Protein AF-0000000080145427 (afdb_homodimer)

Sequence (886 aa):
MASLFQYLLCMVLLQLPLFISAQTYNNITLGSSISNLDEKPYWTSRSGDFAFGFHPHHKDFFLLAIWYAKIPVKTIVWTANDGKPVERGAKIQLTSNGVLSLTTSNGTEIWKAEAIDNSQVAYAAILDTGNFVLSTAESKFVWATFDNPTDTILPNQVLDLGNKLSSRLTKDDYTVGRFEFVLLGDGNLVFYTIARPTEKRNEPYWASGTVDSGTQLEFNQSGYIYLTLKSGGIRSLSSERPVSTEEYYQRATLDYDGVFRQYTYPKSSPTNGWPESWSTFWSLPQDICTSSFGEFGSGVCGFNSYCKLDKDQRPECLCPPGYSFIDPDNSFKGCKPNFVQQVCKADESRIVDGFEMQVLSNTDWPFADYEWFKSVNQDWCEKTCLKDCFCAAAISRRGGDDCWLKKFPLSRGFMNPSSDRIALIKIQTLEHLNNNGMNLSAEMASLFQYLLCMVLLQLPLFISAQTYNNITLGSSISNLDEKPYWTSRSGDFAFGFHPHHKDFFLLAIWYAKIPVKTIVWTANDGKPVERGAKIQLTSNGVLSLTTSNGTEIWKAEAIDNSQVAYAAILDTGNFVLSTAESKFVWATFDNPTDTILPNQVLDLGNKLSSRLTKDDYTVGRFEFVLLGDGNLVFYTIARPTEKRNEPYWASGTVDSGTQLEFNQSGYIYLTLKSGGIRSLSSERPVSTEEYYQRATLDYDGVFRQYTYPKSSPTNGWPESWSTFWSLPQDICTSSFGEFGSGVCGFNSYCKLDKDQRPECLCPPGYSFIDPDNSFKGCKPNFVQQVCKADESRIVDGFEMQVLSNTDWPFADYEWFKSVNQDWCEKTCLKDCFCAAAISRRGGDDCWLKKFPLSRGFMNPSSDRIALIKIQTLEHLNNNGMNLSAE

Nearest PDB structures (foldseek):
  5gyy-assembly1_A  TM=4.997E-01  e=4.138E-25  Brassica rapa
  4pdt-assembly1_A  TM=7.866E-01  e=2.809E-05  Marasmius oreades
  1kj1-assembly2_P  TM=6.846E-01  e=3.387E-03  Allium sativum
  2yil-assembly1_A  TM=7.687E-01  e=5.378E-01  Sarcocystis muris
  7luv-assembly1_E  TM=2.002E-01  e=1.931E-04  Saccharomyces bayanus

Foldseek 3Di:
DDDPPPDPPDPPVPPPPPPPVPVPWPWAFAFDKAFPPDPDQWDATPVRQKTFGWDDAPPQWTWRFMFGRPAPVRHTFATFLQQDTAHHQWMFHLHNQQWTFIAHNVRHTRGIFDFPGSNQFGTWGQHPQRKTFGAGPVGHGRGICLQVGEFKDTAFRKYFAFDKYFAAQAPRRSHGHQWMWHQHPQQKTFIFGADPPDRDTFDTLDIPPQGNWFGMWHQHQQRWTWTQTPVRDIGTPDPDRDDHVVQWGWMWGCYNQRKIWIWIAGPDPDPPDDDRDIDTDDIPPQAQLPTDRPDDAFGRQAWQWGWEQDPSSGTDIGHDPQWDAPDPVGRSHHIDGLDDAFDDDPDLVCSLPQKAKDKDFQKDQDDQFPDKDFQADPVVLRVVLSSDSQAFKWKDFAVGGMITGHHPGGGSMYGDPVGRIMMIGMHGHPVVCVVVPSPVPPD/DPDPPPDPPPPPVPPPPPPPVPVPWPWAFAFDKAFPVDPDQWDATPVRQKIFGWDDAPPQWTWRFMFGRPAPVRHTFATFLQQDTAHHQWMWHLHNQQKTFIAHNVRHTRGIFDFPHSNQFGTWGQHPQRKTFGAGPVGHGRGICLQVGEFKDTAFRKYFAFDKYFAAQAPRRSHGHFWMWHQHPQQKTFIFGADPPDRDTFDTLDIPPQGNWFGMWHQHQQRWTWTQTPVRDIGTPDPDRDDHVVQWGWMWGCYNQRKIFIWIAGPDPDPPDDDRDIDTDDIPPQAQLPGDRPDDAFGRQAWQWGWEQDPSSGTDIGHDPQWDAPDPVGRSHHIDGLDDAFDDDPDLVCSLPQKAKDKDFQKDQDDQFPDKDFQADPVVLRVVLSSDSQAFKWKDFAVGGMITGHHPGGGSMYGDPVGRIMMIGMHGDPVVCVVVPSCVPPD

pLDDT: mean 89.57, std 16.95, range [20.28, 98.81]

Solvent-accessible surface area (backbone atoms only — not comparable to full-atom values): 46927 Å² total; per-residue (Å²): 130,84,82,81,73,70,79,70,77,74,79,77,72,76,77,69,76,76,72,72,71,71,75,79,66,61,65,42,46,61,60,41,66,46,31,61,75,43,94,69,27,53,49,50,12,72,82,42,52,23,30,43,31,51,38,85,49,73,95,67,24,24,30,51,29,31,25,36,56,73,48,93,80,46,54,71,51,37,54,45,63,64,30,49,66,41,54,70,50,23,32,42,30,32,33,79,63,33,44,42,36,34,23,41,65,86,62,51,73,74,39,61,65,84,43,81,52,35,81,54,40,51,31,32,37,44,36,79,67,60,42,38,34,34,18,26,86,86,69,44,72,49,36,42,43,60,81,55,47,34,30,32,51,37,56,66,33,57,42,48,61,63,40,50,31,41,8,23,51,39,96,87,38,53,29,72,35,47,29,35,42,32,31,35,85,51,17,25,40,37,30,29,42,40,38,70,94,40,82,33,68,42,44,53,51,44,68,70,79,29,66,79,30,29,55,34,39,35,25,34,68,63,51,51,46,30,31,36,31,74,87,69,49,75,49,61,78,59,87,69,82,56,61,57,51,87,53,21,48,59,40,34,33,37,35,50,82,56,36,34,31,36,34,37,30,70,70,58,81,54,88,82,67,60,73,97,52,79,40,80,71,52,58,44,58,74,56,64,51,79,43,55,37,70,76,40,48,27,56,77,16,15,34,44,15,26,15,28,66,46,96,86,60,41,84,38,51,42,51,49,88,60,37,38,53,65,37,85,90,38,54,53,64,7,29,37,70,76,60,81,78,63,66,82,53,86,55,66,89,56,47,42,64,52,49,45,76,43,82,38,76,20,19,48,52,68,69,50,37,45,37,64,39,49,85,36,43,62,69,57,40,52,52,50,36,55,66,33,47,67,40,50,31,29,38,29,39,70,94,44,34,42,29,33,34,33,29,35,67,38,28,42,18,21,45,40,90,87,43,54,31,28,24,37,37,54,30,64,32,67,72,46,39,62,66,66,65,56,68,74,64,96,114,135,72,86,75,74,67,83,69,78,72,80,76,73,76,78,69,75,76,73,70,74,71,76,78,65,61,66,42,48,61,60,40,67,45,31,61,74,44,95,68,24,54,48,51,11,72,81,42,51,22,30,43,31,52,38,85,47,75,95,66,24,24,31,49,28,31,25,35,55,74,48,92,82,46,53,73,52,36,54,44,61,63,31,49,65,42,56,72,49,23,33,42,29,33,32,79,63,33,45,42,36,32,23,40,66,85,61,52,74,74,38,61,65,86,44,82,52,35,81,54,41,50,31,31,36,44,37,78,68,61,42,39,33,34,19,27,85,85,69,43,73,48,36,42,42,59,81,56,47,34,32,34,50,37,55,66,33,57,42,48,60,63,40,49,31,40,7,23,50,40,96,87,38,52,29,73,34,47,27,35,40,32,31,36,83,51,17,26,40,37,29,30,43,40,37,72,94,40,84,33,69,44,44,53,50,44,67,70,79,27,66,79,30,29,56,34,39,35,25,33,67,63,50,50,47,30,30,36,31,76,87,70,48,72,47,62,79,61,88,69,80,57,63,56,52,86,54,21,46,58,40,34,32,36,35,50,82,56,36,33,32,35,35,38,29,71,68,58,79,54,88,82,68,59,75,96,51,80,39,80,74,52,57,43,58,73,57,65,51,77,42,56,36,71,76,39,48,26,55,76,16,14,34,44,16,26,16,27,66,46,94,88,59,41,83,38,51,42,52,47,88,60,37,39,52,64,39,85,91,37,52,54,63,7,30,39,68,76,59,81,78,63,65,82,54,87,54,67,88,55,47,42,62,52,50,46,76,44,81,37,75,20,18,48,52,69,69,51,36,44,38,64,40,49,86,38,43,63,70,57,40,53,52,51,36,56,64,34,46,66,41,50,31,30,38,30,38,70,94,45,32,44,30,34,34,33,30,34,67,38,27,40,18,21,44,39,91,87,43,54,32,29,24,37,37,56,31,64,32,68,73,44,40,62,66,67,66,56,69,74,63,92,114

Structure (mmCIF, N/CA/C/O backbone):
data_AF-0000000080145427-model_v1
#
loop_
_entity.id
_entity.type
_entity.pdbx_description
1 polymer 'Bulb-type lectin domain-containing protein'
#
loop_
_atom_site.group_PDB
_atom_site.id
_atom_site.type_symbol
_atom_site.label_atom_id
_atom_site.label_alt_id
_atom_site.label_comp_id
_atom_site.label_asym_id
_atom_site.label_entity_id
_atom_site.label_seq_id
_atom_site.pdbx_PDB_ins_code
_atom_site.Cartn_x
_atom_site.Cartn_y
_atom_site.Cartn_z
_atom_site.occupancy
_atom_site.B_iso_or_equiv
_atom_site.auth_seq_id
_atom_site.auth_comp_id
_atom_site.auth_asym_id
_atom_site.auth_atom_id
_atom_site.pdbx_PDB_model_num
ATOM 1 N N . MET A 1 1 ? -67 50.281 55.969 1 20.28 1 MET A N 1
ATOM 2 C CA . MET A 1 1 ? -66.188 51.375 55.438 1 20.28 1 MET A CA 1
ATOM 3 C C . MET A 1 1 ? -64.75 51.125 55.75 1 20.28 1 MET A C 1
ATOM 5 O O . MET A 1 1 ? -63.875 51.938 55.406 1 20.28 1 MET A O 1
ATOM 9 N N . ALA A 1 2 ? -64.5 50.562 57.062 1 25.66 2 ALA A N 1
ATOM 10 C CA . ALA A 1 2 ? -63.062 50.75 57.344 1 25.66 2 ALA A CA 1
ATOM 11 C C . ALA A 1 2 ? -62.188 50.125 56.25 1 25.66 2 ALA A C 1
ATOM 13 O O . ALA A 1 2 ? -62.656 49.281 55.469 1 25.66 2 ALA A O 1
ATOM 14 N N . SER A 1 3 ? -60.844 50.062 56.469 1 27.66 3 SER A N 1
ATOM 15 C CA . SER A 1 3 ? -59.562 50.438 55.844 1 27.66 3 SER A CA 1
ATOM 16 C C . SER A 1 3 ? -59.062 49.344 54.906 1 27.66 3 SER A C 1
ATOM 18 O O . SER A 1 3 ? -58.781 48.25 55.344 1 27.66 3 SER A O 1
ATOM 20 N N . LEU A 1 4 ? -59.562 49.281 53.719 1 33.56 4 LEU A N 1
ATOM 21 C CA . LEU A 1 4 ? -59.062 48.812 52.438 1 33.56 4 LEU A CA 1
ATOM 22 C C . LEU A 1 4 ? -57.625 49.25 52.219 1 33.56 4 LEU A C 1
ATOM 24 O O . LEU A 1 4 ? -57.094 49.125 51.125 1 33.56 4 LEU A O 1
ATOM 28 N N . PHE A 1 5 ? -57.094 50.062 53.188 1 36.41 5 PHE A N 1
ATOM 29 C CA . PHE A 1 5 ? -55.875 50.812 52.875 1 36.41 5 PHE A CA 1
ATOM 30 C C . PHE A 1 5 ? -54.688 49.844 52.75 1 36.41 5 PHE A C 1
ATOM 32 O O . PHE A 1 5 ? -53.531 50.281 52.656 1 36.41 5 PHE A O 1
ATOM 39 N N . GLN A 1 6 ? -54.906 48.594 53.062 1 32.06 6 GLN A N 1
ATOM 40 C CA . GLN A 1 6 ? -53.656 47.844 53.281 1 32.06 6 GLN A CA 1
ATOM 41 C C . GLN A 1 6 ? -52.781 47.906 52.031 1 32.06 6 GLN A C 1
ATOM 43 O O . GLN A 1 6 ? -51.562 48.094 52.156 1 32.06 6 GLN A O 1
ATOM 48 N N . TYR A 1 7 ? -53.094 47.219 50.906 1 32.72 7 TYR A N 1
ATOM 49 C CA . TYR A 1 7 ? -52.125 46.406 50.188 1 32.72 7 TYR A CA 1
ATOM 50 C C . TYR A 1 7 ? -51.375 47.25 49.156 1 32.72 7 TYR A C 1
ATOM 52 O O . TYR A 1 7 ? -51.5 47 47.969 1 32.72 7 TYR A O 1
ATOM 60 N N . LEU A 1 8 ? -51.531 48.625 49.156 1 32.25 8 LEU A N 1
ATOM 61 C CA . LEU A 1 8 ? -50.906 49.25 47.969 1 32.25 8 LEU A CA 1
ATOM 62 C C . LEU A 1 8 ? -49.375 49.125 48.062 1 32.25 8 LEU A C 1
ATOM 64 O O . LEU A 1 8 ? -48.688 50.156 48.312 1 32.25 8 LEU A O 1
ATOM 68 N N . LEU A 1 9 ? -48.781 48.406 48.938 1 37.22 9 LEU A N 1
ATOM 69 C CA . LEU A 1 9 ? -47.312 48.5 48.875 1 37.22 9 LEU A CA 1
ATOM 70 C C . LEU A 1 9 ? -46.812 48.219 47.469 1 37.22 9 LEU A C 1
ATOM 72 O O . LEU A 1 9 ? -46.938 47.094 46.969 1 37.22 9 LEU A O 1
ATOM 76 N N . CYS A 1 10 ? -46.969 49.219 46.469 1 31.47 10 CYS A N 1
ATOM 77 C CA . CYS A 1 10 ? -46.406 49.344 45.156 1 31.47 10 CYS A CA 1
ATOM 78 C C . CYS A 1 10 ? -44.938 48.906 45.125 1 31.47 10 CYS A C 1
ATOM 80 O O . CYS A 1 10 ? -44.156 49.312 45.969 1 31.47 10 CYS A O 1
ATOM 82 N N . MET A 1 11 ? -44.656 47.812 44.469 1 33.97 11 MET A N 1
ATOM 83 C CA . MET A 1 11 ? -43.406 47.188 43.938 1 33.97 11 MET A CA 1
ATOM 84 C C . MET A 1 11 ? -42.594 48.219 43.188 1 33.97 11 MET A C 1
ATOM 86 O O . MET A 1 11 ? -42.938 48.594 42.062 1 33.97 11 MET A O 1
ATOM 90 N N . VAL A 1 12 ? -42.188 49.406 43.75 1 37.84 12 VAL A N 1
ATOM 91 C CA . VAL A 1 12 ? -41.156 50.188 43.062 1 37.84 12 VAL A CA 1
ATOM 92 C C . VAL A 1 12 ? -40.031 49.25 42.594 1 37.84 12 VAL A C 1
ATOM 94 O O . VAL A 1 12 ? -39.281 48.719 43.406 1 37.84 12 VAL A O 1
ATOM 97 N N . LEU A 1 13 ? -40.281 48.469 41.562 1 34.44 13 LEU A N 1
ATOM 98 C CA . LEU A 1 13 ? -39.219 47.812 40.844 1 34.44 13 LEU A CA 1
ATOM 99 C C . LEU A 1 13 ? -38.094 48.781 40.5 1 34.44 13 LEU A C 1
ATOM 101 O O . LEU A 1 13 ? -38.344 49.75 39.75 1 34.44 13 LEU A O 1
ATOM 105 N N . LEU A 1 14 ? -37.156 49.094 41.406 1 38.03 14 LEU A N 1
ATOM 106 C CA . LEU A 1 14 ? -35.875 49.781 41.125 1 38.03 14 LEU A CA 1
ATOM 107 C C . LEU A 1 14 ? -35.312 49.312 39.781 1 38.03 14 LEU A C 1
ATOM 109 O O . LEU A 1 14 ? -34.938 48.125 39.656 1 38.03 14 LEU A O 1
ATOM 113 N N . GLN A 1 15 ? -35.688 49.938 38.719 1 39.62 15 GLN A N 1
ATOM 114 C CA . GLN A 1 15 ? -34.969 49.812 37.438 1 39.62 15 GLN A CA 1
ATOM 115 C C . GLN A 1 15 ? -33.469 50.062 37.656 1 39.62 15 GLN A C 1
ATOM 117 O O . GLN A 1 15 ? -33.031 51.188 37.938 1 39.62 15 GLN A O 1
ATOM 122 N N . LEU A 1 16 ? -32.719 49.125 38.188 1 41.5 16 LEU A N 1
ATOM 123 C CA . LEU A 1 16 ? -31.266 49.188 38.125 1 41.5 16 LEU A CA 1
ATOM 124 C C . LEU A 1 16 ? -30.797 49.438 36.688 1 41.5 16 LEU A C 1
ATOM 126 O O . LEU A 1 16 ? -31.125 48.688 35.781 1 41.5 16 LEU A O 1
ATOM 130 N N . PRO A 1 17 ? -30.516 50.719 36.344 1 41.22 17 PRO A N 1
ATOM 131 C CA . PRO A 1 17 ? -29.906 50.844 35 1 41.22 17 PRO A CA 1
ATOM 132 C C . PRO A 1 17 ? -28.828 49.781 34.75 1 41.22 17 PRO A C 1
ATOM 134 O O . PRO A 1 17 ? -28.047 49.469 35.656 1 41.22 17 PRO A O 1
ATOM 137 N N . LEU A 1 18 ? -29.094 48.844 33.969 1 42.31 18 LEU A N 1
ATOM 138 C CA . LEU A 1 18 ? -28.031 48.031 33.375 1 42.31 18 LEU A CA 1
ATOM 139 C C . LEU A 1 18 ? -26.875 48.906 32.875 1 42.31 18 LEU A C 1
ATOM 141 O O . LEU A 1 18 ? -27.016 49.594 31.859 1 42.31 18 LEU A O 1
ATOM 145 N N . PHE A 1 19 ? -26.109 49.531 33.75 1 37.41 19 PHE A N 1
ATOM 146 C CA . PHE A 1 19 ? -24.828 50.031 33.25 1 37.41 19 PHE A CA 1
ATOM 147 C C . PHE A 1 19 ? -24.188 49.031 32.281 1 37.41 19 PHE A C 1
ATOM 149 O O . PHE A 1 19 ? -23.672 48 32.719 1 37.41 19 PHE A O 1
ATOM 156 N N . ILE A 1 20 ? -24.719 49.031 31.125 1 40.75 20 ILE A N 1
ATOM 157 C CA . ILE A 1 20 ? -23.828 48.438 30.141 1 40.75 20 ILE A CA 1
ATOM 158 C C . ILE A 1 20 ? -22.453 49.094 30.234 1 40.75 20 ILE A C 1
ATOM 160 O O . ILE A 1 20 ? -22.297 50.312 29.969 1 40.75 20 ILE A O 1
ATOM 164 N N . SER A 1 21 ? -21.625 48.844 31.219 1 38.34 21 SER A N 1
ATOM 165 C CA . SER A 1 21 ? -20.219 49.219 31.141 1 38.34 21 SER A CA 1
ATOM 166 C C . SER A 1 21 ? -19.703 49.125 29.719 1 38.34 21 SER A C 1
ATOM 168 O O . SER A 1 21 ? -19.469 48.031 29.188 1 38.34 21 SER A O 1
ATOM 170 N N . ALA A 1 22 ? -20.078 50.094 28.891 1 43.72 22 ALA A N 1
ATOM 171 C CA . ALA A 1 22 ? -19.328 50.219 27.641 1 43.72 22 ALA A CA 1
ATOM 172 C C . ALA A 1 22 ? -17.844 49.969 27.875 1 43.72 22 ALA A C 1
ATOM 174 O O . ALA A 1 22 ? -17.188 50.75 28.594 1 43.72 22 ALA A O 1
ATOM 175 N N . GLN A 1 23 ? -17.359 48.812 27.859 1 48.19 23 GLN A N 1
ATOM 176 C CA . GLN A 1 23 ? -15.93 48.562 27.938 1 48.19 23 GLN A CA 1
ATOM 177 C C . GLN A 1 23 ? -15.141 49.5 27.031 1 48.19 23 GLN A C 1
ATOM 179 O O . GLN A 1 23 ? -15.367 49.531 25.828 1 48.19 23 GLN A O 1
ATOM 184 N N . THR A 1 24 ? -14.766 50.719 27.422 1 52.88 24 THR A N 1
ATOM 185 C CA . THR A 1 24 ? -13.906 51.656 26.703 1 52.88 24 THR A CA 1
ATOM 186 C C . THR A 1 24 ? -12.656 50.969 26.172 1 52.88 24 THR A C 1
ATOM 188 O O . THR A 1 24 ? -11.906 50.344 26.938 1 52.88 24 THR A O 1
ATOM 191 N N . TYR A 1 25 ? -12.758 50.375 24.922 1 63.06 25 TYR A N 1
ATOM 192 C CA . TYR A 1 25 ? -11.578 49.875 24.234 1 63.06 25 TYR A CA 1
ATOM 193 C C . TYR A 1 25 ? -10.648 51 23.812 1 63.06 25 TYR A C 1
ATOM 195 O O . TYR A 1 25 ? -11.07 52.156 23.688 1 63.06 25 TYR A O 1
ATOM 203 N N . ASN A 1 26 ? -9.328 50.781 24 1 79 26 ASN A N 1
ATOM 204 C CA . ASN A 1 26 ? -8.422 51.656 23.266 1 79 26 ASN A CA 1
ATOM 205 C C . ASN A 1 26 ? -8.609 51.5 21.75 1 79 26 ASN A C 1
ATOM 207 O O . ASN A 1 26 ? -8.055 50.594 21.141 1 79 26 ASN A O 1
ATOM 211 N N . ASN A 1 27 ? -9.438 52.344 21.141 1 90.88 27 ASN A N 1
ATOM 212 C CA . ASN A 1 27 ? -9.844 52.219 19.734 1 90.88 27 ASN A CA 1
ATOM 213 C C . ASN A 1 27 ? -8.75 52.719 18.797 1 90.88 27 ASN A C 1
ATOM 215 O O . ASN A 1 27 ? -8.094 53.719 19.094 1 90.88 27 ASN A O 1
ATOM 219 N N . ILE A 1 28 ? -8.492 51.938 17.859 1 95.88 28 ILE A N 1
ATOM 220 C CA . ILE A 1 28 ? -7.652 52.344 16.734 1 95.88 28 ILE A CA 1
ATOM 221 C C . ILE A 1 28 ? -8.508 53.031 15.672 1 95.88 28 ILE A C 1
ATOM 223 O O . ILE A 1 28 ? -9.32 52.375 15.008 1 95.88 28 ILE A O 1
ATOM 227 N N . THR A 1 29 ? -8.312 54.312 15.539 1 96.06 29 THR A N 1
ATOM 228 C CA . THR A 1 29 ? -9.188 55.094 14.68 1 96.06 29 THR A CA 1
ATOM 229 C C . THR A 1 29 ? -8.766 54.969 13.219 1 96.06 29 THR A C 1
ATOM 231 O O . THR A 1 29 ? -7.645 54.562 12.922 1 96.06 29 THR A O 1
ATOM 234 N N . LEU A 1 30 ? -9.711 55.375 12.344 1 96.44 30 LEU A N 1
ATOM 235 C CA . LEU A 1 30 ? -9.406 55.375 10.914 1 96.44 30 LEU A CA 1
ATOM 236 C C . LEU A 1 30 ? -8.203 56.281 10.633 1 96.44 30 LEU A C 1
ATOM 238 O O . LEU A 1 30 ? -8.062 57.344 11.242 1 96.44 30 LEU A O 1
ATOM 242 N N . GLY A 1 31 ? -7.293 55.781 9.773 1 96.44 31 GLY A N 1
ATOM 243 C CA . GLY A 1 31 ? -6.109 56.562 9.422 1 96.44 31 GLY A CA 1
ATOM 244 C C . GLY A 1 31 ? -4.902 56.219 10.273 1 96.44 31 GLY A C 1
ATOM 245 O O . GLY A 1 31 ? -3.775 56.594 9.938 1 96.44 31 GLY A O 1
ATOM 246 N N . SER A 1 32 ? -5.121 55.5 11.367 1 96.62 32 SER A N 1
ATOM 247 C CA . SER A 1 32 ? -4.023 55.125 12.25 1 96.62 32 SER A CA 1
ATOM 248 C C . SER A 1 32 ? -3.109 54.094 11.594 1 96.62 32 SER A C 1
ATOM 250 O O . SER A 1 32 ? -3.562 53.281 10.797 1 96.62 32 SER A O 1
ATOM 252 N N . SER A 1 33 ? -1.817 54.156 11.906 1 96.94 33 SER A N 1
ATOM 253 C CA . SER A 1 33 ? -0.857 53.219 11.367 1 96.94 33 SER A CA 1
ATOM 254 C C . SER A 1 33 ? 0.32 53.031 12.312 1 96.94 33 SER A C 1
ATOM 256 O O . SER A 1 33 ? 0.611 53.875 13.141 1 96.94 33 SER A O 1
ATOM 258 N N . ILE A 1 34 ? 0.935 51.875 12.25 1 97.38 34 ILE A N 1
ATOM 259 C CA . ILE A 1 34 ? 2.197 51.625 12.93 1 97.38 34 ILE A CA 1
ATOM 260 C C . ILE A 1 34 ? 3.184 50.969 11.961 1 97.38 34 ILE A C 1
ATOM 262 O O . ILE A 1 34 ? 2.779 50.219 11.055 1 97.38 34 ILE A O 1
ATOM 266 N N . SER A 1 35 ? 4.43 51.312 12.109 1 97.31 35 SER A N 1
ATOM 267 C CA . SER A 1 35 ? 5.535 50.75 11.336 1 97.31 35 SER A CA 1
ATOM 268 C C . SER A 1 35 ? 6.48 49.969 12.227 1 97.31 35 SER A C 1
ATOM 270 O O . SER A 1 35 ? 6.625 50.25 13.414 1 97.31 35 SER A O 1
ATOM 272 N N . ASN A 1 36 ? 7.133 48.969 11.586 1 95.88 36 ASN A N 1
ATOM 273 C CA . ASN A 1 36 ? 8.094 48.188 12.383 1 95.88 36 ASN A CA 1
ATOM 274 C C . ASN A 1 36 ? 9.359 49 12.648 1 95.88 36 ASN A C 1
ATOM 276 O O . ASN A 1 36 ? 10.305 48.5 13.25 1 95.88 36 ASN A O 1
ATOM 280 N N . LEU A 1 37 ? 9.367 50.281 12.211 1 95.19 37 LEU A N 1
ATOM 281 C CA . LEU A 1 37 ? 10.445 51.188 12.531 1 95.19 37 LEU A CA 1
ATOM 282 C C . LEU A 1 37 ? 10.141 51.969 13.82 1 95.19 37 LEU A C 1
ATOM 284 O O . LEU A 1 37 ? 11.023 52.594 14.406 1 95.19 37 LEU A O 1
ATOM 288 N N . ASP A 1 38 ? 8.914 51.875 14.203 1 95.5 38 ASP A N 1
ATOM 289 C CA . ASP A 1 38 ? 8.516 52.594 15.414 1 95.5 38 ASP A CA 1
ATOM 290 C C . ASP A 1 38 ? 9.125 51.969 16.656 1 95.5 38 ASP A C 1
ATOM 292 O O . ASP A 1 38 ? 9.484 50.781 16.656 1 95.5 38 ASP A O 1
ATOM 296 N N . GLU A 1 39 ? 9.258 52.75 17.703 1 93.69 39 GLU A N 1
ATOM 297 C CA . GLU A 1 39 ? 9.781 52.25 18.969 1 93.69 39 GLU A CA 1
ATOM 298 C C . GLU A 1 39 ? 8.867 51.188 19.562 1 93.69 39 GLU A C 1
ATOM 300 O O . GLU A 1 39 ? 9.336 50.188 20.125 1 93.69 39 GLU A O 1
ATOM 305 N N . LYS A 1 40 ? 7.621 51.438 19.5 1 94.69 40 LYS A N 1
ATOM 306 C CA . LYS A 1 40 ? 6.598 50.5 19.922 1 94.69 40 LYS A CA 1
ATOM 307 C C . LYS A 1 40 ? 5.656 50.156 18.766 1 94.69 40 LYS A C 1
ATOM 309 O O . LYS A 1 40 ? 4.543 50.688 18.688 1 94.69 40 LYS A O 1
ATOM 314 N N . PRO A 1 41 ? 6.055 49.188 18.062 1 96.56 41 PRO A N 1
ATOM 315 C CA . PRO A 1 41 ? 5.316 48.906 16.828 1 96.56 41 PRO A CA 1
ATOM 316 C C . PRO A 1 41 ? 4.137 47.969 17.062 1 96.56 41 PRO A C 1
ATOM 318 O O . PRO A 1 41 ? 3.984 46.969 16.344 1 96.56 41 PRO A O 1
ATOM 321 N N . TYR A 1 42 ? 3.322 48.281 18.156 1 97.69 42 TYR A N 1
ATOM 322 C CA . TYR A 1 42 ? 2.156 47.438 18.422 1 97.69 42 TYR A CA 1
ATOM 323 C C . TYR A 1 42 ? 1.094 48.219 19.188 1 97.69 42 TYR A C 1
ATOM 325 O O . TYR A 1 42 ? 1.393 49.25 19.797 1 97.69 42 TYR A O 1
ATOM 333 N N . TRP A 1 43 ? -0.103 47.875 19.047 1 97.56 43 TRP A N 1
ATOM 334 C CA . TRP A 1 43 ? -1.223 48.281 19.891 1 97.56 43 TRP A CA 1
ATOM 335 C C . TRP A 1 43 ? -1.517 47.219 20.953 1 97.56 43 TRP A C 1
ATOM 337 O O . TRP A 1 43 ? -1.3 46.031 20.734 1 97.56 43 TRP A O 1
ATOM 347 N N . THR A 1 44 ? -2.016 47.656 22.141 1 97 44 THR A N 1
ATOM 348 C CA . THR A 1 44 ? -2.301 46.719 23.219 1 97 44 THR A CA 1
ATOM 349 C C . THR A 1 44 ? -3.787 46.719 23.562 1 97 44 THR A C 1
ATOM 351 O O . THR A 1 44 ? -4.496 47.688 23.266 1 97 44 THR A O 1
ATOM 354 N N . SER A 1 45 ? -4.168 45.625 24.094 1 97.19 45 SER A N 1
ATOM 355 C CA . SER A 1 45 ? -5.504 45.562 24.688 1 97.19 45 SER A CA 1
ATOM 356 C C . SER A 1 45 ? -5.59 46.438 25.922 1 97.19 45 SER A C 1
ATOM 358 O O . SER A 1 45 ? -4.566 46.906 26.453 1 97.19 45 SER A O 1
ATOM 360 N N . ARG A 1 46 ? -6.75 46.688 26.391 1 95.19 46 ARG A N 1
ATOM 361 C CA . ARG A 1 46 ? -6.934 47.531 27.547 1 95.19 46 ARG A CA 1
ATOM 362 C C . ARG A 1 46 ? -6.207 46.969 28.766 1 95.19 46 ARG A C 1
ATOM 364 O O . ARG A 1 46 ? -5.574 47.719 29.516 1 95.19 46 ARG A O 1
ATOM 371 N N . SER A 1 47 ? -6.332 45.688 28.984 1 93.62 47 SER A N 1
ATOM 372 C CA . SER A 1 47 ? -5.68 45.031 30.125 1 93.62 47 SER A CA 1
ATOM 373 C C . SER A 1 47 ? -4.168 45 29.938 1 93.62 47 SER A C 1
ATOM 375 O O . SER A 1 47 ? -3.424 44.781 30.891 1 93.62 47 SER A O 1
ATOM 377 N N . GLY A 1 48 ? -3.721 45.125 28.641 1 95.25 48 GLY A N 1
ATOM 378 C CA . GLY A 1 48 ? -2.307 44.969 28.312 1 95.25 48 GLY A CA 1
ATOM 379 C C . GLY A 1 48 ? -1.875 43.531 28.109 1 95.25 48 GLY A C 1
ATOM 380 O O . GLY A 1 48 ? -0.713 43.281 27.781 1 95.25 48 GLY A O 1
ATOM 381 N N . ASP A 1 49 ? -2.793 42.656 28.203 1 95.5 49 ASP A N 1
ATOM 382 C CA . ASP A 1 49 ? -2.463 41.219 28.109 1 95.5 49 ASP A CA 1
ATOM 383 C C . ASP A 1 49 ? -2.059 40.844 26.703 1 95.5 49 ASP A C 1
ATOM 385 O O . ASP A 1 49 ? -1.246 39.938 26.5 1 95.5 49 ASP A O 1
ATOM 389 N N . PHE A 1 50 ? -2.676 41.5 25.703 1 97.75 50 PHE A N 1
ATOM 390 C CA . PHE A 1 50 ? -2.42 41.125 24.312 1 97.75 50 PHE A CA 1
ATOM 391 C C . PHE A 1 50 ? -1.914 42.344 23.531 1 97.75 50 PHE A C 1
ATOM 393 O O . PHE A 1 50 ? -2.264 43.5 23.859 1 97.75 50 PHE A O 1
ATOM 400 N N . ALA A 1 51 ? -1.043 42.062 22.594 1 98.12 51 ALA A N 1
ATOM 401 C CA . ALA A 1 51 ? -0.546 43.062 21.656 1 98.12 51 ALA A CA 1
ATOM 402 C C . ALA A 1 51 ? -0.763 42.625 20.219 1 98.12 51 ALA A C 1
ATOM 404 O O . ALA A 1 51 ? -0.717 41.438 19.906 1 98.12 51 ALA A O 1
ATOM 405 N N . PHE A 1 52 ? -1.135 43.594 19.422 1 98.31 52 PHE A N 1
ATOM 406 C CA . PHE A 1 52 ? -1.211 43.406 17.969 1 98.31 52 PHE A CA 1
ATOM 407 C C . PHE A 1 52 ? -0.24 44.344 17.266 1 98.31 52 PHE A C 1
ATOM 409 O O . PHE A 1 52 ? -0.255 45.562 17.5 1 98.31 52 PHE A O 1
ATOM 416 N N . GLY A 1 53 ? 0.654 43.781 16.406 1 98.44 53 GLY A N 1
ATOM 417 C CA . GLY A 1 53 ? 1.62 44.562 15.672 1 98.44 53 GLY A CA 1
ATOM 418 C C . GLY A 1 53 ? 2.766 43.75 15.109 1 98.44 53 GLY A C 1
ATOM 419 O O . GLY A 1 53 ? 2.57 42.594 14.688 1 98.44 53 GLY A O 1
ATOM 420 N N . PHE A 1 54 ? 3.893 44.438 15 1 98.38 54 PHE A N 1
ATOM 421 C CA . PHE A 1 54 ? 5.066 43.781 14.438 1 98.38 54 PHE A CA 1
ATOM 422 C C . PHE A 1 54 ? 5.883 43.094 15.523 1 98.38 54 PHE A C 1
ATOM 424 O O . PHE A 1 54 ? 6.438 43.75 16.406 1 98.38 54 PHE A O 1
ATOM 431 N N . HIS A 1 55 ? 5.891 41.781 15.438 1 97.5 55 HIS A N 1
ATOM 432 C CA . HIS A 1 55 ? 6.672 40.969 16.344 1 97.5 55 HIS A CA 1
ATOM 433 C C . HIS A 1 55 ? 8.031 40.625 15.75 1 97.5 55 HIS A C 1
ATOM 435 O O . HIS A 1 55 ? 8.109 40.094 14.633 1 97.5 55 HIS A O 1
ATOM 441 N N . PRO A 1 56 ? 9.102 40.906 16.547 1 94.94 56 PRO A N 1
ATOM 442 C CA . PRO A 1 56 ? 10.43 40.594 16 1 94.94 56 PRO A CA 1
ATOM 443 C C . PRO A 1 56 ? 10.625 39.125 15.695 1 94.94 56 PRO A C 1
ATOM 445 O O . PRO A 1 56 ? 10.18 38.25 16.469 1 94.94 56 PRO A O 1
ATOM 448 N N . HIS A 1 57 ? 11.133 38.938 14.562 1 92.06 57 HIS A N 1
ATOM 449 C CA . HIS A 1 57 ? 11.477 37.594 14.094 1 92.06 57 HIS A CA 1
ATOM 450 C C . HIS A 1 57 ? 12.961 37.469 13.773 1 92.06 57 HIS A C 1
ATOM 452 O O . HIS A 1 57 ? 13.75 38.344 14.172 1 92.06 57 HIS A O 1
ATOM 458 N N . HIS A 1 58 ? 13.484 36.469 13.023 1 84.62 58 HIS A N 1
ATOM 459 C CA . HIS A 1 58 ? 14.906 36.281 12.766 1 84.62 58 HIS A CA 1
ATOM 460 C C . HIS A 1 58 ? 15.43 37.344 11.805 1 84.62 58 HIS A C 1
ATOM 462 O O . HIS A 1 58 ? 14.734 37.75 10.867 1 84.62 58 HIS A O 1
ATOM 468 N N . LYS A 1 59 ? 16.75 37.75 11.953 1 81.12 59 LYS A N 1
ATOM 469 C CA . LYS A 1 59 ? 17.578 38.562 11.062 1 81.12 59 LYS A CA 1
ATOM 470 C C . LYS A 1 59 ? 16.844 39.812 10.609 1 81.12 59 LYS A C 1
ATOM 472 O O . LYS A 1 59 ? 16.781 40.094 9.414 1 81.12 59 LYS A O 1
ATOM 477 N N . ASP A 1 60 ? 16.203 40.562 11.398 1 86.94 60 ASP A N 1
ATOM 478 C CA . ASP A 1 60 ? 15.578 41.844 11.109 1 86.94 60 ASP A CA 1
ATOM 479 C C . ASP A 1 60 ? 14.234 41.656 10.406 1 86.94 60 ASP A C 1
ATOM 481 O O . ASP A 1 60 ? 13.805 42.531 9.641 1 86.94 60 ASP A O 1
ATOM 485 N N . PHE A 1 61 ? 13.727 40.531 10.445 1 95.12 61 PHE A N 1
ATOM 486 C CA . PHE A 1 61 ? 12.375 40.281 9.945 1 95.12 61 PHE A CA 1
ATOM 487 C C . PHE A 1 61 ? 11.359 40.375 11.078 1 95.12 61 PHE A C 1
ATOM 489 O O . PHE A 1 61 ? 11.719 40.344 12.258 1 95.12 61 PHE A O 1
ATOM 496 N N . PHE A 1 62 ? 10.148 40.656 10.633 1 97.5 62 PHE A N 1
ATOM 497 C CA . PHE A 1 62 ? 9.062 40.812 11.594 1 97.5 62 PHE A CA 1
ATOM 498 C C . PHE A 1 62 ? 7.832 40.031 11.133 1 97.5 62 PHE A C 1
ATOM 500 O O . PHE A 1 62 ? 7.645 39.812 9.938 1 97.5 62 PHE A O 1
ATOM 507 N N . LEU A 1 63 ? 7.078 39.625 12.094 1 98.19 63 LEU A N 1
ATOM 508 C CA . LEU A 1 63 ? 5.754 39.062 11.812 1 98.19 63 LEU A CA 1
ATOM 509 C C . LEU A 1 63 ? 4.664 40.031 12.242 1 98.19 63 LEU A C 1
ATOM 511 O O . LEU A 1 63 ? 4.773 40.688 13.289 1 98.19 63 LEU A O 1
ATOM 515 N N . LEU A 1 64 ? 3.721 40.344 11.344 1 98.44 64 LEU A N 1
ATOM 516 C CA . LEU A 1 64 ? 2.496 40.938 11.859 1 98.44 64 LEU A CA 1
ATOM 517 C C . LEU A 1 64 ? 1.669 39.938 12.633 1 98.44 64 LEU A C 1
ATOM 519 O O . LEU A 1 64 ? 1.185 38.938 12.062 1 98.44 64 LEU A O 1
ATOM 523 N N . ALA A 1 65 ? 1.534 40.125 14.016 1 98.69 65 ALA A N 1
ATOM 524 C CA . ALA A 1 65 ? 1.031 39.062 14.859 1 98.69 65 ALA A CA 1
ATOM 525 C C . ALA A 1 65 ? 0.316 39.594 16.094 1 98.69 65 ALA A C 1
ATOM 527 O O . ALA A 1 65 ? 0.343 40.812 16.344 1 98.69 65 ALA A O 1
ATOM 528 N N . ILE A 1 66 ? -0.442 38.781 16.688 1 98.75 66 ILE A N 1
ATOM 529 C CA . ILE A 1 66 ? -0.95 38.969 18.047 1 98.75 66 ILE A CA 1
ATOM 530 C C . ILE A 1 66 ? -0.198 38.062 19.016 1 98.75 66 ILE A C 1
ATOM 532 O O . ILE A 1 66 ? 0.051 36.906 18.719 1 98.75 66 ILE A O 1
ATOM 536 N N . TRP A 1 67 ? 0.224 38.594 20.203 1 98.56 67 TRP A N 1
ATOM 537 C CA . TRP A 1 67 ? 0.945 37.781 21.172 1 98.56 67 TRP A CA 1
ATOM 538 C C . TRP A 1 67 ? 0.576 38.188 22.594 1 98.56 67 TRP A C 1
ATOM 540 O O . TRP A 1 67 ? -0.062 39.219 22.812 1 98.56 67 TRP A O 1
ATOM 550 N N . TYR A 1 68 ? 0.88 37.344 23.562 1 97.69 68 TYR A N 1
ATOM 551 C CA . TYR A 1 68 ? 0.801 37.688 24.969 1 97.69 68 TYR A CA 1
ATOM 552 C C . TYR A 1 68 ? 1.871 38.719 25.344 1 97.69 68 TYR A C 1
ATOM 554 O O . TYR A 1 68 ? 3.064 38.406 25.344 1 97.69 68 TYR A O 1
ATOM 562 N N . ALA A 1 69 ? 1.446 39.781 25.781 1 96 69 ALA A N 1
ATOM 563 C CA . ALA A 1 69 ? 2.385 40.906 25.938 1 96 69 ALA A CA 1
ATOM 564 C C . ALA A 1 69 ? 2.984 40.938 27.328 1 96 69 ALA A C 1
ATOM 566 O O . ALA A 1 69 ? 4.039 41.531 27.562 1 96 69 ALA A O 1
ATOM 567 N N . LYS A 1 70 ? 2.375 40.281 28.25 1 93.31 70 LYS A N 1
ATOM 568 C CA . LYS A 1 70 ? 2.797 40.406 29.641 1 93.31 70 LYS A CA 1
ATOM 569 C C . LYS A 1 70 ? 3.689 39.219 30.047 1 93.31 70 LYS A C 1
ATOM 571 O O . LYS A 1 70 ? 4.277 39.25 31.141 1 93.31 70 LYS A O 1
ATOM 576 N N . ILE A 1 71 ? 3.719 38.25 29.234 1 91.75 71 ILE A N 1
ATOM 577 C CA . ILE A 1 71 ? 4.602 37.156 29.609 1 91.75 71 ILE A CA 1
ATOM 578 C C . ILE A 1 71 ? 5.93 37.312 28.859 1 91.75 71 ILE A C 1
ATOM 580 O O . ILE A 1 71 ? 5.969 37.781 27.719 1 91.75 71 ILE A O 1
ATOM 584 N N . PRO A 1 72 ? 7.043 36.812 29.469 1 90.56 72 PRO A N 1
ATOM 585 C CA . PRO A 1 72 ? 8.375 37.062 28.906 1 90.56 72 PRO A CA 1
ATOM 586 C C . PRO A 1 72 ? 8.586 36.406 27.562 1 90.56 72 PRO A C 1
ATOM 588 O O . PRO A 1 72 ? 9.289 36.938 26.703 1 90.56 72 PRO A O 1
ATOM 591 N N . VAL A 1 73 ? 7.977 35.281 27.328 1 91.62 73 VAL A N 1
ATOM 592 C CA . VAL A 1 73 ? 8.234 34.5 26.125 1 91.62 73 VAL A CA 1
ATOM 593 C C . VAL A 1 73 ? 7.461 35.125 24.953 1 91.62 73 VAL A C 1
ATOM 595 O O . VAL A 1 73 ? 7.723 34.781 23.797 1 91.62 73 VAL A O 1
ATOM 598 N N . LYS A 1 74 ? 6.539 36.062 25.188 1 94.25 74 LYS A N 1
ATOM 599 C CA . LYS A 1 74 ? 5.785 36.781 24.156 1 94.25 74 LYS A CA 1
ATOM 600 C C . LYS A 1 74 ? 5.234 35.812 23.109 1 94.25 74 LYS A C 1
ATOM 602 O O . LYS A 1 74 ? 5.441 36 21.906 1 94.25 74 LYS A O 1
ATOM 607 N N . THR A 1 75 ? 4.488 34.875 23.531 1 97.06 75 THR A N 1
ATOM 608 C CA . THR A 1 75 ? 3.98 33.781 22.703 1 97.06 75 THR A CA 1
ATOM 609 C C . THR A 1 75 ? 2.967 34.312 21.688 1 97.06 75 THR A C 1
ATOM 611 O O . THR A 1 75 ? 1.969 34.938 22.062 1 97.06 75 THR A O 1
ATOM 614 N N . ILE A 1 76 ? 3.236 34.062 20.406 1 98.19 76 ILE A N 1
ATOM 615 C CA . ILE A 1 76 ? 2.363 34.5 19.312 1 98.19 76 ILE A CA 1
ATOM 616 C C . ILE A 1 76 ? 1.129 33.594 19.281 1 98.19 76 ILE A C 1
ATOM 618 O O . ILE A 1 76 ? 1.234 32.375 19.422 1 98.19 76 ILE A O 1
ATOM 622 N N . VAL A 1 77 ? -0.074 34.219 19.062 1 98.56 77 VAL A N 1
ATOM 623 C CA . VAL A 1 77 ? -1.301 33.406 19.031 1 98.56 77 VAL A CA 1
ATOM 624 C C . VAL A 1 77 ? -2.01 33.625 17.703 1 98.56 77 VAL A C 1
ATOM 626 O O . VAL A 1 77 ? -2.994 32.938 17.406 1 98.56 77 VAL A O 1
ATOM 629 N N . TRP A 1 78 ? -1.593 34.469 16.859 1 98.69 78 TRP A N 1
ATOM 630 C CA . TRP A 1 78 ? -2.154 34.719 15.531 1 98.69 78 TRP A CA 1
ATOM 631 C C . TRP A 1 78 ? -1.146 35.438 14.641 1 98.69 78 TRP A C 1
ATOM 633 O O . TRP A 1 78 ? -0.395 36.312 15.109 1 98.69 78 TRP A O 1
ATOM 643 N N . THR A 1 79 ? -1.115 35.125 13.359 1 98.5 79 THR A N 1
ATOM 644 C CA . THR A 1 79 ? -0.253 35.812 12.406 1 98.5 79 THR A CA 1
ATOM 645 C C . THR A 1 79 ? -1.032 36.188 11.156 1 98.5 79 THR A C 1
ATOM 647 O O . THR A 1 79 ? -1.938 35.469 10.734 1 98.5 79 THR A O 1
ATOM 650 N N . ALA A 1 80 ? -0.686 37.281 10.578 1 97.94 80 ALA A N 1
ATOM 651 C CA . ALA A 1 80 ? -1.214 37.688 9.273 1 97.94 80 ALA A CA 1
ATOM 652 C C . ALA A 1 80 ? -0.307 37.219 8.141 1 97.94 80 ALA A C 1
ATOM 654 O O . ALA A 1 80 ? 0.776 36.688 8.391 1 97.94 80 ALA A O 1
ATOM 655 N N . ASN A 1 81 ? -0.7 37.344 6.941 1 97.69 81 ASN A N 1
ATOM 656 C CA . ASN A 1 81 ? 0.116 37.125 5.754 1 97.69 81 ASN A CA 1
ATOM 657 C C . ASN A 1 81 ? 0.637 35.688 5.684 1 97.69 81 ASN A C 1
ATOM 659 O O . ASN A 1 81 ? 1.791 35.469 5.316 1 97.69 81 ASN A O 1
ATOM 663 N N . ASP A 1 82 ? -0.177 34.75 6.191 1 96.5 82 ASP A N 1
ATOM 664 C CA . ASP A 1 82 ? 0.133 33.344 6.16 1 96.5 82 ASP A CA 1
ATOM 665 C C . ASP A 1 82 ? 1.439 33.031 6.895 1 96.5 82 ASP A C 1
ATOM 667 O O . ASP A 1 82 ? 2.203 32.156 6.488 1 96.5 82 ASP A O 1
ATOM 671 N N . GLY A 1 83 ? 1.684 33.906 7.883 1 97.25 83 GLY A N 1
ATOM 672 C CA . GLY A 1 83 ? 2.857 33.688 8.719 1 97.25 83 GLY A CA 1
ATOM 673 C C . GLY A 1 83 ? 4.152 34.094 8.023 1 97.25 83 GLY A C 1
ATOM 674 O O . GLY A 1 83 ? 5.242 33.812 8.547 1 97.25 83 GLY A O 1
ATOM 675 N N . LYS A 1 84 ? 4.121 34.688 6.84 1 97.31 84 LYS A N 1
ATOM 676 C CA . LYS A 1 84 ? 5.328 35.125 6.148 1 97.31 84 LYS A CA 1
ATOM 677 C C . LYS A 1 84 ? 5.898 36.406 6.781 1 97.31 84 LYS A C 1
ATOM 679 O O . LYS A 1 84 ? 5.18 37.406 6.957 1 97.31 84 LYS A O 1
ATOM 684 N N . PRO A 1 85 ? 7.129 36.438 7.02 1 97.38 85 PRO A N 1
ATOM 685 C CA . PRO A 1 85 ? 7.727 37.625 7.633 1 97.38 85 PRO A CA 1
ATOM 686 C C . PRO A 1 85 ? 7.871 38.781 6.652 1 97.38 85 PRO A C 1
ATOM 688 O O . PRO A 1 85 ? 7.824 38.594 5.438 1 97.38 85 PRO A O 1
ATOM 691 N N . VAL A 1 86 ? 7.992 39.906 7.215 1 97.31 86 VAL A N 1
ATOM 692 C CA . VAL A 1 86 ? 8.188 41.125 6.418 1 97.31 86 VAL A CA 1
ATOM 693 C C . VAL A 1 86 ? 9.492 41.812 6.824 1 97.31 86 VAL A C 1
ATOM 695 O O . VAL A 1 86 ? 9.953 41.656 7.957 1 97.31 86 VAL A O 1
ATOM 698 N N . GLU A 1 87 ? 9.953 42.625 5.949 1 96.25 87 GLU A N 1
ATOM 699 C CA . GLU A 1 87 ? 11.219 43.312 6.188 1 96.25 87 GLU A CA 1
ATOM 700 C C . GLU A 1 87 ? 10.984 44.625 6.902 1 96.25 87 GLU A C 1
ATOM 702 O O . GLU A 1 87 ? 9.844 45.062 7.078 1 96.25 87 GLU A O 1
ATOM 707 N N . ARG A 1 88 ? 12.133 45.156 7.305 1 95.06 88 ARG A N 1
ATOM 708 C CA . ARG A 1 88 ? 12.094 46.469 7.906 1 95.06 88 ARG A CA 1
ATOM 709 C C . ARG A 1 88 ? 11.453 47.5 6.961 1 95.06 88 ARG A C 1
ATOM 711 O O . ARG A 1 88 ? 11.68 47.438 5.75 1 95.06 88 ARG A O 1
ATOM 718 N N . GLY A 1 89 ? 10.68 48.312 7.523 1 96.56 89 GLY A N 1
ATOM 719 C CA . GLY A 1 89 ? 10 49.344 6.738 1 96.56 89 GLY A CA 1
ATOM 720 C C . GLY A 1 89 ? 8.547 49 6.445 1 96.56 89 GLY A C 1
ATOM 721 O O . GLY A 1 89 ? 7.816 49.812 5.895 1 96.56 89 GLY A O 1
ATOM 722 N N . ALA A 1 90 ? 8.094 47.844 6.902 1 98.06 90 ALA A N 1
ATOM 723 C CA . ALA A 1 90 ? 6.699 47.469 6.699 1 98.06 90 ALA A CA 1
ATOM 724 C C . ALA A 1 90 ? 5.766 48.281 7.594 1 98.06 90 ALA A C 1
ATOM 726 O O . ALA A 1 90 ? 6.172 48.75 8.656 1 98.06 90 ALA A O 1
ATOM 727 N N . LYS A 1 91 ? 4.555 48.406 7.078 1 98 91 LYS A N 1
ATOM 728 C CA . LYS A 1 91 ? 3.568 49.219 7.777 1 98 91 LYS A CA 1
ATOM 729 C C . LYS A 1 91 ? 2.195 48.562 7.758 1 98 91 LYS A C 1
ATOM 731 O O . LYS A 1 91 ? 1.79 48 6.746 1 98 91 LYS A O 1
ATOM 736 N N . ILE A 1 92 ? 1.518 48.531 8.961 1 98.38 92 ILE A N 1
ATOM 737 C CA . ILE A 1 92 ? 0.112 48.156 9.023 1 98.38 92 ILE A CA 1
ATOM 738 C C . ILE A 1 92 ? -0.752 49.375 9.273 1 98.38 92 ILE A C 1
ATOM 740 O O . ILE A 1 92 ? -0.443 50.188 10.141 1 98.38 92 ILE A O 1
ATOM 744 N N . GLN A 1 93 ? -1.793 49.562 8.422 1 97.88 93 GLN A N 1
ATOM 745 C CA . GLN A 1 93 ? -2.607 50.781 8.5 1 97.88 93 GLN A CA 1
ATOM 746 C C . GLN A 1 93 ? -4.094 50.438 8.406 1 97.88 93 GLN A C 1
ATOM 748 O O . GLN A 1 93 ? -4.496 49.562 7.613 1 97.88 93 GLN A O 1
ATOM 753 N N . LEU A 1 94 ? -4.871 51.031 9.344 1 98 94 LEU A N 1
ATOM 754 C CA . LEU A 1 94 ? -6.309 51.125 9.109 1 98 94 LEU A CA 1
ATOM 755 C C . LEU A 1 94 ? -6.637 52.375 8.266 1 98 94 LEU A C 1
ATOM 757 O O . LEU A 1 94 ? -6.711 53.469 8.789 1 98 94 LEU A O 1
ATOM 761 N N . THR A 1 95 ? -6.93 52.125 7.039 1 96.94 95 THR A N 1
ATOM 762 C CA . THR A 1 95 ? -7.098 53.25 6.113 1 96.94 95 THR A CA 1
ATOM 763 C C . THR A 1 95 ? -8.391 54 6.41 1 96.94 95 THR A C 1
ATOM 765 O O . THR A 1 95 ? -9.242 53.531 7.16 1 96.94 95 THR A O 1
ATOM 768 N N . SER A 1 96 ? -8.445 55.156 5.785 1 95.44 96 SER A N 1
ATOM 769 C CA . SER A 1 96 ? -9.617 56 5.992 1 95.44 96 SER A CA 1
ATOM 770 C C . SER A 1 96 ? -10.883 55.312 5.461 1 95.44 96 SER A C 1
ATOM 772 O O . SER A 1 96 ? -11.984 55.625 5.906 1 95.44 96 SER A O 1
ATOM 774 N N . ASN A 1 97 ? -10.703 54.375 4.566 1 95.12 97 ASN A N 1
ATOM 775 C CA . ASN A 1 97 ? -11.844 53.656 3.982 1 95.12 97 ASN A CA 1
ATOM 776 C C . ASN A 1 97 ? -12.141 52.375 4.727 1 95.12 97 ASN A C 1
ATOM 778 O O . ASN A 1 97 ? -12.961 51.562 4.281 1 95.12 97 ASN A O 1
ATOM 782 N N . GLY A 1 98 ? -11.406 52.125 5.797 1 96.06 98 GLY A N 1
ATOM 783 C CA . GLY A 1 98 ? -11.75 51.031 6.68 1 96.06 98 GLY A CA 1
ATOM 784 C C . GLY A 1 98 ? -11.008 49.75 6.348 1 96.06 98 GLY A C 1
ATOM 785 O O . GLY A 1 98 ? -11.344 48.688 6.859 1 96.06 98 GLY A O 1
ATOM 786 N N . VAL A 1 99 ? -10.016 49.844 5.445 1 96.88 99 VAL A N 1
ATOM 787 C CA . VAL A 1 99 ? -9.25 48.656 5.07 1 96.88 99 VAL A CA 1
ATOM 788 C C . VAL A 1 99 ? -8.023 48.531 5.969 1 96.88 99 VAL A C 1
ATOM 790 O O . VAL A 1 99 ? -7.242 49.469 6.105 1 96.88 99 VAL A O 1
ATOM 793 N N . LEU A 1 100 ? -7.953 47.438 6.699 1 97.88 100 LEU A N 1
ATOM 794 C CA . LEU A 1 100 ? -6.715 47.125 7.402 1 97.88 100 LEU A CA 1
ATOM 795 C C . LEU A 1 100 ? -5.691 46.5 6.453 1 97.88 100 LEU A C 1
ATOM 797 O O . LEU A 1 100 ? -5.863 45.344 6.004 1 97.88 100 LEU A O 1
ATOM 801 N N . SER A 1 101 ? -4.602 47.219 6.176 1 98.06 101 SER A N 1
ATOM 802 C CA . SER A 1 101 ? -3.709 46.844 5.086 1 98.06 101 SER A CA 1
ATOM 803 C C . SER A 1 101 ? -2.254 46.812 5.539 1 98.06 101 SER A C 1
ATOM 805 O O . SER A 1 101 ? -1.802 47.719 6.227 1 98.06 101 SER A O 1
ATOM 807 N N . LEU A 1 102 ? -1.599 45.719 5.215 1 98.56 102 LEU A N 1
ATOM 808 C CA . LEU A 1 102 ? -0.165 45.594 5.445 1 98.56 102 LEU A CA 1
ATOM 809 C C . LEU A 1 102 ? 0.624 45.906 4.176 1 98.56 102 LEU A C 1
ATOM 811 O O . LEU A 1 102 ? 0.363 45.312 3.119 1 98.56 102 LEU A O 1
ATOM 815 N N . THR A 1 103 ? 1.621 46.844 4.234 1 98.38 103 THR A N 1
ATOM 816 C CA . THR A 1 103 ? 2.416 47.219 3.072 1 98.38 103 THR A CA 1
ATOM 817 C C . THR A 1 103 ? 3.908 47.094 3.375 1 98.38 103 THR A C 1
ATOM 819 O O . THR A 1 103 ? 4.324 47.219 4.531 1 98.38 103 THR A O 1
ATOM 822 N N . THR A 1 104 ? 4.605 46.844 2.338 1 97.25 104 THR A N 1
ATOM 823 C CA . THR A 1 104 ? 6.059 46.812 2.449 1 97.25 104 THR A CA 1
ATOM 824 C C . THR A 1 104 ? 6.629 48.219 2.488 1 97.25 104 THR A C 1
ATOM 826 O O . THR A 1 104 ? 5.879 49.219 2.441 1 97.25 104 THR A O 1
ATOM 829 N N . SER A 1 105 ? 8 48.312 2.566 1 95 105 SER A N 1
ATOM 830 C CA . SER A 1 105 ? 8.68 49.594 2.615 1 95 105 SER A CA 1
ATOM 831 C C . SER A 1 105 ? 8.438 50.406 1.341 1 95 105 SER A C 1
ATOM 833 O O . SER A 1 105 ? 8.43 51.625 1.367 1 95 105 SER A O 1
ATOM 835 N N . ASN A 1 106 ? 8.102 49.625 0.263 1 95.5 106 ASN A N 1
ATOM 836 C CA . ASN A 1 106 ? 7.891 50.281 -1.018 1 95.5 106 ASN A CA 1
ATOM 837 C C . ASN A 1 106 ? 6.418 50.625 -1.238 1 95.5 106 ASN A C 1
ATOM 839 O O . ASN A 1 106 ? 6.039 51.094 -2.311 1 95.5 106 ASN A O 1
ATOM 843 N N . GLY A 1 107 ? 5.629 50.281 -0.275 1 94.5 107 GLY A N 1
ATOM 844 C CA . GLY A 1 107 ? 4.223 50.625 -0.369 1 94.5 107 GLY A CA 1
ATOM 845 C C . GLY A 1 107 ? 3.371 49.531 -0.994 1 94.5 107 GLY A C 1
ATOM 846 O O . GLY A 1 107 ? 2.16 49.688 -1.15 1 94.5 107 GLY A O 1
ATOM 847 N N . THR A 1 108 ? 3.98 48.438 -1.354 1 97.56 108 THR A N 1
ATOM 848 C CA . THR A 1 108 ? 3.242 47.312 -1.956 1 97.56 108 THR A CA 1
ATOM 849 C C . THR A 1 108 ? 2.391 46.594 -0.912 1 97.56 108 THR A C 1
ATOM 851 O O . THR A 1 108 ? 2.9 46.188 0.126 1 97.56 108 THR A O 1
ATOM 854 N N . GLU A 1 109 ? 1.063 46.531 -1.135 1 97.56 109 GLU A N 1
ATOM 855 C CA . GLU A 1 109 ? 0.179 45.781 -0.236 1 97.56 109 GLU A CA 1
ATOM 856 C C . GLU A 1 109 ? 0.387 44.281 -0.367 1 97.56 109 GLU A C 1
ATOM 858 O O . GLU A 1 109 ? 0.284 43.719 -1.464 1 97.56 109 GLU A O 1
ATOM 863 N N . ILE A 1 110 ? 0.695 43.625 0.69 1 98.06 110 ILE A N 1
ATOM 864 C CA . ILE A 1 110 ? 0.987 42.188 0.632 1 98.06 110 ILE A CA 1
ATOM 865 C C . ILE A 1 110 ? -0.057 41.406 1.435 1 98.06 110 ILE A C 1
ATOM 867 O O . ILE A 1 110 ? -0.133 40.188 1.347 1 98.06 110 ILE A O 1
ATOM 871 N N . TRP A 1 111 ? -0.886 42.062 2.199 1 98 111 TRP A N 1
ATOM 872 C CA . TRP A 1 111 ? -1.974 41.469 2.955 1 98 111 TRP A CA 1
ATOM 873 C C . TRP A 1 111 ? -3.023 42.5 3.336 1 98 111 TRP A C 1
ATOM 875 O O . TRP A 1 111 ? -2.695 43.656 3.588 1 98 111 TRP A O 1
ATOM 885 N N . LYS A 1 112 ? -4.199 42.156 3.377 1 97.69 112 LYS A N 1
ATOM 886 C CA . LYS A 1 112 ? -5.293 42.969 3.893 1 97.69 112 LYS A CA 1
ATOM 887 C C . LYS A 1 112 ? -6.379 42.094 4.527 1 97.69 112 LYS A C 1
ATOM 889 O O . LYS A 1 112 ? -6.586 40.969 4.117 1 97.69 112 LYS A O 1
ATOM 894 N N . ALA A 1 113 ? -7.027 42.594 5.555 1 96.56 113 ALA A N 1
ATOM 895 C CA . ALA A 1 113 ? -8.18 41.906 6.137 1 96.56 113 ALA A CA 1
ATOM 896 C C . ALA A 1 113 ? -9.367 41.938 5.184 1 96.56 113 ALA A C 1
ATOM 898 O O . ALA A 1 113 ? -9.719 43 4.633 1 96.56 113 ALA A O 1
ATOM 899 N N . GLU A 1 114 ? -9.945 40.844 4.957 1 92.88 114 GLU A N 1
ATOM 900 C CA . GLU A 1 114 ? -11.109 40.781 4.082 1 92.88 114 GLU A CA 1
ATOM 901 C C . GLU A 1 114 ? -12.406 40.906 4.875 1 92.88 114 GLU A C 1
ATOM 903 O O . GLU A 1 114 ? -13.078 39.906 5.137 1 92.88 114 GLU A O 1
ATOM 908 N N . ALA A 1 115 ? -12.742 42.062 5.055 1 90.88 115 ALA A N 1
ATOM 909 C CA . ALA A 1 115 ? -13.961 42.344 5.812 1 90.88 115 ALA A CA 1
ATOM 910 C C . ALA A 1 115 ? -15.195 42.188 4.93 1 90.88 115 ALA A C 1
ATOM 912 O O . ALA A 1 115 ? -15.109 42.312 3.703 1 90.88 115 ALA A O 1
ATOM 913 N N . ILE A 1 116 ? -16.328 41.969 5.492 1 86.5 116 ILE A N 1
ATOM 914 C CA . ILE A 1 116 ? -17.594 41.844 4.793 1 86.5 116 ILE A CA 1
ATOM 915 C C . ILE A 1 116 ? -17.906 43.156 4.059 1 86.5 116 ILE A C 1
ATOM 917 O O . ILE A 1 116 ? -18.328 43.125 2.9 1 86.5 116 ILE A O 1
ATOM 921 N N . ASP A 1 117 ? -17.734 44.281 4.75 1 88.69 117 ASP A N 1
ATOM 922 C CA . ASP A 1 117 ? -17.938 45.625 4.188 1 88.69 117 ASP A CA 1
ATOM 923 C C . ASP A 1 117 ? -17.016 46.656 4.84 1 88.69 117 ASP A C 1
ATOM 925 O O . ASP A 1 117 ? -17.297 47.125 5.934 1 88.69 117 ASP A O 1
ATOM 929 N N . ASN A 1 118 ? -16.078 47 4.191 1 89.69 118 ASN A N 1
ATOM 930 C CA . ASN A 1 118 ? -15.07 47.938 4.719 1 89.69 118 ASN A CA 1
ATOM 931 C C . ASN A 1 118 ? -15.648 49.312 4.969 1 89.69 118 ASN A C 1
ATOM 933 O O . ASN A 1 118 ? -15.188 50.031 5.852 1 89.69 118 ASN A O 1
ATOM 937 N N . SER A 1 119 ? -16.641 49.625 4.262 1 91.25 119 SER A N 1
ATOM 938 C CA . SER A 1 119 ? -17.203 50.969 4.367 1 91.25 119 SER A CA 1
ATOM 939 C C . SER A 1 119 ? -17.875 51.156 5.715 1 91.25 119 SER A C 1
ATOM 941 O O . SER A 1 119 ? -18.078 52.312 6.141 1 91.25 119 SER A O 1
ATOM 943 N N . GLN A 1 120 ? -18.156 50.156 6.383 1 93.88 120 GLN A N 1
ATOM 944 C CA . GLN A 1 120 ? -18.875 50.25 7.648 1 93.88 120 GLN A CA 1
ATOM 945 C C . GLN A 1 120 ? -17.891 50.312 8.828 1 93.88 120 GLN A C 1
ATOM 947 O O . GLN A 1 120 ? -18.312 50.5 9.969 1 93.88 120 GLN A O 1
ATOM 952 N N . VAL A 1 121 ? -16.672 50.188 8.555 1 96.25 121 VAL A N 1
ATOM 953 C CA . VAL A 1 121 ? -15.703 50.125 9.641 1 96.25 121 VAL A CA 1
ATOM 954 C C . VAL A 1 121 ? -15.523 51.5 10.25 1 96.25 121 VAL A C 1
ATOM 956 O O . VAL A 1 121 ? -15.234 52.469 9.547 1 96.25 121 VAL A O 1
ATOM 959 N N . ALA A 1 122 ? -15.633 51.625 11.594 1 96.31 122 ALA A N 1
ATOM 960 C CA . ALA A 1 122 ? -15.453 52.875 12.32 1 96.31 122 ALA A CA 1
ATOM 961 C C . ALA A 1 122 ? -14.141 52.875 13.102 1 96.31 122 ALA A C 1
ATOM 963 O O . ALA A 1 122 ? -13.5 53.906 13.266 1 96.31 122 ALA A O 1
ATOM 964 N N . TYR A 1 123 ? -13.758 51.781 13.57 1 96.5 123 TYR A N 1
ATOM 965 C CA . TYR A 1 123 ? -12.516 51.656 14.328 1 96.5 123 TYR A CA 1
ATOM 966 C C . TYR A 1 123 ? -12.07 50.188 14.414 1 96.5 123 TYR A C 1
ATOM 968 O O . TYR A 1 123 ? -12.82 49.281 14.039 1 96.5 123 TYR A O 1
ATOM 976 N N . ALA A 1 124 ? -10.875 49.969 14.812 1 97.69 124 ALA A N 1
ATOM 977 C CA . ALA A 1 124 ? -10.344 48.656 15.18 1 97.69 124 ALA A CA 1
ATOM 978 C C . ALA A 1 124 ? -9.969 48.594 16.656 1 97.69 124 ALA A C 1
ATOM 980 O O . ALA A 1 124 ? -9.883 49.625 17.312 1 97.69 124 ALA A O 1
ATOM 981 N N . ALA A 1 125 ? -9.852 47.375 17.203 1 97.19 125 ALA A N 1
ATOM 982 C CA . ALA A 1 125 ? -9.438 47.25 18.594 1 97.19 125 ALA A CA 1
ATOM 983 C C . ALA A 1 125 ? -8.898 45.844 18.875 1 97.19 125 ALA A C 1
ATOM 985 O O . ALA A 1 125 ? -9.344 44.875 18.266 1 97.19 125 ALA A O 1
ATOM 986 N N . ILE A 1 126 ? -7.918 45.781 19.688 1 97.94 126 ILE A N 1
ATOM 987 C CA . ILE A 1 126 ? -7.52 44.5 20.297 1 97.94 126 ILE A CA 1
ATOM 988 C C . ILE A 1 126 ? -8.211 44.344 21.641 1 97.94 126 ILE A C 1
ATOM 990 O O . ILE A 1 126 ? -7.996 45.125 22.562 1 97.94 126 ILE A O 1
ATOM 994 N N . LEU A 1 127 ? -9.039 43.281 21.719 1 97 127 LEU A N 1
ATOM 995 C CA . LEU A 1 127 ? -9.828 43.062 22.922 1 97 127 LEU A CA 1
ATOM 996 C C . LEU A 1 127 ? -9.008 42.312 23.969 1 97 127 LEU A C 1
ATOM 998 O O . LEU A 1 127 ? -7.969 41.719 23.656 1 97 127 LEU A O 1
ATOM 1002 N N . ASP A 1 128 ? -9.523 42.312 25.172 1 95.56 128 ASP A N 1
ATOM 1003 C CA . ASP A 1 128 ? -8.828 41.625 26.266 1 95.56 128 ASP A CA 1
ATOM 1004 C C . ASP A 1 128 ? -8.867 40.125 26.094 1 95.56 128 ASP A C 1
ATOM 1006 O O . ASP A 1 128 ? -8.109 39.375 26.734 1 95.56 128 ASP A O 1
ATOM 1010 N N . THR A 1 129 ? -9.711 39.594 25.234 1 95.38 129 THR A N 1
ATOM 1011 C CA . THR A 1 129 ? -9.781 38.188 24.922 1 95.38 129 THR A CA 1
ATOM 1012 C C . THR A 1 129 ? -8.672 37.781 23.938 1 95.38 129 THR A C 1
ATOM 1014 O O . THR A 1 129 ? -8.398 36.594 23.75 1 95.38 129 THR A O 1
ATOM 1017 N N . GLY A 1 130 ? -8.047 38.781 23.344 1 97.06 130 GLY A N 1
ATOM 1018 C CA . GLY A 1 130 ? -7.047 38.531 22.312 1 97.06 130 GLY A CA 1
ATOM 1019 C C . GLY A 1 130 ? -7.594 38.656 20.906 1 97.06 130 GLY A C 1
ATOM 1020 O O . GLY A 1 130 ? -6.848 38.531 19.922 1 97.06 130 GLY A O 1
ATOM 1021 N N . ASN A 1 131 ? -8.93 38.906 20.75 1 98 131 ASN A N 1
ATOM 1022 C CA . ASN A 1 131 ? -9.578 39.094 19.453 1 98 131 ASN A CA 1
ATOM 1023 C C . ASN A 1 131 ? -9.297 40.469 18.891 1 98 131 ASN A C 1
ATOM 1025 O O . ASN A 1 131 ? -9.578 41.5 19.547 1 98 131 ASN A O 1
ATOM 1029 N N . PHE A 1 132 ? -8.68 40.531 17.766 1 98.19 132 PHE A N 1
ATOM 1030 C CA . PHE A 1 132 ? -8.586 41.812 17.047 1 98.19 132 PHE A CA 1
ATOM 1031 C C . PHE A 1 132 ? -9.773 42 16.109 1 98.19 132 PHE A C 1
ATOM 1033 O O . PHE A 1 132 ? -10.07 41.125 15.297 1 98.19 132 PHE A O 1
ATOM 1040 N N . VAL A 1 133 ? -10.414 43.219 16.188 1 97.56 133 VAL A N 1
ATOM 1041 C CA . VAL A 1 133 ? -11.695 43.344 15.5 1 97.56 133 VAL A CA 1
ATOM 1042 C C . VAL A 1 133 ? -11.727 44.625 14.703 1 97.56 133 VAL A C 1
ATOM 1044 O O . VAL A 1 133 ? -11.094 45.625 15.086 1 97.56 133 VAL A O 1
ATOM 1047 N N . LEU A 1 134 ? -12.328 44.594 13.578 1 97.62 134 LEU A N 1
ATOM 1048 C CA . LEU A 1 134 ? -12.852 45.781 12.883 1 97.62 134 LEU A CA 1
ATOM 1049 C C . LEU A 1 134 ? -14.336 45.969 13.172 1 97.62 134 LEU A C 1
ATOM 1051 O O . LEU A 1 134 ? -15.141 45.062 12.922 1 97.62 134 LEU A O 1
ATOM 1055 N N . SER A 1 135 ? -14.641 47.125 13.719 1 96.44 135 SER A N 1
ATOM 1056 C CA . SER A 1 135 ? -15.992 47.312 14.242 1 96.44 135 SER A CA 1
ATOM 1057 C C . SER A 1 135 ? -16.672 48.5 13.57 1 96.44 135 SER A C 1
ATOM 1059 O O . SER A 1 135 ? -16.016 49.438 13.148 1 96.44 135 SER A O 1
ATOM 1061 N N . THR A 1 136 ? -18 48.344 13.523 1 96.31 136 THR A N 1
ATOM 1062 C CA . THR A 1 136 ? -18.812 49.5 13.125 1 96.31 136 THR A CA 1
ATOM 1063 C C . THR A 1 136 ? -19.016 50.469 14.289 1 96.31 136 THR A C 1
ATOM 1065 O O . THR A 1 136 ? -18.578 50.188 15.414 1 96.31 136 THR A O 1
ATOM 1068 N N . ALA A 1 137 ? -19.672 51.562 13.977 1 93.25 137 ALA A N 1
ATOM 1069 C CA . ALA A 1 137 ? -19.969 52.531 15.023 1 93.25 137 ALA A CA 1
ATOM 1070 C C . ALA A 1 137 ? -20.922 51.969 16.062 1 93.25 137 ALA A C 1
ATOM 1072 O O . ALA A 1 137 ? -20.891 52.344 17.234 1 93.25 137 ALA A O 1
ATOM 1073 N N . GLU A 1 138 ? -21.688 50.938 15.641 1 93.5 138 GLU A N 1
ATOM 1074 C CA . GLU A 1 138 ? -22.656 50.312 16.516 1 93.5 138 GLU A CA 1
ATOM 1075 C C . GLU A 1 138 ? -22.031 49.125 17.25 1 93.5 138 GLU A C 1
ATOM 1077 O O . GLU A 1 138 ? -22.75 48.312 17.859 1 93.5 138 GLU A O 1
ATOM 1082 N N . SER A 1 139 ? -20.75 48.969 17.078 1 91.38 139 SER A N 1
ATOM 1083 C CA . SER A 1 139 ? -19.984 47.969 17.797 1 91.38 139 SER A CA 1
ATOM 1084 C C . SER A 1 139 ? -20.25 46.562 17.25 1 91.38 139 SER A C 1
ATOM 1086 O O . SER A 1 139 ? -20.266 45.594 18 1 91.38 139 SER A O 1
ATOM 1088 N N . LYS A 1 140 ? -20.578 46.594 15.992 1 94.75 140 LYS A N 1
ATOM 1089 C CA . LYS A 1 140 ? -20.672 45.344 15.289 1 94.75 140 LYS A CA 1
ATOM 1090 C C . LYS A 1 140 ? -19.359 45 14.578 1 94.75 140 LYS A C 1
ATOM 1092 O O . LYS A 1 140 ? -18.797 45.844 13.883 1 94.75 140 LYS A O 1
ATOM 1097 N N . PHE A 1 141 ? -18.969 43.719 14.797 1 95.75 141 PHE A N 1
ATOM 1098 C CA . PHE A 1 141 ? -17.703 43.312 14.172 1 95.75 141 PHE A CA 1
ATOM 1099 C C . PHE A 1 141 ? -17.922 42.938 12.711 1 95.75 141 PHE A C 1
ATOM 1101 O O . PHE A 1 141 ? -18.781 42.125 12.383 1 95.75 141 PHE A O 1
ATOM 1108 N N . VAL A 1 142 ? -17.141 43.5 11.75 1 96.75 142 VAL A N 1
ATOM 1109 C CA . VAL A 1 142 ? -17.234 43.188 10.328 1 96.75 142 VAL A CA 1
ATOM 1110 C C . VAL A 1 142 ? -16.047 42.312 9.93 1 96.75 142 VAL A C 1
ATOM 1112 O O . VAL A 1 142 ? -16.031 41.719 8.836 1 96.75 142 VAL A O 1
ATOM 1115 N N . TRP A 1 143 ? -15.109 42.156 10.789 1 97.31 143 TRP A N 1
ATOM 1116 C CA . TRP A 1 143 ? -13.969 41.281 10.68 1 97.31 143 TRP A CA 1
ATOM 1117 C C . TRP A 1 143 ? -13.336 41 12.047 1 97.31 143 TRP A C 1
ATOM 1119 O O . TRP A 1 143 ? -13.289 41.906 12.891 1 97.31 143 TRP A O 1
ATOM 1129 N N . ALA A 1 144 ? -12.867 39.812 12.289 1 97.44 144 ALA A N 1
ATOM 1130 C CA . ALA A 1 144 ? -12.227 39.469 13.562 1 97.44 144 ALA A CA 1
ATOM 1131 C C . ALA A 1 144 ? -11.219 38.344 13.391 1 97.44 144 ALA A C 1
ATOM 1133 O O . ALA A 1 144 ? -11.43 37.438 12.578 1 97.44 144 ALA A O 1
ATOM 1134 N N . THR A 1 145 ? -10.141 38.375 14.109 1 98.06 145 THR A N 1
ATOM 1135 C CA . THR A 1 145 ? -9.156 37.281 14.062 1 98.06 145 THR A CA 1
ATOM 1136 C C . THR A 1 145 ? -9.766 35.969 14.57 1 98.06 145 THR A C 1
ATOM 1138 O O . THR A 1 145 ? -9.391 34.906 14.109 1 98.06 145 THR A O 1
ATOM 1141 N N . PHE A 1 146 ? -10.773 36.062 15.461 1 97.69 146 PHE A N 1
ATOM 1142 C CA . PHE A 1 146 ? -11.422 34.844 15.977 1 97.69 146 PHE A CA 1
ATOM 1143 C C . PHE A 1 146 ? -12.18 34.125 14.875 1 97.69 146 PHE A C 1
ATOM 1145 O O . PHE A 1 146 ? -12.406 32.906 14.961 1 97.69 146 PHE A O 1
ATOM 1152 N N . ASP A 1 147 ? -12.555 34.844 13.812 1 96.5 147 ASP A N 1
ATOM 1153 C CA . ASP A 1 147 ? -13.242 34.25 12.672 1 96.5 147 ASP A CA 1
ATOM 1154 C C . ASP A 1 147 ? -12.242 33.781 11.617 1 96.5 147 ASP A C 1
ATOM 1156 O O . ASP A 1 147 ? -12.609 33.062 10.664 1 96.5 147 ASP A O 1
ATOM 1160 N N . ASN A 1 148 ? -11.016 34.156 11.781 1 96.75 148 ASN A N 1
ATOM 1161 C CA . ASN A 1 148 ? -9.93 33.844 10.867 1 96.75 148 ASN A CA 1
ATOM 1162 C C . ASN A 1 148 ? -8.703 33.312 11.617 1 96.75 148 ASN A C 1
ATOM 1164 O O . ASN A 1 148 ? -7.621 33.875 11.523 1 96.75 148 ASN A O 1
ATOM 1168 N N . PRO A 1 149 ? -8.938 32.188 12.242 1 97.69 149 PRO A N 1
ATOM 1169 C CA . PRO A 1 149 ? -7.816 31.688 13.047 1 97.69 149 PRO A CA 1
ATOM 1170 C C . PRO A 1 149 ? -6.66 31.172 12.188 1 97.69 149 PRO A C 1
ATOM 1172 O O . PRO A 1 149 ? -6.828 30.938 10.992 1 97.69 149 PRO A O 1
ATOM 1175 N N . THR A 1 150 ? -5.449 31.094 12.75 1 98.06 150 THR A N 1
ATOM 1176 C CA . THR A 1 150 ? -4.289 30.469 12.117 1 98.06 150 THR A CA 1
ATOM 1177 C C . THR A 1 150 ? -4.008 29.109 12.734 1 98.06 150 THR A C 1
ATOM 1179 O O . THR A 1 150 ? -4.68 28.125 12.406 1 98.06 150 THR A O 1
ATOM 1182 N N . ASP A 1 151 ? -3.096 29 13.82 1 98.69 151 ASP A N 1
ATOM 1183 C CA . ASP A 1 151 ? -2.83 27.688 14.406 1 98.69 151 ASP A CA 1
ATOM 1184 C C . ASP A 1 151 ? -3.344 27.625 15.844 1 98.69 151 ASP A C 1
ATOM 1186 O O . ASP A 1 151 ? -3.254 26.578 16.484 1 98.69 151 ASP A O 1
ATOM 1190 N N . THR A 1 152 ? -3.99 28.703 16.344 1 98.75 152 THR A N 1
ATOM 1191 C CA . THR A 1 152 ? -4.281 28.812 17.766 1 98.75 152 THR A CA 1
ATOM 1192 C C . THR A 1 152 ? -5.695 29.328 18 1 98.75 152 THR A C 1
ATOM 1194 O O . THR A 1 152 ? -6.164 30.203 17.266 1 98.75 152 THR A O 1
ATOM 1197 N N . ILE A 1 153 ? -6.352 28.812 18.984 1 98.5 153 ILE A N 1
ATOM 1198 C CA . ILE A 1 153 ? -7.594 29.391 19.484 1 98.5 153 ILE A CA 1
ATOM 1199 C C . ILE A 1 153 ? -7.43 29.797 20.953 1 98.5 153 ILE A C 1
ATOM 1201 O O . ILE A 1 153 ? -6.609 29.219 21.672 1 98.5 153 ILE A O 1
ATOM 1205 N N . LEU A 1 154 ? -8.203 30.766 21.359 1 98.12 154 LEU A N 1
ATOM 1206 C CA . LEU A 1 154 ? -8.156 31.328 22.703 1 98.12 154 LEU A CA 1
ATOM 1207 C C . LEU A 1 154 ? -9.492 31.156 23.422 1 98.12 154 LEU A C 1
ATOM 1209 O O . LEU A 1 154 ? -10.5 30.844 22.781 1 98.12 154 LEU A O 1
ATOM 1213 N N . PRO A 1 155 ? -9.484 31.328 24.766 1 96.75 155 PRO A N 1
ATOM 1214 C CA . PRO A 1 155 ? -10.758 31.266 25.5 1 96.75 155 PRO A CA 1
ATOM 1215 C C . PRO A 1 155 ? -11.797 32.219 24.938 1 96.75 155 PRO A C 1
ATOM 1217 O O . PRO A 1 155 ? -11.469 33.344 24.547 1 96.75 155 PRO A O 1
ATOM 1220 N N . ASN A 1 156 ? -13.07 31.734 24.859 1 95.19 156 ASN A N 1
ATOM 1221 C CA . ASN A 1 156 ? -14.234 32.469 24.359 1 95.19 156 ASN A CA 1
ATOM 1222 C C . ASN A 1 156 ? -14.289 32.469 22.844 1 95.19 156 ASN A C 1
ATOM 1224 O O . ASN A 1 156 ? -15.133 33.156 22.25 1 95.19 156 ASN A O 1
ATOM 1228 N N . GLN A 1 157 ? -13.422 31.797 22.203 1 97.75 157 GLN A N 1
ATOM 1229 C CA . GLN A 1 157 ? -13.461 31.703 20.75 1 97.75 157 GLN A CA 1
ATOM 1230 C C . GLN A 1 157 ? -14.359 30.547 20.297 1 97.75 157 GLN A C 1
ATOM 1232 O O . GLN A 1 157 ? -14.391 29.5 20.938 1 97.75 157 GLN A O 1
ATOM 1237 N N . VAL A 1 158 ? -15.109 30.781 19.25 1 97.75 158 VAL A N 1
ATOM 1238 C CA . VAL A 1 158 ? -16 29.797 18.656 1 97.75 158 VAL A CA 1
ATOM 1239 C C . VAL A 1 158 ? -15.609 29.547 17.203 1 97.75 158 VAL A C 1
ATOM 1241 O O . VAL A 1 158 ? -15.375 30.5 16.453 1 97.75 158 VAL A O 1
ATOM 1244 N N . LEU A 1 159 ? -15.43 28.344 16.828 1 97.88 159 LEU A N 1
ATOM 1245 C CA . LEU A 1 159 ? -15.195 27.953 15.445 1 97.88 159 LEU A CA 1
ATOM 1246 C C . LEU A 1 159 ? -16.469 27.391 14.812 1 97.88 159 LEU A C 1
ATOM 1248 O O . LEU A 1 159 ? -16.984 26.375 15.266 1 97.88 159 LEU A O 1
ATOM 1252 N N . ASP A 1 160 ? -16.906 28.047 13.766 1 97.44 160 ASP A N 1
ATOM 1253 C CA . ASP A 1 160 ? -18.078 27.594 13.023 1 97.44 160 ASP A CA 1
ATOM 1254 C C . ASP A 1 160 ? -17.688 26.516 12 1 97.44 160 ASP A C 1
ATOM 1256 O O . ASP A 1 160 ? -16.5 26.281 11.766 1 97.44 160 ASP A O 1
ATOM 1260 N N . LEU A 1 161 ? -18.766 25.906 11.445 1 97.44 161 LEU A N 1
ATOM 1261 C CA . LEU A 1 161 ? -18.547 24.922 10.391 1 97.44 161 LEU A CA 1
ATOM 1262 C C . LEU A 1 161 ? -17.688 25.5 9.273 1 97.44 161 LEU A C 1
ATOM 1264 O O . LEU A 1 161 ? -17.875 26.656 8.883 1 97.44 161 LEU A O 1
ATOM 1268 N N . GLY A 1 162 ? -16.703 24.703 8.859 1 97.06 162 GLY A N 1
ATOM 1269 C CA . GLY A 1 162 ? -15.852 25.141 7.758 1 97.06 162 GLY A CA 1
ATOM 1270 C C . GLY A 1 162 ? -14.562 25.797 8.211 1 97.06 162 GLY A C 1
ATOM 1271 O O . GLY A 1 162 ? -13.609 25.922 7.441 1 97.06 162 GLY A O 1
ATOM 1272 N N . ASN A 1 163 ? -14.5 26.297 9.492 1 97.5 163 ASN A N 1
ATOM 1273 C CA . ASN A 1 163 ? -13.281 26.922 10.008 1 97.5 163 ASN A CA 1
ATOM 1274 C C . ASN A 1 163 ? -12.188 25.891 10.266 1 97.5 163 ASN A C 1
ATOM 1276 O O . ASN A 1 163 ? -12.484 24.719 10.531 1 97.5 163 ASN A O 1
ATOM 1280 N N . LYS A 1 164 ? -10.992 26.297 10.102 1 98.12 164 LYS A N 1
ATOM 1281 C CA . LYS A 1 164 ? -9.875 25.375 10.25 1 98.12 164 LYS A CA 1
ATOM 1282 C C . LYS A 1 164 ? -8.688 26.047 10.938 1 98.12 164 LYS A C 1
ATOM 1284 O O . LYS A 1 164 ? -8.625 27.266 11.023 1 98.12 164 LYS A O 1
ATOM 1289 N N . LEU A 1 165 ? -7.859 25.297 11.531 1 98.69 165 LEU A N 1
ATOM 1290 C CA . LEU A 1 165 ? -6.52 25.672 11.977 1 98.69 165 LEU A CA 1
ATOM 1291 C C . LEU A 1 165 ? -5.453 25.031 11.109 1 98.69 165 LEU A C 1
ATOM 1293 O O . LEU A 1 165 ? -5.598 23.875 10.703 1 98.69 165 LEU A O 1
ATOM 1297 N N . SER A 1 166 ? -4.461 25.719 10.773 1 98.5 166 SER A N 1
ATOM 1298 C CA . SER A 1 166 ? -3.297 25.188 10.07 1 98.5 166 SER A CA 1
ATOM 1299 C C . SER A 1 166 ? -2.039 25.297 10.922 1 98.5 166 SER A C 1
ATOM 1301 O O . SER A 1 166 ? -1.762 26.359 11.5 1 98.5 166 SER A O 1
ATOM 1303 N N . SER A 1 167 ? -1.336 24.281 10.953 1 98.56 167 SER A N 1
ATOM 1304 C CA . SER A 1 167 ? -0.099 24.312 11.727 1 98.56 167 SER A CA 1
ATOM 1305 C C . SER A 1 167 ? 0.936 25.219 11.07 1 98.56 167 SER A C 1
ATOM 1307 O O . SER A 1 167 ? 0.843 25.516 9.883 1 98.56 167 SER A O 1
ATOM 1309 N N . ARG A 1 168 ? 1.862 25.656 11.93 1 97.56 168 ARG A N 1
ATOM 1310 C CA . ARG A 1 168 ? 3.039 26.297 11.352 1 97.56 168 ARG A CA 1
ATOM 1311 C C . ARG A 1 168 ? 4.008 25.266 10.789 1 97.56 168 ARG A C 1
ATOM 1313 O O . ARG A 1 168 ? 3.867 24.062 11.047 1 97.56 168 ARG A O 1
ATOM 1320 N N . LEU A 1 169 ? 5 25.688 10.047 1 96.44 169 LEU A N 1
ATOM 1321 C CA . LEU A 1 169 ? 5.918 24.797 9.344 1 96.44 169 LEU A CA 1
ATOM 1322 C C . LEU A 1 169 ? 6.891 24.141 10.32 1 96.44 169 LEU A C 1
ATOM 1324 O O . LEU A 1 169 ? 7.117 22.938 10.258 1 96.44 169 LEU A O 1
ATOM 1328 N N . THR A 1 170 ? 7.559 24.906 11.117 1 95.56 170 THR A N 1
ATOM 1329 C CA . THR A 1 170 ? 8.422 24.438 12.195 1 95.56 170 THR A CA 1
ATOM 1330 C C . THR A 1 170 ? 8.156 25.219 13.484 1 95.56 170 THR A C 1
ATOM 1332 O O . THR A 1 170 ? 7.277 26.078 13.523 1 95.56 170 THR A O 1
ATOM 1335 N N . LYS A 1 171 ? 8.906 24.875 14.453 1 93.44 171 LYS A N 1
ATOM 1336 C CA . LYS A 1 171 ? 8.75 25.547 15.734 1 93.44 171 LYS A CA 1
ATOM 1337 C C . LYS A 1 171 ? 8.906 27.062 15.578 1 93.44 171 LYS A C 1
ATOM 1339 O O . LYS A 1 171 ? 8.156 27.828 16.188 1 93.44 171 LYS A O 1
ATOM 1344 N N . ASP A 1 172 ? 9.789 27.484 14.703 1 92.06 172 ASP A N 1
ATOM 1345 C CA . ASP A 1 172 ? 10.133 28.906 14.641 1 92.06 172 ASP A CA 1
ATOM 1346 C C . ASP A 1 172 ? 9.727 29.5 13.297 1 92.06 172 ASP A C 1
ATOM 1348 O O . ASP A 1 172 ? 9.922 30.703 13.062 1 92.06 172 ASP A O 1
ATOM 1352 N N . ASP A 1 173 ? 9.219 28.734 12.383 1 95.25 173 ASP A N 1
ATOM 1353 C CA . ASP A 1 173 ? 8.719 29.203 11.094 1 95.25 173 ASP A CA 1
ATOM 1354 C C . ASP A 1 173 ? 7.195 29.203 11.062 1 95.25 173 ASP A C 1
ATOM 1356 O O . ASP A 1 173 ? 6.57 28.141 10.984 1 95.25 173 ASP A O 1
ATOM 1360 N N . TYR A 1 174 ? 6.617 30.344 11 1 97.12 174 TYR A N 1
ATOM 1361 C CA . TYR A 1 174 ? 5.18 30.516 11.195 1 97.12 174 TYR A CA 1
ATOM 1362 C C . TYR A 1 174 ? 4.438 30.375 9.875 1 97.12 174 TYR A C 1
ATOM 1364 O O . TYR A 1 174 ? 3.207 30.484 9.828 1 97.12 174 TYR A O 1
ATOM 1372 N N . THR A 1 175 ? 5.195 30.172 8.789 1 97.06 175 THR A N 1
ATOM 1373 C CA . THR A 1 175 ? 4.48 29.906 7.539 1 97.06 175 THR A CA 1
ATOM 1374 C C . THR A 1 175 ? 3.648 28.641 7.648 1 97.06 175 THR A C 1
ATOM 1376 O O . THR A 1 175 ? 3.854 27.828 8.555 1 97.06 175 THR A O 1
ATOM 1379 N N . VAL A 1 176 ? 2.713 28.438 6.723 1 97.31 176 VAL A N 1
ATOM 1380 C CA . VAL A 1 176 ? 1.701 27.391 6.82 1 97.31 176 VAL A CA 1
ATOM 1381 C C . VAL A 1 176 ? 2.359 26.016 6.68 1 97.31 176 VAL A C 1
ATOM 1383 O O . VAL A 1 176 ? 3.098 25.781 5.723 1 97.31 176 VAL A O 1
ATOM 1386 N N . GLY A 1 177 ? 2.086 25.156 7.645 1 97.38 177 GLY A N 1
ATOM 1387 C CA . GLY A 1 177 ? 2.592 23.781 7.625 1 97.38 177 GLY A CA 1
ATOM 1388 C C . GLY A 1 177 ? 1.647 22.812 6.945 1 97.38 177 GLY A C 1
ATOM 1389 O O . GLY A 1 177 ? 0.834 23.203 6.109 1 97.38 177 GLY A O 1
ATOM 1390 N N . ARG A 1 178 ? 1.794 21.562 7.223 1 96.75 178 ARG A N 1
ATOM 1391 C CA . ARG A 1 178 ? 1.063 20.562 6.449 1 96.75 178 ARG A CA 1
ATOM 1392 C C . ARG A 1 178 ? -0.049 19.922 7.281 1 96.75 178 ARG A C 1
ATOM 1394 O O . ARG A 1 178 ? -0.779 19.062 6.797 1 96.75 178 ARG A O 1
ATOM 1401 N N . PHE A 1 179 ? -0.178 20.281 8.562 1 98.5 179 PHE A N 1
ATOM 1402 C CA . PHE A 1 179 ? -1.226 19.703 9.398 1 98.5 179 PHE A CA 1
ATOM 1403 C C . PHE A 1 179 ? -2.424 20.641 9.492 1 98.5 179 PHE A C 1
ATOM 1405 O O . PHE A 1 179 ? -2.258 21.859 9.602 1 98.5 179 PHE A O 1
ATOM 1412 N N . GLU A 1 180 ? -3.598 20.047 9.414 1 98.5 180 GLU A N 1
ATOM 1413 C CA . GLU A 1 180 ? -4.832 20.828 9.438 1 98.5 180 GLU A CA 1
ATOM 1414 C C . GLU A 1 180 ? -5.848 20.219 10.398 1 98.5 180 GLU A C 1
ATOM 1416 O O . GLU A 1 180 ? -5.996 19 10.469 1 98.5 180 GLU A O 1
ATOM 1421 N N . PHE A 1 181 ? -6.344 21.062 11.188 1 97.94 181 PHE A N 1
ATOM 1422 C CA . PHE A 1 181 ? -7.496 20.844 12.047 1 97.94 181 PHE A CA 1
ATOM 1423 C C . PHE A 1 181 ? -8.727 21.562 11.508 1 97.94 181 PHE A C 1
ATOM 1425 O O . PHE A 1 181 ? -8.719 22.781 11.344 1 97.94 181 PHE A O 1
ATOM 1432 N N . VAL A 1 182 ? -9.883 20.719 11.172 1 98.62 182 VAL A N 1
ATOM 1433 C CA . VAL A 1 182 ? -10.984 21.406 10.508 1 98.62 182 VAL A CA 1
ATOM 1434 C C . VAL A 1 182 ? -12.312 20.859 11.023 1 98.62 182 VAL A C 1
ATOM 1436 O O . VAL A 1 182 ? -12.469 19.656 11.195 1 98.62 182 VAL A O 1
ATOM 1439 N N . LEU A 1 183 ? -13.203 21.781 11.367 1 98.44 183 LEU A N 1
ATOM 1440 C CA . LEU A 1 183 ? -14.602 21.406 11.547 1 98.44 183 LEU A CA 1
ATOM 1441 C C . LEU A 1 183 ? -15.336 21.375 10.211 1 98.44 183 LEU A C 1
ATOM 1443 O O . LEU A 1 183 ? -15.727 22.422 9.688 1 98.44 183 LEU A O 1
ATOM 1447 N N . LEU A 1 184 ? -15.578 20.188 9.727 1 98.25 184 LEU A N 1
ATOM 1448 C CA . LEU A 1 184 ? -16.125 20 8.383 1 98.25 184 LEU A CA 1
ATOM 1449 C C . LEU A 1 184 ? -17.594 20.438 8.328 1 98.25 184 LEU A C 1
ATOM 1451 O O . LEU A 1 184 ? -18.25 20.531 9.359 1 98.25 184 LEU A O 1
ATOM 1455 N N . GLY A 1 185 ? -18.078 20.672 7.105 1 97.75 185 GLY A N 1
ATOM 1456 C CA . GLY A 1 185 ? -19.469 21.078 6.891 1 97.75 185 GLY A CA 1
ATOM 1457 C C . GLY A 1 185 ? -20.469 20.062 7.41 1 97.75 185 GLY A C 1
ATOM 1458 O O . GLY A 1 185 ? -21.594 20.422 7.766 1 97.75 185 GLY A O 1
ATOM 1459 N N . ASP A 1 186 ? -20.031 18.828 7.547 1 97.5 186 ASP A N 1
ATOM 1460 C CA . ASP A 1 186 ? -20.938 17.781 8.008 1 97.5 186 ASP A CA 1
ATOM 1461 C C . ASP A 1 186 ? -20.922 17.656 9.531 1 97.5 186 ASP A C 1
ATOM 1463 O O . ASP A 1 186 ? -21.594 16.797 10.102 1 97.5 186 ASP A O 1
ATOM 1467 N N . GLY A 1 187 ? -20.062 18.484 10.164 1 98.06 187 GLY A N 1
ATOM 1468 C CA . GLY A 1 187 ? -20.062 18.531 11.617 1 98.06 187 GLY A CA 1
ATOM 1469 C C . GLY A 1 187 ? -18.953 17.719 12.266 1 98.06 187 GLY A C 1
ATOM 1470 O O . GLY A 1 187 ? -18.781 17.766 13.484 1 98.06 187 GLY A O 1
ATOM 1471 N N . ASN A 1 188 ? -18.266 16.969 11.477 1 98.38 188 ASN A N 1
ATOM 1472 C CA . ASN A 1 188 ? -17.156 16.188 12.016 1 98.38 188 ASN A CA 1
ATOM 1473 C C . ASN A 1 188 ? -15.898 17.031 12.188 1 98.38 188 ASN A C 1
ATOM 1475 O O . ASN A 1 188 ? -15.547 17.812 11.297 1 98.38 188 ASN A O 1
ATOM 1479 N N . LEU A 1 189 ? -15.266 17 13.336 1 98.56 189 LEU A N 1
ATOM 1480 C CA . LEU A 1 189 ? -13.953 17.594 13.547 1 98.56 189 LEU A CA 1
ATOM 1481 C C . LEU A 1 189 ? -12.844 16.625 13.156 1 98.56 189 LEU A C 1
ATOM 1483 O O . LEU A 1 189 ? -12.758 15.516 13.711 1 98.56 189 LEU A O 1
ATOM 1487 N N . VAL A 1 190 ? -11.961 17.047 12.203 1 98.56 190 VAL A N 1
ATOM 1488 C CA . VAL A 1 190 ? -11.039 16.078 11.633 1 98.56 190 VAL A CA 1
ATOM 1489 C C . VAL A 1 190 ? -9.641 16.688 11.523 1 98.56 190 VAL A C 1
ATOM 1491 O O . VAL A 1 190 ? -9.508 17.891 11.266 1 98.56 190 VAL A O 1
ATOM 1494 N N . PHE A 1 191 ? -8.617 15.898 11.758 1 98.69 191 PHE A N 1
ATOM 1495 C CA . PHE A 1 191 ? -7.219 16.266 11.555 1 98.69 191 PHE A CA 1
ATOM 1496 C C . PHE A 1 191 ? -6.66 15.594 10.305 1 98.69 191 PHE A C 1
ATOM 1498 O O . PHE A 1 191 ? -6.832 14.383 10.109 1 98.69 191 PHE A O 1
ATOM 1505 N N . TYR A 1 192 ? -6.027 16.438 9.438 1 98.12 192 TYR A N 1
ATOM 1506 C CA . TYR A 1 192 ? -5.477 15.953 8.172 1 98.12 192 TYR A CA 1
ATOM 1507 C C . TYR A 1 192 ? -4.016 16.344 8.031 1 98.12 192 TYR A C 1
ATOM 1509 O O . TYR A 1 192 ? -3.545 17.281 8.695 1 98.12 192 TYR A O 1
ATOM 1517 N N . THR A 1 193 ? -3.322 15.609 7.191 1 97.81 193 THR A N 1
ATOM 1518 C CA . THR A 1 193 ? -2.16 16.188 6.516 1 97.81 193 THR A CA 1
ATOM 1519 C C . THR A 1 193 ? -2.535 16.688 5.125 1 97.81 193 THR A C 1
ATOM 1521 O O . THR A 1 193 ? -3.422 16.125 4.477 1 97.81 193 THR A O 1
ATOM 1524 N N . ILE A 1 194 ? -1.874 17.703 4.695 1 97.88 194 ILE A N 1
ATOM 1525 C CA . ILE A 1 194 ? -2.146 18.344 3.41 1 97.88 194 ILE A CA 1
ATOM 1526 C C . ILE A 1 194 ? -1.015 18.031 2.434 1 97.88 194 ILE A C 1
ATOM 1528 O O . ILE A 1 194 ? 0.163 18.109 2.793 1 97.88 194 ILE A O 1
ATOM 1532 N N . ALA A 1 195 ? -1.405 17.703 1.221 1 97.06 195 ALA A N 1
ATOM 1533 C CA . ALA A 1 195 ? -0.426 17.453 0.165 1 97.06 195 ALA A CA 1
ATOM 1534 C C . ALA A 1 195 ? 0.092 18.766 -0.417 1 97.06 195 ALA A C 1
ATOM 1536 O O . ALA A 1 195 ? -0.307 19.172 -1.513 1 97.06 195 ALA A O 1
ATOM 1537 N N . ARG A 1 196 ? 0.977 19.344 0.256 1 95.25 196 ARG A N 1
ATOM 1538 C CA . ARG A 1 196 ? 1.581 20.609 -0.185 1 95.25 196 ARG A CA 1
ATOM 1539 C C . ARG A 1 196 ? 2.441 20.391 -1.426 1 95.25 196 ARG A C 1
ATOM 1541 O O . ARG A 1 196 ? 3.059 19.328 -1.586 1 95.25 196 ARG A O 1
ATOM 1548 N N . PRO A 1 197 ? 2.463 21.297 -2.359 1 94.88 197 PRO A N 1
ATOM 1549 C CA . PRO A 1 197 ? 1.962 22.656 -2.238 1 94.88 197 PRO A CA 1
ATOM 1550 C C . PRO A 1 197 ? 0.49 22.797 -2.627 1 94.88 197 PRO A C 1
ATOM 1552 O O . PRO A 1 197 ? -0.054 23.891 -2.643 1 94.88 197 PRO A O 1
ATOM 1555 N N . THR A 1 198 ? -0.132 21.656 -2.959 1 97 198 THR A N 1
ATOM 1556 C CA . THR A 1 198 ? -1.564 21.734 -3.219 1 97 198 THR A CA 1
ATOM 1557 C C . THR A 1 198 ? -2.348 21.828 -1.912 1 97 198 THR A C 1
ATOM 1559 O O . THR A 1 198 ? -1.757 21.875 -0.832 1 97 198 THR A O 1
ATOM 1562 N N . GLU A 1 199 ? -3.609 21.906 -2.037 1 96 199 GLU A N 1
ATOM 1563 C CA . GLU A 1 199 ? -4.457 22.016 -0.853 1 96 199 GLU A CA 1
ATOM 1564 C C . GLU A 1 199 ? -5.234 20.719 -0.607 1 96 199 GLU A C 1
ATOM 1566 O O . GLU A 1 199 ? -6.184 20.703 0.178 1 96 199 GLU A O 1
ATOM 1571 N N . LYS A 1 200 ? -4.785 19.672 -1.28 1 97 200 LYS A N 1
ATOM 1572 C CA . LYS A 1 200 ? -5.504 18.406 -1.15 1 97 200 LYS A CA 1
ATOM 1573 C C . LYS A 1 200 ? -5.27 17.781 0.222 1 97 200 LYS A C 1
ATOM 1575 O O . LYS A 1 200 ? -4.125 17.656 0.665 1 97 200 LYS A O 1
ATOM 1580 N N . ARG A 1 201 ? -6.344 17.391 0.871 1 97.44 201 ARG A N 1
ATOM 1581 C CA . ARG A 1 201 ? -6.27 16.688 2.148 1 97.44 201 ARG A CA 1
ATOM 1582 C C . ARG A 1 201 ? -6 15.195 1.945 1 97.44 201 ARG A C 1
ATOM 1584 O O . ARG A 1 201 ? -6.598 14.57 1.073 1 97.44 201 ARG A O 1
ATOM 1591 N N . ASN A 1 202 ? -5.043 14.68 2.688 1 97.12 202 ASN A N 1
ATOM 1592 C CA . ASN A 1 202 ? -4.891 13.234 2.76 1 97.12 202 ASN A CA 1
ATOM 1593 C C . ASN A 1 202 ? -5.938 12.609 3.68 1 97.12 202 ASN A C 1
ATOM 1595 O O . ASN A 1 202 ? -6.891 13.273 4.082 1 97.12 202 ASN A O 1
ATOM 1599 N N . GLU A 1 203 ? -5.848 11.32 3.893 1 96.25 203 GLU A N 1
ATOM 1600 C CA . GLU A 1 203 ? -6.754 10.672 4.836 1 96.25 203 GLU A CA 1
ATOM 1601 C C . GLU A 1 203 ? -6.562 11.211 6.25 1 96.25 203 GLU A C 1
ATOM 1603 O O . GLU A 1 203 ? -5.449 11.578 6.633 1 96.25 203 GLU A O 1
ATOM 1608 N N . PRO A 1 204 ? -7.617 11.227 7.059 1 97.62 204 PRO A N 1
ATOM 1609 C CA . PRO A 1 204 ? -7.523 11.789 8.406 1 97.62 204 PRO A CA 1
ATOM 1610 C C . PRO A 1 204 ? -6.68 10.93 9.344 1 97.62 204 PRO A C 1
ATOM 1612 O O . PRO A 1 204 ? -6.699 9.703 9.25 1 97.62 204 PRO A O 1
ATOM 1615 N N . TYR A 1 205 ? -5.953 11.594 10.25 1 97.75 205 TYR A N 1
ATOM 1616 C CA . TYR A 1 205 ? -5.242 10.836 11.273 1 97.75 205 TYR A CA 1
ATOM 1617 C C . TYR A 1 205 ? -5.957 10.922 12.617 1 97.75 205 TYR A C 1
ATOM 1619 O O . TYR A 1 205 ? -5.566 10.258 13.578 1 97.75 205 TYR A O 1
ATOM 1627 N N . TRP A 1 206 ? -7.055 11.68 12.695 1 97.75 206 TRP A N 1
ATOM 1628 C CA . TRP A 1 206 ? -7.953 11.734 13.844 1 97.75 206 TRP A CA 1
ATOM 1629 C C . TRP A 1 206 ? -9.312 12.297 13.445 1 97.75 206 TRP A C 1
ATOM 1631 O O . TRP A 1 206 ? -9.398 13.172 12.586 1 97.75 206 TRP A O 1
ATOM 1641 N N . ALA A 1 207 ? -10.391 11.859 14.047 1 97.56 207 ALA A N 1
ATOM 1642 C CA . ALA A 1 207 ? -11.734 12.359 13.812 1 97.56 207 ALA A CA 1
ATOM 1643 C C . ALA A 1 207 ? -12.586 12.258 15.078 1 97.56 207 ALA A C 1
ATOM 1645 O O . ALA A 1 207 ? -12.438 11.312 15.852 1 97.56 207 ALA A O 1
ATOM 1646 N N . SER A 1 208 ? -13.523 13.195 15.273 1 97 208 SER A N 1
ATOM 1647 C CA . SER A 1 208 ? -14.367 13.227 16.453 1 97 208 SER A CA 1
ATOM 1648 C C . SER A 1 208 ? -15.539 12.258 16.328 1 97 208 SER A C 1
ATOM 1650 O O . SER A 1 208 ? -16.172 11.891 17.328 1 97 208 SER A O 1
ATOM 1652 N N . GLY A 1 209 ? -15.875 11.836 15.055 1 96.69 209 GLY A N 1
ATOM 1653 C CA . GLY A 1 209 ? -17.016 10.961 14.844 1 96.69 209 GLY A CA 1
ATOM 1654 C C . GLY A 1 209 ? -18.344 11.656 15.031 1 96.69 209 GLY A C 1
ATOM 1655 O O . GLY A 1 209 ? -19.328 11.047 15.477 1 96.69 209 GLY A O 1
ATOM 1656 N N . THR A 1 210 ? -18.406 12.93 14.812 1 97.38 210 THR A N 1
ATOM 1657 C CA . THR A 1 210 ? -19.625 13.711 15.031 1 97.38 210 THR A CA 1
ATOM 1658 C C . THR A 1 210 ? -20.281 14.078 13.695 1 97.38 210 THR A C 1
ATOM 1660 O O . THR A 1 210 ? -20.812 15.18 13.547 1 97.38 210 THR A O 1
ATOM 1663 N N . VAL A 1 211 ? -20.172 13.203 12.766 1 97.12 211 VAL A N 1
ATOM 1664 C CA . VAL A 1 211 ? -20.766 13.414 11.445 1 97.12 211 VAL A CA 1
ATOM 1665 C C . VAL A 1 211 ? -22.266 13.664 11.594 1 97.12 211 VAL A C 1
ATOM 1667 O O . VAL A 1 211 ? -22.953 12.938 12.312 1 97.12 211 VAL A O 1
ATOM 1670 N N . ASP 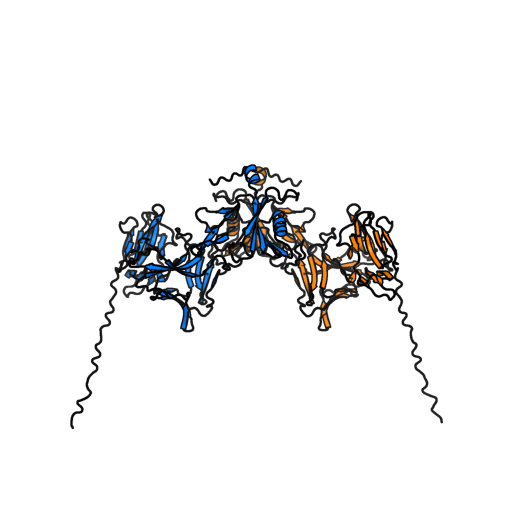A 1 212 ? -22.766 14.766 10.977 1 96.38 212 ASP A N 1
ATOM 1671 C CA . ASP A 1 212 ? -24.172 15.172 10.938 1 96.38 212 ASP A CA 1
ATOM 1672 C C . ASP A 1 212 ? -24.672 15.562 12.328 1 96.38 212 ASP A C 1
ATOM 1674 O O . ASP A 1 212 ? -25.875 15.508 12.602 1 96.38 212 ASP A O 1
ATOM 1678 N N . SER A 1 213 ? -23.781 15.867 13.18 1 96.56 213 SER A N 1
ATOM 1679 C CA . SER A 1 213 ? -24.188 16.219 14.531 1 96.56 213 SER A CA 1
ATOM 1680 C C . SER A 1 213 ? -23.453 17.469 15.023 1 96.56 213 SER A C 1
ATOM 1682 O O . SER A 1 213 ? -24.062 18.344 15.648 1 96.56 213 SER A O 1
ATOM 1684 N N . GLY A 1 214 ? -22.203 17.562 14.836 1 97.06 214 GLY A N 1
ATOM 1685 C CA . GLY A 1 214 ? -21.438 18.703 15.297 1 97.06 214 GLY A CA 1
ATOM 1686 C C . GLY A 1 214 ? -21.844 20 14.641 1 97.06 214 GLY A C 1
ATOM 1687 O O . GLY A 1 214 ? -22.172 20.031 13.453 1 97.06 214 GLY A O 1
ATOM 1688 N N . THR A 1 215 ? -21.844 21.125 15.445 1 97.5 215 THR A N 1
ATOM 1689 C CA . THR A 1 215 ? -22.281 22.391 14.883 1 97.5 215 THR A CA 1
ATOM 1690 C C . THR A 1 215 ? -21.219 23.469 15.062 1 97.5 215 THR A C 1
ATOM 1692 O O . THR A 1 215 ? -21.016 24.312 14.188 1 97.5 215 THR A O 1
ATOM 1695 N N . GLN A 1 216 ? -20.641 23.469 16.266 1 97.69 216 GLN A N 1
ATOM 1696 C CA . GLN A 1 216 ? -19.609 24.469 16.594 1 97.69 216 GLN A CA 1
ATOM 1697 C C . GLN A 1 216 ? -18.594 23.906 17.578 1 97.69 216 GLN A C 1
ATOM 1699 O O . GLN A 1 216 ? -18.922 22.984 18.344 1 97.69 216 GLN A O 1
ATOM 1704 N N . LEU A 1 217 ? -17.391 24.375 17.469 1 98.38 217 LEU A N 1
ATOM 1705 C CA . LEU A 1 217 ? -16.391 24.125 18.5 1 98.38 217 LEU A CA 1
ATOM 1706 C C . LEU A 1 217 ? -16.203 25.359 19.375 1 98.38 217 LEU A C 1
ATOM 1708 O O . LEU A 1 217 ? -15.961 26.453 18.859 1 98.38 217 LEU A O 1
ATOM 1712 N N . GLU A 1 218 ? -16.234 25.219 20.641 1 97.62 218 GLU A N 1
ATOM 1713 C CA . GLU A 1 218 ? -16.156 26.359 21.547 1 97.62 218 GLU A CA 1
ATOM 1714 C C . GLU A 1 218 ? -15.039 26.156 22.578 1 97.62 218 GLU A C 1
ATOM 1716 O O . GLU A 1 218 ? -14.922 25.094 23.172 1 97.62 218 GLU A O 1
ATOM 1721 N N . PHE A 1 219 ? -14.242 27.109 22.688 1 97.44 219 PHE A N 1
ATOM 1722 C CA . PHE A 1 219 ? -13.336 27.266 23.812 1 97.44 219 PHE A CA 1
ATOM 1723 C C . PHE A 1 219 ? -13.914 28.234 24.844 1 97.44 219 PHE A C 1
ATOM 1725 O O . PHE A 1 219 ? -13.82 29.453 24.672 1 97.44 219 PHE A O 1
ATOM 1732 N N . ASN A 1 220 ? -14.438 27.734 25.891 1 94.12 220 ASN A N 1
ATOM 1733 C CA . ASN A 1 220 ? -15.242 28.625 26.719 1 94.12 220 ASN A CA 1
ATOM 1734 C C . ASN A 1 220 ? -14.391 29.297 27.797 1 94.12 220 ASN A C 1
ATOM 1736 O O . ASN A 1 220 ? -13.195 29.031 27.906 1 94.12 220 ASN A O 1
ATOM 1740 N N . GLN A 1 221 ? -15 30.094 28.531 1 91.75 221 GLN A N 1
ATOM 1741 C CA . GLN A 1 221 ? -14.32 30.938 29.516 1 91.75 221 GLN A CA 1
ATOM 1742 C C . GLN A 1 221 ? -13.742 30.094 30.656 1 91.75 221 GLN A C 1
ATOM 1744 O O . GLN A 1 221 ? -12.773 30.5 31.297 1 91.75 221 GLN A O 1
ATOM 1749 N N . SER A 1 222 ? -14.383 28.969 30.906 1 91.25 222 SER A N 1
ATOM 1750 C CA . SER A 1 222 ? -13.938 28.125 32 1 91.25 222 SER A CA 1
ATOM 1751 C C . SER A 1 222 ? -12.75 27.25 31.578 1 91.25 222 SER A C 1
ATOM 1753 O O . SER A 1 222 ? -12.156 26.562 32.406 1 91.25 222 SER A O 1
ATOM 1755 N N . GLY A 1 223 ? -12.43 27.297 30.328 1 93.44 223 GLY A N 1
ATOM 1756 C CA . GLY A 1 223 ? -11.258 26.562 29.859 1 93.44 223 GLY A CA 1
ATOM 1757 C C . GLY A 1 223 ? -11.602 25.266 29.156 1 93.44 223 GLY A C 1
ATOM 1758 O O . GLY A 1 223 ? -10.711 24.531 28.719 1 93.44 223 GLY A O 1
ATOM 1759 N N . TYR A 1 224 ? -12.914 24.969 29.016 1 95.12 224 TYR A N 1
ATOM 1760 C CA . TYR A 1 224 ? -13.32 23.75 28.312 1 95.12 224 TYR A CA 1
ATOM 1761 C C . TYR A 1 224 ? -13.344 23.969 26.812 1 95.12 224 TYR A C 1
ATOM 1763 O O . TYR A 1 224 ? -13.734 25.047 26.344 1 95.12 224 TYR A O 1
ATOM 1771 N N . ILE A 1 225 ? -12.891 23.031 26.094 1 97.12 225 ILE A N 1
ATOM 1772 C CA . ILE A 1 225 ? -13.039 23 24.641 1 97.12 225 ILE A CA 1
ATOM 1773 C C . ILE A 1 225 ? -13.961 21.844 24.234 1 97.12 225 ILE A C 1
ATOM 1775 O O . ILE A 1 225 ? -13.664 20.688 24.516 1 97.12 225 ILE A O 1
ATOM 1779 N N . TYR A 1 226 ? -15.109 22.109 23.594 1 97.44 226 TYR A N 1
ATOM 1780 C CA . TYR A 1 226 ? -16.094 21.078 23.297 1 97.44 226 TYR A CA 1
ATOM 1781 C C . TYR A 1 226 ? -16.844 21.391 22.016 1 97.44 226 TYR A C 1
ATOM 1783 O O . TYR A 1 226 ? -16.875 22.547 21.578 1 97.44 226 TYR A O 1
ATOM 1791 N N . LEU A 1 227 ? -17.375 20.375 21.422 1 97.94 227 LEU A N 1
ATOM 1792 C CA . LEU A 1 227 ? -18.281 20.484 20.281 1 97.94 227 LEU A CA 1
ATOM 1793 C C . LEU A 1 227 ? -19.734 20.562 20.766 1 97.94 227 LEU A C 1
ATOM 1795 O O . LEU A 1 227 ? -20.141 19.797 21.641 1 97.94 227 LEU A O 1
ATOM 1799 N N . THR A 1 228 ? -20.391 21.578 20.25 1 97.69 228 THR A N 1
ATOM 1800 C CA . THR A 1 228 ? -21.844 21.562 20.438 1 97.69 228 THR A CA 1
ATOM 1801 C C . THR A 1 228 ? -22.516 20.688 19.391 1 97.69 228 THR A C 1
ATOM 1803 O O . THR A 1 228 ? -22.109 20.688 18.219 1 97.69 228 THR A O 1
ATOM 1806 N N . LEU A 1 229 ? -23.531 19.984 19.797 1 97.5 229 LEU A N 1
ATOM 1807 C CA . LEU A 1 229 ? -24.203 19.031 18.922 1 97.5 229 LEU A CA 1
ATOM 1808 C C . LEU A 1 229 ? -25.594 19.516 18.562 1 97.5 229 LEU A C 1
ATOM 1810 O O . LEU A 1 229 ? -26.188 20.328 19.281 1 97.5 229 LEU A O 1
ATOM 1814 N N . LYS A 1 230 ? -26.078 19.047 17.484 1 96.12 230 LYS A N 1
ATOM 1815 C CA . LYS A 1 230 ? -27.422 19.391 17.047 1 96.12 230 LYS A CA 1
ATOM 1816 C C . LYS A 1 230 ? -28.469 19.047 18.094 1 96.12 230 LYS A C 1
ATOM 1818 O O . LYS A 1 230 ? -29.469 19.734 18.234 1 96.12 230 LYS A O 1
ATOM 1823 N N . SER A 1 231 ? -28.219 18.047 18.812 1 94.12 231 SER A N 1
ATOM 1824 C CA . SER A 1 231 ? -29.141 17.594 19.844 1 94.12 231 SER A CA 1
ATOM 1825 C C . SER A 1 231 ? -29.172 18.547 21.016 1 94.12 231 SER A C 1
ATOM 1827 O O . SER A 1 231 ? -30.062 18.469 21.875 1 94.12 231 SER A O 1
ATOM 1829 N N . GLY A 1 232 ? -28.219 19.422 21.094 1 94.06 232 GLY A N 1
ATOM 1830 C CA . GLY A 1 232 ? -28.094 20.328 22.234 1 94.06 232 GLY A CA 1
ATOM 1831 C C . GLY A 1 232 ? -27.047 19.891 23.234 1 94.06 232 GLY A C 1
ATOM 1832 O O . GLY A 1 232 ? -26.641 20.672 24.094 1 94.06 232 GLY A O 1
ATOM 1833 N N . GLY A 1 233 ? -26.625 18.734 23.031 1 95.38 233 GLY A N 1
ATOM 1834 C CA . GLY A 1 233 ? -25.562 18.234 23.891 1 95.38 233 GLY A CA 1
ATOM 1835 C C . GLY A 1 233 ? -24.188 18.75 23.516 1 95.38 233 GLY A C 1
ATOM 1836 O O . GLY A 1 233 ? -24.062 19.562 22.594 1 95.38 233 GLY A O 1
ATOM 1837 N N . ILE A 1 234 ? -23.203 18.344 24.375 1 95 234 ILE A N 1
ATOM 1838 C CA . ILE A 1 234 ? -21.828 18.75 24.109 1 95 234 ILE A CA 1
ATOM 1839 C C . ILE A 1 234 ? -20.922 17.531 24.094 1 95 234 ILE A C 1
ATOM 1841 O O . ILE A 1 234 ? -21.219 16.516 24.719 1 95 234 ILE A O 1
ATOM 1845 N N . ARG A 1 235 ? -19.891 17.594 23.297 1 95 235 ARG A N 1
ATOM 1846 C CA . ARG A 1 235 ? -18.797 16.609 23.281 1 95 235 ARG A CA 1
ATOM 1847 C C . ARG A 1 235 ? -17.453 17.281 23.562 1 95 235 ARG A C 1
ATOM 1849 O O . ARG A 1 235 ? -16.891 17.906 22.672 1 95 235 ARG A O 1
ATOM 1856 N N . SER A 1 236 ? -16.953 17.062 24.781 1 95.44 236 SER A N 1
ATOM 1857 C CA . SER A 1 236 ? -15.68 17.656 25.156 1 95.44 236 SER A CA 1
ATOM 1858 C C . SER A 1 236 ? -14.508 16.953 24.469 1 95.44 236 SER A C 1
ATOM 1860 O O . SER A 1 236 ? -14.539 15.742 24.266 1 95.44 236 SER A O 1
ATOM 1862 N N . LEU A 1 237 ? -13.477 17.656 24.141 1 95.94 237 LEU A N 1
ATOM 1863 C CA . LEU A 1 237 ? -12.305 17.078 23.5 1 95.94 237 LEU A CA 1
ATOM 1864 C C . LEU A 1 237 ? -11.383 16.438 24.531 1 95.94 237 LEU A C 1
ATOM 1866 O O . LEU A 1 237 ? -10.523 15.633 24.172 1 95.94 237 LEU A O 1
ATOM 1870 N N . SER A 1 238 ? -11.547 16.844 25.734 1 92.31 238 SER A N 1
ATOM 1871 C CA . SER A 1 238 ? -10.758 16.266 26.828 1 92.31 238 SER A CA 1
ATOM 1872 C C . SER A 1 238 ? -11.625 16 28.047 1 92.31 238 SER A C 1
ATOM 1874 O O . SER A 1 238 ? -12.633 16.672 28.266 1 92.31 238 SER A O 1
ATOM 1876 N N . SER A 1 239 ? -11.172 15.102 28.828 1 85.25 239 SER A N 1
ATOM 1877 C CA . SER A 1 239 ? -11.867 14.797 30.078 1 85.25 239 SER A CA 1
ATOM 1878 C C . SER A 1 239 ? -11.242 15.539 31.25 1 85.25 239 SER A C 1
ATOM 1880 O O . SER A 1 239 ? -11.797 15.547 32.344 1 85.25 239 SER A O 1
ATOM 1882 N N . GLU A 1 240 ? -10.266 16.203 31 1 85.75 240 GLU A N 1
ATOM 1883 C CA . GLU A 1 240 ? -9.547 16.891 32.062 1 85.75 240 GLU A CA 1
ATOM 1884 C C . GLU A 1 240 ? -10.297 18.141 32.531 1 85.75 240 GLU A C 1
ATOM 1886 O O . GLU A 1 240 ? -10.875 18.844 31.703 1 85.75 240 GLU A O 1
ATOM 1891 N N . ARG A 1 241 ? -10.242 18.328 33.781 1 83.44 241 ARG A N 1
ATOM 1892 C CA . ARG A 1 241 ? -10.805 19.578 34.312 1 83.44 241 ARG A CA 1
ATOM 1893 C C . ARG A 1 241 ? -9.844 20.734 34.094 1 83.44 241 ARG A C 1
ATOM 1895 O O . ARG A 1 241 ? -8.703 20.703 34.562 1 83.44 241 ARG A O 1
ATOM 1902 N N . PRO A 1 242 ? -10.391 21.75 33.438 1 84.25 242 PRO A N 1
ATOM 1903 C CA . PRO A 1 242 ? -9.484 22.844 33.125 1 84.25 242 PRO A CA 1
ATOM 1904 C C . PRO A 1 242 ? -9.18 23.719 34.344 1 84.25 242 PRO A C 1
ATOM 1906 O O . PRO A 1 242 ? -9.93 23.688 35.344 1 84.25 242 PRO A O 1
ATOM 1909 N N . VAL A 1 243 ? -8.102 24.344 34.25 1 84.25 243 VAL A N 1
ATOM 1910 C CA . VAL A 1 243 ? -7.73 25.328 35.25 1 84.25 243 VAL A CA 1
ATOM 1911 C C . VAL A 1 243 ? -8.422 26.656 34.969 1 84.25 243 VAL A C 1
ATOM 1913 O O . VAL A 1 243 ? -8.852 26.906 33.844 1 84.25 243 VAL A O 1
ATOM 1916 N N . SER A 1 244 ? -8.375 27.484 35.969 1 83.94 244 SER A N 1
ATOM 1917 C CA . SER A 1 244 ? -9.117 28.734 35.844 1 83.94 244 SER A CA 1
ATOM 1918 C C . SER A 1 244 ? -8.422 29.688 34.875 1 83.94 244 SER A C 1
ATOM 1920 O O . SER A 1 244 ? -7.207 29.875 34.938 1 83.94 244 SER A O 1
ATOM 1922 N N . THR A 1 245 ? -9.203 30.391 34.031 1 85.75 245 THR A N 1
ATOM 1923 C CA . THR A 1 245 ? -8.68 31.375 33.094 1 85.75 245 THR A CA 1
ATOM 1924 C C . THR A 1 245 ? -8.344 32.688 33.812 1 85.75 245 THR A C 1
ATOM 1926 O O . THR A 1 245 ? -7.664 33.531 33.25 1 85.75 245 THR A O 1
ATOM 1929 N N . GLU A 1 246 ? -8.773 32.781 35 1 84.69 246 GLU A N 1
ATOM 1930 C CA . GLU A 1 246 ? -8.461 33.969 35.781 1 84.69 246 GLU A CA 1
ATOM 1931 C C . GLU A 1 246 ? -7.035 33.906 36.344 1 84.69 246 GLU A C 1
ATOM 1933 O O . GLU A 1 246 ? -6.363 34.938 36.438 1 84.69 246 GLU A O 1
ATOM 1938 N N . GLU A 1 247 ? -6.66 32.719 36.531 1 88.31 247 GLU A N 1
ATOM 1939 C CA . GLU A 1 247 ? -5.355 32.531 37.156 1 88.31 247 GLU A CA 1
ATOM 1940 C C . GLU A 1 247 ? -4.297 32.156 36.125 1 88.31 247 GLU A C 1
ATOM 1942 O O . GLU A 1 247 ? -3.1 32.344 36.375 1 88.31 247 GLU A O 1
ATOM 1947 N N . TYR A 1 248 ? -4.812 31.641 35.094 1 92.56 248 TYR A N 1
ATOM 1948 C CA . TYR A 1 248 ? -3.877 31.141 34.094 1 92.56 248 TYR A CA 1
ATOM 1949 C C . TYR A 1 248 ? -4.211 31.703 32.688 1 92.56 248 TYR A C 1
ATOM 1951 O O . TYR A 1 248 ? -5.383 31.828 32.344 1 92.56 248 TYR A O 1
ATOM 1959 N N . TYR A 1 249 ? -3.158 32.125 31.969 1 94.81 249 TYR A N 1
ATOM 1960 C CA . TYR A 1 249 ? -3.322 32.25 30.531 1 94.81 249 TYR A CA 1
ATOM 1961 C C . TYR A 1 249 ? -3.5 30.891 29.859 1 94.81 249 TYR A C 1
ATOM 1963 O O . TYR A 1 249 ? -2.881 29.906 30.281 1 94.81 249 TYR A O 1
ATOM 1971 N N . GLN A 1 250 ? -4.438 30.781 28.922 1 95.94 250 GLN A N 1
ATOM 1972 C CA . GLN A 1 250 ? -4.68 29.531 28.234 1 95.94 250 GLN A CA 1
ATOM 1973 C C . GLN A 1 250 ? -4.711 29.734 26.719 1 95.94 250 GLN A C 1
ATOM 1975 O O . GLN A 1 250 ? -5.121 30.797 26.234 1 95.94 250 GLN A O 1
ATOM 1980 N N . ARG A 1 251 ? -4.238 28.797 26.031 1 97.38 251 ARG A N 1
ATOM 1981 C CA . ARG A 1 251 ? -4.34 28.734 24.578 1 97.38 251 ARG A CA 1
ATOM 1982 C C . ARG A 1 251 ? -4.395 27.281 24.094 1 97.38 251 ARG A C 1
ATOM 1984 O O . ARG A 1 251 ? -3.951 26.375 24.812 1 97.38 251 ARG A O 1
ATOM 1991 N N . ALA A 1 252 ? -5.023 27.016 22.984 1 98.31 252 ALA A N 1
ATOM 1992 C CA . ALA A 1 252 ? -4.973 25.719 22.312 1 98.31 252 ALA A CA 1
ATOM 1993 C C . ALA A 1 252 ? -4.41 25.859 20.906 1 98.31 252 ALA A C 1
ATOM 1995 O O . ALA A 1 252 ? -4.879 26.688 20.109 1 98.31 252 ALA A O 1
ATOM 1996 N N . THR A 1 253 ? -3.346 25.125 20.656 1 98.69 253 THR A N 1
ATOM 1997 C CA . THR A 1 253 ? -2.584 25.328 19.438 1 98.69 253 THR A CA 1
ATOM 1998 C C . THR A 1 253 ? -2.414 24 18.688 1 98.69 253 THR A C 1
ATOM 2000 O O . THR A 1 253 ? -2.082 22.984 19.297 1 98.69 253 THR A O 1
ATOM 2003 N N . LEU A 1 254 ? -2.809 23.984 17.328 1 98.81 254 LEU A N 1
ATOM 2004 C CA . LEU A 1 254 ? -2.297 22.922 16.469 1 98.81 254 LEU A CA 1
ATOM 2005 C C . LEU A 1 254 ? -0.815 23.125 16.172 1 98.81 254 LEU A C 1
ATOM 2007 O O . LEU A 1 254 ? -0.455 23.859 15.258 1 98.81 254 LEU A O 1
ATOM 2011 N N . ASP A 1 255 ? -0.023 22.391 16.859 1 98.25 255 ASP A N 1
ATOM 2012 C CA . ASP A 1 255 ? 1.419 22.594 16.812 1 98.25 255 ASP A CA 1
ATOM 2013 C C . ASP A 1 255 ? 1.992 22.125 15.477 1 98.25 255 ASP A C 1
ATOM 2015 O O . ASP A 1 255 ? 1.332 21.406 14.727 1 98.25 255 ASP A O 1
ATOM 2019 N N . TYR A 1 256 ? 3.311 22.516 15.266 1 97.62 256 TYR A N 1
ATOM 2020 C CA . TYR A 1 256 ? 4 22.219 14.016 1 97.62 256 TYR A CA 1
ATOM 2021 C C . TYR A 1 256 ? 4.156 20.719 13.828 1 97.62 256 TYR A C 1
ATOM 2023 O O . TYR A 1 256 ? 4.414 20.25 12.719 1 97.62 256 TYR A O 1
ATOM 2031 N N . ASP A 1 257 ? 3.959 19.875 14.914 1 97.88 257 ASP A N 1
ATOM 2032 C CA . ASP A 1 257 ? 4.125 18.422 14.875 1 97.88 257 ASP A CA 1
ATOM 2033 C C . ASP A 1 257 ? 2.787 17.719 14.656 1 97.88 257 ASP A C 1
ATOM 2035 O O . ASP A 1 257 ? 2.709 16.484 14.695 1 97.88 257 ASP A O 1
ATOM 2039 N N . GLY A 1 258 ? 1.738 18.5 14.461 1 98.25 258 GLY A N 1
ATOM 2040 C CA . GLY A 1 258 ? 0.449 17.938 14.086 1 98.25 258 GLY A CA 1
ATOM 2041 C C . GLY A 1 258 ? -0.423 17.594 15.281 1 98.25 258 GLY A C 1
ATOM 2042 O O . GLY A 1 258 ? -1.524 17.062 15.117 1 98.25 258 GLY A O 1
ATOM 2043 N N . VAL A 1 259 ? 0.016 17.859 16.484 1 98.56 259 VAL A N 1
ATOM 2044 C CA . VAL A 1 259 ? -0.748 17.562 17.688 1 98.56 259 VAL A CA 1
ATOM 2045 C C . VAL A 1 259 ? -1.423 18.828 18.203 1 98.56 259 VAL A C 1
ATOM 2047 O O . VAL A 1 259 ? -0.794 19.875 18.281 1 98.56 259 VAL A O 1
ATOM 2050 N N . PHE A 1 260 ? -2.715 18.734 18.438 1 98.44 260 PHE A N 1
ATOM 2051 C CA . PHE A 1 260 ? -3.477 19.812 19.062 1 98.44 260 PHE A CA 1
ATOM 2052 C C . PHE A 1 260 ? -3.346 19.766 20.578 1 98.44 260 PHE A C 1
ATOM 2054 O O . PHE A 1 260 ? -3.689 18.75 21.203 1 98.44 260 PHE A O 1
ATOM 2061 N N . ARG A 1 261 ? -2.85 20.906 21.203 1 97.81 261 ARG A N 1
ATOM 2062 C CA . ARG A 1 261 ? -2.594 20.938 22.641 1 97.81 261 ARG A CA 1
ATOM 2063 C C . ARG A 1 261 ? -3.205 22.172 23.297 1 97.81 261 ARG A C 1
ATOM 2065 O O . ARG A 1 261 ? -3.164 23.266 22.719 1 97.81 261 ARG A O 1
ATOM 2072 N N . GLN A 1 262 ? -3.75 21.953 24.422 1 97.31 262 GLN A N 1
ATOM 2073 C CA . GLN A 1 262 ? -4.102 23.078 25.266 1 97.31 262 GLN A CA 1
ATOM 2074 C C . GLN A 1 262 ? -2.994 23.391 26.266 1 97.31 262 GLN A C 1
ATOM 2076 O O . GLN A 1 262 ? -2.531 22.5 26.984 1 97.31 262 GLN A O 1
ATOM 2081 N N . TYR A 1 263 ? -2.576 24.625 26.281 1 96.38 263 TYR A N 1
ATOM 2082 C CA . TYR A 1 263 ? -1.496 25.078 27.141 1 96.38 263 TYR A CA 1
ATOM 2083 C C . TYR A 1 263 ? -2.021 26.016 28.219 1 96.38 263 TYR A C 1
ATOM 2085 O O . TYR A 1 263 ? -3.004 26.734 28 1 96.38 263 TYR A O 1
ATOM 2093 N N . THR A 1 264 ? -1.31 26 29.344 1 94.69 264 THR A N 1
ATOM 2094 C CA . THR A 1 264 ? -1.602 26.938 30.422 1 94.69 264 THR A CA 1
ATOM 2095 C C . THR A 1 264 ? -0.325 27.609 30.922 1 94.69 264 THR A C 1
ATOM 2097 O O . THR A 1 264 ? 0.757 27.016 30.859 1 94.69 264 THR A O 1
ATOM 2100 N N . TYR A 1 265 ? -0.418 28.844 31.312 1 94.12 265 TYR A N 1
ATOM 2101 C CA . TYR A 1 265 ? 0.656 29.656 31.859 1 94.12 265 TYR A CA 1
ATOM 2102 C C . TYR A 1 265 ? 0.165 30.469 33.062 1 94.12 265 TYR A C 1
ATOM 2104 O O . TYR A 1 265 ? -0.804 31.234 32.938 1 94.12 265 TYR A O 1
ATOM 2112 N N . PRO A 1 266 ? 0.835 30.422 34.156 1 91.38 266 PRO A N 1
ATOM 2113 C CA . PRO A 1 266 ? 0.364 31.172 35.344 1 91.38 266 PRO A CA 1
ATOM 2114 C C . PRO A 1 266 ? 0.493 32.688 35.156 1 91.38 266 PRO A C 1
ATOM 2116 O O . PRO A 1 266 ? 1.525 33.156 34.688 1 91.38 266 PRO A O 1
ATOM 2119 N N . LYS A 1 267 ? -0.48 33.469 35.438 1 88.25 267 LYS A N 1
ATOM 2120 C CA . LYS A 1 267 ? -0.481 34.906 35.312 1 88.25 267 LYS A CA 1
ATOM 2121 C C . LYS A 1 267 ? 0.353 35.562 36.438 1 88.25 267 LYS A C 1
ATOM 2123 O O . LYS A 1 267 ? 0.919 36.625 36.219 1 88.25 267 LYS A O 1
ATOM 2128 N N . SER A 1 268 ? 0.219 35.094 37.594 1 78.62 268 SER A N 1
ATOM 2129 C CA . SER A 1 268 ? 0.994 35.625 38.719 1 78.62 268 SER A CA 1
ATOM 2130 C C . SER A 1 268 ? 2.027 34.625 39.188 1 78.62 268 SER A C 1
ATOM 2132 O O . SER A 1 268 ? 1.842 33.406 39.062 1 78.62 268 SER A O 1
ATOM 2134 N N . SER A 1 269 ? 3.338 35.156 39.219 1 63.97 269 SER A N 1
ATOM 2135 C CA . SER A 1 269 ? 4.434 34.312 39.688 1 63.97 269 SER A CA 1
ATOM 2136 C C . SER A 1 269 ? 4.027 33.5 40.906 1 63.97 269 SER A C 1
ATOM 2138 O O . SER A 1 269 ? 3.611 34.062 41.938 1 63.97 269 SER A O 1
ATOM 2140 N N . PRO A 1 270 ? 3.777 32.188 40.594 1 54.44 270 PRO A N 1
ATOM 2141 C CA . PRO A 1 270 ? 3.506 31.453 41.812 1 54.44 270 PRO A CA 1
ATOM 2142 C C . PRO A 1 270 ? 4.582 31.672 42.875 1 54.44 270 PRO A C 1
ATOM 2144 O O . PRO A 1 270 ? 5.75 31.906 42.562 1 54.44 270 PRO A O 1
ATOM 2147 N N . THR A 1 271 ? 4.234 32.25 43.969 1 51.19 271 THR A N 1
ATOM 2148 C CA . THR A 1 271 ? 5.195 32.344 45.062 1 51.19 271 THR A CA 1
ATOM 2149 C C . THR A 1 271 ? 6.098 31.109 45.094 1 51.19 271 THR A C 1
ATOM 2151 O O . THR A 1 271 ? 7.176 31.141 45.719 1 51.19 271 THR A O 1
ATOM 2154 N N . ASN A 1 272 ? 5.641 30 44.844 1 45.78 272 ASN A N 1
ATOM 2155 C CA . ASN A 1 272 ? 6.355 28.766 45.219 1 45.78 272 ASN A CA 1
ATOM 2156 C C . ASN A 1 272 ? 7.176 28.25 44.031 1 45.78 272 ASN A C 1
ATOM 2158 O O . ASN A 1 272 ? 7.441 27.047 43.938 1 45.78 272 ASN A O 1
ATOM 2162 N N . GLY A 1 273 ? 7.766 29.062 43.188 1 49.91 273 GLY A N 1
ATOM 2163 C CA . GLY A 1 273 ? 8.883 28.578 42.375 1 49.91 273 GLY A CA 1
ATOM 2164 C C . GLY A 1 273 ? 8.453 27.984 41.062 1 49.91 273 GLY A C 1
ATOM 2165 O O . GLY A 1 273 ? 9.219 27.25 40.438 1 49.91 273 GLY A O 1
ATOM 2166 N N . TRP A 1 274 ? 7.297 27.969 40.781 1 53.44 274 TRP A N 1
ATOM 2167 C CA . TRP A 1 274 ? 7.004 27.266 39.531 1 53.44 274 TRP A CA 1
ATOM 2168 C C . TRP A 1 274 ? 7.562 28.031 38.344 1 53.44 274 TRP A C 1
ATOM 2170 O O . TRP A 1 274 ? 7.539 29.266 38.344 1 53.44 274 TRP A O 1
ATOM 2180 N N . PRO A 1 275 ? 8.156 27.312 37.5 1 60.56 275 PRO A N 1
ATOM 2181 C CA . PRO A 1 275 ? 8.781 27.953 36.375 1 60.56 275 PRO A CA 1
ATOM 2182 C C . PRO A 1 275 ? 7.781 28.703 35.469 1 60.56 275 PRO A C 1
ATOM 2184 O O . PRO A 1 275 ? 6.645 28.266 35.312 1 60.56 275 PRO A O 1
ATOM 2187 N N . GLU A 1 276 ? 7.922 29.875 35.281 1 75.12 276 GLU A N 1
ATOM 2188 C CA . GLU A 1 276 ? 7.199 30.766 34.375 1 75.12 276 GLU A CA 1
ATOM 2189 C C . GLU A 1 276 ? 7.336 30.281 32.938 1 75.12 276 GLU A C 1
ATOM 2191 O O . GLU A 1 276 ? 7.98 30.938 32.125 1 75.12 276 GLU A O 1
ATOM 2196 N N . SER A 1 277 ? 6.672 28.969 32.719 1 88.75 277 SER A N 1
ATOM 2197 C CA . SER A 1 277 ? 6.695 28.391 31.391 1 88.75 277 SER A CA 1
ATOM 2198 C C . SER A 1 277 ? 5.336 27.828 31.016 1 88.75 277 SER A C 1
ATOM 2200 O O . SER A 1 277 ? 4.488 27.594 31.875 1 88.75 277 SER A O 1
ATOM 2202 N N . TRP A 1 278 ? 5.074 27.734 29.781 1 93.75 278 TRP A N 1
ATOM 2203 C CA . T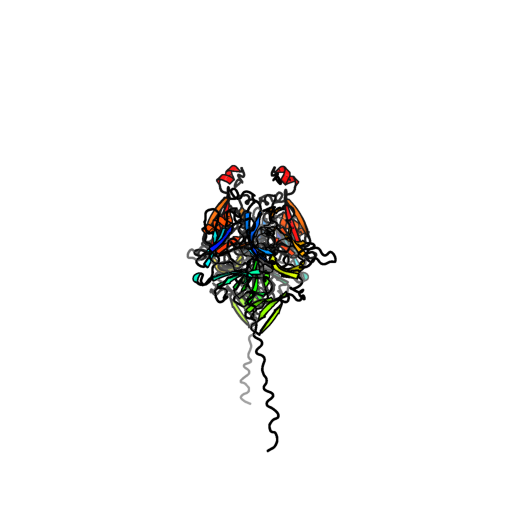RP A 1 278 ? 3.863 27.078 29.297 1 93.75 278 TRP A CA 1
ATOM 2204 C C . TRP A 1 278 ? 3.867 25.594 29.656 1 93.75 278 TRP A C 1
ATOM 2206 O O . TRP A 1 278 ? 4.898 24.922 29.547 1 93.75 278 TRP A O 1
ATOM 2216 N N . SER A 1 279 ? 2.734 25.062 30.156 1 92.62 279 SER A N 1
ATOM 2217 C CA . SER A 1 279 ? 2.535 23.641 30.438 1 92.62 279 SER A CA 1
ATOM 2218 C C . SER A 1 279 ? 1.407 23.062 29.594 1 92.62 279 SER A C 1
ATOM 2220 O O . SER A 1 279 ? 0.383 23.719 29.375 1 92.62 279 SER A O 1
ATOM 2222 N N . THR A 1 280 ? 1.648 21.891 29.062 1 93.62 280 THR A N 1
ATOM 2223 C CA . THR A 1 280 ? 0.6 21.219 28.312 1 93.62 280 THR A CA 1
ATOM 2224 C C . THR A 1 280 ? -0.441 20.625 29.25 1 93.62 280 THR A C 1
ATOM 2226 O O . THR A 1 280 ? -0.104 19.828 30.141 1 93.62 280 THR A O 1
ATOM 2229 N N . PHE A 1 281 ? -1.585 20.953 29.031 1 93.75 281 PHE A N 1
ATOM 2230 C CA . PHE A 1 281 ? -2.691 20.453 29.828 1 93.75 281 PHE A CA 1
ATOM 2231 C C . PHE A 1 281 ? -3.227 19.141 29.266 1 93.75 281 PHE A C 1
ATOM 2233 O O . PHE A 1 281 ? -3.402 18.172 30 1 93.75 281 PHE A O 1
ATOM 2240 N N . TRP A 1 282 ? -3.617 19 28.047 1 95 282 TRP A N 1
ATOM 2241 C CA . TRP A 1 282 ? -3.963 17.797 27.297 1 95 282 TRP A CA 1
ATOM 2242 C C . TRP A 1 282 ? -3.619 17.938 25.828 1 95 282 TRP A C 1
ATOM 2244 O O . TRP A 1 282 ? -3.283 19.031 25.359 1 95 282 TRP A O 1
ATOM 2254 N N . SER A 1 283 ? -3.561 16.875 25.125 1 96 283 SER A N 1
ATOM 2255 C CA . SER A 1 283 ? -3.217 16.891 23.719 1 96 283 SER A CA 1
ATOM 2256 C C . SER A 1 283 ? -4.031 15.867 22.938 1 96 283 SER A C 1
ATOM 2258 O O . SER A 1 283 ? -4.527 14.898 23.5 1 96 283 SER A O 1
ATOM 2260 N N . LEU A 1 284 ? -4.242 16.203 21.625 1 96.19 284 LEU A N 1
ATOM 2261 C CA . LEU A 1 284 ? -4.953 15.336 20.688 1 96.19 284 LEU A CA 1
ATOM 2262 C C . LEU A 1 284 ? -4.273 15.336 19.328 1 96.19 284 LEU A C 1
ATOM 2264 O O . LEU A 1 284 ? -4.109 16.391 18.703 1 96.19 284 LEU A O 1
ATOM 2268 N N . PRO A 1 285 ? -3.896 14.141 18.797 1 96.38 285 PRO A N 1
ATOM 2269 C CA . PRO A 1 285 ? -3.916 12.836 19.469 1 96.38 285 PRO A CA 1
ATOM 2270 C C . PRO A 1 285 ? -2.832 12.703 20.531 1 96.38 285 PRO A C 1
ATOM 2272 O O . PRO A 1 285 ? -1.865 13.469 20.531 1 96.38 285 PRO A O 1
ATOM 2275 N N . GLN A 1 286 ? -2.984 11.719 21.344 1 94.38 286 GLN A N 1
ATOM 2276 C CA . GLN A 1 286 ? -1.999 11.516 22.406 1 94.38 286 GLN A CA 1
ATOM 2277 C C . GLN A 1 286 ? -0.701 10.945 21.844 1 94.38 286 GLN A C 1
ATOM 2279 O O . GLN A 1 286 ? 0.389 11.328 22.266 1 94.38 286 GLN A O 1
ATOM 2284 N N . ASP A 1 287 ? -0.833 10.062 20.953 1 96.25 287 ASP A N 1
ATOM 2285 C CA . ASP A 1 287 ? 0.31 9.484 20.25 1 96.25 287 ASP A CA 1
ATOM 2286 C C . ASP A 1 287 ? 0.12 9.547 18.734 1 96.25 287 ASP A C 1
ATOM 2288 O O . ASP A 1 287 ? -0.368 8.602 18.125 1 96.25 287 ASP A O 1
ATOM 2292 N N . ILE A 1 288 ? 0.654 10.641 18.203 1 97.75 288 ILE A N 1
ATOM 2293 C CA . ILE A 1 288 ? 0.461 10.844 16.781 1 97.75 288 ILE A CA 1
ATOM 2294 C C . ILE A 1 288 ? 1.336 9.867 15.992 1 97.75 288 ILE A C 1
ATOM 2296 O O . ILE A 1 288 ? 1.058 9.57 14.828 1 97.75 288 ILE A O 1
ATOM 2300 N N . CYS A 1 289 ? 2.4 9.305 16.562 1 97.62 289 CYS A N 1
ATOM 2301 C CA . CYS A 1 289 ? 3.34 8.422 15.867 1 97.62 289 CYS A CA 1
ATOM 2302 C C . CYS A 1 289 ? 2.666 7.113 15.469 1 97.62 289 CYS A C 1
ATOM 2304 O O . CYS A 1 289 ? 3.043 6.5 14.469 1 97.62 289 CYS A O 1
ATOM 2306 N N . THR A 1 290 ? 1.672 6.707 16.188 1 94.06 290 THR A N 1
ATOM 2307 C CA . THR A 1 290 ? 1.011 5.438 15.914 1 94.06 290 THR A CA 1
ATOM 2308 C C . THR A 1 290 ? -0.388 5.668 15.344 1 94.06 290 THR A C 1
ATOM 2310 O O . THR A 1 290 ? -1.202 4.746 15.289 1 94.06 290 THR A O 1
ATOM 2313 N N . SER A 1 291 ? -0.655 6.977 15.016 1 94.94 291 SER A N 1
ATOM 2314 C CA . SER A 1 291 ? -1.931 7.277 14.375 1 94.94 291 SER A CA 1
ATOM 2315 C C . SER A 1 291 ? -1.997 6.684 12.969 1 94.94 291 SER A C 1
ATOM 2317 O O . SER A 1 291 ? -0.963 6.453 12.336 1 94.94 291 SER A O 1
ATOM 2319 N N . SER A 1 292 ? -3.209 6.445 12.477 1 90.69 292 SER A N 1
ATOM 2320 C CA . SER A 1 292 ? -3.396 5.926 11.125 1 90.69 292 SER A CA 1
ATOM 2321 C C . SER A 1 292 ? -3.461 7.059 10.102 1 90.69 292 SER A C 1
ATOM 2323 O O . SER A 1 292 ? -4.324 7.934 10.195 1 90.69 292 SER A O 1
ATOM 2325 N N . PHE A 1 293 ? -2.59 7.238 9.18 1 91.12 293 PHE A N 1
ATOM 2326 C CA . PHE A 1 293 ? -2.52 8.297 8.188 1 91.12 293 PHE A CA 1
ATOM 2327 C C . PHE A 1 293 ? -3.043 7.812 6.84 1 91.12 293 PHE A C 1
ATOM 2329 O O . PHE A 1 293 ? -3.051 8.562 5.859 1 91.12 293 PHE A O 1
ATOM 2336 N N . GLY A 1 294 ? -3.594 6.742 6.645 1 87.69 294 GLY A N 1
ATOM 2337 C CA . GLY A 1 294 ? -4.078 6.25 5.363 1 87.69 294 GLY A CA 1
ATOM 2338 C C . GLY A 1 294 ? -2.961 5.852 4.418 1 87.69 294 GLY A C 1
ATOM 2339 O O . GLY A 1 294 ? -1.87 5.48 4.855 1 87.69 294 GLY A O 1
ATOM 2340 N N . GLU A 1 295 ? -3.195 6.012 3.023 1 88.62 295 GLU A N 1
ATOM 2341 C CA . GLU A 1 295 ? -2.287 5.43 2.039 1 88.62 295 GLU A CA 1
ATOM 2342 C C . GLU A 1 295 ? -1.341 6.484 1.47 1 88.62 295 GLU A C 1
ATOM 2344 O O . GLU A 1 295 ? -0.283 6.152 0.932 1 88.62 295 GLU A O 1
ATOM 2349 N N . PHE A 1 296 ? -1.761 7.762 1.641 1 93.81 296 PHE A N 1
ATOM 2350 C CA . PHE A 1 296 ? -0.984 8.797 0.971 1 93.81 296 PHE A CA 1
ATOM 2351 C C . PHE A 1 296 ? -0.235 9.656 1.984 1 93.81 296 PHE A C 1
ATOM 2353 O O . PHE A 1 296 ? -0.672 9.797 3.127 1 93.81 296 PHE A O 1
ATOM 2360 N N . GLY A 1 297 ? 0.889 10.148 1.498 1 95.31 297 GLY A N 1
ATOM 2361 C CA . GLY A 1 297 ? 1.667 11.039 2.342 1 95.31 297 GLY A CA 1
ATOM 2362 C C . GLY A 1 297 ? 2.725 10.32 3.158 1 95.31 297 GLY A C 1
ATOM 2363 O O . GLY A 1 297 ? 2.77 9.086 3.174 1 95.31 297 GLY A O 1
ATOM 2364 N N . SER A 1 298 ? 3.551 11.031 3.883 1 96.19 298 SER A N 1
ATOM 2365 C CA . SER A 1 298 ? 4.719 10.5 4.582 1 96.19 298 SER A CA 1
ATOM 2366 C C . SER A 1 298 ? 4.391 10.172 6.035 1 96.19 298 SER A C 1
ATOM 2368 O O . SER A 1 298 ? 5.156 9.484 6.711 1 96.19 298 SER A O 1
ATOM 2370 N N . GLY A 1 299 ? 3.242 10.602 6.492 1 95.88 299 GLY A N 1
ATOM 2371 C CA . GLY A 1 299 ? 2.963 10.531 7.918 1 95.88 299 GLY A CA 1
ATOM 2372 C C . GLY A 1 299 ? 3.48 11.734 8.688 1 95.88 299 GLY A C 1
ATOM 2373 O O . GLY A 1 299 ? 3.371 12.867 8.219 1 95.88 299 GLY A O 1
ATOM 2374 N N . VAL A 1 300 ? 4.051 11.508 9.844 1 97.19 300 VAL A N 1
ATOM 2375 C CA . VAL A 1 300 ? 4.41 12.594 10.75 1 97.19 300 VAL A CA 1
ATOM 2376 C C . VAL A 1 300 ? 5.777 13.156 10.367 1 97.19 300 VAL A C 1
ATOM 2378 O O . VAL A 1 300 ? 5.938 14.375 10.227 1 97.19 300 VAL A O 1
ATOM 2381 N N . CYS A 1 301 ? 6.77 12.344 10.141 1 97.5 301 CYS A N 1
ATOM 2382 C CA . CYS A 1 301 ? 8.172 12.742 10.156 1 97.5 301 CYS A CA 1
ATOM 2383 C C . CYS A 1 301 ? 8.727 12.828 8.734 1 97.5 301 CYS A C 1
ATOM 2385 O O . CYS A 1 301 ? 9.93 13.023 8.547 1 97.5 301 CYS A O 1
ATOM 2387 N N . GLY A 1 302 ? 7.949 12.734 7.734 1 96.75 302 GLY A N 1
ATOM 2388 C CA . GLY A 1 302 ? 8.477 12.742 6.379 1 96.75 302 GLY A CA 1
ATOM 2389 C C . GLY A 1 302 ? 8.914 11.367 5.902 1 96.75 302 GLY A C 1
ATOM 2390 O O . GLY A 1 302 ? 8.961 10.422 6.688 1 96.75 302 GLY A O 1
ATOM 2391 N N . PHE A 1 303 ? 9.336 11.289 4.648 1 97.56 303 PHE A N 1
ATOM 2392 C CA . PHE A 1 303 ? 9.68 10.016 4.023 1 97.56 303 PHE A CA 1
ATOM 2393 C C . PHE A 1 303 ? 11.008 9.492 4.559 1 97.56 303 PHE A C 1
ATOM 2395 O O . PHE A 1 303 ? 11.914 10.273 4.863 1 97.56 303 PHE A O 1
ATOM 2402 N N . ASN A 1 304 ? 11.148 8.164 4.688 1 98 304 ASN A N 1
ATOM 2403 C CA . ASN A 1 304 ? 12.344 7.414 5.051 1 98 304 ASN A CA 1
ATOM 2404 C C . ASN A 1 304 ? 12.766 7.691 6.492 1 98 304 ASN A C 1
ATOM 2406 O O . ASN A 1 304 ? 13.906 7.434 6.871 1 98 304 ASN A O 1
ATOM 2410 N N . SER A 1 305 ? 11.906 8.359 7.266 1 98.38 305 SER A N 1
ATOM 2411 C CA . SER A 1 305 ? 12.117 8.594 8.688 1 98.38 305 SER A CA 1
ATOM 2412 C C . SER A 1 305 ? 11.109 7.82 9.539 1 98.38 305 SER A C 1
ATOM 2414 O O . SER A 1 305 ? 10.25 7.117 9 1 98.38 305 SER A O 1
ATOM 2416 N N . TYR A 1 306 ? 11.328 7.828 10.844 1 98.44 306 TYR A N 1
ATOM 2417 C CA . TYR A 1 306 ? 10.32 7.242 11.719 1 98.44 306 TYR A CA 1
ATOM 2418 C C . TYR A 1 306 ? 10.094 8.109 12.945 1 98.44 306 TYR A C 1
ATOM 2420 O O . TYR A 1 306 ? 10.984 8.859 13.359 1 98.44 306 TYR A O 1
ATOM 2428 N N . CYS A 1 307 ? 8.891 8.055 13.422 1 98.56 307 CYS A N 1
ATOM 2429 C CA . CYS A 1 307 ? 8.383 8.859 14.523 1 98.56 307 CYS A CA 1
ATOM 2430 C C . CYS A 1 307 ? 8.43 8.086 15.836 1 98.56 307 CYS A C 1
ATOM 2432 O O . CYS A 1 307 ? 8.023 6.918 15.883 1 98.56 307 CYS A O 1
ATOM 2434 N N . LYS A 1 308 ? 8.961 8.664 16.828 1 97.88 308 LYS A N 1
ATOM 2435 C CA . LYS A 1 308 ? 8.914 8.133 18.188 1 97.88 308 LYS A CA 1
ATOM 2436 C C . LYS A 1 308 ? 8.57 9.227 19.203 1 97.88 308 LYS A C 1
ATOM 2438 O O . LYS A 1 308 ? 8.891 10.398 18.984 1 97.88 308 LYS A O 1
ATOM 2443 N N . LEU A 1 309 ? 7.863 8.883 20.234 1 97.06 309 LEU A N 1
ATOM 2444 C CA . LEU A 1 309 ? 7.602 9.867 21.281 1 97.06 309 LEU A CA 1
ATOM 2445 C C . LEU A 1 309 ? 8.82 10.055 22.172 1 97.06 309 LEU A C 1
ATOM 2447 O O . LEU A 1 309 ? 9.477 9.078 22.547 1 97.06 309 LEU A O 1
ATOM 2451 N N . ASP A 1 310 ? 9.117 11.242 22.438 1 95.31 310 ASP A N 1
ATOM 2452 C CA . ASP A 1 310 ? 10.227 11.516 23.359 1 95.31 310 ASP A CA 1
ATOM 2453 C C . ASP A 1 310 ? 9.758 11.492 24.812 1 95.31 310 ASP A C 1
ATOM 2455 O O . ASP A 1 310 ? 8.656 11.039 25.109 1 95.31 310 ASP A O 1
ATOM 2459 N N . LYS A 1 311 ? 10.609 11.938 25.719 1 93.06 311 LYS A N 1
ATOM 2460 C CA . LYS A 1 311 ? 10.312 11.898 27.141 1 93.06 311 LYS A CA 1
ATOM 2461 C C . LYS A 1 311 ? 9.148 12.82 27.484 1 93.06 311 LYS A C 1
ATOM 2463 O O . LYS A 1 311 ? 8.406 12.562 28.438 1 93.06 311 LYS A O 1
ATOM 2468 N N . ASP A 1 312 ? 8.969 13.914 26.734 1 91.31 312 ASP A N 1
ATOM 2469 C CA . ASP A 1 312 ? 7.895 14.875 26.984 1 91.31 312 ASP A CA 1
ATOM 2470 C C . ASP A 1 312 ? 6.633 14.5 26.203 1 91.31 312 ASP A C 1
ATOM 2472 O O . ASP A 1 312 ? 5.715 15.305 26.078 1 91.31 312 ASP A O 1
ATOM 2476 N N . GLN A 1 313 ? 6.621 13.344 25.562 1 91.88 313 GLN A N 1
ATOM 2477 C CA . GLN A 1 313 ? 5.488 12.789 24.828 1 91.88 313 GLN A CA 1
ATOM 2478 C C . GLN A 1 313 ? 5.219 13.594 23.562 1 91.88 313 GLN A C 1
ATOM 2480 O O . GLN A 1 313 ? 4.066 13.75 23.156 1 91.88 313 GLN A O 1
ATOM 2485 N N . ARG A 1 314 ? 6.285 14.156 23.078 1 95.62 314 ARG A N 1
ATOM 2486 C CA . ARG A 1 314 ? 6.215 14.836 21.781 1 95.62 314 ARG A CA 1
ATOM 2487 C C . ARG A 1 314 ? 6.859 14 20.688 1 95.62 314 ARG A C 1
ATOM 2489 O O . ARG A 1 314 ? 7.812 13.258 20.938 1 95.62 314 ARG A O 1
ATOM 2496 N N . PRO A 1 315 ? 6.324 14.086 19.516 1 97.31 315 PRO A N 1
ATOM 2497 C CA . PRO A 1 315 ? 6.934 13.312 18.422 1 97.31 315 PRO A CA 1
ATOM 2498 C C . PRO A 1 315 ? 8.359 13.758 18.109 1 97.31 315 PRO A C 1
ATOM 2500 O O . PRO A 1 315 ? 8.633 14.953 18.016 1 97.31 315 PRO A O 1
ATOM 2503 N N . GLU A 1 316 ? 9.219 12.844 18.078 1 97.69 316 GLU A N 1
ATOM 2504 C CA . GLU A 1 316 ? 10.594 13.016 17.625 1 97.69 316 GLU A CA 1
ATOM 2505 C C . GLU A 1 316 ? 10.852 12.266 16.328 1 97.69 316 GLU A C 1
ATOM 2507 O O . GLU A 1 316 ? 10.516 11.086 16.203 1 97.69 316 GLU A O 1
ATOM 2512 N N . CYS A 1 317 ? 11.359 12.961 15.344 1 98.25 317 CYS A N 1
ATOM 2513 C CA . CYS A 1 317 ? 11.641 12.352 14.047 1 98.25 317 CYS A CA 1
ATOM 2514 C C . CYS A 1 317 ? 13.102 11.914 13.953 1 98.25 317 CYS A C 1
ATOM 2516 O O . CYS A 1 317 ? 14 12.695 14.258 1 98.25 317 CYS A O 1
ATOM 2518 N N . LEU A 1 318 ? 13.32 10.68 13.539 1 98.38 318 LEU A N 1
ATOM 2519 C CA . LEU A 1 318 ? 14.664 10.109 13.461 1 98.38 318 LEU A CA 1
ATOM 2520 C C . LEU A 1 318 ? 14.914 9.492 12.094 1 98.38 318 LEU A C 1
ATOM 2522 O O . LEU A 1 318 ? 13.977 9.039 11.43 1 98.38 318 LEU A O 1
ATOM 2526 N N . CYS A 1 319 ? 16.141 9.547 11.719 1 98.38 319 CYS A N 1
ATOM 2527 C CA . CYS A 1 319 ? 16.562 8.836 10.516 1 98.38 319 CYS A CA 1
ATOM 2528 C C . CYS A 1 319 ? 17.094 7.449 10.859 1 98.38 319 CYS A C 1
ATOM 2530 O O . CYS A 1 319 ? 17.766 7.27 11.875 1 98.38 319 CYS A O 1
ATOM 2532 N N . PRO A 1 320 ? 16.766 6.441 10.07 1 97.88 320 PRO A N 1
ATOM 2533 C CA . PRO A 1 320 ? 17.375 5.125 10.297 1 97.88 320 PRO A CA 1
ATOM 2534 C C . PRO A 1 320 ? 18.859 5.094 9.969 1 97.88 320 PRO A C 1
ATOM 2536 O O . PRO A 1 320 ? 19.391 6.055 9.406 1 97.88 320 PRO A O 1
ATOM 2539 N N . PRO A 1 321 ? 19.516 4.004 10.406 1 96.25 321 PRO A N 1
ATOM 2540 C CA . PRO A 1 321 ? 20.938 3.891 10.062 1 96.25 321 PRO A CA 1
ATOM 2541 C C . PRO A 1 321 ? 21.188 4.047 8.562 1 96.25 321 PRO A C 1
ATOM 2543 O O . PRO A 1 321 ? 20.438 3.518 7.746 1 96.25 321 PRO A O 1
ATOM 2546 N N . GLY A 1 322 ? 22.219 4.848 8.227 1 95.12 322 GLY A N 1
ATOM 2547 C CA . GLY A 1 322 ? 22.594 5.027 6.828 1 95.12 322 GLY A CA 1
ATOM 2548 C C . GLY A 1 322 ? 21.859 6.172 6.16 1 95.12 322 GLY A C 1
ATOM 2549 O O . GLY A 1 322 ? 22.062 6.445 4.977 1 95.12 322 GLY A O 1
ATOM 2550 N N . TYR A 1 323 ? 21.016 6.82 6.883 1 96.38 323 TYR A N 1
ATOM 2551 C CA . TYR A 1 323 ? 20.234 7.938 6.355 1 96.38 323 TYR A CA 1
ATOM 2552 C C . TYR A 1 323 ? 20.531 9.211 7.133 1 96.38 323 TYR A C 1
ATOM 2554 O O . TYR A 1 323 ? 20.938 9.164 8.297 1 96.38 323 TYR A O 1
ATOM 2562 N N . SER A 1 324 ? 20.375 10.328 6.496 1 96.75 324 SER A N 1
ATOM 2563 C CA . SER A 1 324 ? 20.469 11.633 7.137 1 96.75 324 SER A CA 1
ATOM 2564 C C . SER A 1 324 ? 19.281 12.523 6.75 1 96.75 324 SER A C 1
ATOM 2566 O O . SER A 1 324 ? 18.609 12.266 5.758 1 96.75 324 SER A O 1
ATOM 2568 N N . PHE A 1 325 ? 19.047 13.516 7.516 1 96.38 325 PHE A N 1
ATOM 2569 C CA . PHE A 1 325 ? 17.922 14.414 7.266 1 96.38 325 PHE A CA 1
ATOM 2570 C C . PHE A 1 325 ? 18.078 15.117 5.922 1 96.38 325 PHE A C 1
ATOM 2572 O O . PHE A 1 325 ? 19.188 15.523 5.555 1 96.38 325 PHE A O 1
ATOM 2579 N N . ILE A 1 326 ? 17.031 15.203 5.133 1 94.12 326 ILE A N 1
ATOM 2580 C CA . ILE A 1 326 ? 17.031 15.961 3.883 1 94.12 326 ILE A CA 1
ATOM 2581 C C . ILE A 1 326 ? 17.359 17.422 4.168 1 94.12 326 ILE A C 1
ATOM 2583 O O . ILE A 1 326 ? 18.156 18.031 3.447 1 94.12 326 ILE A O 1
ATOM 2587 N N . ASP A 1 327 ? 16.703 17.969 5.176 1 92 327 ASP A N 1
ATOM 2588 C CA . ASP A 1 327 ? 16.953 19.312 5.715 1 92 327 ASP A CA 1
ATOM 2589 C C . ASP A 1 327 ? 17.391 19.234 7.176 1 92 327 ASP A C 1
ATOM 2591 O O . ASP A 1 327 ? 16.578 18.984 8.062 1 92 327 ASP A O 1
ATOM 2595 N N . PRO A 1 328 ? 18.625 19.516 7.422 1 91.75 328 PRO A N 1
ATOM 2596 C CA . PRO A 1 328 ? 19.125 19.391 8.789 1 91.75 328 PRO A CA 1
ATOM 2597 C C . PRO A 1 328 ? 18.406 20.328 9.773 1 91.75 328 PRO A C 1
ATOM 2599 O O . PRO A 1 328 ? 18.422 20.078 10.984 1 91.75 328 PRO A O 1
ATOM 2602 N N . ASP A 1 329 ? 17.734 21.359 9.273 1 90.25 329 ASP A N 1
ATOM 2603 C CA . ASP A 1 329 ? 17.094 22.312 10.156 1 90.25 329 ASP A CA 1
ATOM 2604 C C . ASP A 1 329 ? 15.617 21.969 10.352 1 90.25 329 ASP A C 1
ATOM 2606 O O . ASP A 1 329 ? 14.898 22.672 11.078 1 90.25 329 ASP A O 1
ATOM 2610 N N . ASN A 1 330 ? 15.195 20.938 9.688 1 93.56 330 ASN A N 1
ATOM 2611 C CA . ASN A 1 330 ? 13.805 20.5 9.781 1 93.56 330 ASN A CA 1
ATOM 2612 C C . ASN A 1 330 ? 13.695 18.969 9.75 1 93.56 330 ASN A C 1
ATOM 2614 O O . ASN A 1 330 ? 13.5 18.391 8.68 1 93.56 330 ASN A O 1
ATOM 2618 N N . SER A 1 331 ? 13.656 18.375 10.898 1 95.31 331 SER A N 1
ATOM 2619 C CA . SER A 1 331 ? 13.648 16.922 11.023 1 95.31 331 SER A CA 1
ATOM 2620 C C . SER A 1 331 ? 12.328 16.328 10.523 1 95.31 331 SER A C 1
ATOM 2622 O O . SER A 1 331 ? 12.234 15.125 10.281 1 95.31 331 SER A O 1
ATOM 2624 N N . PHE A 1 332 ? 11.305 17.141 10.266 1 96.12 332 PHE A N 1
ATOM 2625 C CA . PHE A 1 332 ? 9.984 16.656 9.859 1 96.12 332 PHE A CA 1
ATOM 2626 C C . PHE A 1 332 ? 9.906 16.531 8.344 1 96.12 332 PHE A C 1
ATOM 2628 O O . PHE A 1 332 ? 8.875 16.125 7.805 1 96.12 332 PHE A O 1
ATOM 2635 N N . LYS A 1 333 ? 11.016 16.797 7.652 1 94.44 333 LYS A N 1
ATOM 2636 C CA . LYS A 1 333 ? 11.023 16.75 6.191 1 94.44 333 LYS A CA 1
ATOM 2637 C C . LYS A 1 333 ? 11.508 15.398 5.691 1 94.44 333 LYS A C 1
ATOM 2639 O O . LYS A 1 333 ? 11.555 15.156 4.48 1 94.44 333 LYS A O 1
ATOM 2644 N N . GLY A 1 334 ? 11.891 14.516 6.613 1 96.5 334 GLY A N 1
ATOM 2645 C CA . GLY A 1 334 ? 12.281 13.172 6.23 1 96.5 334 GLY A CA 1
ATOM 2646 C C . GLY A 1 334 ? 13.781 13.008 6.07 1 96.5 334 GLY A C 1
ATOM 2647 O O . GLY A 1 334 ? 14.555 13.867 6.504 1 96.5 334 GLY A O 1
ATOM 2648 N N . CYS A 1 335 ? 14.141 11.883 5.531 1 97.5 335 CYS A N 1
ATOM 2649 C CA . CYS A 1 335 ? 15.547 11.492 5.434 1 97.5 335 CYS A CA 1
ATOM 2650 C C . CYS A 1 335 ? 15.898 11.07 4.012 1 97.5 335 CYS A C 1
ATOM 2652 O O . CYS A 1 335 ? 15.008 10.766 3.211 1 97.5 335 CYS A O 1
ATOM 2654 N N . LYS A 1 336 ? 17.156 11.141 3.736 1 95.62 336 LYS A N 1
ATOM 2655 C CA . LYS A 1 336 ? 17.719 10.641 2.488 1 95.62 336 LYS A CA 1
ATOM 2656 C C . LYS A 1 336 ? 18.828 9.625 2.76 1 95.62 336 LYS A C 1
ATOM 2658 O O . LYS A 1 336 ? 19.547 9.734 3.754 1 95.62 336 LYS A O 1
ATOM 2663 N N . PRO A 1 337 ? 18.953 8.586 1.861 1 94.25 337 PRO A N 1
ATOM 2664 C CA . PRO A 1 337 ? 20.062 7.652 2.037 1 94.25 337 PRO A CA 1
ATOM 2665 C C . PRO A 1 337 ? 21.422 8.312 1.807 1 94.25 337 PRO A C 1
ATOM 2667 O O . PRO A 1 337 ? 21.562 9.156 0.92 1 94.25 337 PRO A O 1
ATOM 2670 N N . ASN A 1 338 ? 22.375 7.895 2.592 1 92.94 338 ASN A N 1
ATOM 2671 C CA . ASN A 1 338 ? 23.75 8.383 2.424 1 92.94 338 ASN A CA 1
ATOM 2672 C C . ASN A 1 338 ? 24.516 7.535 1.419 1 92.94 338 ASN A C 1
ATOM 2674 O O . ASN A 1 338 ? 25.75 7.543 1.414 1 92.94 338 ASN A O 1
ATOM 2678 N N . PHE A 1 339 ? 23.828 6.711 0.716 1 90.38 339 PHE A N 1
ATOM 2679 C CA . PHE A 1 339 ? 24.422 5.777 -0.23 1 90.38 339 PHE A CA 1
ATOM 2680 C C . PHE A 1 339 ? 23.562 5.648 -1.483 1 90.38 339 PHE A C 1
ATOM 2682 O O . PHE A 1 339 ? 22.438 6.129 -1.516 1 90.38 339 PHE A O 1
ATOM 2689 N N . VAL A 1 340 ? 24.172 5.078 -2.512 1 86.31 340 VAL A N 1
ATOM 2690 C CA . VAL A 1 340 ? 23.438 4.785 -3.736 1 86.31 340 VAL A CA 1
ATOM 2691 C C . VAL A 1 340 ? 22.766 3.42 -3.619 1 86.31 340 VAL A C 1
ATOM 2693 O O . VAL A 1 340 ? 23.391 2.447 -3.188 1 86.31 340 VAL A O 1
ATOM 2696 N N . GLN A 1 341 ? 21.531 3.414 -3.998 1 85.56 341 GLN A N 1
ATOM 2697 C CA . GLN A 1 341 ? 20.766 2.176 -3.902 1 85.56 341 GLN A CA 1
ATOM 2698 C C . GLN A 1 341 ? 21.375 1.084 -4.777 1 85.56 341 GLN A C 1
ATOM 2700 O O . GLN A 1 341 ? 22.031 1.378 -5.785 1 85.56 341 GLN A O 1
ATOM 2705 N N . GLN A 1 342 ? 21.109 -0.101 -4.387 1 85.06 342 GLN A N 1
ATOM 2706 C CA . GLN A 1 342 ? 21.641 -1.281 -5.059 1 85.06 342 GLN A CA 1
ATOM 2707 C C . GLN A 1 342 ? 21.125 -1.367 -6.496 1 85.06 342 GLN A C 1
ATOM 2709 O O . GLN A 1 342 ? 19.969 -1.062 -6.773 1 85.06 342 GLN A O 1
ATOM 2714 N N . VAL A 1 343 ? 22.016 -1.776 -7.363 1 84.81 343 VAL A N 1
ATOM 2715 C CA . VAL A 1 343 ? 21.656 -1.973 -8.766 1 84.81 343 VAL A CA 1
ATOM 2716 C C . VAL A 1 343 ? 21.562 -3.467 -9.07 1 84.81 343 VAL A C 1
ATOM 2718 O O . VAL A 1 343 ? 22.359 -4.258 -8.547 1 84.81 343 VAL A O 1
ATOM 2721 N N . CYS A 1 344 ? 20.531 -3.818 -9.883 1 87.12 344 CYS A N 1
ATOM 2722 C CA . CYS A 1 344 ? 20.359 -5.219 -10.25 1 87.12 344 CYS A CA 1
ATOM 2723 C C . CYS A 1 344 ? 21.469 -5.684 -11.188 1 87.12 344 CYS A C 1
ATOM 2725 O O . CYS A 1 344 ? 21.734 -5.051 -12.211 1 87.12 344 CYS A O 1
ATOM 2727 N N . LYS A 1 345 ? 22.156 -6.688 -10.742 1 78.81 345 LYS A N 1
ATOM 2728 C CA . LYS A 1 345 ? 23.219 -7.27 -11.555 1 78.81 345 LYS A CA 1
ATOM 2729 C C . LYS A 1 345 ? 22.844 -8.68 -12.008 1 78.81 345 LYS A C 1
ATOM 2731 O O . LYS A 1 345 ? 22.031 -9.352 -11.367 1 78.81 345 LYS A O 1
ATOM 2736 N N . ALA A 1 346 ? 23.375 -9.031 -13.102 1 68.94 346 ALA A N 1
ATOM 2737 C CA . ALA A 1 346 ? 23.109 -10.367 -13.648 1 68.94 346 ALA A CA 1
ATOM 2738 C C . ALA A 1 346 ? 23.688 -11.445 -12.742 1 68.94 346 ALA A C 1
ATOM 2740 O O . ALA A 1 346 ? 23.078 -12.5 -12.547 1 68.94 346 ALA A O 1
ATOM 2741 N N . ASP A 1 347 ? 24.828 -11.039 -12.227 1 64.31 347 ASP A N 1
ATOM 2742 C CA . ASP A 1 347 ? 25.484 -12.008 -11.359 1 64.31 347 ASP A CA 1
ATOM 2743 C C . ASP A 1 347 ? 25 -11.891 -9.922 1 64.31 347 ASP A C 1
ATOM 2745 O O . ASP A 1 347 ? 25.297 -10.922 -9.234 1 64.31 347 ASP A O 1
ATOM 2749 N N . GLU A 1 348 ? 24.25 -12.867 -9.523 1 61.78 348 GLU A N 1
ATOM 2750 C CA . GLU A 1 348 ? 23.609 -12.883 -8.219 1 61.78 348 GLU A CA 1
ATOM 2751 C C . GLU A 1 348 ? 24.641 -12.883 -7.094 1 61.78 348 GLU A C 1
ATOM 2753 O O . GLU A 1 348 ? 24.375 -12.375 -6 1 61.78 348 GLU A O 1
ATOM 2758 N N . SER A 1 349 ? 25.734 -13.516 -7.375 1 56.62 349 SER A N 1
ATOM 2759 C CA . SER A 1 349 ? 26.75 -13.68 -6.328 1 56.62 349 SER A CA 1
ATOM 2760 C C . SER A 1 349 ? 27.328 -12.336 -5.914 1 56.62 349 SER A C 1
ATOM 2762 O O . SER A 1 349 ? 27.906 -12.203 -4.828 1 56.62 349 SER A O 1
ATOM 2764 N N . ARG A 1 350 ? 27.125 -11.352 -6.648 1 57.47 350 ARG A N 1
ATOM 2765 C CA . ARG A 1 350 ? 27.781 -10.086 -6.367 1 57.47 350 ARG A CA 1
ATOM 2766 C C . ARG A 1 350 ? 26.766 -9.016 -5.965 1 57.47 350 ARG A C 1
ATOM 2768 O O . ARG A 1 350 ? 27.141 -7.883 -5.668 1 57.47 350 ARG A O 1
ATOM 2775 N N . ILE A 1 351 ? 25.531 -9.477 -5.945 1 64.56 351 ILE A N 1
ATOM 2776 C CA . ILE A 1 351 ? 24.484 -8.492 -5.719 1 64.56 351 ILE A CA 1
ATOM 2777 C C . ILE A 1 351 ? 24.562 -7.969 -4.289 1 64.56 351 ILE A C 1
ATOM 2779 O O . ILE A 1 351 ? 24.344 -6.781 -4.043 1 64.56 351 ILE A O 1
ATOM 2783 N N . VAL A 1 352 ? 25.078 -8.828 -3.482 1 72.44 352 VAL A N 1
ATOM 2784 C CA . VAL A 1 352 ? 25.016 -8.492 -2.064 1 72.44 352 VAL A CA 1
ATOM 2785 C C . VAL A 1 352 ? 26.266 -7.711 -1.663 1 72.44 352 VAL A C 1
ATOM 2787 O O . VAL A 1 352 ? 26.328 -7.145 -0.569 1 72.44 352 VAL A O 1
ATOM 2790 N N . ASP A 1 353 ? 27.078 -7.59 -2.645 1 76.44 353 ASP A N 1
ATOM 2791 C CA . ASP A 1 353 ? 28.359 -6.992 -2.275 1 76.44 353 ASP A CA 1
ATOM 2792 C C . ASP A 1 353 ? 28.188 -5.52 -1.91 1 76.44 353 ASP A C 1
ATOM 2794 O O . ASP A 1 353 ? 27.578 -4.754 -2.662 1 76.44 353 ASP A O 1
ATOM 2798 N N . GLY A 1 354 ? 28.625 -5.184 -0.705 1 86.12 354 GLY A N 1
ATOM 2799 C CA . GLY A 1 354 ? 28.688 -3.807 -0.248 1 86.12 354 GLY A CA 1
ATOM 2800 C C . GLY A 1 354 ? 27.453 -3.375 0.519 1 86.12 354 GLY A C 1
ATOM 2801 O O . GLY A 1 354 ? 27.297 -2.199 0.857 1 86.12 354 GLY A O 1
ATOM 2802 N N . PHE A 1 355 ? 26.562 -4.367 0.697 1 92.69 355 PHE A N 1
ATOM 2803 C CA . PHE A 1 355 ? 25.344 -4.012 1.423 1 92.69 355 PHE A CA 1
ATOM 2804 C C . PHE A 1 355 ? 25.156 -4.922 2.629 1 92.69 355 PHE A C 1
ATOM 2806 O O . PHE A 1 355 ? 25.641 -6.059 2.641 1 92.69 355 PHE A O 1
ATOM 2813 N N . GLU A 1 356 ? 24.578 -4.441 3.607 1 94.62 356 GLU A N 1
ATOM 2814 C CA . GLU A 1 356 ? 24.234 -5.199 4.809 1 94.62 356 GLU A CA 1
ATOM 2815 C C . GLU A 1 356 ? 22.891 -4.77 5.359 1 94.62 356 GLU A C 1
ATOM 2817 O O . GLU A 1 356 ? 22.328 -3.748 4.945 1 94.62 356 GLU A O 1
ATOM 2822 N N . MET A 1 357 ? 22.344 -5.641 6.219 1 96.31 357 MET A N 1
ATOM 2823 C CA . MET A 1 357 ? 21.062 -5.32 6.855 1 96.31 357 MET A CA 1
ATOM 2824 C C . MET A 1 357 ? 21.281 -4.824 8.281 1 96.31 357 MET A C 1
ATOM 2826 O O . MET A 1 357 ? 22.125 -5.344 9 1 96.31 357 MET A O 1
ATOM 2830 N N . GLN A 1 358 ? 20.609 -3.814 8.633 1 97.25 358 GLN A N 1
ATOM 2831 C CA . GLN A 1 358 ? 20.578 -3.328 10.008 1 97.25 358 GLN A CA 1
ATOM 2832 C C . GLN A 1 358 ? 19.188 -3.482 10.625 1 97.25 358 GLN A C 1
ATOM 2834 O O . GLN A 1 358 ? 18.188 -3.254 9.953 1 97.25 358 GLN A O 1
ATOM 2839 N N . VAL A 1 359 ? 19.219 -3.838 11.891 1 97.62 359 VAL A N 1
ATOM 2840 C CA . VAL A 1 359 ? 17.953 -4.168 12.555 1 97.62 359 VAL A CA 1
ATOM 2841 C C . VAL A 1 359 ? 17.5 -2.994 13.422 1 97.62 359 VAL A C 1
ATOM 2843 O O . VAL A 1 359 ? 18.312 -2.404 14.148 1 97.62 359 VAL A O 1
ATOM 2846 N N . LEU A 1 360 ? 16.25 -2.609 13.305 1 97.81 360 LEU A N 1
ATOM 2847 C CA . LEU A 1 360 ? 15.562 -1.672 14.195 1 97.81 360 LEU A CA 1
ATOM 2848 C C . LEU A 1 360 ? 14.367 -2.334 14.875 1 97.81 360 LEU A C 1
ATOM 2850 O O . LEU A 1 360 ? 13.328 -2.535 14.242 1 97.81 360 LEU A O 1
ATOM 2854 N N . SER A 1 361 ? 14.523 -2.547 16.109 1 97.25 361 SER A N 1
ATOM 2855 C CA . SER A 1 361 ? 13.453 -3.203 16.859 1 97.25 361 SER A CA 1
ATOM 2856 C C . SER A 1 361 ? 12.266 -2.264 17.062 1 97.25 361 SER A C 1
ATOM 2858 O O . SER A 1 361 ? 12.438 -1.045 17.125 1 97.25 361 SER A O 1
ATOM 2860 N N . ASN A 1 362 ? 11.039 -2.805 17.109 1 97.88 362 ASN A N 1
ATOM 2861 C CA . ASN A 1 362 ? 9.805 -2.102 17.438 1 97.88 362 ASN A CA 1
ATOM 2862 C C . ASN A 1 362 ? 9.516 -0.986 16.438 1 97.88 362 ASN A C 1
ATOM 2864 O O . ASN A 1 362 ? 8.984 0.062 16.797 1 97.88 362 ASN A O 1
ATOM 2868 N N . THR A 1 363 ? 9.977 -1.153 15.234 1 98.06 363 THR A N 1
ATOM 2869 C CA . THR A 1 363 ? 9.867 -0.135 14.195 1 98.06 363 THR A CA 1
ATOM 2870 C C . THR A 1 363 ? 9.148 -0.69 12.961 1 98.06 363 THR A C 1
ATOM 2872 O O . THR A 1 363 ? 9.312 -1.861 12.617 1 98.06 363 THR A O 1
ATOM 2875 N N . ASP A 1 364 ? 8.312 0.094 12.375 1 97.44 364 ASP A N 1
ATOM 2876 C CA . ASP A 1 364 ? 7.574 -0.336 11.195 1 97.44 364 ASP A CA 1
ATOM 2877 C C . ASP A 1 364 ? 7.34 0.831 10.234 1 97.44 364 ASP A C 1
ATOM 2879 O O . ASP A 1 364 ? 7.414 1.994 10.641 1 97.44 364 ASP A O 1
ATOM 2883 N N . TRP A 1 365 ? 7.297 0.631 9 1 97.06 365 TRP A N 1
ATOM 2884 C CA . TRP A 1 365 ? 6.742 1.486 7.953 1 97.06 365 TRP A CA 1
ATOM 2885 C C . TRP A 1 365 ? 5.523 0.836 7.309 1 97.06 365 TRP A C 1
ATOM 2887 O O . TRP A 1 365 ? 5.648 0.142 6.297 1 97.06 365 TRP A O 1
ATOM 2897 N N . PRO A 1 366 ? 4.359 1.144 7.766 1 93.69 366 PRO A N 1
ATOM 2898 C CA . PRO A 1 366 ? 3.17 0.399 7.348 1 93.69 366 PRO A CA 1
ATOM 2899 C C . PRO A 1 366 ? 2.762 0.7 5.906 1 93.69 366 PRO A C 1
ATOM 2901 O O . PRO A 1 366 ? 2.996 1.806 5.414 1 93.69 366 PRO A O 1
ATOM 2904 N N . PHE A 1 367 ? 2.244 -0.308 5.207 1 87.38 367 PHE A N 1
ATOM 2905 C CA . PHE A 1 367 ? 1.649 -0.261 3.879 1 87.38 367 PHE A CA 1
ATOM 2906 C C . PHE A 1 367 ? 2.729 -0.141 2.809 1 87.38 367 PHE A C 1
ATOM 2908 O O . PHE A 1 367 ? 3.92 -0.132 3.119 1 87.38 367 PHE A O 1
ATOM 2915 N N . ALA A 1 368 ? 2.361 -0.178 1.624 1 89.75 368 ALA A N 1
ATOM 2916 C CA . ALA A 1 368 ? 3.209 -0.041 0.442 1 89.75 368 ALA A CA 1
ATOM 2917 C C . ALA A 1 368 ? 4.238 -1.167 0.37 1 89.75 368 ALA A C 1
ATOM 2919 O O . ALA A 1 368 ? 5.434 -0.914 0.222 1 89.75 368 ALA A O 1
ATOM 2920 N N . ASP A 1 369 ? 3.811 -2.367 0.693 1 94.44 369 ASP A N 1
ATOM 2921 C CA . ASP A 1 369 ? 4.602 -3.58 0.519 1 94.44 369 ASP A CA 1
ATOM 2922 C C . ASP A 1 369 ? 4.484 -4.113 -0.908 1 94.44 369 ASP A C 1
ATOM 2924 O O . ASP A 1 369 ? 3.395 -4.129 -1.482 1 94.44 369 ASP A O 1
ATOM 2928 N N . TYR A 1 370 ? 5.605 -4.48 -1.432 1 95.56 370 TYR A N 1
ATOM 2929 C CA . TYR A 1 370 ? 5.453 -5.035 -2.771 1 95.56 370 TYR A CA 1
ATOM 2930 C C . TYR A 1 370 ? 5.465 -6.559 -2.738 1 95.56 370 TYR A C 1
ATOM 2932 O O . TYR A 1 370 ? 5.02 -7.211 -3.686 1 95.56 370 TYR A O 1
ATOM 2940 N N . GLU A 1 371 ? 5.91 -7.148 -1.657 1 97.06 371 GLU A N 1
ATOM 2941 C CA . GLU A 1 371 ? 5.82 -8.594 -1.443 1 97.06 371 GLU A CA 1
ATOM 2942 C C . GLU A 1 371 ? 5.445 -8.914 0.001 1 97.06 371 GLU A C 1
ATOM 2944 O O . GLU A 1 371 ? 5.816 -8.18 0.921 1 97.06 371 GLU A O 1
ATOM 2949 N N . TRP A 1 372 ? 4.676 -9.938 0.232 1 97.5 372 TRP A N 1
ATOM 2950 C CA . TRP A 1 372 ? 4.332 -10.5 1.534 1 97.5 372 TRP A CA 1
ATOM 2951 C C . TRP A 1 372 ? 4.516 -12.016 1.538 1 97.5 372 TRP A C 1
ATOM 2953 O O . TRP A 1 372 ? 3.799 -12.734 0.835 1 97.5 372 TRP A O 1
ATOM 2963 N N . PHE A 1 373 ? 5.492 -12.453 2.232 1 98.38 373 PHE A N 1
ATOM 2964 C CA . PHE A 1 373 ? 5.789 -13.883 2.359 1 98.38 373 PHE A CA 1
ATOM 2965 C C . PHE A 1 373 ? 5.312 -14.414 3.705 1 98.38 373 PHE A C 1
ATOM 2967 O O . PHE A 1 373 ? 5.289 -13.68 4.695 1 98.38 373 PHE A O 1
ATOM 2974 N N . LYS A 1 374 ? 4.938 -15.656 3.744 1 97.44 374 LYS A N 1
ATOM 2975 C CA . LYS A 1 374 ? 4.5 -16.312 4.969 1 97.44 374 LYS A CA 1
ATOM 2976 C C . LYS A 1 374 ? 5.312 -17.578 5.23 1 97.44 374 LYS A C 1
ATOM 2978 O O . LYS A 1 374 ? 5.945 -18.125 4.32 1 97.44 374 LYS A O 1
ATOM 2983 N N . SER A 1 375 ? 5.309 -18.016 6.527 1 97.69 375 SER A N 1
ATOM 2984 C CA . SER A 1 375 ? 6.008 -19.203 7 1 97.69 375 SER A CA 1
ATOM 2985 C C . SER A 1 375 ? 7.516 -19.062 6.84 1 97.69 375 SER A C 1
ATOM 2987 O O . SER A 1 375 ? 8.188 -19.984 6.375 1 97.69 375 SER A O 1
ATOM 2989 N N . VAL A 1 376 ? 7.957 -17.875 7.09 1 98.06 376 VAL A N 1
ATOM 2990 C CA . VAL A 1 376 ? 9.391 -17.594 7.027 1 98.06 376 VAL A CA 1
ATOM 2991 C C . VAL A 1 376 ? 9.828 -16.891 8.312 1 98.06 376 VAL A C 1
ATOM 2993 O O . VAL A 1 376 ? 9.016 -16.281 9.016 1 98.06 376 VAL A O 1
ATOM 2996 N N . ASN A 1 377 ? 11.102 -17 8.641 1 97.12 377 ASN A N 1
ATOM 2997 C CA . ASN A 1 377 ? 11.602 -16.344 9.852 1 97.12 377 ASN A CA 1
ATOM 2998 C C . ASN A 1 377 ? 12.375 -15.07 9.516 1 97.12 377 ASN A C 1
ATOM 3000 O O . ASN A 1 377 ? 12.5 -14.703 8.352 1 97.12 377 ASN A O 1
ATOM 3004 N N . GLN A 1 378 ? 12.836 -14.438 10.523 1 97.31 378 GLN A N 1
ATOM 3005 C CA . GLN A 1 378 ? 13.492 -13.148 10.383 1 97.31 378 GLN A CA 1
ATOM 3006 C C . GLN A 1 378 ? 14.773 -13.273 9.555 1 97.31 378 GLN A C 1
ATOM 3008 O O . GLN A 1 378 ? 15.078 -12.398 8.734 1 97.31 378 GLN A O 1
ATOM 3013 N N . ASP A 1 379 ? 15.562 -14.32 9.797 1 97.31 379 ASP A N 1
ATOM 3014 C CA . ASP A 1 379 ? 16.812 -14.531 9.062 1 97.31 379 ASP A CA 1
ATOM 3015 C C . ASP A 1 379 ? 16.547 -14.672 7.566 1 97.31 379 ASP A C 1
ATOM 3017 O O . ASP A 1 379 ? 17.266 -14.109 6.746 1 97.31 379 ASP A O 1
ATOM 3021 N N . TRP A 1 380 ? 15.531 -15.43 7.25 1 97.88 380 TRP A N 1
ATOM 3022 C CA . TRP A 1 380 ? 15.125 -15.586 5.855 1 97.88 380 TRP A CA 1
ATOM 3023 C C . TRP A 1 380 ? 14.742 -14.242 5.246 1 97.88 380 TRP A C 1
ATOM 3025 O O . TRP A 1 380 ? 15.117 -13.938 4.113 1 97.88 380 TRP A O 1
ATOM 3035 N N . CYS A 1 381 ? 13.969 -13.484 6.031 1 98.12 381 CYS A N 1
ATOM 3036 C CA . CYS A 1 381 ? 13.508 -12.172 5.586 1 98.12 381 CYS A CA 1
ATOM 3037 C C . CYS A 1 381 ? 14.68 -11.242 5.301 1 98.12 381 CYS A C 1
ATOM 3039 O O . CYS A 1 381 ? 14.703 -10.562 4.27 1 98.12 381 CYS A O 1
ATOM 3041 N N . GLU A 1 382 ? 15.695 -11.234 6.113 1 97.12 382 GLU A N 1
ATOM 3042 C CA . GLU A 1 382 ? 16.906 -10.422 5.961 1 97.12 382 GLU A CA 1
ATOM 3043 C C . GLU A 1 382 ? 17.656 -10.797 4.691 1 97.12 382 GLU A C 1
ATOM 3045 O O . GLU A 1 382 ? 18.047 -9.922 3.912 1 97.12 382 GLU A O 1
ATOM 3050 N N . LYS A 1 383 ? 17.859 -12.062 4.484 1 96.25 383 LYS A N 1
ATOM 3051 C CA . LYS A 1 383 ? 18.609 -12.539 3.328 1 96.25 383 LYS A CA 1
ATOM 3052 C C . LYS A 1 383 ? 17.859 -12.242 2.029 1 96.25 383 LYS A C 1
ATOM 3054 O O . LYS A 1 383 ? 18.469 -11.898 1.02 1 96.25 383 LYS A O 1
ATOM 3059 N N . THR A 1 384 ? 16.547 -12.383 2.088 1 96.62 384 THR A N 1
ATOM 3060 C CA . THR A 1 384 ? 15.727 -12.141 0.907 1 96.62 384 THR A CA 1
ATOM 3061 C C . THR A 1 384 ? 15.797 -10.672 0.487 1 96.62 384 THR A C 1
ATOM 3063 O O . THR A 1 384 ? 15.961 -10.367 -0.696 1 96.62 384 THR A O 1
ATOM 3066 N N . CYS A 1 385 ? 15.68 -9.812 1.479 1 96.81 385 CYS A N 1
ATOM 3067 C CA . CYS A 1 385 ? 15.781 -8.383 1.176 1 96.81 385 CYS A CA 1
ATOM 3068 C C . CYS A 1 385 ? 17.188 -8.031 0.685 1 96.81 385 CYS A C 1
ATOM 3070 O O . CYS A 1 385 ? 17.328 -7.242 -0.249 1 96.81 385 CYS A O 1
ATOM 3072 N N . LEU A 1 386 ? 18.188 -8.602 1.29 1 95.5 386 LEU A N 1
ATOM 3073 C CA . LEU A 1 386 ? 19.562 -8.32 0.924 1 95.5 386 LEU A CA 1
ATOM 3074 C C . LEU A 1 386 ? 19.844 -8.727 -0.522 1 95.5 386 LEU A C 1
ATOM 3076 O O . LEU A 1 386 ? 20.578 -8.031 -1.234 1 95.5 386 LEU A O 1
ATOM 3080 N N . LYS A 1 387 ? 19.188 -9.781 -0.986 1 93.44 387 LYS A N 1
ATOM 3081 C CA . LYS A 1 387 ? 19.438 -10.32 -2.322 1 93.44 387 LYS A CA 1
ATOM 3082 C C . LYS A 1 387 ? 18.578 -9.609 -3.365 1 93.44 387 LYS A C 1
ATOM 3084 O O . LYS A 1 387 ? 18.828 -9.727 -4.566 1 93.44 387 LYS A O 1
ATOM 3089 N N . ASP A 1 388 ? 17.547 -8.961 -2.938 1 94 388 ASP A N 1
ATOM 3090 C CA . ASP A 1 388 ? 16.641 -8.266 -3.838 1 94 388 ASP A CA 1
ATOM 3091 C C . ASP A 1 388 ? 17.109 -6.84 -4.109 1 94 388 ASP A C 1
ATOM 3093 O O . ASP A 1 388 ? 17.094 -5.988 -3.219 1 94 388 ASP A O 1
ATOM 3097 N N . CYS A 1 389 ? 17.453 -6.52 -5.305 1 93.19 389 CYS A N 1
ATOM 3098 C CA . CYS A 1 389 ? 18.078 -5.242 -5.652 1 93.19 389 CYS A CA 1
ATOM 3099 C C . CYS A 1 389 ? 17.062 -4.102 -5.535 1 93.19 389 CYS A C 1
ATOM 3101 O O . CYS A 1 389 ? 17.453 -2.93 -5.562 1 93.19 389 CYS A O 1
ATOM 3103 N N . PHE A 1 390 ? 15.758 -4.406 -5.344 1 94.69 390 PHE A N 1
ATOM 3104 C CA . PHE A 1 390 ? 14.75 -3.357 -5.219 1 94.69 390 PHE A CA 1
ATOM 3105 C C . PHE A 1 390 ? 14.422 -3.096 -3.752 1 94.69 390 PHE A C 1
ATOM 3107 O O . PHE A 1 390 ? 13.75 -2.111 -3.428 1 94.69 390 PHE A O 1
ATOM 3114 N N . CYS A 1 391 ? 14.922 -3.982 -2.904 1 95.69 391 CYS A N 1
ATOM 3115 C CA . CYS A 1 391 ? 14.5 -3.928 -1.509 1 95.69 391 CYS A CA 1
ATOM 3116 C C . CYS A 1 391 ? 15.297 -2.885 -0.738 1 95.69 391 CYS A C 1
ATOM 3118 O O . CYS A 1 391 ? 16.531 -2.928 -0.721 1 95.69 391 CYS A O 1
ATOM 3120 N N . ALA A 1 392 ? 14.586 -1.963 -0.123 1 94.81 392 ALA A N 1
ATOM 3121 C CA . ALA A 1 392 ? 15.219 -0.981 0.755 1 94.81 392 ALA A CA 1
ATOM 3122 C C . ALA A 1 392 ? 15.062 -1.376 2.221 1 94.81 392 ALA A C 1
ATOM 3124 O O . ALA A 1 392 ? 15.922 -1.069 3.049 1 94.81 392 ALA A O 1
ATOM 3125 N N . ALA A 1 393 ? 13.977 -1.983 2.486 1 98 393 ALA A N 1
ATOM 3126 C CA . ALA A 1 393 ? 13.688 -2.414 3.852 1 98 393 ALA A CA 1
ATOM 3127 C C . ALA A 1 393 ? 12.695 -3.574 3.861 1 98 393 ALA A C 1
ATOM 3129 O O . ALA A 1 393 ? 11.914 -3.74 2.922 1 98 393 ALA A O 1
ATOM 3130 N N . ALA A 1 394 ? 12.773 -4.383 4.852 1 98.62 394 ALA A N 1
ATOM 3131 C CA . ALA A 1 394 ? 11.828 -5.469 5.105 1 98.62 394 ALA A CA 1
ATOM 3132 C C . ALA A 1 394 ? 11.312 -5.426 6.543 1 98.62 394 ALA A C 1
ATOM 3134 O O . ALA A 1 394 ? 11.984 -4.898 7.43 1 98.62 394 ALA A O 1
ATOM 3135 N N . ILE A 1 395 ? 10.094 -5.848 6.734 1 98.75 395 ILE A N 1
ATOM 3136 C CA . ILE A 1 395 ? 9.5 -5.887 8.07 1 98.75 395 ILE A CA 1
ATOM 3137 C C . ILE A 1 395 ? 9.195 -7.328 8.453 1 98.75 395 ILE A C 1
ATOM 3139 O O . ILE A 1 395 ? 8.617 -8.086 7.66 1 98.75 395 ILE A O 1
ATOM 3143 N N . SER A 1 396 ? 9.617 -7.727 9.539 1 98.12 396 SER A N 1
ATOM 3144 C CA . SER A 1 396 ? 9.273 -9 10.156 1 98.12 396 SER A CA 1
ATOM 3145 C C . SER A 1 396 ? 8.578 -8.797 11.5 1 98.12 396 SER A C 1
ATOM 3147 O O . SER A 1 396 ? 8.328 -7.664 11.906 1 98.12 396 SER A O 1
ATOM 3149 N N . ARG A 1 397 ? 8.039 -9.867 12.102 1 96.25 397 ARG A N 1
ATOM 3150 C CA . ARG A 1 397 ? 7.395 -9.82 13.406 1 96.25 397 ARG A CA 1
ATOM 3151 C C . ARG A 1 397 ? 8.125 -10.703 14.414 1 96.25 397 ARG A C 1
ATOM 3153 O O . ARG A 1 397 ? 8.578 -11.797 14.078 1 96.25 397 ARG A O 1
ATOM 3160 N N . ARG A 1 398 ? 8.219 -10.18 15.617 1 94.31 398 ARG A N 1
ATOM 3161 C CA . ARG A 1 398 ? 8.82 -10.992 16.672 1 94.31 398 ARG A CA 1
ATOM 3162 C C . ARG A 1 398 ? 8.016 -12.266 16.906 1 94.31 398 ARG A C 1
ATOM 3164 O O . ARG A 1 398 ? 6.82 -12.211 17.188 1 94.31 398 ARG A O 1
ATOM 3171 N N . GLY A 1 399 ? 8.641 -13.344 16.797 1 91.88 399 GLY A N 1
ATOM 3172 C CA . GLY A 1 399 ? 7.973 -14.625 16.984 1 91.88 399 GLY A CA 1
ATOM 3173 C C . GLY A 1 399 ? 7.023 -14.977 15.859 1 91.88 399 GLY A C 1
ATOM 3174 O O . GLY A 1 399 ? 6.273 -15.945 15.945 1 91.88 399 GLY A O 1
ATOM 3175 N N . GLY A 1 400 ? 6.988 -14.156 14.836 1 94.06 400 GLY A N 1
ATOM 3176 C CA . GLY A 1 400 ? 6.082 -14.398 13.727 1 94.06 400 GLY A CA 1
ATOM 3177 C C . GLY A 1 400 ? 6.75 -15.07 12.547 1 94.06 400 GLY A C 1
ATOM 3178 O O . GLY A 1 400 ? 7.906 -15.492 12.641 1 94.06 400 GLY A O 1
ATOM 3179 N N . ASP A 1 401 ? 5.969 -15.297 11.453 1 97 401 ASP A N 1
ATOM 3180 C CA . ASP A 1 401 ? 6.465 -15.992 10.266 1 97 401 ASP A CA 1
ATOM 3181 C C . ASP A 1 401 ? 6.18 -15.188 9 1 97 401 ASP A C 1
ATOM 3183 O O . ASP A 1 401 ? 6.047 -15.758 7.918 1 97 401 ASP A O 1
ATOM 3187 N N . ASP A 1 402 ? 5.992 -13.875 9.203 1 97.44 402 ASP A N 1
ATOM 3188 C CA . ASP A 1 402 ? 5.699 -12.977 8.086 1 97.44 402 ASP A CA 1
ATOM 3189 C C . ASP A 1 402 ? 6.945 -12.211 7.652 1 97.44 402 ASP A C 1
ATOM 3191 O O . ASP A 1 402 ? 7.828 -11.945 8.469 1 97.44 402 ASP A O 1
ATOM 3195 N N . CYS A 1 403 ? 7.031 -11.914 6.414 1 98.38 403 CYS A N 1
ATOM 3196 C CA . CYS A 1 403 ? 8.047 -11.031 5.848 1 98.38 403 CYS A CA 1
ATOM 3197 C C . CYS A 1 403 ? 7.449 -10.117 4.789 1 98.38 403 CYS A C 1
ATOM 3199 O O . CYS A 1 403 ? 6.957 -10.586 3.76 1 98.38 403 CYS A O 1
ATOM 3201 N N . TRP A 1 404 ? 7.457 -8.828 5.059 1 98.19 404 TRP A N 1
ATOM 3202 C CA . TRP A 1 404 ? 6.977 -7.832 4.109 1 98.19 404 TRP A CA 1
ATOM 3203 C C . TRP A 1 404 ? 8.141 -7.059 3.498 1 98.19 404 TRP A C 1
ATOM 3205 O O . TRP A 1 404 ? 8.945 -6.461 4.215 1 98.19 404 TRP A O 1
ATOM 3215 N N . LEU A 1 405 ? 8.305 -7.047 2.189 1 98.12 405 LEU A N 1
ATOM 3216 C CA . LEU A 1 405 ? 9.266 -6.18 1.517 1 98.12 405 LEU A CA 1
ATOM 3217 C C . LEU A 1 405 ? 8.633 -4.832 1.172 1 98.12 405 LEU A C 1
ATOM 3219 O O . LEU A 1 405 ? 7.539 -4.781 0.605 1 98.12 405 LEU A O 1
ATOM 3223 N N . LYS A 1 406 ? 9.312 -3.773 1.55 1 97.38 406 LYS A N 1
ATOM 3224 C CA . LYS A 1 406 ? 8.734 -2.436 1.468 1 97.38 406 LYS A CA 1
ATOM 3225 C C . LYS A 1 406 ? 9.141 -1.735 0.176 1 97.38 406 LYS A C 1
ATOM 3227 O O . LYS A 1 406 ? 10.258 -1.93 -0.313 1 97.38 406 LYS A O 1
ATOM 3232 N N . LYS A 1 407 ? 8.227 -0.908 -0.39 1 96 407 LYS A N 1
ATOM 3233 C CA . LYS A 1 407 ? 8.531 -0.02 -1.508 1 96 407 LYS A CA 1
ATOM 3234 C C . LYS A 1 407 ? 9.211 1.258 -1.024 1 96 407 LYS A C 1
ATOM 3236 O O . LYS A 1 407 ? 9.07 1.643 0.138 1 96 407 LYS A O 1
ATOM 3241 N N . PHE A 1 408 ? 9.969 1.85 -1.887 1 96.5 408 PHE A N 1
ATOM 3242 C CA . PHE A 1 408 ? 10.703 3.072 -1.587 1 96.5 408 PHE A CA 1
ATOM 3243 C C . PHE A 1 408 ? 10.039 4.277 -2.254 1 96.5 408 PHE A C 1
ATOM 3245 O O . PHE A 1 408 ? 9.586 4.188 -3.396 1 96.5 408 PHE A O 1
ATOM 3252 N N . PRO A 1 409 ? 9.883 5.441 -1.594 1 97.25 409 PRO A N 1
ATOM 3253 C CA . PRO A 1 409 ? 10.391 5.77 -0.257 1 97.25 409 PRO A CA 1
ATOM 3254 C C . PRO A 1 409 ? 9.508 5.203 0.857 1 97.25 409 PRO A C 1
ATOM 3256 O O . PRO A 1 409 ? 8.328 4.93 0.637 1 97.25 409 PRO A O 1
ATOM 3259 N N . LEU A 1 410 ? 10.109 5.043 2.023 1 97.56 410 LEU A N 1
ATOM 3260 C CA . LEU A 1 410 ? 9.398 4.523 3.189 1 97.56 410 LEU A CA 1
ATOM 3261 C C . LEU A 1 410 ? 8.492 5.594 3.795 1 97.56 410 LEU A C 1
ATOM 3263 O O . LEU A 1 410 ? 8.883 6.762 3.887 1 97.56 410 LEU A O 1
ATOM 3267 N N . SER A 1 411 ? 7.234 5.191 4.141 1 96.75 411 SER A N 1
ATOM 3268 C CA . SER A 1 411 ? 6.262 6.156 4.645 1 96.75 411 SER A CA 1
ATOM 3269 C C . SER A 1 411 ? 5.73 5.742 6.012 1 96.75 411 SER A C 1
ATOM 3271 O O . SER A 1 411 ? 5.68 4.555 6.332 1 96.75 411 SER A O 1
ATOM 3273 N N . ARG A 1 412 ? 5.375 6.746 6.84 1 96.88 412 ARG A N 1
ATOM 3274 C CA . ARG A 1 412 ? 4.617 6.582 8.07 1 96.88 412 ARG A CA 1
ATOM 3275 C C . ARG A 1 412 ? 5.375 5.715 9.07 1 96.88 412 ARG A C 1
ATOM 3277 O O . ARG A 1 412 ? 4.785 4.855 9.734 1 96.88 412 ARG A O 1
ATOM 3284 N N . GLY A 1 413 ? 6.668 5.895 9.117 1 97.75 413 GLY A N 1
ATOM 3285 C CA . GLY A 1 413 ? 7.492 5.121 10.031 1 97.75 413 GLY A CA 1
ATOM 3286 C C . GLY A 1 413 ? 7.258 5.473 11.484 1 97.75 413 GLY A C 1
ATOM 3287 O O . GLY A 1 413 ? 7.047 6.641 11.82 1 97.75 413 GLY A O 1
ATOM 3288 N N . PHE A 1 414 ? 7.27 4.469 12.305 1 98.12 414 PHE A N 1
ATOM 3289 C CA . PHE A 1 414 ? 7.16 4.719 13.742 1 98.12 414 PHE A CA 1
ATOM 3290 C C . PHE A 1 414 ? 7.953 3.688 14.531 1 98.12 414 PHE A C 1
ATOM 3292 O O . PHE A 1 414 ? 8.242 2.6 14.031 1 98.12 414 PHE A O 1
ATOM 3299 N N . MET A 1 415 ? 8.391 4.059 15.641 1 98.06 415 MET A N 1
ATOM 3300 C CA . MET A 1 415 ? 8.961 3.168 16.656 1 98.06 415 MET A CA 1
ATOM 3301 C C . MET A 1 415 ? 8.125 3.193 17.922 1 98.06 415 MET A C 1
ATOM 3303 O O . MET A 1 415 ? 7.848 4.262 18.469 1 98.06 415 MET A O 1
ATOM 3307 N N . ASN A 1 416 ? 7.648 2.133 18.281 1 96.44 416 ASN A N 1
ATOM 3308 C CA . ASN A 1 416 ? 6.836 1.957 19.484 1 96.44 416 ASN A CA 1
ATOM 3309 C C . ASN A 1 416 ? 7.273 0.733 20.281 1 96.44 416 ASN A C 1
ATOM 3311 O O . ASN A 1 416 ? 7.211 -0.393 19.781 1 96.44 416 ASN A O 1
ATOM 3315 N N . PRO A 1 417 ? 7.641 0.883 21.516 1 93.94 417 PRO A N 1
ATOM 3316 C CA . PRO A 1 417 ? 8.156 -0.224 22.328 1 93.94 417 PRO A CA 1
ATOM 3317 C C . PRO A 1 417 ? 7.172 -1.385 22.438 1 93.94 417 PRO A C 1
ATOM 3319 O O . PRO A 1 417 ? 7.578 -2.527 22.672 1 93.94 417 PRO A O 1
ATOM 3322 N N . SER A 1 418 ? 5.945 -1.116 22.281 1 94.38 418 SER A N 1
ATOM 3323 C CA . SER A 1 418 ? 4.93 -2.156 22.422 1 94.38 418 SER A CA 1
ATOM 3324 C C . SER A 1 418 ? 4.715 -2.902 21.109 1 94.38 418 SER A C 1
ATOM 3326 O O . SER A 1 418 ? 3.979 -3.889 21.062 1 94.38 418 SER A O 1
ATOM 3328 N N . SER A 1 419 ? 5.332 -2.473 20.062 1 95.19 419 SER A N 1
ATOM 3329 C CA . SER A 1 419 ? 5.168 -3.105 18.766 1 95.19 419 SER A CA 1
ATOM 3330 C C . SER A 1 419 ? 6.051 -4.34 18.625 1 95.19 419 SER A C 1
ATOM 3332 O O . SER A 1 419 ? 7.199 -4.344 19.078 1 95.19 419 SER A O 1
ATOM 3334 N N . ASP A 1 420 ? 5.523 -5.367 18 1 96.75 420 ASP A N 1
ATOM 3335 C CA . ASP A 1 420 ? 6.285 -6.59 17.766 1 96.75 420 ASP A CA 1
ATOM 3336 C C . ASP A 1 420 ? 6.961 -6.562 16.391 1 96.75 420 ASP A C 1
ATOM 3338 O O . ASP A 1 420 ? 7.547 -7.559 15.969 1 96.75 420 ASP A O 1
ATOM 3342 N N . ARG A 1 421 ? 6.844 -5.434 15.734 1 97.5 421 ARG A N 1
ATOM 3343 C CA . ARG A 1 421 ? 7.414 -5.316 14.398 1 97.5 421 ARG A CA 1
ATOM 3344 C C . ARG A 1 421 ? 8.922 -5.09 14.461 1 97.5 421 ARG A C 1
ATOM 3346 O O . ARG A 1 421 ? 9.414 -4.387 15.352 1 97.5 421 ARG A O 1
ATOM 3353 N N . ILE A 1 422 ? 9.625 -5.703 13.57 1 98.25 422 ILE A N 1
ATOM 3354 C CA . ILE A 1 422 ? 11.07 -5.559 13.43 1 98.25 422 ILE A CA 1
ATOM 3355 C C . ILE A 1 422 ? 11.398 -5.07 12.016 1 98.25 422 ILE A C 1
ATOM 3357 O O . ILE A 1 422 ? 11.094 -5.746 11.031 1 98.25 422 ILE A O 1
ATOM 3361 N N . ALA A 1 423 ? 12.031 -3.91 12 1 98.56 423 ALA A N 1
ATOM 3362 C CA . ALA A 1 423 ? 12.438 -3.359 10.703 1 98.56 423 ALA A CA 1
ATOM 3363 C C . ALA A 1 423 ? 13.859 -3.773 10.359 1 98.56 423 ALA A C 1
ATOM 3365 O O . ALA A 1 423 ? 14.758 -3.701 11.203 1 98.56 423 ALA A O 1
ATOM 3366 N N . LEU A 1 424 ? 14.023 -4.281 9.164 1 98.44 424 LEU A N 1
ATOM 3367 C CA . LEU A 1 424 ? 15.305 -4.641 8.578 1 98.44 424 LEU A CA 1
ATOM 3368 C C . LEU A 1 424 ? 15.664 -3.689 7.441 1 98.44 424 LEU A C 1
ATOM 3370 O O . LEU A 1 424 ? 15.133 -3.807 6.336 1 98.44 424 LEU A O 1
ATOM 3374 N N . ILE A 1 425 ? 16.641 -2.785 7.684 1 97.75 425 ILE A N 1
ATOM 3375 C CA . ILE A 1 425 ? 16.953 -1.741 6.715 1 97.75 425 ILE A CA 1
ATOM 3376 C C . ILE A 1 425 ? 18.25 -2.096 5.984 1 97.75 425 ILE A C 1
ATOM 3378 O O . ILE A 1 425 ? 19.234 -2.504 6.609 1 97.75 425 ILE A O 1
ATOM 3382 N N . LYS A 1 426 ? 18.234 -1.997 4.66 1 96.81 426 LYS A N 1
ATOM 3383 C CA . LYS A 1 426 ? 19.406 -2.281 3.836 1 96.81 426 LYS A CA 1
ATOM 3384 C C . LYS A 1 426 ? 20.281 -1.044 3.691 1 96.81 426 LYS A C 1
ATOM 3386 O O . LYS A 1 426 ? 19.812 0.008 3.248 1 96.81 426 LYS A O 1
ATOM 3391 N N . ILE A 1 427 ? 21.531 -1.12 4.074 1 95.12 427 ILE A N 1
ATOM 3392 C CA . ILE A 1 427 ? 22.453 0.006 3.979 1 95.12 427 ILE A CA 1
ATOM 3393 C C . ILE A 1 427 ? 23.75 -0.445 3.314 1 95.12 427 ILE A C 1
ATOM 3395 O O . ILE A 1 427 ? 24.031 -1.644 3.234 1 95.12 427 ILE A O 1
ATOM 3399 N N . GLN A 1 428 ? 24.406 0.475 2.746 1 91.75 428 GLN A N 1
ATOM 3400 C CA . GLN A 1 428 ? 25.734 0.174 2.203 1 91.75 428 GLN A CA 1
ATOM 3401 C C . GLN A 1 428 ? 26.781 0.081 3.314 1 91.75 428 GLN A C 1
ATOM 3403 O O . GLN A 1 428 ? 26.766 0.878 4.254 1 91.75 428 GLN A O 1
ATOM 3408 N N . THR A 1 429 ? 27.609 -0.858 3.158 1 87.38 429 THR A N 1
ATOM 3409 C CA . THR A 1 429 ? 28.641 -1.068 4.176 1 87.38 429 THR A CA 1
ATOM 3410 C C . THR A 1 429 ? 29.625 0.088 4.188 1 87.38 429 THR A C 1
ATOM 3412 O O . THR A 1 429 ? 29.891 0.707 3.152 1 87.38 429 THR A O 1
ATOM 3415 N N . LEU A 1 430 ? 30.141 0.39 5.316 1 74.5 430 LEU A N 1
ATOM 3416 C CA . LEU A 1 430 ? 31.078 1.483 5.5 1 74.5 430 LEU A CA 1
ATOM 3417 C C . LEU A 1 430 ? 32.312 1.275 4.645 1 74.5 430 LEU A C 1
ATOM 3419 O O . LEU A 1 430 ? 32.906 2.238 4.121 1 74.5 430 LEU A O 1
ATOM 3423 N N . GLU A 1 431 ? 32.75 0.058 4.488 1 68.25 431 GLU A N 1
ATOM 3424 C CA . GLU A 1 431 ? 33.938 -0.245 3.691 1 68.25 431 GLU A CA 1
ATOM 3425 C C . GLU A 1 431 ? 33.75 0.172 2.236 1 68.25 431 GLU A C 1
ATOM 3427 O O . GLU A 1 431 ? 34.656 0.741 1.623 1 68.25 431 GLU A O 1
ATOM 3432 N N . HIS A 1 432 ? 32.625 0.001 1.744 1 69.5 432 HIS A N 1
ATOM 3433 C CA . HIS A 1 432 ? 32.344 0.327 0.352 1 69.5 432 HIS A CA 1
ATOM 3434 C C . HIS A 1 432 ? 32.125 1.825 0.17 1 69.5 432 HIS A C 1
ATOM 3436 O O . HIS A 1 432 ? 32.438 2.377 -0.89 1 69.5 432 HIS A O 1
ATOM 3442 N N . LEU A 1 433 ? 31.594 2.396 1.145 1 63.47 433 LEU A N 1
ATOM 3443 C CA . LEU A 1 433 ? 31.391 3.84 1.106 1 63.47 433 LEU A CA 1
ATOM 3444 C C . LEU A 1 433 ? 32.719 4.574 1.028 1 63.47 433 LEU A C 1
ATOM 3446 O O . LEU A 1 433 ? 32.875 5.562 0.299 1 63.47 433 LEU A O 1
ATOM 3450 N N . ASN A 1 434 ? 33.656 4.051 1.712 1 58.41 434 ASN A N 1
ATOM 3451 C CA . ASN A 1 434 ? 34.969 4.641 1.721 1 58.41 434 ASN A CA 1
ATOM 3452 C C . ASN A 1 434 ? 35.719 4.383 0.41 1 58.41 434 ASN A C 1
ATOM 3454 O O . ASN A 1 434 ? 36.5 5.227 -0.05 1 58.41 434 ASN A O 1
ATOM 3458 N N . ASN A 1 435 ? 35.438 3.289 -0.147 1 54.91 435 ASN A N 1
ATOM 3459 C CA . ASN A 1 435 ? 36.156 2.947 -1.371 1 54.91 435 ASN A CA 1
ATOM 3460 C C . ASN A 1 435 ? 35.625 3.719 -2.572 1 54.91 435 ASN A C 1
ATOM 3462 O O . ASN A 1 435 ? 36.375 4.016 -3.51 1 54.91 435 ASN A O 1
ATOM 3466 N N . ASN A 1 436 ? 34.406 3.773 -2.625 1 51.06 436 ASN A N 1
ATOM 3467 C CA . ASN A 1 436 ? 33.844 4.43 -3.807 1 51.06 436 ASN A CA 1
ATOM 3468 C C . ASN A 1 436 ? 33.906 5.949 -3.684 1 51.06 436 ASN A C 1
ATOM 3470 O O . ASN A 1 436 ? 33.438 6.668 -4.559 1 51.06 436 ASN A O 1
ATOM 3474 N N . GLY A 1 437 ? 34.969 6.48 -2.977 1 46.62 437 GLY A N 1
ATOM 3475 C CA . GLY A 1 437 ? 35.219 7.914 -2.914 1 46.62 437 GLY A CA 1
ATOM 3476 C C . GLY A 1 437 ? 33.969 8.727 -2.592 1 46.62 437 GLY A C 1
ATOM 3477 O O . GLY A 1 437 ? 33.938 9.938 -2.814 1 46.62 437 GLY A O 1
ATOM 3478 N N . MET A 1 438 ? 32.938 8.148 -2.52 1 43.53 438 MET A N 1
ATOM 3479 C CA . MET A 1 438 ? 31.766 8.93 -2.143 1 43.53 438 MET A CA 1
ATOM 3480 C C . MET A 1 438 ? 31.859 9.383 -0.689 1 43.53 438 MET A C 1
ATOM 3482 O O . MET A 1 438 ? 31.375 8.695 0.209 1 43.53 438 MET A O 1
ATOM 3486 N N . ASN A 1 439 ? 33 9.836 -0.233 1 36.59 439 ASN A N 1
ATOM 3487 C CA . ASN A 1 439 ? 32.969 10.695 0.948 1 36.59 439 ASN A CA 1
ATOM 3488 C C . ASN A 1 439 ? 31.859 11.742 0.85 1 36.59 439 ASN A C 1
ATOM 3490 O O . ASN A 1 439 ? 32.062 12.812 0.272 1 36.59 439 ASN A O 1
ATOM 3494 N N . LEU A 1 440 ? 30.766 11.453 0.734 1 37.03 440 LEU A N 1
ATOM 3495 C CA . LEU A 1 440 ? 29.766 12.469 0.987 1 37.03 440 LEU A CA 1
ATOM 3496 C C . LEU A 1 440 ? 30.047 13.203 2.297 1 37.03 440 LEU A C 1
ATOM 3498 O O . LEU A 1 440 ? 29.938 12.609 3.375 1 37.03 440 LEU A O 1
ATOM 3502 N N . SER A 1 441 ? 31.109 14.023 2.541 1 28.94 441 SER A N 1
ATOM 3503 C CA . SER A 1 441 ? 31.297 14.969 3.639 1 28.94 441 SER A CA 1
ATOM 3504 C C . SER A 1 441 ? 29.969 15.469 4.188 1 28.94 441 SER A C 1
ATOM 3506 O O . SER A 1 441 ? 29.078 15.828 3.42 1 28.94 441 SER A O 1
ATOM 3508 N N . ALA A 1 442 ? 29.703 15.172 5.445 1 30.16 442 ALA A N 1
ATOM 3509 C CA . ALA A 1 442 ? 28.906 16.016 6.344 1 30.16 442 ALA A CA 1
ATOM 3510 C C . ALA A 1 442 ? 29.25 17.5 6.133 1 30.16 442 ALA A C 1
ATOM 3512 O O . ALA A 1 442 ? 29.875 18.125 6.984 1 30.16 442 ALA A O 1
ATOM 3513 N N . GLU A 1 443 ? 29.969 17.922 5.047 1 22.41 443 GLU A N 1
ATOM 3514 C CA . GLU A 1 443 ? 30.078 19.375 4.969 1 22.41 443 GLU A CA 1
ATOM 3515 C C . GLU A 1 443 ? 28.734 20 4.57 1 22.41 443 GLU A C 1
ATOM 3517 O O . GLU A 1 443 ? 28.062 19.516 3.67 1 22.41 443 GLU A O 1
ATOM 3522 N N . MET B 1 1 ? -63.062 -77 -17.812 1 23.31 1 MET B N 1
ATOM 3523 C CA . MET B 1 1 ? -61.75 -77.625 -17.953 1 23.31 1 MET B CA 1
ATOM 3524 C C . MET B 1 1 ? -60.938 -76.938 -19.062 1 23.31 1 MET B C 1
ATOM 3526 O O . MET B 1 1 ? -59.906 -77.5 -19.484 1 23.31 1 MET B O 1
ATOM 3530 N N . ALA B 1 2 ? -61.75 -76.125 -19.891 1 26.53 2 ALA B N 1
ATOM 3531 C CA . ALA B 1 2 ? -61.219 -75.562 -21.109 1 26.53 2 ALA B CA 1
ATOM 3532 C C . ALA B 1 2 ? -59.969 -74.75 -20.828 1 26.53 2 ALA B C 1
ATOM 3534 O O . ALA B 1 2 ? -58.938 -74.875 -21.5 1 26.53 2 ALA B O 1
ATOM 3535 N N . SER B 1 3 ? -60.094 -73.562 -20.422 1 29.3 3 SER B N 1
ATOM 3536 C CA . SER B 1 3 ? -59.375 -72.375 -20.953 1 29.3 3 SER B CA 1
ATOM 3537 C C . SER B 1 3 ? -58.031 -72.188 -20.219 1 29.3 3 SER B C 1
ATOM 3539 O O . SER B 1 3 ? -57.875 -71.25 -19.469 1 29.3 3 SER B O 1
ATOM 3541 N N . LEU B 1 4 ? -57.531 -73.25 -19.641 1 32.75 4 LEU B N 1
ATOM 3542 C CA . LEU B 1 4 ? -56.312 -73.188 -18.828 1 32.75 4 LEU B CA 1
ATOM 3543 C C . LEU B 1 4 ? -55.125 -72.812 -19.688 1 32.75 4 LEU B C 1
ATOM 3545 O O . LEU B 1 4 ? -54.031 -72.562 -19.172 1 32.75 4 LEU B O 1
ATOM 3549 N N . PHE B 1 5 ? -55.188 -73.125 -21.016 1 37.22 5 PHE B N 1
ATOM 3550 C CA . PHE B 1 5 ? -53.906 -73.312 -21.656 1 37.22 5 PHE B CA 1
ATOM 3551 C C . PHE B 1 5 ? -53.25 -71.938 -21.906 1 37.22 5 PHE B C 1
ATOM 3553 O O . PHE B 1 5 ? -52.188 -71.875 -22.562 1 37.22 5 PHE B O 1
ATOM 3560 N N . GLN B 1 6 ? -54.031 -70.875 -21.844 1 32.78 6 GLN B N 1
ATOM 3561 C CA . GLN B 1 6 ? -53.5 -69.75 -22.562 1 32.78 6 GLN B CA 1
ATOM 3562 C C . GLN B 1 6 ? -52.125 -69.312 -22 1 32.78 6 GLN B C 1
ATOM 3564 O O . GLN B 1 6 ? -51.219 -69 -22.75 1 32.78 6 GLN B O 1
ATOM 3569 N N . TYR B 1 7 ? -52.062 -68.688 -20.828 1 33.31 7 TYR B N 1
ATOM 3570 C CA . TYR B 1 7 ? -51.25 -67.438 -20.641 1 33.31 7 TYR B CA 1
ATOM 3571 C C . TYR B 1 7 ? -49.812 -67.812 -20.312 1 33.31 7 TYR B C 1
ATOM 3573 O O . TYR B 1 7 ? -49.375 -67.688 -19.172 1 33.31 7 TYR B O 1
ATOM 3581 N N . LEU B 1 8 ? -49.375 -69.125 -20.484 1 32.03 8 LEU B N 1
ATOM 3582 C CA . LEU B 1 8 ? -48.031 -69.312 -19.953 1 32.03 8 LEU B CA 1
ATOM 3583 C C . LEU B 1 8 ? -47 -68.625 -20.812 1 32.03 8 LEU B C 1
ATOM 3585 O O . LEU B 1 8 ? -46.156 -69.25 -21.469 1 32.03 8 LEU B O 1
ATOM 3589 N N . LEU B 1 9 ? -47.344 -67.75 -21.781 1 38.16 9 LEU B N 1
ATOM 3590 C CA . LEU B 1 9 ? -46.219 -67.25 -22.531 1 38.16 9 LEU B CA 1
ATOM 3591 C C . LEU B 1 9 ? -45.219 -66.562 -21.609 1 38.16 9 LEU B C 1
ATOM 3593 O O . LEU B 1 9 ? -45.5 -65.5 -21.031 1 38.16 9 LEU B O 1
ATOM 3597 N N . CYS B 1 10 ? -44.5 -67.312 -20.672 1 32.12 10 CYS B N 1
ATOM 3598 C CA . CYS B 1 10 ? -43.406 -66.938 -19.828 1 32.12 10 CYS B CA 1
ATOM 3599 C C . CYS B 1 10 ? -42.406 -66.062 -20.594 1 32.12 10 CYS B C 1
ATOM 3601 O O . CYS B 1 10 ? -42.062 -66.312 -21.734 1 32.12 10 CYS B O 1
ATOM 3603 N N . MET B 1 11 ? -42.219 -64.812 -20.172 1 34.62 11 MET B N 1
ATOM 3604 C CA . MET B 1 11 ? -41.25 -63.719 -20.359 1 34.62 11 MET B CA 1
ATOM 3605 C C . MET B 1 11 ? -39.844 -64.25 -20.344 1 34.62 11 MET B C 1
ATOM 3607 O O . MET B 1 11 ? -39.312 -64.625 -19.281 1 34.62 11 MET B O 1
ATOM 3611 N N . VAL B 1 12 ? -39.406 -65.125 -21.25 1 39.69 12 VAL B N 1
ATOM 3612 C CA . VAL B 1 12 ? -37.969 -65.375 -21.391 1 39.69 12 VAL B CA 1
ATOM 3613 C C . VAL B 1 12 ? -37.219 -64 -21.438 1 39.69 12 VAL B C 1
ATOM 3615 O O . VAL B 1 12 ? -37.312 -63.281 -22.422 1 39.69 12 VAL B O 1
ATOM 3618 N N . LEU B 1 13 ? -37.188 -63.25 -20.312 1 35 13 LEU B N 1
ATOM 3619 C CA . LEU B 1 13 ? -36.219 -62.156 -20.203 1 35 13 LEU B CA 1
ATOM 3620 C C . LEU B 1 13 ? -34.844 -62.594 -20.656 1 35 13 LEU B C 1
ATOM 3622 O O . LEU B 1 13 ? -34.219 -63.469 -20.047 1 35 13 LEU B O 1
ATOM 3626 N N . LEU B 1 14 ? -34.531 -62.562 -21.969 1 39.06 14 LEU B N 1
ATOM 3627 C CA . LEU B 1 14 ? -33.188 -62.656 -22.516 1 39.06 14 LEU B CA 1
ATOM 3628 C C . LEU B 1 14 ? -32.188 -61.844 -21.688 1 39.06 14 LEU B C 1
ATOM 3630 O O . LEU B 1 14 ? -32.312 -60.594 -21.609 1 39.06 14 LEU B O 1
ATOM 3634 N N . GLN B 1 15 ? -31.656 -62.406 -20.609 1 40.31 15 GLN B N 1
ATOM 3635 C CA . GLN B 1 15 ? -30.469 -61.844 -19.969 1 40.31 15 GLN B CA 1
ATOM 3636 C C . GLN B 1 15 ? -29.391 -61.5 -20.984 1 40.31 15 GLN B C 1
ATOM 3638 O O . GLN B 1 15 ? -28.781 -62.406 -21.578 1 40.31 15 GLN B O 1
ATOM 3643 N N . LEU B 1 16 ? -29.516 -60.406 -21.719 1 42.75 16 LEU B N 1
ATOM 3644 C CA . LEU B 1 16 ? -28.375 -59.906 -22.469 1 42.75 16 LEU B CA 1
ATOM 3645 C C . LEU B 1 16 ? -27.141 -59.781 -21.578 1 42.75 16 LEU B C 1
ATOM 3647 O O . LEU B 1 16 ? -27.172 -59.125 -20.547 1 42.75 16 LEU B O 1
ATOM 3651 N N . PRO B 1 17 ? -26.25 -60.781 -21.609 1 42.34 17 PRO B N 1
ATOM 3652 C CA . PRO B 1 17 ? -25.016 -60.5 -20.875 1 42.34 17 PRO B CA 1
ATOM 3653 C C . PRO B 1 17 ? -24.469 -59.094 -21.109 1 42.34 17 PRO B C 1
ATOM 3655 O O . PRO B 1 17 ? -24.453 -58.625 -22.25 1 42.34 17 PRO B O 1
ATOM 3658 N N . LEU B 1 18 ? -24.625 -58.219 -20.219 1 43.34 18 LEU B N 1
ATOM 3659 C CA . LEU B 1 18 ? -23.812 -57 -20.219 1 43.34 18 LEU B CA 1
ATOM 3660 C C . LEU B 1 18 ? -22.359 -57.312 -20.516 1 43.34 18 LEU B C 1
ATOM 3662 O O . LEU B 1 18 ? -21.656 -57.875 -19.672 1 43.34 18 LEU B O 1
ATOM 3666 N N . PHE B 1 19 ? -22.016 -57.688 -21.734 1 38.22 19 PHE B N 1
ATOM 3667 C CA . PHE B 1 19 ? -20.594 -57.625 -22.078 1 38.22 19 PHE B CA 1
ATOM 3668 C C . PHE B 1 19 ? -19.953 -56.344 -21.531 1 38.22 19 PHE B C 1
ATOM 3670 O O . PHE B 1 19 ? -20.188 -55.281 -22.062 1 38.22 19 PHE B O 1
ATOM 3677 N N . ILE B 1 20 ? -19.75 -56.344 -20.234 1 41.69 20 ILE B N 1
ATOM 3678 C CA . ILE B 1 20 ? -18.75 -55.375 -19.844 1 41.69 20 ILE B CA 1
ATOM 3679 C C . ILE B 1 20 ? -17.531 -55.5 -20.75 1 41.69 20 ILE B C 1
ATOM 3681 O O . ILE B 1 20 ? -16.844 -56.5 -20.734 1 41.69 20 ILE B O 1
ATOM 3685 N N . SER B 1 21 ? -17.531 -55.031 -21.969 1 39.22 21 SER B N 1
ATOM 3686 C CA . SER B 1 21 ? -16.297 -54.875 -22.703 1 39.22 21 SER B CA 1
ATOM 3687 C C . SER B 1 21 ? -15.148 -54.469 -21.781 1 39.22 21 SER B C 1
ATOM 3689 O O . SER B 1 21 ? -15.078 -53.312 -21.344 1 39.22 21 SER B O 1
ATOM 3691 N N . ALA B 1 22 ? -14.641 -55.375 -20.984 1 44.53 22 ALA B N 1
ATOM 3692 C CA . ALA B 1 22 ? -13.359 -55.094 -20.344 1 44.53 22 ALA B CA 1
ATOM 3693 C C . ALA B 1 22 ? -12.414 -54.375 -21.297 1 44.53 22 ALA B C 1
ATOM 3695 O O . ALA B 1 22 ? -12.023 -54.906 -22.328 1 44.53 22 ALA B O 1
ATOM 3696 N N . GLN B 1 23 ? -12.445 -53.125 -21.422 1 49 23 GLN B N 1
ATOM 3697 C CA . GLN B 1 23 ? -11.461 -52.375 -22.203 1 49 23 GLN B CA 1
ATOM 3698 C C . GLN B 1 23 ? -10.047 -52.906 -21.938 1 49 23 GLN B C 1
ATOM 3700 O O . GLN B 1 23 ? -9.578 -52.906 -20.797 1 49 23 GLN B O 1
ATOM 3705 N N . THR B 1 24 ? -9.547 -53.938 -22.609 1 53.81 24 THR B N 1
ATOM 3706 C CA . THR B 1 24 ? -8.188 -54.469 -22.531 1 53.81 24 THR B CA 1
ATOM 3707 C C . THR B 1 24 ? -7.164 -53.344 -22.672 1 53.81 24 THR B C 1
ATOM 3709 O O . THR B 1 24 ? -7.191 -52.594 -23.641 1 53.81 24 THR B O 1
ATOM 3712 N N . TYR B 1 25 ? -6.758 -52.75 -21.5 1 64.06 25 TYR B N 1
ATOM 3713 C CA . TYR B 1 25 ? -5.648 -51.781 -21.469 1 64.06 25 TYR B CA 1
ATOM 3714 C C . TYR B 1 25 ? -4.324 -52.5 -21.719 1 64.06 25 TYR B C 1
ATOM 3716 O O . TYR B 1 25 ? -4.219 -53.719 -21.531 1 64.06 25 TYR B O 1
ATOM 3724 N N . ASN B 1 26 ? -3.438 -51.812 -22.531 1 78.88 26 ASN B N 1
ATOM 3725 C CA . ASN B 1 26 ? -2.057 -52.281 -22.438 1 78.88 26 ASN B CA 1
ATOM 3726 C C . ASN B 1 26 ? -1.481 -52.094 -21.047 1 78.88 26 ASN B C 1
ATOM 3728 O O . ASN B 1 26 ? -1.044 -50.969 -20.703 1 78.88 26 ASN B O 1
ATOM 3732 N N . ASN B 1 27 ? -1.566 -53.094 -20.188 1 91 27 ASN B N 1
ATOM 3733 C CA . ASN B 1 27 ? -1.214 -53 -18.781 1 91 27 ASN B CA 1
ATOM 3734 C C . ASN B 1 27 ? 0.299 -53 -18.578 1 91 27 ASN B C 1
ATOM 3736 O O . ASN B 1 27 ? 1.014 -53.75 -19.25 1 91 27 ASN B O 1
ATOM 3740 N N . ILE B 1 28 ? 0.727 -52.094 -17.812 1 95.81 28 ILE B N 1
ATOM 3741 C CA . ILE B 1 28 ? 2.096 -52.062 -17.312 1 95.81 28 ILE B CA 1
ATOM 3742 C C . ILE B 1 28 ? 2.182 -52.875 -16.031 1 95.81 28 ILE B C 1
ATOM 3744 O O . ILE B 1 28 ? 1.655 -52.469 -14.992 1 95.81 28 ILE B O 1
ATOM 3748 N N . THR B 1 29 ? 2.824 -54.031 -16.156 1 96.06 29 THR B N 1
ATOM 3749 C CA . THR B 1 29 ? 2.826 -54.969 -15.039 1 96.06 29 THR B CA 1
ATOM 3750 C C . THR B 1 29 ? 3.859 -54.562 -13.992 1 96.06 29 THR B C 1
ATOM 3752 O O . THR B 1 29 ? 4.766 -53.781 -14.273 1 96.06 29 THR B O 1
ATOM 3755 N N . LEU B 1 30 ? 3.689 -55.156 -12.789 1 96.62 30 LEU B N 1
ATOM 3756 C CA . LEU B 1 30 ? 4.664 -54.938 -11.727 1 96.62 30 LEU B CA 1
ATOM 3757 C C . LEU B 1 30 ? 6.062 -55.375 -12.172 1 96.62 30 LEU B C 1
ATOM 3759 O O . LEU B 1 30 ? 6.223 -56.375 -12.852 1 96.62 30 LEU B O 1
ATOM 3763 N N . GLY B 1 31 ? 7.035 -54.5 -11.852 1 96.31 31 GLY B N 1
ATOM 3764 C CA . GLY B 1 31 ? 8.414 -54.812 -12.219 1 96.31 31 GLY B CA 1
ATOM 3765 C C . GLY B 1 31 ? 8.828 -54.156 -13.531 1 96.31 31 GLY B C 1
ATOM 3766 O O . GLY B 1 31 ? 10.016 -54.125 -13.859 1 96.31 31 GLY B O 1
ATOM 3767 N N . SER B 1 32 ? 7.867 -53.688 -14.297 1 96.56 32 SER B N 1
ATOM 3768 C CA . SER B 1 32 ? 8.164 -53.031 -15.578 1 96.56 32 SER B CA 1
ATOM 3769 C C . S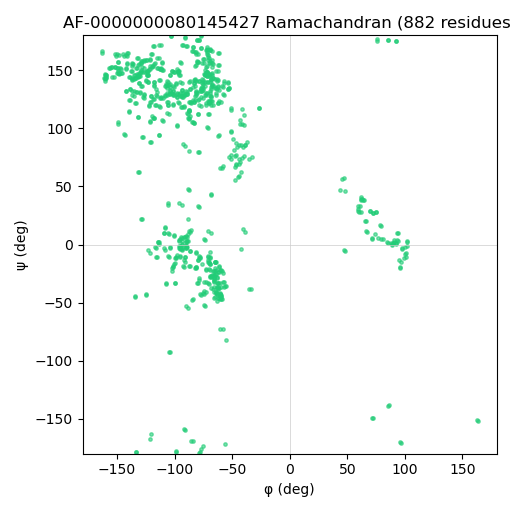ER B 1 32 ? 8.883 -51.719 -15.383 1 96.56 32 SER B C 1
ATOM 3771 O O . SER B 1 32 ? 8.656 -51.031 -14.391 1 96.56 32 SER B O 1
ATOM 3773 N N . SER B 1 33 ? 9.781 -51.375 -16.312 1 97.12 33 SER B N 1
ATOM 3774 C CA . SER B 1 33 ? 10.5 -50.094 -16.234 1 97.12 33 SER B CA 1
ATOM 3775 C C . SER B 1 33 ? 10.891 -49.625 -17.641 1 97.12 33 SER B C 1
ATOM 3777 O O . SER B 1 33 ? 10.984 -50.406 -18.578 1 97.12 33 SER B O 1
ATOM 3779 N N . ILE B 1 34 ? 11.023 -48.344 -17.797 1 97.31 34 ILE B N 1
ATOM 3780 C CA . ILE B 1 34 ? 11.594 -47.75 -19 1 97.31 34 ILE B CA 1
ATOM 3781 C C . ILE B 1 34 ? 12.648 -46.719 -18.609 1 97.31 34 ILE B C 1
ATOM 3783 O O . ILE B 1 34 ? 12.539 -46.062 -17.562 1 97.31 34 ILE B O 1
ATOM 3787 N N . SER B 1 35 ? 13.68 -46.625 -19.375 1 97.25 35 SER B N 1
ATOM 3788 C CA . SER B 1 35 ? 14.758 -45.656 -19.234 1 97.25 35 SER B CA 1
ATOM 3789 C C . SER B 1 35 ? 14.797 -44.688 -20.406 1 97.25 35 SER B C 1
ATOM 3791 O O . SER B 1 35 ? 14.398 -45.031 -21.516 1 97.25 35 SER B O 1
ATOM 3793 N N . ASN B 1 36 ? 15.305 -43.5 -20.078 1 95.81 36 ASN B N 1
ATOM 3794 C CA . ASN B 1 36 ? 15.406 -42.531 -21.188 1 95.81 36 ASN B CA 1
ATOM 3795 C C . ASN B 1 36 ? 16.562 -42.906 -22.125 1 95.81 36 ASN B C 1
ATOM 3797 O O . ASN B 1 36 ? 16.844 -42.156 -23.078 1 95.81 36 ASN B O 1
ATOM 3801 N N . LEU B 1 37 ? 17.203 -44.031 -21.875 1 95 37 LEU B N 1
ATOM 3802 C CA . LEU B 1 37 ? 18.203 -44.562 -22.781 1 95 37 LEU B CA 1
ATOM 3803 C C . LEU B 1 37 ? 17.562 -45.5 -23.797 1 95 37 LEU B C 1
ATOM 3805 O O . LEU B 1 37 ? 18.203 -45.875 -24.797 1 95 37 LEU B O 1
ATOM 3809 N N . ASP B 1 38 ? 16.375 -45.875 -23.5 1 95.38 38 ASP B N 1
ATOM 3810 C CA . ASP B 1 38 ? 15.688 -46.812 -24.406 1 95.38 38 ASP B CA 1
ATOM 3811 C C . ASP B 1 38 ? 15.344 -46.125 -25.719 1 95.38 38 ASP B C 1
ATOM 3813 O O . ASP B 1 38 ? 15.242 -44.906 -25.797 1 95.38 38 ASP B O 1
ATOM 3817 N N . GLU B 1 39 ? 15.188 -46.938 -26.75 1 93.56 39 GLU B N 1
ATOM 3818 C CA . GLU B 1 39 ? 14.797 -46.406 -28.062 1 93.56 39 GLU B CA 1
ATOM 3819 C C . GLU B 1 39 ? 13.406 -45.781 -28 1 93.56 39 GLU B C 1
ATOM 3821 O O . GLU B 1 39 ? 13.188 -44.719 -28.594 1 93.56 39 GLU B O 1
ATOM 3826 N N . LYS B 1 40 ? 12.555 -46.438 -27.328 1 94.62 40 LYS B N 1
ATOM 3827 C CA . LYS B 1 40 ? 11.211 -45.938 -27.094 1 94.62 40 LYS B CA 1
ATOM 3828 C C . LYS B 1 40 ? 10.922 -45.812 -25.594 1 94.62 40 LYS B C 1
ATOM 3830 O O . LYS B 1 40 ? 10.297 -46.688 -25 1 94.62 40 LYS B O 1
ATOM 3835 N N . PRO B 1 41 ? 11.273 -44.688 -25.125 1 96.44 41 PRO B N 1
ATOM 3836 C CA . PRO B 1 41 ? 11.219 -44.562 -23.672 1 96.44 41 PRO B CA 1
ATOM 3837 C C . PRO B 1 41 ? 9.844 -44.094 -23.188 1 96.44 41 PRO B C 1
ATOM 3839 O O . PRO B 1 41 ? 9.758 -43.125 -22.406 1 96.44 41 PRO B O 1
ATOM 3842 N N . TYR B 1 42 ? 8.766 -44.75 -23.719 1 97.62 42 TYR B N 1
ATOM 3843 C CA . TYR B 1 42 ? 7.422 -44.375 -23.297 1 97.62 42 TYR B CA 1
ATOM 3844 C C . TYR B 1 42 ? 6.453 -45.531 -23.469 1 97.62 42 TYR B C 1
ATOM 3846 O O . TYR B 1 42 ? 6.723 -46.469 -24.25 1 97.62 42 TYR B O 1
ATOM 3854 N N . TRP B 1 43 ? 5.445 -45.594 -22.719 1 97.5 43 TRP B N 1
ATOM 3855 C CA . TRP B 1 43 ? 4.27 -46.438 -22.906 1 97.5 43 TRP B CA 1
ATOM 3856 C C . TRP B 1 43 ? 3.146 -45.656 -23.578 1 97.5 43 TRP B C 1
ATOM 3858 O O . TRP B 1 43 ? 3.027 -44.438 -23.406 1 97.5 43 TRP B O 1
ATOM 3868 N N . THR B 1 44 ? 2.299 -46.312 -24.375 1 96.94 44 THR B N 1
ATOM 3869 C CA . THR B 1 44 ? 1.215 -45.656 -25.062 1 96.94 44 THR B CA 1
ATOM 3870 C C . THR B 1 44 ? -0.141 -46.188 -24.609 1 96.94 44 THR B C 1
ATOM 3872 O O . THR B 1 44 ? -0.235 -47.281 -24.094 1 96.94 44 THR B O 1
ATOM 3875 N N . SER B 1 45 ? -1.095 -45.344 -24.797 1 97.12 45 SER B N 1
ATOM 3876 C CA . SER B 1 45 ? -2.467 -45.781 -24.609 1 97.12 45 SER B CA 1
ATOM 3877 C C . SER B 1 45 ? -2.869 -46.781 -25.719 1 97.12 45 SER B C 1
ATOM 3879 O O . SER B 1 45 ? -2.162 -46.906 -26.719 1 97.12 45 SER B O 1
ATOM 3881 N N . ARG B 1 46 ? -3.941 -47.406 -25.547 1 95.12 46 ARG B N 1
ATOM 3882 C CA . ARG B 1 46 ? -4.387 -48.375 -26.531 1 95.12 46 ARG B CA 1
ATOM 3883 C C . ARG B 1 46 ? -4.617 -47.719 -27.891 1 95.12 46 ARG B C 1
ATOM 3885 O O . ARG B 1 46 ? -4.23 -48.281 -28.922 1 95.12 46 ARG B O 1
ATOM 3892 N N . SER B 1 47 ? -5.246 -46.594 -27.891 1 93.56 47 SER B N 1
ATOM 3893 C CA . SER B 1 47 ? -5.52 -45.875 -29.141 1 93.56 47 SER B CA 1
ATOM 3894 C C . SER B 1 47 ? -4.234 -45.312 -29.734 1 93.56 47 SER B C 1
ATOM 3896 O O . SER B 1 47 ? -4.203 -44.969 -30.922 1 93.56 47 SER B O 1
ATOM 3898 N N . GLY B 1 48 ? -3.184 -45.156 -28.859 1 95.25 48 GLY B N 1
ATOM 3899 C CA . GLY B 1 48 ? -1.945 -44.531 -29.297 1 95.25 48 GLY B CA 1
ATOM 3900 C C . GLY B 1 48 ? -1.976 -43 -29.203 1 95.25 48 GLY B C 1
ATOM 3901 O O . GLY B 1 48 ? -0.985 -42.344 -29.516 1 95.25 48 GLY B O 1
ATOM 3902 N N . ASP B 1 49 ? -3.062 -42.469 -28.734 1 95.44 49 ASP B N 1
ATOM 3903 C CA . ASP B 1 49 ? -3.234 -41.031 -28.703 1 95.44 49 ASP B CA 1
ATOM 3904 C C . ASP B 1 49 ? -2.326 -40.406 -27.656 1 95.44 49 ASP B C 1
ATOM 3906 O O . ASP B 1 49 ? -1.885 -39.25 -27.828 1 95.44 49 ASP B O 1
ATOM 3910 N N . PHE B 1 50 ? -2.086 -41.125 -26.562 1 97.75 50 PHE B N 1
ATOM 3911 C CA . PHE B 1 50 ? -1.296 -40.562 -25.469 1 97.75 50 PHE B CA 1
ATOM 3912 C C . PHE B 1 50 ? -0.095 -41.469 -25.156 1 97.75 50 PHE B C 1
ATOM 3914 O O . PHE B 1 50 ? -0.153 -42.688 -25.359 1 97.75 50 PHE B O 1
ATOM 3921 N N . ALA B 1 51 ? 0.945 -40.781 -24.781 1 98.12 51 ALA B N 1
ATOM 3922 C CA . ALA B 1 51 ? 2.148 -41.469 -24.312 1 98.12 51 ALA B CA 1
ATOM 3923 C C . ALA B 1 51 ? 2.559 -41 -22.922 1 98.12 51 ALA B C 1
ATOM 3925 O O . ALA B 1 51 ? 2.34 -39.844 -22.578 1 98.12 51 ALA B O 1
ATOM 3926 N N . PHE B 1 52 ? 3 -41.938 -22.141 1 98.31 52 PHE B N 1
ATOM 3927 C CA . PHE B 1 52 ? 3.611 -41.656 -20.844 1 98.31 52 PHE B CA 1
ATOM 3928 C C . PHE B 1 52 ? 5.055 -42.156 -20.812 1 98.31 52 PHE B C 1
ATOM 3930 O O . PHE B 1 52 ? 5.328 -43.312 -21.094 1 98.31 52 PHE B O 1
ATOM 3937 N N . GLY B 1 53 ? 5.992 -41.25 -20.484 1 98.44 53 GLY B N 1
ATOM 3938 C CA . GLY B 1 53 ? 7.402 -41.594 -20.422 1 98.44 53 GLY B CA 1
ATOM 3939 C C . GLY B 1 53 ? 8.32 -40.375 -20.438 1 98.44 53 GLY B C 1
ATOM 3940 O O . GLY B 1 53 ? 7.996 -39.344 -19.875 1 98.44 53 GLY B O 1
ATOM 3941 N N . PHE B 1 54 ? 9.5 -40.656 -20.969 1 98.38 54 PHE B N 1
ATOM 3942 C CA . PHE B 1 54 ? 10.508 -39.594 -21.016 1 98.38 54 PHE B CA 1
ATOM 3943 C C . PHE B 1 54 ? 10.383 -38.781 -22.297 1 98.38 54 PHE B C 1
ATOM 3945 O O . PHE B 1 54 ? 10.602 -39.312 -23.391 1 98.38 54 PHE B O 1
ATOM 3952 N N . HIS B 1 55 ? 9.984 -37.562 -22.125 1 97.44 55 HIS B N 1
ATOM 3953 C CA . HIS B 1 55 ? 9.867 -36.594 -23.219 1 97.44 55 HIS B CA 1
ATOM 3954 C C . HIS B 1 55 ? 11.133 -35.781 -23.375 1 97.44 55 HIS B C 1
ATOM 3956 O O . HIS B 1 55 ? 11.594 -35.156 -22.406 1 97.44 55 HIS B O 1
ATOM 3962 N N . PRO B 1 56 ? 11.672 -35.75 -24.609 1 94.88 56 PRO B N 1
ATOM 3963 C CA . PRO B 1 56 ? 12.906 -35 -24.781 1 94.88 56 PRO B CA 1
ATOM 3964 C C . PRO B 1 56 ? 12.719 -33.5 -24.484 1 94.88 56 PRO B C 1
ATOM 3966 O O . PRO B 1 56 ? 11.688 -32.906 -24.812 1 94.88 56 PRO B O 1
ATOM 3969 N N . HIS B 1 57 ? 13.625 -33.062 -23.766 1 92.12 57 HIS B N 1
ATOM 3970 C CA . HIS B 1 57 ? 13.695 -31.641 -23.406 1 92.12 57 HIS B CA 1
ATOM 3971 C C . HIS B 1 57 ? 15.008 -31.031 -23.875 1 92.12 57 HIS B C 1
ATOM 3973 O O . HIS B 1 57 ? 15.742 -31.641 -24.656 1 92.12 57 HIS B O 1
ATOM 3979 N N . HIS B 1 58 ? 15.438 -29.781 -23.438 1 84.25 58 HIS B N 1
ATOM 3980 C CA . HIS B 1 58 ? 16.641 -29.125 -23.906 1 84.25 58 HIS B CA 1
ATOM 3981 C C . HIS B 1 58 ? 17.891 -29.859 -23.453 1 84.25 58 HIS B C 1
ATOM 3983 O O . HIS B 1 58 ? 17.938 -30.391 -22.344 1 84.25 58 HIS B O 1
ATOM 3989 N N . LYS B 1 59 ? 19.078 -29.766 -24.234 1 81.12 59 LYS B N 1
ATOM 3990 C CA . LYS B 1 59 ? 20.453 -30.172 -23.953 1 81.12 59 LYS B CA 1
ATOM 3991 C C . LYS B 1 59 ? 20.516 -31.547 -23.312 1 81.12 59 LYS B C 1
ATOM 3993 O O . LYS B 1 59 ? 21.188 -31.734 -22.297 1 81.12 59 LYS B O 1
ATOM 3998 N N . ASP B 1 60 ? 19.859 -32.562 -23.75 1 87 60 ASP B N 1
ATOM 3999 C CA . ASP B 1 60 ? 19.938 -33.938 -23.312 1 87 60 ASP B CA 1
ATOM 4000 C C . ASP B 1 60 ? 19.156 -34.156 -22 1 87 60 ASP B C 1
ATOM 4002 O O . ASP B 1 60 ? 19.5 -35.031 -21.203 1 87 60 ASP B O 1
ATOM 4006 N N . PHE B 1 61 ? 18.328 -33.281 -21.672 1 95.06 61 PHE B N 1
ATOM 4007 C CA . PHE B 1 61 ? 17.422 -33.469 -20.547 1 95.06 61 PHE B CA 1
ATOM 4008 C C . PHE B 1 61 ? 16.078 -34 -21.016 1 95.06 61 PHE B C 1
ATOM 4010 O O . PHE B 1 61 ? 15.75 -33.938 -22.203 1 95.06 61 PHE B O 1
ATOM 4017 N N . PHE B 1 62 ? 15.414 -34.625 -20.062 1 97.5 62 PHE B N 1
ATOM 4018 C CA . PHE B 1 62 ? 14.117 -35.219 -20.344 1 97.5 62 PHE B CA 1
ATOM 4019 C C . PHE B 1 62 ? 13.109 -34.844 -19.266 1 97.5 62 PHE B C 1
ATOM 4021 O O . PHE B 1 62 ? 13.484 -34.594 -18.125 1 97.5 62 PHE B O 1
ATOM 4028 N N . LEU B 1 63 ? 11.906 -34.812 -19.656 1 98.12 63 LEU B N 1
ATOM 4029 C CA . LEU B 1 63 ? 10.812 -34.688 -18.703 1 98.12 63 LEU B CA 1
ATOM 4030 C C . LEU B 1 63 ? 10.047 -36 -18.594 1 98.12 63 LEU B C 1
ATOM 4032 O O . LEU B 1 63 ? 9.805 -36.656 -19.609 1 98.12 63 LEU B O 1
ATOM 4036 N N . LEU B 1 64 ? 9.836 -36.5 -17.406 1 98.44 64 LEU B N 1
ATOM 4037 C CA . LEU B 1 64 ? 8.805 -37.531 -17.266 1 98.44 64 LEU B CA 1
ATOM 4038 C C . LEU B 1 64 ? 7.418 -36.938 -17.422 1 98.44 64 LEU B C 1
ATOM 4040 O O . LEU B 1 64 ? 6.988 -36.125 -16.594 1 98.44 64 LEU B O 1
ATOM 4044 N N . ALA B 1 65 ? 6.707 -37.312 -18.531 1 98.69 65 ALA B N 1
ATOM 4045 C CA . ALA B 1 65 ? 5.52 -36.531 -18.891 1 98.69 65 ALA B CA 1
ATOM 4046 C C . ALA B 1 65 ? 4.512 -37.406 -19.641 1 98.69 65 ALA B C 1
ATOM 4048 O O . ALA B 1 65 ? 4.809 -38.562 -19.969 1 98.69 65 ALA B O 1
ATOM 4049 N N . ILE B 1 66 ? 3.324 -36.938 -19.719 1 98.75 66 ILE B N 1
ATOM 4050 C CA . ILE B 1 66 ? 2.303 -37.438 -20.641 1 98.75 66 ILE B CA 1
ATOM 4051 C C . ILE B 1 66 ? 2.107 -36.438 -21.766 1 98.75 66 ILE B C 1
ATOM 4053 O O . ILE B 1 66 ? 2.051 -35.219 -21.531 1 98.75 66 ILE B O 1
ATOM 4057 N N . TRP B 1 67 ? 2.035 -36.906 -23.031 1 98.5 67 TRP B N 1
ATOM 4058 C CA . TRP B 1 67 ? 1.845 -36 -24.156 1 98.5 67 TRP B CA 1
ATOM 4059 C C . TRP B 1 67 ? 0.969 -36.625 -25.234 1 98.5 67 TRP B C 1
ATOM 4061 O O . TRP B 1 67 ? 0.701 -37.844 -25.188 1 98.5 67 TRP B O 1
ATOM 4071 N N . TYR B 1 68 ? 0.419 -35.812 -26.141 1 97.62 68 TYR B N 1
ATOM 4072 C CA . TYR B 1 68 ? -0.236 -36.312 -27.344 1 97.62 68 TYR B CA 1
ATOM 4073 C C . TYR B 1 68 ? 0.773 -36.969 -28.281 1 97.62 68 TYR B C 1
ATOM 4075 O O . TYR B 1 68 ? 1.635 -36.281 -28.844 1 97.62 68 TYR B O 1
ATOM 4083 N N . ALA B 1 69 ? 0.578 -38.156 -28.547 1 96 69 ALA B N 1
ATOM 4084 C CA . ALA B 1 69 ? 1.615 -38.906 -29.25 1 96 69 ALA B CA 1
ATOM 4085 C C . ALA B 1 69 ? 1.393 -38.844 -30.766 1 96 69 ALA B C 1
ATOM 4087 O O . ALA B 1 69 ? 2.314 -39.094 -31.531 1 96 69 ALA B O 1
ATOM 4088 N N . LYS B 1 70 ? 0.23 -38.531 -31.172 1 93.19 70 LYS B N 1
ATOM 4089 C CA . LYS B 1 70 ? -0.089 -38.656 -32.594 1 93.19 70 LYS B CA 1
ATOM 4090 C C . LYS B 1 70 ? 0.019 -37.281 -33.281 1 93.19 70 LYS B C 1
ATOM 4092 O O . LYS B 1 70 ? -0.07 -37.219 -34.5 1 93.19 70 LYS B O 1
ATOM 4097 N N . ILE B 1 71 ? 0.116 -36.281 -32.531 1 91.69 71 ILE B N 1
ATOM 4098 C CA . ILE B 1 71 ? 0.265 -35 -33.188 1 91.69 71 ILE B CA 1
ATOM 4099 C C . ILE B 1 71 ? 1.742 -34.594 -33.25 1 91.69 71 ILE B C 1
ATOM 4101 O O . ILE B 1 71 ? 2.506 -34.906 -32.312 1 91.69 71 ILE B O 1
ATOM 4105 N N . PRO B 1 72 ? 2.164 -33.844 -34.281 1 90.31 72 PRO B N 1
ATOM 4106 C CA . PRO B 1 72 ? 3.588 -33.594 -34.5 1 90.31 72 PRO B CA 1
ATOM 4107 C C . PRO B 1 72 ? 4.219 -32.75 -33.375 1 90.31 72 PRO B C 1
ATOM 4109 O O . PRO B 1 72 ? 5.391 -32.969 -33.031 1 90.31 72 PRO B O 1
ATOM 4112 N N . VAL B 1 73 ? 3.486 -31.891 -32.781 1 91.31 73 VAL B N 1
ATOM 4113 C CA . VAL B 1 73 ? 4.055 -30.969 -31.781 1 91.31 73 VAL B CA 1
ATOM 4114 C C . VAL B 1 73 ? 4.23 -31.672 -30.453 1 91.31 73 VAL B C 1
ATOM 4116 O O . VAL B 1 73 ? 4.879 -31.156 -29.547 1 91.31 73 VAL B O 1
ATOM 4119 N N . LYS B 1 74 ? 3.695 -32.906 -30.281 1 94 74 LYS B N 1
ATOM 4120 C CA . LYS B 1 74 ? 3.846 -33.719 -29.078 1 94 74 LYS B CA 1
ATOM 4121 C C . LYS B 1 74 ? 3.615 -32.906 -27.812 1 94 74 LYS B C 1
ATOM 4123 O O . LYS B 1 74 ? 4.445 -32.906 -26.906 1 94 74 LYS B O 1
ATOM 4128 N N . THR B 1 75 ? 2.496 -32.312 -27.719 1 97 75 THR B N 1
ATOM 4129 C CA . THR B 1 75 ? 2.15 -31.391 -26.641 1 97 75 THR B CA 1
ATOM 4130 C C . THR B 1 75 ? 2.027 -32.125 -25.312 1 97 75 THR B C 1
ATOM 4132 O O . THR B 1 75 ? 1.261 -33.062 -25.188 1 97 75 THR B O 1
ATOM 4135 N N . ILE B 1 76 ? 2.811 -31.656 -24.344 1 98.12 76 ILE B N 1
ATOM 4136 C CA . ILE B 1 76 ? 2.807 -32.219 -23 1 98.12 76 ILE B CA 1
ATOM 4137 C C . ILE B 1 76 ? 1.547 -31.797 -22.266 1 98.12 76 ILE B C 1
ATOM 4139 O O . ILE B 1 76 ? 1.154 -30.625 -22.328 1 98.12 76 ILE B O 1
ATOM 4143 N N . VAL B 1 77 ? 0.889 -32.781 -21.531 1 98.56 77 VAL B N 1
ATOM 4144 C CA . VAL B 1 77 ? -0.338 -32.438 -20.828 1 98.56 77 VAL B CA 1
ATOM 4145 C C . VAL B 1 77 ? -0.164 -32.719 -19.328 1 98.56 77 VAL B C 1
ATOM 4147 O O . VAL B 1 77 ? -1.038 -32.406 -18.531 1 98.56 77 VAL B O 1
ATOM 4150 N N . TRP B 1 78 ? 0.892 -33.312 -18.891 1 98.69 78 TRP B N 1
ATOM 4151 C CA . TRP B 1 78 ? 1.197 -33.625 -17.484 1 98.69 78 TRP B CA 1
ATOM 4152 C C . TRP B 1 78 ? 2.689 -33.875 -17.297 1 98.69 78 TRP B C 1
ATOM 4154 O O . TRP B 1 78 ? 3.334 -34.469 -18.156 1 98.69 78 TRP B O 1
ATOM 4164 N N . THR B 1 79 ? 3.223 -33.406 -16.203 1 98.44 79 THR B N 1
ATOM 4165 C CA . THR B 1 79 ? 4.621 -33.688 -15.875 1 98.44 79 THR B CA 1
ATOM 4166 C C . THR B 1 79 ? 4.762 -34.188 -14.445 1 98.44 79 THR B C 1
ATOM 4168 O O . THR B 1 79 ? 4.016 -33.75 -13.555 1 98.44 79 THR B O 1
ATOM 4171 N N . ALA B 1 80 ? 5.703 -35.031 -14.227 1 97.94 80 ALA B N 1
ATOM 4172 C CA . ALA B 1 80 ? 6.078 -35.469 -12.883 1 97.94 80 ALA B CA 1
ATOM 4173 C C . ALA B 1 80 ? 7.215 -34.625 -12.336 1 97.94 80 ALA B C 1
ATOM 4175 O O . ALA B 1 80 ? 7.758 -33.75 -13.039 1 97.94 80 ALA B O 1
ATOM 4176 N N . ASN B 1 81 ? 7.551 -34.781 -11.109 1 97.69 81 ASN B N 1
ATOM 4177 C CA . ASN B 1 81 ? 8.727 -34.188 -10.484 1 97.69 81 ASN B CA 1
ATOM 4178 C C . ASN B 1 81 ? 8.703 -32.656 -10.555 1 97.69 81 ASN B C 1
ATOM 4180 O O . ASN B 1 81 ? 9.727 -32.031 -10.82 1 97.69 81 ASN B O 1
ATOM 4184 N N . ASP B 1 82 ? 7.504 -32.125 -10.484 1 96.44 82 ASP B N 1
ATOM 4185 C CA . ASP B 1 82 ? 7.289 -30.672 -10.484 1 96.44 82 ASP B CA 1
ATOM 4186 C C . ASP B 1 82 ? 7.859 -30.031 -11.75 1 96.44 82 ASP B C 1
ATOM 4188 O O . ASP B 1 82 ? 8.383 -28.922 -11.703 1 96.44 82 ASP B O 1
ATOM 4192 N N . GLY B 1 83 ? 7.828 -30.828 -12.805 1 97.31 83 GLY B N 1
ATOM 4193 C CA . GLY B 1 83 ? 8.273 -30.328 -14.094 1 97.31 83 GLY B CA 1
ATOM 4194 C C . GLY B 1 83 ? 9.781 -30.188 -14.188 1 97.31 83 GLY B C 1
ATOM 4195 O O . GLY B 1 83 ? 10.297 -29.641 -15.164 1 97.31 83 GLY B O 1
ATOM 4196 N N . LYS B 1 84 ? 10.562 -30.672 -13.219 1 97.25 84 LYS B N 1
ATOM 4197 C CA . LYS B 1 84 ? 12.023 -30.609 -13.273 1 97.25 84 LYS B CA 1
ATOM 4198 C C . LYS B 1 84 ? 12.578 -31.672 -14.227 1 97.25 84 LYS B C 1
ATOM 4200 O O . LYS B 1 84 ? 12.242 -32.844 -14.109 1 97.25 84 LYS B O 1
ATOM 4205 N N . PRO B 1 85 ? 13.43 -31.312 -15.055 1 97.38 85 PRO B N 1
ATOM 4206 C CA . PRO B 1 85 ? 13.992 -32.281 -15.992 1 97.38 85 PRO B CA 1
ATOM 4207 C C . PRO B 1 85 ? 14.984 -33.219 -15.328 1 97.38 85 PRO B C 1
ATOM 4209 O O . PRO B 1 85 ? 15.492 -32.938 -14.242 1 97.38 85 PRO B O 1
ATOM 4212 N N . VAL B 1 86 ? 15.18 -34.281 -15.961 1 97.25 86 VAL B N 1
ATOM 4213 C CA . VAL B 1 86 ? 16.141 -35.281 -15.492 1 97.25 86 VAL B CA 1
ATOM 4214 C C . VAL B 1 86 ? 17.203 -35.531 -16.562 1 97.25 86 VAL B C 1
ATOM 4216 O O . VAL B 1 86 ? 16.938 -35.344 -17.75 1 97.25 86 VAL B O 1
ATOM 4219 N N . GLU B 1 87 ? 18.281 -36.031 -16.141 1 96.25 87 GLU B N 1
ATOM 4220 C CA . GLU B 1 87 ? 19.391 -36.281 -17.047 1 96.25 87 GLU B CA 1
ATOM 4221 C C . GLU B 1 87 ? 19.297 -37.688 -17.656 1 96.25 87 GLU B C 1
ATOM 4223 O O . GLU B 1 87 ? 18.438 -38.469 -17.266 1 96.25 87 GLU B O 1
ATOM 4228 N N . ARG B 1 88 ? 20.172 -37.844 -18.609 1 95.31 88 ARG B N 1
ATOM 4229 C CA . ARG B 1 88 ? 20.281 -39.156 -19.234 1 95.31 88 ARG B CA 1
ATOM 4230 C C . ARG B 1 88 ? 20.578 -40.219 -18.188 1 95.31 88 ARG B C 1
ATOM 4232 O O . ARG B 1 88 ? 21.359 -40 -17.266 1 95.31 88 ARG B O 1
ATOM 4239 N N . GLY B 1 89 ? 19.969 -41.312 -18.359 1 96.38 89 GLY B N 1
ATOM 4240 C CA . GLY B 1 89 ? 20.172 -42.406 -17.438 1 96.38 89 GLY B CA 1
ATOM 4241 C C . GLY B 1 89 ? 19.047 -42.531 -16.422 1 96.38 89 GLY B C 1
ATOM 4242 O O . GLY B 1 89 ? 19.031 -43.5 -15.633 1 96.38 89 GLY B O 1
ATOM 4243 N N . ALA B 1 90 ? 18.078 -41.656 -16.453 1 98.06 90 ALA B N 1
ATOM 4244 C CA . ALA B 1 90 ? 16.938 -41.75 -15.539 1 98.06 90 ALA B CA 1
ATOM 4245 C C . ALA B 1 90 ? 16.016 -42.906 -15.906 1 98.06 90 ALA B C 1
ATOM 4247 O O . ALA B 1 90 ? 15.984 -43.312 -17.062 1 98.06 90 ALA B O 1
ATOM 4248 N N . LYS B 1 91 ? 15.352 -43.375 -14.891 1 98.12 91 LYS B N 1
ATOM 4249 C CA . LYS B 1 91 ? 14.484 -44.562 -15.062 1 98.12 91 LYS B CA 1
ATOM 4250 C C . LYS B 1 91 ? 13.18 -44.375 -14.289 1 98.12 91 LYS B C 1
ATOM 4252 O O . LYS B 1 91 ? 13.172 -43.875 -13.164 1 98.12 91 LYS B O 1
ATOM 4257 N N . ILE B 1 92 ? 12.047 -44.688 -14.961 1 98.44 92 ILE B N 1
ATOM 4258 C CA . ILE B 1 92 ? 10.773 -44.812 -14.266 1 98.44 92 ILE B CA 1
ATOM 4259 C C . ILE B 1 92 ? 10.367 -46.281 -14.148 1 98.44 92 ILE B C 1
ATOM 4261 O O . ILE B 1 92 ? 10.438 -47.031 -15.133 1 98.44 92 ILE B O 1
ATOM 4265 N N . GLN B 1 93 ? 10.008 -46.688 -12.93 1 97.94 93 GLN B N 1
ATOM 4266 C CA . GLN B 1 93 ? 9.727 -48.094 -12.688 1 97.94 93 GLN B CA 1
ATOM 4267 C C . GLN B 1 93 ? 8.484 -48.281 -11.828 1 97.94 93 GLN B C 1
ATOM 4269 O O . GLN B 1 93 ? 8.273 -47.531 -10.867 1 97.94 93 GLN B O 1
ATOM 4274 N N . LEU B 1 94 ? 7.605 -49.188 -12.281 1 98 94 LEU B N 1
ATOM 4275 C CA . LEU B 1 94 ? 6.613 -49.75 -11.359 1 98 94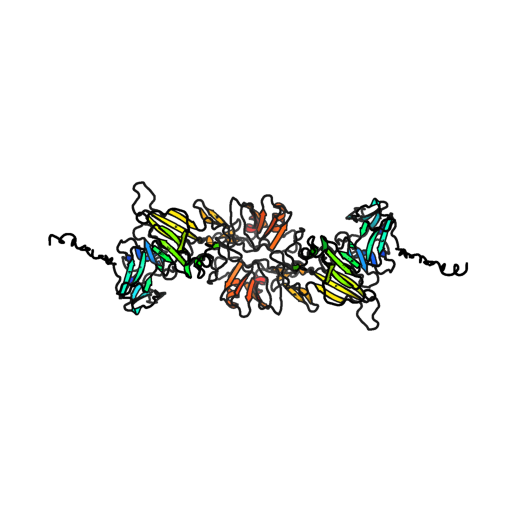 LEU B CA 1
ATOM 4276 C C . LEU B 1 94 ? 7.188 -50.906 -10.586 1 98 94 LEU B C 1
ATOM 4278 O O . LEU B 1 94 ? 7.273 -52.031 -11.109 1 98 94 LEU B O 1
ATOM 4282 N N . THR B 1 95 ? 7.48 -50.688 -9.375 1 96.88 95 THR B N 1
ATOM 4283 C CA . THR B 1 95 ? 8.188 -51.688 -8.594 1 96.88 95 THR B CA 1
ATOM 4284 C C . THR B 1 95 ? 7.27 -52.875 -8.258 1 96.88 95 THR B C 1
ATOM 4286 O O . THR B 1 95 ? 6.051 -52.781 -8.43 1 96.88 95 THR B O 1
ATOM 4289 N N . SER B 1 96 ? 7.926 -53.906 -7.797 1 95.81 96 SER B N 1
ATOM 4290 C CA . SER B 1 96 ? 7.168 -55.094 -7.457 1 95.81 96 SER B CA 1
ATOM 4291 C C . SER B 1 96 ? 6.207 -54.844 -6.301 1 95.81 96 SER B C 1
ATOM 4293 O O . SER B 1 96 ? 5.207 -55.531 -6.145 1 95.81 96 SER B O 1
ATOM 4295 N N . ASN B 1 97 ? 6.488 -53.812 -5.551 1 94.94 97 ASN B N 1
ATOM 4296 C CA . ASN B 1 97 ? 5.645 -53.469 -4.41 1 94.94 97 ASN B CA 1
ATOM 4297 C C . ASN B 1 97 ? 4.598 -52.406 -4.777 1 94.94 97 ASN B C 1
ATOM 4299 O O . ASN B 1 97 ? 3.9 -51.906 -3.906 1 94.94 97 ASN B O 1
ATOM 4303 N N . GLY B 1 98 ? 4.551 -52.062 -6.031 1 96 98 GLY B N 1
ATOM 4304 C CA . GLY B 1 98 ? 3.461 -51.25 -6.512 1 96 98 GLY B CA 1
ATOM 4305 C C . GLY B 1 98 ? 3.791 -49.75 -6.492 1 96 98 GLY B C 1
ATOM 4306 O O . GLY B 1 98 ? 2.9 -48.906 -6.633 1 96 98 GLY B O 1
ATOM 4307 N N . VAL B 1 99 ? 5.074 -49.406 -6.234 1 97.06 99 VAL B N 1
ATOM 4308 C CA . VAL B 1 99 ? 5.484 -48 -6.191 1 97.06 99 VAL B CA 1
ATOM 4309 C C . VAL B 1 99 ? 5.965 -47.562 -7.574 1 97.06 99 VAL B C 1
ATOM 4311 O O . VAL B 1 99 ? 6.844 -48.219 -8.164 1 97.06 99 VAL B O 1
ATOM 4314 N N . LEU B 1 100 ? 5.281 -46.594 -8.133 1 97.94 100 LEU B N 1
ATOM 4315 C CA . LEU B 1 100 ? 5.809 -45.969 -9.336 1 97.94 100 LEU B CA 1
ATOM 4316 C C . LEU B 1 100 ? 6.895 -44.938 -8.984 1 97.94 100 LEU B C 1
ATOM 4318 O O . LEU B 1 100 ? 6.605 -43.875 -8.422 1 97.94 100 LEU B O 1
ATOM 4322 N N . SER B 1 101 ? 8.133 -45.219 -9.352 1 98.06 101 SER B N 1
ATOM 4323 C CA . SER B 1 101 ? 9.266 -44.469 -8.836 1 98.06 101 SER B CA 1
ATOM 4324 C C . SER B 1 101 ? 10.188 -44 -9.961 1 98.06 101 SER B C 1
ATOM 4326 O O . SER B 1 101 ? 10.516 -44.781 -10.852 1 98.06 101 SER B O 1
ATOM 4328 N N . LEU B 1 102 ? 10.516 -42.75 -9.914 1 98.56 102 LEU B N 1
ATOM 4329 C CA . LEU B 1 102 ? 11.484 -42.156 -10.828 1 98.56 102 LEU B CA 1
ATOM 4330 C C . LEU B 1 102 ? 12.859 -42.062 -10.172 1 98.56 102 LEU B C 1
ATOM 4332 O O . LEU B 1 102 ? 13 -41.5 -9.086 1 98.56 102 LEU B O 1
ATOM 4336 N N . THR B 1 103 ? 13.914 -42.594 -10.812 1 98.38 103 THR B N 1
ATOM 4337 C CA . THR B 1 103 ? 15.266 -42.562 -10.258 1 98.38 103 THR B CA 1
ATOM 4338 C C . THR B 1 103 ? 16.25 -42 -11.258 1 98.38 103 THR B C 1
ATOM 4340 O O . THR B 1 103 ? 16.031 -42.062 -12.469 1 98.38 103 THR B O 1
ATOM 4343 N N . THR B 1 104 ? 17.266 -41.438 -10.688 1 97.25 104 THR B N 1
ATOM 4344 C CA . THR B 1 104 ? 18.344 -40.938 -11.516 1 97.25 104 THR B CA 1
ATOM 4345 C C . THR B 1 104 ? 19.25 -42.062 -11.969 1 97.25 104 THR B C 1
ATOM 4347 O O . THR B 1 104 ? 19.016 -43.25 -11.648 1 97.25 104 THR B O 1
ATOM 4350 N N . SER B 1 105 ? 20.312 -41.688 -12.75 1 94.94 105 SER B N 1
ATOM 4351 C CA . SER B 1 105 ? 21.266 -42.688 -13.25 1 94.94 105 SER B CA 1
ATOM 4352 C C . SER B 1 105 ? 21.984 -43.406 -12.109 1 94.94 105 SER B C 1
ATOM 4354 O O . SER B 1 105 ? 22.375 -44.562 -12.25 1 94.94 105 SER B O 1
ATOM 4356 N N . ASN B 1 106 ? 22.016 -42.688 -10.938 1 95.31 106 ASN B N 1
ATOM 4357 C CA . ASN B 1 106 ? 22.719 -43.25 -9.797 1 95.31 106 ASN B CA 1
ATOM 4358 C C . ASN B 1 106 ? 21.766 -44.031 -8.891 1 95.31 106 ASN B C 1
ATOM 4360 O O . ASN B 1 106 ? 22.172 -44.5 -7.828 1 95.31 106 ASN B O 1
ATOM 4364 N N . GLY B 1 107 ? 20.547 -44.062 -9.281 1 94.81 107 GLY B N 1
ATOM 4365 C CA . GLY B 1 107 ? 19.594 -44.844 -8.523 1 94.81 107 GLY B CA 1
ATOM 4366 C C . GLY B 1 107 ? 18.875 -44.062 -7.453 1 94.81 107 GLY B C 1
ATOM 4367 O O . GLY B 1 107 ? 18.062 -44.594 -6.703 1 94.81 107 GLY B O 1
ATOM 4368 N N . THR B 1 108 ? 19.172 -42.781 -7.355 1 97.5 108 THR B N 1
ATOM 4369 C CA . THR B 1 108 ? 18.516 -41.906 -6.367 1 97.5 108 THR B CA 1
ATOM 4370 C C . THR B 1 108 ? 17.078 -41.625 -6.762 1 97.5 108 THR B C 1
ATOM 4372 O O . THR B 1 108 ? 16.812 -41.156 -7.871 1 97.5 108 THR B O 1
ATOM 4375 N N . GLU B 1 109 ? 16.109 -42 -5.891 1 97.56 109 GLU B N 1
ATOM 4376 C CA . GLU B 1 109 ? 14.703 -41.688 -6.145 1 97.56 109 GLU B CA 1
ATOM 4377 C C . GLU B 1 109 ? 14.422 -40.188 -6.004 1 97.56 109 GLU B C 1
ATOM 4379 O O . GLU B 1 109 ? 14.711 -39.594 -4.961 1 97.56 109 GLU B O 1
ATOM 4384 N N . ILE B 1 110 ? 13.914 -39.562 -7.008 1 98.06 110 ILE B N 1
ATOM 4385 C CA . ILE B 1 110 ? 13.695 -38.094 -6.977 1 98.06 110 ILE B CA 1
ATOM 4386 C C . ILE B 1 110 ? 12.203 -37.812 -7.062 1 98.06 110 ILE B C 1
ATOM 4388 O O . ILE B 1 110 ? 11.781 -36.656 -6.852 1 98.06 110 ILE B O 1
ATOM 4392 N N . TRP B 1 111 ? 11.375 -38.781 -7.355 1 98 111 TRP B N 1
ATOM 4393 C CA . TRP B 1 111 ? 9.922 -38.656 -7.398 1 98 111 TRP B CA 1
ATOM 4394 C C . TRP B 1 111 ? 9.242 -40 -7.289 1 98 111 TRP B C 1
ATOM 4396 O O . TRP B 1 111 ? 9.75 -41 -7.789 1 98 111 TRP B O 1
ATOM 4406 N N . LYS B 1 112 ? 8.172 -40.062 -6.707 1 97.75 112 LYS B N 1
ATOM 4407 C CA . LYS B 1 112 ? 7.316 -41.25 -6.668 1 97.75 112 LYS B CA 1
ATOM 4408 C C . LYS B 1 112 ? 5.844 -40.844 -6.586 1 97.75 112 LYS B C 1
ATOM 4410 O O . LYS B 1 112 ? 5.5 -39.812 -6.027 1 97.75 112 LYS B O 1
ATOM 4415 N N . ALA B 1 113 ? 4.977 -41.656 -7.184 1 96.56 113 ALA B N 1
ATOM 4416 C CA . ALA B 1 113 ? 3.539 -41.469 -7.043 1 96.56 113 ALA B CA 1
ATOM 4417 C C . ALA B 1 113 ? 3.076 -41.781 -5.621 1 96.56 113 ALA B C 1
ATOM 4419 O O . ALA B 1 113 ? 3.41 -42.844 -5.078 1 96.56 113 ALA B O 1
ATOM 4420 N N . GLU B 1 114 ? 2.383 -40.906 -5.039 1 92.69 114 GLU B N 1
ATOM 4421 C CA . GLU B 1 114 ? 1.869 -41.125 -3.689 1 92.69 114 GLU B CA 1
ATOM 4422 C C . GLU B 1 114 ? 0.479 -41.75 -3.725 1 92.69 114 GLU B C 1
ATOM 4424 O O . GLU B 1 114 ? -0.525 -41.062 -3.543 1 92.69 114 GLU B O 1
ATOM 4429 N N . ALA B 1 115 ? 0.515 -42.969 -3.83 1 90.38 115 ALA B N 1
ATOM 4430 C CA . ALA B 1 115 ? -0.748 -43.719 -3.889 1 90.38 115 ALA B CA 1
ATOM 4431 C C . ALA B 1 115 ? -1.334 -43.906 -2.494 1 90.38 115 ALA B C 1
ATOM 4433 O O . ALA B 1 115 ? -0.611 -43.875 -1.497 1 90.38 115 ALA B O 1
ATOM 4434 N N . ILE B 1 116 ? -2.592 -44.125 -2.387 1 86.19 116 ILE B N 1
ATOM 4435 C CA . ILE B 1 116 ? -3.293 -44.375 -1.132 1 86.19 116 ILE B CA 1
ATOM 4436 C C . ILE B 1 116 ? -2.727 -45.625 -0.462 1 86.19 116 ILE B C 1
ATOM 4438 O O . ILE B 1 116 ? -2.469 -45.625 0.743 1 86.19 116 ILE B O 1
ATOM 4442 N N . ASP B 1 117 ? -2.566 -46.688 -1.237 1 88.56 117 ASP B N 1
ATOM 4443 C CA . ASP B 1 117 ? -2.006 -47.938 -0.772 1 88.56 117 ASP B CA 1
ATOM 4444 C C . ASP B 1 117 ? -1.251 -48.656 -1.893 1 88.56 117 ASP B C 1
ATOM 4446 O O . ASP B 1 117 ? -1.86 -49.344 -2.734 1 88.56 117 ASP B O 1
ATOM 4450 N N . ASN B 1 118 ? -0.053 -48.625 -1.828 1 90.19 118 ASN B N 1
ATOM 4451 C CA . ASN B 1 118 ? 0.79 -49.219 -2.873 1 90.19 118 ASN B CA 1
ATOM 4452 C C . ASN B 1 118 ? 0.672 -50.719 -2.918 1 90.19 118 ASN B C 1
ATOM 4454 O O . ASN B 1 118 ? 0.844 -51.344 -3.975 1 90.19 118 ASN B O 1
ATOM 4458 N N . SER B 1 119 ? 0.343 -51.25 -1.853 1 91.31 119 SER B N 1
ATOM 4459 C CA . SER B 1 119 ? 0.292 -52.719 -1.776 1 91.31 119 SER B CA 1
ATOM 4460 C C . SER B 1 119 ? -0.86 -53.281 -2.605 1 91.31 119 SER B C 1
ATOM 4462 O O . SER B 1 119 ? -0.861 -54.438 -2.963 1 91.31 119 SER B O 1
ATOM 4464 N N . GLN B 1 120 ? -1.762 -52.469 -2.939 1 94.06 120 GLN B N 1
ATOM 4465 C CA . GLN B 1 120 ? -2.938 -52.938 -3.674 1 94.06 120 GLN B CA 1
ATOM 4466 C C . GLN B 1 120 ? -2.74 -52.781 -5.18 1 94.06 120 GLN B C 1
ATOM 4468 O O . GLN B 1 120 ? -3.586 -53.188 -5.965 1 94.06 120 GLN B O 1
ATOM 4473 N N . VAL B 1 121 ? -1.668 -52.219 -5.551 1 96.56 121 VAL B N 1
ATOM 4474 C CA . VAL B 1 121 ? -1.457 -51.969 -6.969 1 96.56 121 VAL B CA 1
ATOM 4475 C C . VAL B 1 121 ? -1.166 -53.25 -7.703 1 96.56 121 VAL B C 1
ATOM 4477 O O . VAL B 1 121 ? -0.252 -54 -7.328 1 96.56 121 VAL B O 1
ATOM 4480 N N . ALA B 1 122 ? -1.896 -53.531 -8.82 1 96.38 122 ALA B N 1
ATOM 4481 C CA . ALA B 1 122 ? -1.701 -54.719 -9.648 1 96.38 122 ALA B CA 1
ATOM 4482 C C . ALA B 1 122 ? -1.054 -54.375 -10.977 1 96.38 122 ALA B C 1
ATOM 4484 O O . ALA B 1 122 ? -0.286 -55.156 -11.539 1 96.38 122 ALA B O 1
ATOM 4485 N N . TYR B 1 123 ? -1.35 -53.25 -11.477 1 96.44 123 TYR B N 1
ATOM 4486 C CA . TYR B 1 123 ? -0.791 -52.812 -12.75 1 96.44 123 TYR B CA 1
ATOM 4487 C C . TYR B 1 123 ? -0.966 -51.312 -12.914 1 96.44 123 TYR B C 1
ATOM 4489 O O . TYR B 1 123 ? -1.677 -50.656 -12.141 1 96.44 123 TYR B O 1
ATOM 4497 N N . ALA B 1 124 ? -0.277 -50.719 -13.828 1 97.69 124 ALA B N 1
ATOM 4498 C CA . ALA B 1 124 ? -0.474 -49.344 -14.297 1 97.69 124 ALA B CA 1
ATOM 4499 C C . ALA B 1 124 ? -0.942 -49.344 -15.742 1 97.69 124 ALA B C 1
ATOM 4501 O O . ALA B 1 124 ? -0.868 -50.344 -16.453 1 97.69 124 ALA B O 1
ATOM 4502 N N . ALA B 1 125 ? -1.548 -48.188 -16.172 1 97.25 125 ALA B N 1
ATOM 4503 C CA . ALA B 1 125 ? -1.968 -48.062 -17.578 1 97.25 125 ALA B CA 1
ATOM 4504 C C . ALA B 1 125 ? -2.143 -46.594 -17.953 1 97.25 125 ALA B C 1
ATOM 4506 O O . ALA B 1 125 ? -2.516 -45.781 -17.125 1 97.25 125 ALA B O 1
ATOM 4507 N N . ILE B 1 126 ? -1.795 -46.312 -19.125 1 97.94 126 ILE B N 1
ATOM 4508 C CA . ILE B 1 126 ? -2.207 -45.031 -19.719 1 97.94 126 ILE B CA 1
ATOM 4509 C C . ILE B 1 126 ? -3.492 -45.219 -20.516 1 97.94 126 ILE B C 1
ATOM 4511 O O . ILE B 1 126 ? -3.514 -46 -21.484 1 97.94 126 ILE B O 1
ATOM 4515 N N . LEU B 1 127 ? -4.523 -44.531 -20.094 1 97 127 LEU B N 1
ATOM 4516 C CA . LEU B 1 127 ? -5.836 -44.688 -20.703 1 97 127 LEU B CA 1
ATOM 4517 C C . LEU B 1 127 ? -5.969 -43.812 -21.953 1 97 127 LEU B C 1
ATOM 4519 O O . LEU B 1 127 ? -5.172 -42.906 -22.156 1 97 127 LEU B O 1
ATOM 4523 N N . ASP B 1 128 ? -6.996 -44.094 -22.719 1 95.62 128 ASP B N 1
ATOM 4524 C CA . ASP B 1 128 ? -7.227 -43.344 -23.953 1 95.62 128 ASP B CA 1
ATOM 4525 C C . ASP B 1 128 ? -7.672 -41.906 -23.641 1 95.62 128 ASP B C 1
ATOM 4527 O O . ASP B 1 128 ? -7.648 -41.031 -24.516 1 95.62 128 ASP B O 1
ATOM 4531 N N . THR B 1 129 ? -8.086 -41.625 -22.422 1 95.38 129 THR B N 1
ATOM 4532 C CA . THR B 1 129 ? -8.461 -40.281 -21.984 1 95.38 129 THR B CA 1
ATOM 4533 C C . THR B 1 129 ? -7.219 -39.469 -21.672 1 95.38 129 THR B C 1
ATOM 4535 O O . THR B 1 129 ? -7.305 -38.25 -21.531 1 95.38 129 THR B O 1
ATOM 4538 N N . GLY B 1 130 ? -6.078 -40.125 -21.578 1 97 130 GLY B N 1
ATOM 4539 C CA . GLY B 1 130 ? -4.848 -39.438 -21.172 1 97 130 GLY B CA 1
ATOM 4540 C C . GLY B 1 130 ? -4.535 -39.594 -19.703 1 97 130 GLY B C 1
ATOM 4541 O O . GLY B 1 130 ? -3.494 -39.156 -19.234 1 97 130 GLY B O 1
ATOM 4542 N N . ASN B 1 131 ? -5.445 -40.281 -18.922 1 98 131 ASN B N 1
ATOM 4543 C CA . ASN B 1 131 ? -5.238 -40.531 -17.5 1 98 131 ASN B CA 1
ATOM 4544 C C . ASN B 1 131 ? -4.266 -41.688 -17.297 1 98 131 ASN B C 1
ATOM 4546 O O . ASN B 1 131 ? -4.469 -42.781 -17.812 1 98 131 ASN B O 1
ATOM 4550 N N . PHE B 1 132 ? -3.184 -41.438 -16.641 1 98.12 132 PHE B N 1
ATOM 4551 C CA . PHE B 1 132 ? -2.324 -42.531 -16.188 1 98.12 132 PHE B CA 1
ATOM 4552 C C . PHE B 1 132 ? -2.738 -43 -14.797 1 98.12 132 PHE B C 1
ATOM 4554 O O . PHE B 1 132 ? -2.855 -42.188 -13.867 1 98.12 132 PHE B O 1
ATOM 4561 N N . VAL B 1 133 ? -2.867 -44.375 -14.648 1 97.5 133 VAL B N 1
ATOM 4562 C CA . VAL B 1 133 ? -3.498 -44.844 -13.422 1 97.5 133 VAL B CA 1
ATOM 4563 C C . VAL B 1 133 ? -2.688 -46 -12.836 1 97.5 133 VAL B C 1
ATOM 4565 O O . VAL B 1 133 ? -2.053 -46.75 -13.578 1 97.5 133 VAL B O 1
ATOM 4568 N N . LEU B 1 134 ? -2.625 -46.031 -11.57 1 97.62 134 LEU B N 1
ATOM 4569 C CA . LEU B 1 134 ? -2.299 -47.25 -10.812 1 97.62 134 LEU B CA 1
ATOM 4570 C C . LEU B 1 134 ? -3.564 -47.938 -10.328 1 97.62 134 LEU B C 1
ATOM 4572 O O . LEU B 1 134 ? -4.375 -47.344 -9.617 1 97.62 134 LEU B O 1
ATOM 4576 N N . SER B 1 135 ? -3.676 -49.188 -10.742 1 96.5 135 SER B N 1
ATOM 4577 C CA . SER B 1 135 ? -4.949 -49.875 -10.523 1 96.5 135 SER B CA 1
ATOM 4578 C C . SER B 1 135 ? -4.766 -51.125 -9.703 1 96.5 135 SER B C 1
ATOM 4580 O O . SER B 1 135 ? -3.707 -51.781 -9.766 1 96.5 135 SER B O 1
ATOM 4582 N N . THR B 1 136 ? -5.848 -51.438 -8.984 1 96.19 136 THR B N 1
ATOM 4583 C CA . THR B 1 136 ? -5.91 -52.75 -8.336 1 96.19 136 THR B CA 1
ATOM 4584 C C . THR B 1 136 ? -6.324 -53.844 -9.328 1 96.19 136 THR B C 1
ATOM 4586 O O . THR B 1 136 ? -6.645 -53.531 -10.484 1 96.19 136 THR B O 1
ATOM 4589 N N . ALA B 1 137 ? -6.316 -55.062 -8.836 1 93.38 137 ALA B N 1
ATOM 4590 C CA . ALA B 1 137 ? -6.754 -56.188 -9.672 1 93.38 137 ALA B CA 1
ATOM 4591 C C . ALA B 1 137 ? -8.234 -56.031 -10.031 1 93.38 137 ALA B C 1
ATOM 4593 O O . ALA B 1 137 ? -8.672 -56.531 -11.07 1 93.38 137 ALA B O 1
ATOM 4594 N N . GLU B 1 138 ? -8.961 -55.312 -9.18 1 93.44 138 GLU B N 1
ATOM 4595 C CA . GLU B 1 138 ? -10.391 -55.125 -9.383 1 93.44 138 GLU B CA 1
ATOM 4596 C C . GLU B 1 138 ? -10.664 -53.875 -10.211 1 93.44 138 GLU B C 1
ATOM 4598 O O . GLU B 1 138 ? -11.805 -53.406 -10.297 1 93.44 138 GLU B O 1
ATOM 4603 N N . SER B 1 139 ? -9.609 -53.281 -10.695 1 91.5 139 SER B N 1
ATOM 4604 C CA . SER B 1 139 ? -9.703 -52.156 -11.609 1 91.5 139 SER B CA 1
ATOM 4605 C C . SER B 1 139 ? -10.109 -50.875 -10.875 1 91.5 139 SER B C 1
ATOM 4607 O O . SER B 1 139 ? -10.812 -50.031 -11.43 1 91.5 139 SER B O 1
ATOM 4609 N N . LYS B 1 140 ? -9.719 -50.906 -9.633 1 94.75 140 LYS B N 1
ATOM 4610 C CA . LYS B 1 140 ? -9.867 -49.688 -8.859 1 94.75 140 LYS B CA 1
ATOM 4611 C C . LYS B 1 140 ? -8.586 -48.875 -8.891 1 94.75 140 LYS B C 1
ATOM 4613 O O . LYS B 1 140 ? -7.496 -49.406 -8.656 1 94.75 140 LYS B O 1
ATOM 4618 N N . PHE B 1 141 ? -8.797 -47.531 -9.164 1 95.69 141 PHE B N 1
ATOM 4619 C CA . PHE B 1 141 ? -7.625 -46.688 -9.234 1 95.69 141 PHE B CA 1
ATOM 4620 C C . PHE B 1 141 ? -7.172 -46.25 -7.84 1 95.69 141 PHE B C 1
ATOM 4622 O O . PHE B 1 141 ? -7.965 -45.75 -7.047 1 95.69 141 PHE B O 1
ATOM 4629 N N . VAL B 1 142 ? -5.906 -46.438 -7.477 1 96.75 142 VAL B N 1
ATOM 4630 C CA . VAL B 1 142 ? -5.371 -46.031 -6.184 1 96.75 142 VAL B CA 1
ATOM 4631 C C . VAL B 1 142 ? -4.512 -44.781 -6.359 1 96.75 142 VAL B C 1
ATOM 4633 O O . VAL B 1 142 ? -4.125 -44.125 -5.375 1 96.75 142 VAL B O 1
ATOM 4636 N N . TRP B 1 143 ? -4.23 -44.438 -7.539 1 97.38 143 TRP B N 1
ATOM 4637 C CA . TRP B 1 143 ? -3.568 -43.188 -7.938 1 97.38 143 TRP B CA 1
ATOM 4638 C C . TRP B 1 143 ? -3.84 -42.875 -9.406 1 97.38 143 TRP B C 1
ATOM 4640 O O . TRP B 1 143 ? -3.9 -43.781 -10.242 1 97.38 143 TRP B O 1
ATOM 4650 N N . ALA B 1 144 ? -3.982 -41.594 -9.75 1 97.44 144 ALA B N 1
ATOM 4651 C CA . ALA B 1 144 ? -4.23 -41.219 -11.133 1 97.44 144 ALA B CA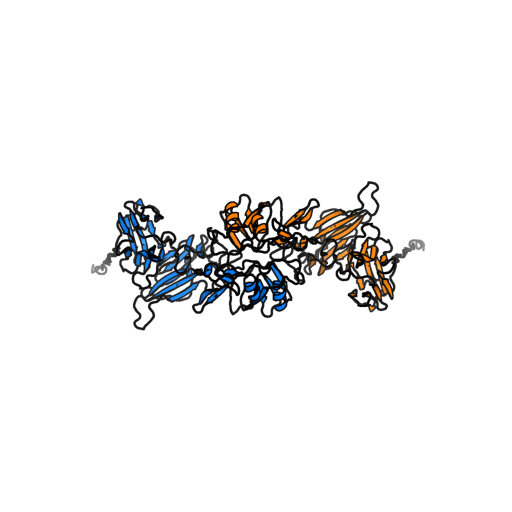 1
ATOM 4652 C C . ALA B 1 144 ? -3.727 -39.781 -11.398 1 97.44 144 ALA B C 1
ATOM 4654 O O . ALA B 1 144 ? -3.775 -38.938 -10.516 1 97.44 144 ALA B O 1
ATOM 4655 N N . THR B 1 145 ? -3.219 -39.531 -12.555 1 98.06 145 THR B N 1
ATOM 4656 C CA . THR B 1 145 ? -2.775 -38.188 -12.914 1 98.06 145 THR B CA 1
ATOM 4657 C C . THR B 1 145 ? -3.949 -37.219 -12.922 1 98.06 145 THR B C 1
ATOM 4659 O O . THR B 1 145 ? -3.783 -36.031 -12.617 1 98.06 145 THR B O 1
ATOM 4662 N N . PHE B 1 146 ? -5.191 -37.719 -13.203 1 97.75 146 PHE B N 1
ATOM 4663 C CA . PHE B 1 146 ? -6.367 -36.844 -13.211 1 97.75 146 PHE B CA 1
ATOM 4664 C C . PHE B 1 146 ? -6.66 -36.312 -11.82 1 97.75 146 PHE B C 1
ATOM 4666 O O . PHE B 1 146 ? -7.293 -35.281 -11.664 1 97.75 146 PHE B O 1
ATOM 4673 N N . ASP B 1 147 ? -6.188 -37 -10.773 1 96.5 147 ASP B N 1
ATOM 4674 C CA . ASP B 1 147 ? -6.355 -36.562 -9.391 1 96.5 147 ASP B CA 1
ATOM 4675 C C . ASP B 1 147 ? -5.184 -35.688 -8.945 1 96.5 147 ASP B C 1
ATOM 4677 O O . ASP B 1 147 ? -5.227 -35.094 -7.875 1 96.5 147 ASP B O 1
ATOM 4681 N N . ASN B 1 148 ? -4.156 -35.656 -9.734 1 96.69 148 ASN B N 1
ATOM 4682 C CA . ASN B 1 148 ? -2.943 -34.906 -9.469 1 96.69 148 ASN B CA 1
ATOM 4683 C C . ASN B 1 148 ? -2.521 -34.062 -10.68 1 96.69 148 ASN B C 1
ATOM 4685 O O . ASN B 1 148 ? -1.417 -34.25 -11.195 1 96.69 148 ASN B O 1
ATOM 4689 N N . PRO B 1 149 ? -3.383 -33.156 -11.016 1 97.69 149 PRO B N 1
ATOM 4690 C CA . PRO B 1 149 ? -3.059 -32.406 -12.227 1 97.69 149 PRO B CA 1
ATOM 4691 C C . PRO B 1 149 ? -1.875 -31.469 -12.031 1 97.69 149 PRO B C 1
ATOM 4693 O O . PRO B 1 149 ? -1.481 -31.188 -10.891 1 97.69 149 PRO B O 1
ATOM 4696 N N . THR B 1 150 ? -1.233 -31.031 -13.109 1 98 150 THR B N 1
ATOM 4697 C CA . THR B 1 150 ? -0.196 -30 -13.094 1 98 150 THR B CA 1
ATOM 4698 C C . THR B 1 150 ? -0.737 -28.688 -13.633 1 98 150 THR B C 1
ATOM 4700 O O . THR B 1 150 ? -1.425 -27.953 -12.914 1 98 150 THR B O 1
ATOM 4703 N N . ASP B 1 151 ? -0.589 -28.406 -15.016 1 98.69 151 ASP B N 1
ATOM 4704 C CA . ASP B 1 151 ? -1.111 -27.141 -15.531 1 98.69 151 ASP B CA 1
ATOM 4705 C C . ASP B 1 151 ? -2.271 -27.375 -16.5 1 98.69 151 ASP B C 1
ATOM 4707 O O . ASP B 1 151 ? -2.875 -26.422 -17 1 98.69 151 ASP B O 1
ATOM 4711 N N . THR B 1 152 ? -2.68 -28.656 -16.719 1 98.75 152 THR B N 1
ATOM 4712 C CA . THR B 1 152 ? -3.598 -28.969 -17.797 1 98.75 152 THR B CA 1
ATOM 4713 C C . THR B 1 152 ? -4.664 -29.953 -17.328 1 98.75 152 THR B C 1
ATOM 4715 O O . THR B 1 152 ? -4.379 -30.875 -16.547 1 98.75 152 THR B O 1
ATOM 4718 N N . ILE B 1 153 ? -5.863 -29.781 -17.797 1 98.5 153 ILE B N 1
ATOM 4719 C CA . ILE B 1 153 ? -6.906 -30.781 -17.641 1 98.5 153 ILE B CA 1
ATOM 4720 C C . ILE B 1 153 ? -7.379 -31.25 -19.016 1 98.5 153 ILE B C 1
ATOM 4722 O O . ILE B 1 153 ? -7.289 -30.516 -20 1 98.5 153 ILE B O 1
ATOM 4726 N N . LEU B 1 154 ? -7.883 -32.469 -19.062 1 98.12 154 LEU B N 1
ATOM 4727 C CA . LEU B 1 154 ? -8.328 -33.094 -20.297 1 98.12 154 LEU B CA 1
ATOM 4728 C C . LEU B 1 154 ? -9.812 -33.469 -20.219 1 98.12 154 LEU B C 1
ATOM 4730 O O . LEU B 1 154 ? -10.406 -33.438 -19.141 1 98.12 154 LEU B O 1
ATOM 4734 N N . PRO B 1 155 ? -10.422 -33.75 -21.391 1 96.69 155 PRO B N 1
ATOM 4735 C CA . PRO B 1 155 ? -11.82 -34.188 -21.359 1 96.69 155 PRO B CA 1
ATOM 4736 C C . PRO B 1 155 ? -12.047 -35.375 -20.438 1 96.69 155 PRO B C 1
ATOM 4738 O O . PRO B 1 155 ? -11.211 -36.281 -20.375 1 96.69 155 PRO B O 1
ATOM 4741 N N . ASN B 1 156 ? -13.18 -35.344 -19.688 1 95.19 156 ASN B N 1
ATOM 4742 C CA . ASN B 1 156 ? -13.617 -36.344 -18.734 1 95.19 156 ASN B CA 1
ATOM 4743 C C . ASN B 1 156 ? -12.898 -36.219 -17.406 1 95.19 156 ASN B C 1
ATOM 4745 O O . ASN B 1 156 ? -13.039 -37.062 -16.531 1 95.19 156 ASN B O 1
ATOM 4749 N N . GLN B 1 157 ? -12.109 -35.25 -17.266 1 97.81 157 GLN B N 1
ATOM 4750 C CA . GLN B 1 157 ? -11.438 -35.031 -15.984 1 97.81 157 GLN B CA 1
ATOM 4751 C C . GLN B 1 157 ? -12.312 -34.188 -15.039 1 97.81 157 GLN B C 1
ATOM 4753 O O . GLN B 1 157 ? -12.984 -33.25 -15.469 1 97.81 157 GLN B O 1
ATOM 4758 N N . VAL B 1 158 ? -12.297 -34.562 -13.773 1 97.75 158 VAL B N 1
ATOM 4759 C CA . VAL B 1 158 ? -13.031 -33.875 -12.719 1 97.75 158 VAL B CA 1
ATOM 4760 C C . VAL B 1 158 ? -12.07 -33.375 -11.648 1 97.75 158 VAL B C 1
ATOM 4762 O O . VAL B 1 158 ? -11.188 -34.125 -11.203 1 97.75 158 VAL B O 1
ATOM 4765 N N . LEU B 1 159 ? -12.133 -32.156 -11.305 1 97.88 159 LEU B N 1
ATOM 4766 C CA . LEU B 1 159 ? -11.375 -31.594 -10.195 1 97.88 159 LEU B CA 1
ATOM 4767 C C . LEU B 1 159 ? -12.25 -31.422 -8.969 1 97.88 159 LEU B C 1
ATOM 4769 O O . LEU B 1 159 ? -13.242 -30.688 -9 1 97.88 159 LEU B O 1
ATOM 4773 N N . ASP B 1 160 ? -11.859 -32.062 -7.934 1 97.44 160 ASP B N 1
ATOM 4774 C CA . ASP B 1 160 ? -12.578 -31.969 -6.664 1 97.44 160 ASP B CA 1
ATOM 4775 C C . ASP B 1 160 ? -12.117 -30.734 -5.879 1 97.44 160 ASP B C 1
ATOM 4777 O O . ASP B 1 160 ? -11.141 -30.078 -6.262 1 97.44 160 ASP B O 1
ATOM 4781 N N . LEU B 1 161 ? -12.883 -30.469 -4.793 1 97.44 161 LEU B N 1
ATOM 4782 C CA . LEU B 1 161 ? -12.5 -29.375 -3.908 1 97.44 161 LEU B CA 1
ATOM 4783 C C . LEU B 1 161 ? -11.062 -29.531 -3.436 1 97.44 161 LEU B C 1
ATOM 4785 O O . LEU B 1 161 ? -10.625 -30.641 -3.117 1 97.44 161 LEU B O 1
ATOM 4789 N N . GLY B 1 162 ? -10.336 -28.406 -3.52 1 97.12 162 GLY B N 1
ATOM 4790 C CA . GLY B 1 162 ? -8.961 -28.422 -3.045 1 97.12 162 GLY B CA 1
ATOM 4791 C C . GLY B 1 162 ? -7.953 -28.672 -4.148 1 97.12 162 GLY B C 1
ATOM 4792 O O . GLY B 1 162 ? -6.762 -28.391 -3.98 1 97.12 162 GLY B O 1
ATOM 4793 N N . ASN B 1 163 ? -8.383 -29.234 -5.312 1 97.5 163 ASN B N 1
ATOM 4794 C CA . ASN B 1 163 ? -7.469 -29.469 -6.43 1 97.5 163 ASN B CA 1
ATOM 4795 C C . ASN B 1 163 ? -7.07 -28.156 -7.105 1 97.5 163 ASN B C 1
ATOM 4797 O O . ASN B 1 163 ? -7.824 -27.188 -7.082 1 97.5 163 ASN B O 1
ATOM 4801 N N . LYS B 1 164 ? -5.871 -28.156 -7.602 1 98.12 164 LYS B N 1
ATOM 4802 C CA . LYS B 1 164 ? -5.363 -26.922 -8.203 1 98.12 164 LYS B CA 1
ATOM 4803 C C . LYS B 1 164 ? -4.547 -27.219 -9.461 1 98.12 164 LYS B C 1
ATOM 4805 O O . LYS B 1 164 ? -4.117 -28.359 -9.672 1 98.12 164 LYS B O 1
ATOM 4810 N N . LEU B 1 165 ? -4.461 -26.297 -10.312 1 98.69 165 LEU B N 1
ATOM 4811 C CA . LEU B 1 165 ? -3.5 -26.234 -11.414 1 98.69 165 LEU B CA 1
ATOM 4812 C C . LEU B 1 165 ? -2.426 -25.188 -11.141 1 98.69 165 LEU B C 1
ATOM 4814 O O . LEU B 1 165 ? -2.721 -24.125 -10.617 1 98.69 165 LEU B O 1
ATOM 4818 N N . SER B 1 166 ? -1.211 -25.484 -11.422 1 98.5 166 SER B N 1
ATOM 4819 C CA . SER B 1 166 ? -0.096 -24.547 -11.359 1 98.5 166 SER B CA 1
ATOM 4820 C C . SER B 1 166 ? 0.507 -24.312 -12.742 1 98.5 166 SER B C 1
ATOM 4822 O O . SER B 1 166 ? 0.782 -25.266 -13.469 1 98.5 166 SER B O 1
ATOM 4824 N N . SER B 1 167 ? 0.664 -23.109 -13.039 1 98.5 167 SER B N 1
ATOM 4825 C CA . SER B 1 167 ? 1.269 -22.812 -14.336 1 98.5 167 SER B CA 1
ATOM 4826 C C . SER B 1 167 ? 2.727 -23.25 -14.383 1 98.5 167 SER B C 1
ATOM 4828 O O . SER B 1 167 ? 3.355 -23.453 -13.336 1 98.5 167 SER B O 1
ATOM 4830 N N . ARG B 1 168 ? 3.188 -23.422 -15.594 1 97.5 168 ARG B N 1
ATOM 4831 C CA . ARG B 1 168 ? 4.629 -23.578 -15.766 1 97.5 168 ARG B CA 1
ATOM 4832 C C . ARG B 1 168 ? 5.34 -22.234 -15.672 1 97.5 168 ARG B C 1
ATOM 4834 O O . ARG B 1 168 ? 4.699 -21.188 -15.711 1 97.5 168 ARG B O 1
ATOM 4841 N N . LEU B 1 169 ? 6.641 -22.25 -15.586 1 96.31 169 LEU B N 1
ATOM 4842 C CA . LEU B 1 169 ? 7.426 -21.031 -15.359 1 96.31 169 LEU B CA 1
ATOM 4843 C C . LEU B 1 169 ? 7.492 -20.188 -16.625 1 96.31 169 LEU B C 1
ATOM 4845 O O . LEU B 1 169 ? 7.285 -18.969 -16.578 1 96.31 169 LEU B O 1
ATOM 4849 N N . THR B 1 170 ? 7.879 -20.766 -17.719 1 95.44 170 THR B N 1
ATOM 4850 C CA . THR B 1 170 ? 7.871 -20.141 -19.031 1 95.44 170 THR B CA 1
ATOM 4851 C C . THR B 1 170 ? 7.266 -21.078 -20.078 1 95.44 170 THR B C 1
ATOM 4853 O O . THR B 1 170 ? 6.824 -22.188 -19.75 1 95.44 170 THR B O 1
ATOM 4856 N N . LYS B 1 171 ? 7.242 -20.609 -21.266 1 93.31 171 LYS B N 1
ATOM 4857 C CA . LYS B 1 171 ? 6.691 -21.406 -22.344 1 93.31 171 LYS B CA 1
ATOM 4858 C C . LYS B 1 171 ? 7.395 -22.766 -22.438 1 93.31 171 LYS B C 1
ATOM 4860 O O . LYS B 1 171 ? 6.75 -23.797 -22.641 1 93.31 171 LYS B O 1
ATOM 4865 N N . ASP B 1 172 ? 8.703 -22.781 -22.156 1 91.88 172 ASP B N 1
ATOM 4866 C CA . ASP B 1 172 ? 9.477 -24 -22.406 1 91.88 172 ASP B CA 1
ATOM 4867 C C . ASP B 1 172 ? 10.039 -24.562 -21.109 1 91.88 172 ASP B C 1
ATOM 4869 O O . ASP B 1 172 ? 10.719 -25.594 -21.109 1 91.88 172 ASP B O 1
ATOM 4873 N N . ASP B 1 173 ? 9.82 -23.922 -20 1 95.19 173 ASP B N 1
ATOM 4874 C CA . ASP B 1 173 ? 10.234 -24.406 -18.688 1 95.19 173 ASP B CA 1
ATOM 4875 C C . ASP B 1 173 ? 9.039 -24.906 -17.891 1 95.19 173 ASP B C 1
ATOM 4877 O O . ASP B 1 173 ? 8.234 -24.109 -17.391 1 95.19 173 ASP B O 1
ATOM 4881 N N . TYR B 1 174 ? 9 -26.172 -17.641 1 97 174 TYR B N 1
ATOM 4882 C CA . TYR B 1 174 ? 7.812 -26.812 -17.094 1 97 174 TYR B CA 1
ATOM 4883 C C . TYR B 1 174 ? 7.848 -26.812 -15.57 1 97 174 TYR B C 1
ATOM 4885 O O . TYR B 1 174 ? 6.93 -27.328 -14.922 1 97 174 TYR B O 1
ATOM 4893 N N . THR B 1 175 ? 8.922 -26.25 -15.016 1 96.94 175 THR B N 1
ATOM 4894 C CA . THR B 1 175 ? 8.898 -26.125 -13.562 1 96.94 175 THR B CA 1
ATOM 4895 C C . THR B 1 175 ? 7.758 -25.219 -13.117 1 96.94 175 THR B C 1
ATOM 4897 O O . THR B 1 175 ? 7.191 -24.469 -13.922 1 96.94 175 THR B O 1
ATOM 4900 N N . VAL B 1 176 ? 7.426 -25.266 -11.836 1 97.25 176 VAL B N 1
ATOM 4901 C CA . VAL B 1 176 ? 6.223 -24.641 -11.312 1 97.25 176 VAL B CA 1
ATOM 4902 C C . VAL B 1 176 ? 6.359 -23.109 -11.398 1 97.25 176 VAL B C 1
ATOM 4904 O O . VAL B 1 176 ? 7.352 -22.547 -10.922 1 97.25 176 VAL B O 1
ATOM 4907 N N . GLY B 1 177 ? 5.371 -22.484 -11.992 1 97.31 177 GLY B N 1
ATOM 4908 C CA . GLY B 1 177 ? 5.332 -21.031 -12.102 1 97.31 177 GLY B CA 1
ATOM 4909 C C . GLY B 1 177 ? 4.598 -20.359 -10.953 1 97.31 177 GLY B C 1
ATOM 4910 O O . GLY B 1 177 ? 4.508 -20.922 -9.859 1 97.31 177 GLY B O 1
ATOM 4911 N N . ARG B 1 178 ? 4.148 -19.172 -11.172 1 96.69 178 ARG B N 1
ATOM 4912 C CA . ARG B 1 178 ? 3.625 -18.391 -10.047 1 96.69 178 ARG B CA 1
ATOM 4913 C C . ARG B 1 178 ? 2.109 -18.266 -10.133 1 96.69 178 ARG B C 1
ATOM 4915 O O . ARG B 1 178 ? 1.485 -17.641 -9.266 1 96.69 178 ARG B O 1
ATOM 4922 N N . PHE B 1 179 ? 1.487 -18.75 -11.195 1 98.5 179 PHE B N 1
ATOM 4923 C CA . PHE B 1 179 ? 0.04 -18.625 -11.32 1 98.5 179 PHE B CA 1
ATOM 4924 C C . PHE B 1 179 ? -0.65 -19.922 -10.891 1 98.5 179 PHE B C 1
ATOM 4926 O O . PHE B 1 179 ? -0.176 -21.016 -11.188 1 98.5 179 PHE B O 1
ATOM 4933 N N . GLU B 1 180 ? -1.736 -19.75 -10.172 1 98.5 180 GLU B N 1
ATOM 4934 C CA . GLU B 1 180 ? -2.471 -20.891 -9.633 1 98.5 180 GLU B CA 1
ATOM 4935 C C . GLU B 1 180 ? -3.969 -20.75 -9.898 1 98.5 180 GLU B C 1
ATOM 4937 O O . GLU B 1 180 ? -4.527 -19.656 -9.766 1 98.5 180 GLU B O 1
ATOM 4942 N N . PHE B 1 181 ? -4.477 -21.781 -10.391 1 97.88 181 PHE B N 1
ATOM 4943 C CA . PHE B 1 181 ? -5.906 -22.047 -10.531 1 97.88 181 PHE B CA 1
ATOM 4944 C C . PHE B 1 181 ? -6.371 -23.078 -9.508 1 97.88 181 PHE B C 1
ATOM 4946 O O . PHE B 1 181 ? -5.879 -24.203 -9.492 1 97.88 181 PHE B O 1
ATOM 4953 N N . VAL B 1 182 ? -7.398 -22.656 -8.578 1 98.56 182 VAL B N 1
ATOM 4954 C CA . VAL B 1 182 ? -7.715 -23.594 -7.516 1 98.56 182 VAL B CA 1
ATOM 4955 C C . VAL B 1 182 ? -9.219 -23.578 -7.23 1 98.56 182 VAL B C 1
ATOM 4957 O O . VAL B 1 182 ? -9.828 -22.5 -7.188 1 98.56 182 VAL B O 1
ATOM 4960 N N . LEU B 1 183 ? -9.789 -24.766 -7.16 1 98.44 183 LEU B N 1
ATOM 4961 C CA . LEU B 1 183 ? -11.117 -24.891 -6.574 1 98.44 183 LEU B CA 1
ATOM 4962 C C . LEU B 1 183 ? -11.039 -24.984 -5.055 1 98.44 183 LEU B C 1
ATOM 4964 O O . LEU B 1 183 ? -10.711 -26.031 -4.508 1 98.44 183 LEU B O 1
ATOM 4968 N N . LEU B 1 184 ? -11.375 -23.906 -4.41 1 98.25 184 LEU B N 1
ATOM 4969 C CA . LEU B 1 184 ? -11.195 -23.781 -2.967 1 98.25 184 LEU B CA 1
ATOM 4970 C C . LEU B 1 184 ? -12.188 -24.672 -2.219 1 98.25 184 LEU B C 1
ATOM 4972 O O . LEU B 1 184 ? -13.195 -25.094 -2.787 1 98.25 184 LEU B O 1
ATOM 4976 N N . GLY B 1 185 ? -11.906 -24.922 -0.943 1 97.75 185 GLY B N 1
ATOM 4977 C CA . GLY B 1 185 ? -12.766 -25.734 -0.101 1 97.75 185 GLY B CA 1
ATOM 4978 C C . GLY B 1 185 ? -14.164 -25.172 0.053 1 97.75 185 GLY B C 1
ATOM 4979 O O . GLY B 1 185 ? -15.117 -25.906 0.295 1 97.75 185 GLY B O 1
ATOM 4980 N N . ASP B 1 186 ? -14.281 -23.906 -0.17 1 97.5 186 ASP B N 1
ATOM 4981 C CA . ASP B 1 186 ? -15.586 -23.266 -0.009 1 97.5 186 ASP B CA 1
ATOM 4982 C C . ASP B 1 186 ? -16.375 -23.297 -1.314 1 97.5 186 ASP B C 1
ATOM 4984 O O . ASP B 1 186 ? -17.484 -22.766 -1.389 1 97.5 186 ASP B O 1
ATOM 4988 N N . GLY B 1 187 ? -15.734 -23.828 -2.373 1 98 187 GLY B N 1
ATOM 4989 C CA . GLY B 1 187 ? -16.453 -24.031 -3.619 1 98 187 GLY B CA 1
ATOM 4990 C C . GLY B 1 187 ? -16.172 -22.969 -4.652 1 98 187 GLY B C 1
ATOM 4991 O O . GLY B 1 187 ? -16.656 -23.047 -5.789 1 98 187 GLY B O 1
ATOM 4992 N N . ASN B 1 188 ? -15.461 -21.953 -4.25 1 98.38 188 ASN B N 1
ATOM 4993 C CA . ASN B 1 188 ? -15.125 -20.891 -5.195 1 98.38 188 ASN B CA 1
ATOM 4994 C C . ASN B 1 188 ? -13.922 -21.281 -6.055 1 98.38 188 ASN B C 1
ATOM 4996 O O . ASN B 1 188 ? -12.938 -21.812 -5.547 1 98.38 188 ASN B O 1
ATOM 5000 N N . LEU B 1 189 ? -14.023 -21.141 -7.375 1 98.5 189 LEU B N 1
ATOM 5001 C CA . LEU B 1 189 ? -12.883 -21.281 -8.273 1 98.5 189 LEU B CA 1
ATOM 5002 C C . LEU B 1 189 ? -12.125 -19.969 -8.414 1 98.5 189 LEU B C 1
ATOM 5004 O O . LEU B 1 189 ? -12.703 -18.953 -8.836 1 98.5 189 LEU B O 1
ATOM 5008 N N . VAL B 1 190 ? -10.789 -20 -8.055 1 98.56 190 VAL B N 1
ATOM 5009 C CA . VAL B 1 190 ? -10.086 -18.719 -7.938 1 98.56 190 VAL B CA 1
ATOM 5010 C C . VAL B 1 190 ? -8.719 -18.828 -8.609 1 98.56 190 VAL B C 1
ATOM 5012 O O . VAL B 1 190 ? -8.07 -19.891 -8.555 1 98.56 190 VAL B O 1
ATOM 5015 N N . PHE B 1 191 ? -8.297 -17.734 -9.273 1 98.69 191 PHE B N 1
ATOM 5016 C CA . PHE B 1 191 ? -6.957 -17.594 -9.836 1 98.69 191 PHE B CA 1
ATOM 5017 C C . PHE B 1 191 ? -6.105 -16.672 -8.977 1 98.69 191 PHE B C 1
ATOM 5019 O O . PHE B 1 191 ? -6.547 -15.57 -8.617 1 98.69 191 PHE B O 1
ATOM 5026 N N . TYR B 1 192 ? -4.879 -17.172 -8.633 1 98.12 192 TYR B N 1
ATOM 5027 C CA . TYR B 1 192 ? -3.963 -16.422 -7.781 1 98.12 192 TYR B CA 1
ATOM 5028 C C . TYR B 1 192 ? -2.592 -16.281 -8.438 1 98.12 192 TYR B C 1
ATOM 5030 O O . TYR B 1 192 ? -2.252 -17.062 -9.336 1 98.12 192 TYR B O 1
ATOM 5038 N N . THR B 1 193 ? -1.868 -15.297 -7.996 1 97.81 193 THR B N 1
ATOM 5039 C CA . THR B 1 193 ? -0.413 -15.375 -8.062 1 97.81 193 THR B CA 1
ATOM 5040 C C . THR B 1 193 ? 0.162 -15.844 -6.727 1 97.81 193 THR B C 1
ATOM 5042 O O . THR B 1 193 ? -0.393 -15.555 -5.668 1 97.81 193 THR B O 1
ATOM 5045 N N . ILE B 1 194 ? 1.242 -16.547 -6.797 1 97.88 194 ILE B N 1
ATOM 5046 C CA . ILE B 1 194 ? 1.889 -17.109 -5.617 1 97.88 194 ILE B CA 1
ATOM 5047 C C . ILE B 1 194 ? 3.18 -16.344 -5.324 1 97.88 194 ILE B C 1
ATOM 5049 O O . ILE B 1 194 ? 3.955 -16.047 -6.234 1 97.88 194 ILE B O 1
ATOM 5053 N N . ALA B 1 195 ? 3.369 -16.047 -4.047 1 97.12 195 ALA B N 1
ATOM 5054 C CA . ALA B 1 195 ? 4.598 -15.391 -3.613 1 97.12 195 ALA B CA 1
ATOM 5055 C C . ALA B 1 195 ? 5.746 -16.391 -3.498 1 97.12 195 ALA B C 1
ATOM 5057 O O . ALA B 1 195 ? 6.109 -16.812 -2.396 1 97.12 195 ALA B O 1
ATOM 5058 N N . ARG B 1 196 ? 6.312 -16.703 -4.605 1 95.31 196 ARG B N 1
ATOM 5059 C CA . ARG B 1 196 ? 7.434 -17.625 -4.648 1 95.31 196 ARG B CA 1
ATOM 5060 C C . ARG B 1 196 ? 8.672 -17.016 -4.004 1 95.31 196 ARG B C 1
ATOM 5062 O O . ARG B 1 196 ? 8.891 -15.812 -4.086 1 95.31 196 ARG B O 1
ATOM 5069 N N . PRO B 1 197 ? 9.461 -17.781 -3.291 1 94.88 197 PRO B N 1
ATOM 5070 C CA . PRO B 1 197 ? 9.469 -19.25 -3.271 1 94.88 197 PRO B CA 1
ATOM 5071 C C . PRO B 1 197 ? 8.539 -19.828 -2.205 1 94.88 197 PRO B C 1
ATOM 5073 O O . PRO B 1 197 ? 8.477 -21.047 -2.027 1 94.88 197 PRO B O 1
ATOM 5076 N N . THR B 1 198 ? 7.832 -18.922 -1.488 1 97 198 THR B N 1
ATOM 5077 C CA . THR B 1 198 ? 6.852 -19.453 -0.547 1 97 198 THR B CA 1
ATOM 5078 C C . THR B 1 198 ? 5.598 -19.922 -1.28 1 97 198 THR B C 1
ATOM 5080 O O . THR B 1 198 ? 5.539 -19.875 -2.51 1 97 198 THR B O 1
ATOM 5083 N N . GLU B 1 199 ? 4.68 -20.406 -0.54 1 96.06 199 GLU B N 1
ATOM 5084 C CA . GLU B 1 199 ? 3.445 -20.922 -1.139 1 96.06 199 GLU B CA 1
ATOM 5085 C C . GLU B 1 199 ? 2.27 -19.984 -0.834 1 96.06 199 GLU B C 1
ATOM 5087 O O . GLU B 1 199 ? 1.111 -20.375 -1.017 1 96.06 199 GLU B O 1
ATOM 5092 N N . LYS B 1 200 ? 2.631 -18.797 -0.386 1 97 200 LYS B N 1
ATOM 5093 C CA . LYS B 1 200 ? 1.571 -17.875 -0.012 1 97 200 LYS B CA 1
ATOM 5094 C C . LYS B 1 200 ? 0.85 -17.328 -1.246 1 97 200 LYS B C 1
ATOM 5096 O O . LYS B 1 200 ? 1.489 -16.875 -2.195 1 97 200 LYS B O 1
ATOM 5101 N N . ARG B 1 201 ? -0.482 -17.391 -1.226 1 97.44 201 ARG B N 1
ATOM 5102 C CA . ARG B 1 201 ? -1.305 -16.828 -2.293 1 97.44 201 ARG B CA 1
ATOM 5103 C C . ARG B 1 201 ? -1.483 -15.328 -2.115 1 97.44 201 ARG B C 1
ATOM 5105 O O . ARG B 1 201 ? -1.735 -14.852 -1.007 1 97.44 201 ARG B O 1
ATOM 5112 N N . ASN B 1 202 ? -1.263 -14.547 -3.154 1 97.19 202 ASN B N 1
ATOM 5113 C CA . ASN B 1 202 ? -1.665 -13.148 -3.154 1 97.19 202 ASN B CA 1
ATOM 5114 C C . ASN B 1 202 ? -3.17 -13 -3.355 1 97.19 202 ASN B C 1
ATOM 5116 O O . ASN B 1 202 ? -3.916 -13.969 -3.25 1 97.19 202 ASN B O 1
ATOM 5120 N N . GLU B 1 203 ? -3.635 -11.805 -3.5 1 96.19 203 GLU B N 1
ATOM 5121 C CA . GLU B 1 203 ? -5.047 -11.578 -3.787 1 96.19 203 GLU B CA 1
ATOM 5122 C C . GLU B 1 203 ? -5.434 -12.156 -5.145 1 96.19 203 GLU B C 1
ATOM 5124 O O . GLU B 1 203 ? -4.621 -12.172 -6.07 1 96.19 203 GLU B O 1
ATOM 5129 N N . PRO B 1 204 ? -6.676 -12.594 -5.297 1 97.62 204 PRO B N 1
ATOM 5130 C CA . PRO B 1 204 ? -7.094 -13.219 -6.555 1 97.62 204 PRO B CA 1
ATOM 5131 C C . PRO B 1 204 ? -7.18 -12.219 -7.707 1 97.62 204 PRO B C 1
ATOM 5133 O O . PRO B 1 204 ? -7.531 -11.055 -7.5 1 97.62 204 PRO B O 1
ATOM 5136 N N . TYR B 1 205 ? -6.844 -12.688 -8.922 1 97.75 205 TYR B N 1
ATOM 5137 C CA . TYR B 1 205 ? -7.051 -11.836 -10.086 1 97.75 205 TYR B CA 1
ATOM 5138 C C . TYR B 1 205 ? -8.266 -12.281 -10.883 1 97.75 205 TYR B C 1
ATOM 5140 O O . TYR B 1 205 ? -8.664 -11.617 -11.844 1 97.75 205 TYR B O 1
ATOM 5148 N N . TRP B 1 206 ? -8.922 -13.375 -10.469 1 97.75 206 TRP B N 1
ATOM 5149 C CA . TRP B 1 206 ? -10.195 -13.836 -11.008 1 97.75 206 TRP B CA 1
ATOM 5150 C C . TRP B 1 206 ? -10.898 -14.773 -10.023 1 97.75 206 TRP B C 1
ATOM 5152 O O . TRP B 1 206 ? -10.242 -15.555 -9.336 1 97.75 206 TRP B O 1
ATOM 5162 N N . ALA B 1 207 ? -12.203 -14.758 -9.961 1 97.5 207 ALA B N 1
ATOM 5163 C CA . ALA B 1 207 ? -12.992 -15.656 -9.117 1 97.5 207 ALA B CA 1
ATOM 5164 C C . ALA B 1 207 ? -14.344 -15.961 -9.766 1 97.5 207 ALA B C 1
ATOM 5166 O O . ALA B 1 207 ? -14.938 -15.102 -10.414 1 97.5 207 ALA B O 1
ATOM 5167 N N . SER B 1 208 ? -14.875 -17.172 -9.547 1 96.94 208 SER B N 1
ATOM 5168 C CA . SER B 1 208 ? -16.141 -17.594 -10.148 1 96.94 208 SER B CA 1
ATOM 5169 C C . SER B 1 208 ? -17.328 -17.062 -9.352 1 96.94 208 SER B C 1
ATOM 5171 O O . SER B 1 208 ? -18.453 -17.047 -9.852 1 96.94 208 SER B O 1
ATOM 5173 N N . GLY B 1 209 ? -17.078 -16.656 -8.047 1 96.62 209 GLY B N 1
ATOM 5174 C CA . GLY B 1 209 ? -18.172 -16.188 -7.203 1 96.62 209 GLY B CA 1
ATOM 5175 C C . GLY B 1 209 ? -19.094 -17.312 -6.762 1 96.62 209 GLY B C 1
ATOM 5176 O O . GLY B 1 209 ? -20.297 -17.109 -6.605 1 96.62 209 GLY B O 1
ATOM 5177 N N . THR B 1 210 ? -18.609 -18.5 -6.668 1 97.38 210 THR B N 1
ATOM 5178 C CA . THR B 1 210 ? -19.422 -19.656 -6.312 1 97.38 210 THR B CA 1
ATOM 5179 C C . THR B 1 210 ? -19.141 -20.094 -4.879 1 97.38 210 THR B C 1
ATOM 5181 O O . THR B 1 210 ? -19.125 -21.297 -4.578 1 97.38 210 THR B O 1
ATOM 5184 N N . VAL B 1 211 ? -18.891 -19.156 -4.039 1 97.06 211 VAL B N 1
ATOM 5185 C CA . VAL B 1 211 ? -18.625 -19.438 -2.629 1 97.06 211 VAL B CA 1
ATOM 5186 C C . VAL B 1 211 ? -19.812 -20.188 -2.016 1 97.06 211 VAL B C 1
ATOM 5188 O O . VAL B 1 211 ? -20.953 -19.797 -2.207 1 97.06 211 VAL B O 1
ATOM 5191 N N . ASP B 1 212 ? -19.531 -21.297 -1.344 1 96.25 212 ASP B N 1
ATOM 5192 C CA . ASP B 1 212 ? -20.484 -22.141 -0.637 1 96.25 212 ASP B CA 1
ATOM 5193 C C . ASP B 1 212 ? -21.453 -22.797 -1.611 1 96.25 212 ASP B C 1
ATOM 5195 O O . ASP B 1 212 ? -22.578 -23.172 -1.231 1 96.25 212 ASP B O 1
ATOM 5199 N N . SER B 1 213 ? -21.109 -22.875 -2.834 1 96.56 213 SER B N 1
ATOM 5200 C CA . SER B 1 213 ? -22 -23.469 -3.826 1 96.56 213 SER B CA 1
ATOM 5201 C C . SER B 1 213 ? -21.25 -24.438 -4.73 1 96.56 213 SER B C 1
ATOM 5203 O O . SER B 1 213 ? -21.766 -25.516 -5.047 1 96.56 213 SER B O 1
ATOM 5205 N N . GLY B 1 214 ? -20.109 -24.094 -5.195 1 97.06 214 GLY B N 1
ATOM 5206 C CA . GLY B 1 214 ? -19.359 -24.953 -6.09 1 97.06 214 GLY B CA 1
ATOM 5207 C C . GLY B 1 214 ? -18.922 -26.25 -5.441 1 97.06 214 GLY B C 1
ATOM 5208 O O . GLY B 1 214 ? -18.547 -26.281 -4.266 1 97.06 214 GLY B O 1
ATOM 5209 N N . THR B 1 215 ? -18.953 -27.391 -6.242 1 97.44 215 THR B N 1
ATOM 5210 C CA . THR B 1 215 ? -18.609 -28.672 -5.652 1 97.44 215 THR B CA 1
ATOM 5211 C C . THR B 1 215 ? -17.484 -29.344 -6.445 1 97.44 215 THR B C 1
ATOM 5213 O O . THR B 1 215 ? -16.609 -29.984 -5.867 1 97.44 215 THR B O 1
ATOM 5216 N N . GLN B 1 216 ? -17.625 -29.266 -7.77 1 97.69 216 GLN B N 1
ATOM 5217 C CA . GLN B 1 216 ? -16.641 -29.891 -8.656 1 97.69 216 GLN B CA 1
ATOM 5218 C C . GLN B 1 216 ? -16.531 -29.125 -9.969 1 97.69 216 GLN B C 1
ATOM 5220 O O . GLN B 1 216 ? -17.469 -28.438 -10.383 1 97.69 216 GLN B O 1
ATOM 5225 N N . LEU B 1 217 ? -15.344 -29.156 -10.484 1 98.38 217 LEU B N 1
ATOM 5226 C CA . LEU B 1 217 ? -15.141 -28.688 -11.852 1 98.38 217 LEU B CA 1
ATOM 5227 C C . LEU B 1 217 ? -15.023 -29.859 -12.82 1 98.38 217 LEU B C 1
ATOM 5229 O O . LEU B 1 217 ? -14.203 -30.75 -12.609 1 98.38 217 LEU B O 1
ATOM 5233 N N . GLU B 1 218 ? -15.75 -29.859 -13.891 1 97.56 218 GLU B N 1
ATOM 5234 C CA . GLU B 1 218 ? -15.758 -30.984 -14.812 1 97.56 218 GLU B CA 1
ATOM 5235 C C . GLU B 1 218 ? -15.453 -30.531 -16.234 1 97.56 218 GLU B C 1
ATOM 5237 O O . GLU B 1 218 ? -16.016 -29.547 -16.719 1 97.56 218 GLU B O 1
ATOM 5242 N N . PHE B 1 219 ? -14.547 -31.172 -16.812 1 97.38 219 PHE B N 1
ATOM 5243 C CA . PHE B 1 219 ? -14.352 -31.125 -18.25 1 97.38 219 PHE B CA 1
ATOM 5244 C C . PHE B 1 219 ? -15 -32.344 -18.922 1 97.38 219 PHE B C 1
ATOM 5246 O O . PHE B 1 219 ? -14.422 -33.406 -18.969 1 97.38 219 PHE B O 1
ATOM 5253 N N . ASN B 1 220 ? -16.125 -32.125 -19.516 1 94.12 220 ASN B N 1
ATOM 5254 C CA . ASN B 1 220 ? -16.891 -33.312 -19.906 1 94.12 220 ASN B CA 1
ATOM 5255 C C . ASN B 1 220 ? -16.547 -33.75 -21.312 1 94.12 220 ASN B C 1
ATOM 5257 O O . ASN B 1 220 ? -15.742 -33.125 -22 1 94.12 220 ASN B O 1
ATOM 5261 N N . GLN B 1 221 ? -17.125 -34.781 -21.719 1 91.81 221 GLN B N 1
ATOM 5262 C CA . GLN B 1 221 ? -16.797 -35.438 -22.984 1 91.81 221 GLN B CA 1
ATOM 5263 C C . GLN B 1 221 ? -17.188 -34.594 -24.172 1 91.81 221 GLN B C 1
ATOM 5265 O O . GLN B 1 221 ? -16.625 -34.719 -25.25 1 91.81 221 GLN B O 1
ATOM 5270 N N . SER B 1 222 ? -18.203 -33.75 -23.953 1 91.25 222 SER B N 1
ATOM 5271 C CA . SER B 1 222 ? -18.688 -32.906 -25.047 1 91.25 222 SER B CA 1
ATOM 5272 C C . SER B 1 222 ? -17.828 -31.672 -25.219 1 91.25 222 SER B C 1
ATOM 5274 O O . SER B 1 222 ? -18 -30.906 -26.156 1 91.25 222 SER B O 1
ATOM 5276 N N . GLY B 1 223 ? -16.906 -31.469 -24.297 1 93.5 223 GLY B N 1
ATOM 5277 C CA . GLY B 1 223 ? -15.992 -30.359 -24.406 1 93.5 223 GLY B CA 1
ATOM 5278 C C . GLY B 1 223 ? -16.344 -29.188 -23.516 1 93.5 223 GLY B C 1
ATOM 5279 O O . GLY B 1 223 ? -15.68 -28.141 -23.547 1 93.5 223 GLY B O 1
ATOM 5280 N N . TYR B 1 224 ? -17.406 -29.344 -22.703 1 95 224 TYR B N 1
ATOM 5281 C CA . TYR B 1 224 ? -17.797 -28.281 -21.797 1 95 224 TYR B CA 1
ATOM 5282 C C . TYR B 1 224 ? -16.969 -28.344 -20.516 1 95 224 TYR B C 1
ATOM 5284 O O . TYR B 1 224 ? -16.703 -29.422 -20 1 95 224 TYR B O 1
ATOM 5292 N N . ILE B 1 225 ? -16.562 -27.219 -20.047 1 97.06 225 ILE B N 1
ATOM 5293 C CA . ILE B 1 225 ? -15.961 -27.094 -18.719 1 97.06 225 ILE B CA 1
ATOM 5294 C C . ILE B 1 225 ? -16.875 -26.281 -17.812 1 97.06 225 ILE B C 1
ATOM 5296 O O . ILE B 1 225 ? -17.156 -25.109 -18.078 1 97.06 225 ILE B O 1
ATOM 5300 N N . TYR B 1 226 ? -17.359 -26.859 -16.703 1 97.38 226 TYR B N 1
ATOM 5301 C CA . TYR B 1 226 ? -18.344 -26.188 -15.859 1 97.38 226 TYR B CA 1
ATOM 5302 C C . TYR B 1 226 ? -18.188 -26.609 -14.406 1 97.38 226 TYR B C 1
ATOM 5304 O O . TYR B 1 226 ? -17.625 -27.672 -14.109 1 97.38 226 TYR B O 1
ATOM 5312 N N . LEU B 1 227 ? -18.656 -25.781 -13.539 1 97.94 227 LEU B N 1
ATOM 5313 C CA . LEU B 1 227 ? -18.766 -26.078 -12.109 1 97.94 227 LEU B CA 1
ATOM 5314 C C . LEU B 1 227 ? -20.141 -26.672 -11.797 1 97.94 227 LEU B C 1
ATOM 5316 O O . LEU B 1 227 ? -21.156 -26.188 -12.266 1 97.94 227 LEU B O 1
ATOM 5320 N N . THR B 1 228 ? -20.062 -27.781 -11.125 1 97.62 228 THR B N 1
ATOM 5321 C CA . THR B 1 228 ? -21.312 -28.281 -10.555 1 97.62 228 THR B CA 1
ATOM 5322 C C . THR B 1 228 ? -21.609 -27.594 -9.227 1 97.62 228 THR B C 1
ATOM 5324 O O . THR B 1 228 ? -20.688 -27.344 -8.438 1 97.62 228 THR B O 1
ATOM 5327 N N . LEU B 1 229 ? -22.859 -27.312 -9.008 1 97.44 229 LEU B N 1
ATOM 5328 C CA . LEU B 1 229 ? -23.266 -26.562 -7.824 1 97.44 229 LEU B CA 1
ATOM 5329 C C . LEU B 1 229 ? -24.047 -27.438 -6.852 1 97.44 229 LEU B C 1
ATOM 5331 O O . LEU B 1 229 ? -24.609 -28.453 -7.25 1 97.44 229 LEU B O 1
ATOM 5335 N N . LYS B 1 230 ? -24.047 -27.047 -5.648 1 96.12 230 LYS B N 1
ATOM 5336 C CA . LYS B 1 230 ? -24.766 -27.781 -4.613 1 96.12 230 LYS B CA 1
ATOM 5337 C C . LYS B 1 230 ? -26.25 -27.891 -4.961 1 96.12 230 LYS B C 1
ATOM 5339 O O . LYS B 1 230 ? -26.891 -28.891 -4.625 1 96.12 230 LYS B O 1
ATOM 5344 N N . SER B 1 231 ? -26.75 -26.938 -5.605 1 94 231 SER B N 1
ATOM 5345 C CA . SER B 1 231 ? -28.156 -26.906 -5.98 1 94 231 SER B CA 1
ATOM 5346 C C . SER B 1 231 ? -28.453 -27.922 -7.07 1 94 231 SER B C 1
ATOM 5348 O O . SER B 1 231 ? -29.625 -28.219 -7.355 1 94 231 SER B O 1
ATOM 5350 N N . GLY B 1 232 ? -27.453 -28.469 -7.688 1 94 232 GLY B N 1
ATOM 5351 C CA . GLY B 1 232 ? -27.625 -29.375 -8.805 1 94 232 GLY B CA 1
ATOM 5352 C C . GLY B 1 232 ? -27.438 -28.719 -10.156 1 94 232 GLY B C 1
ATOM 5353 O O . GLY B 1 232 ? -27.328 -29.391 -11.172 1 94 232 GLY B O 1
ATOM 5354 N N . GLY B 1 233 ? -27.391 -27.438 -10.086 1 95.25 233 GLY B N 1
ATOM 5355 C CA . GLY B 1 233 ? -27.156 -26.703 -11.312 1 95.25 233 GLY B CA 1
ATOM 5356 C C . GLY B 1 233 ? -25.688 -26.703 -11.734 1 95.25 233 GLY B C 1
ATOM 5357 O O . GLY B 1 233 ? -24.859 -27.344 -11.094 1 95.25 233 GLY B O 1
ATOM 5358 N N . ILE B 1 234 ? -25.469 -26.094 -12.938 1 95 234 ILE B N 1
ATOM 5359 C CA . ILE B 1 234 ? -24.109 -25.984 -13.438 1 95 234 ILE B CA 1
ATOM 5360 C C . ILE B 1 234 ? -23.781 -24.531 -13.773 1 95 234 ILE B C 1
ATOM 5362 O O . ILE B 1 234 ? -24.688 -23.75 -14.078 1 95 234 ILE B O 1
ATOM 5366 N N . ARG B 1 235 ? -22.531 -24.188 -13.609 1 94.88 235 ARG B N 1
ATOM 5367 C CA . ARG B 1 235 ? -22 -22.906 -14.062 1 94.88 235 ARG B CA 1
ATOM 5368 C C . ARG B 1 235 ? -20.844 -23.109 -15.047 1 94.88 235 ARG B C 1
ATOM 5370 O O . ARG B 1 235 ? -19.734 -23.438 -14.641 1 94.88 235 ARG B O 1
ATOM 5377 N N . SER B 1 236 ? -21.125 -22.844 -16.312 1 95.31 236 SER B N 1
ATOM 5378 C CA . SER B 1 236 ? -20.094 -23.016 -17.328 1 95.31 236 SER B CA 1
ATOM 5379 C C . SER B 1 236 ? -19.047 -21.906 -17.266 1 95.31 236 SER B C 1
ATOM 5381 O O . SER B 1 236 ? -19.375 -20.75 -16.969 1 95.31 236 SER B O 1
ATOM 5383 N N . LEU B 1 237 ? -17.828 -22.188 -17.562 1 95.81 237 LEU B N 1
ATOM 5384 C CA . LEU B 1 237 ? -16.766 -21.188 -17.562 1 95.81 237 LEU B CA 1
ATOM 5385 C C . LEU B 1 237 ? -16.766 -20.375 -18.844 1 95.81 237 LEU B C 1
ATOM 5387 O O . LEU B 1 237 ? -16.156 -19.312 -18.922 1 95.81 237 LEU B O 1
ATOM 5391 N N . SER B 1 238 ? -17.375 -20.938 -19.844 1 92.19 238 SER B N 1
ATOM 5392 C CA . SER B 1 238 ? -17.484 -20.234 -21.125 1 92.19 238 SER B CA 1
ATOM 5393 C C . SER B 1 238 ? -18.875 -20.391 -21.719 1 92.19 238 SER B C 1
ATOM 5395 O O . SER B 1 238 ? -19.578 -21.375 -21.438 1 92.19 238 SER B O 1
ATOM 5397 N N . SER B 1 239 ? -19.219 -19.438 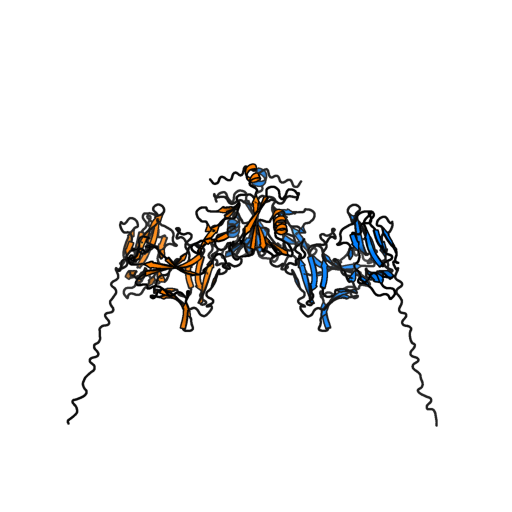-22.5 1 85.06 239 SER B N 1
ATOM 5398 C CA . SER B 1 239 ? -20.5 -19.5 -23.188 1 85.06 239 SER B CA 1
ATOM 5399 C C . SER B 1 239 ? -20.359 -20.109 -24.578 1 85.06 239 SER B C 1
ATOM 5401 O O . SER B 1 239 ? -21.344 -20.391 -25.25 1 85.06 239 SER B O 1
ATOM 5403 N N . GLU B 1 240 ? -19.219 -20.391 -24.938 1 85.38 240 GLU B N 1
ATOM 5404 C CA . GLU B 1 240 ? -18.969 -20.891 -26.281 1 85.38 240 GLU B CA 1
ATOM 5405 C C . GLU B 1 240 ? -19.375 -22.359 -26.406 1 85.38 240 GLU B C 1
ATOM 5407 O O . GLU B 1 240 ? -19.188 -23.141 -25.484 1 85.38 240 GLU B O 1
ATOM 5412 N N . ARG B 1 241 ? -19.891 -22.672 -27.516 1 82.81 241 ARG B N 1
ATOM 5413 C CA . ARG B 1 241 ? -20.203 -24.078 -27.781 1 82.81 241 ARG B CA 1
ATOM 5414 C C . ARG B 1 241 ? -18.953 -24.844 -28.203 1 82.81 241 ARG B C 1
ATOM 5416 O O . ARG B 1 241 ? -18.266 -24.469 -29.156 1 82.81 241 ARG B O 1
ATOM 5423 N N . PRO B 1 242 ? -18.75 -25.875 -27.438 1 83.81 242 PRO B N 1
ATOM 5424 C CA . PRO B 1 242 ? -17.5 -26.578 -27.734 1 83.81 242 PRO B CA 1
ATOM 5425 C C . PRO B 1 242 ? -17.578 -27.406 -29.016 1 83.81 242 PRO B C 1
ATOM 5427 O O . PRO B 1 242 ? -18.688 -27.719 -29.469 1 83.81 242 PRO B O 1
ATOM 5430 N N . VAL B 1 243 ? -16.438 -27.641 -29.562 1 84.25 243 VAL B N 1
ATOM 5431 C CA . VAL B 1 243 ? -16.328 -28.531 -30.703 1 84.25 243 VAL B CA 1
ATOM 5432 C C . VAL B 1 243 ? -16.281 -29.984 -30.234 1 84.25 243 VAL B C 1
ATOM 5434 O O . VAL B 1 243 ? -15.984 -30.25 -29.078 1 84.25 243 VAL B O 1
ATOM 5437 N N . SER B 1 244 ? -16.484 -30.844 -31.172 1 83.81 244 SER B N 1
ATOM 5438 C CA . SER B 1 244 ? -16.594 -32.25 -30.812 1 83.81 244 SER B CA 1
ATOM 5439 C C . SER B 1 244 ? -15.234 -32.812 -30.406 1 83.81 244 SER B C 1
ATOM 5441 O O . SER B 1 244 ? -14.242 -32.625 -31.109 1 83.81 244 SER B O 1
ATOM 5443 N N . THR B 1 245 ? -15.195 -33.656 -29.359 1 85.62 245 THR B N 1
ATOM 5444 C CA . THR B 1 245 ? -13.977 -34.312 -28.906 1 85.62 245 THR B CA 1
ATOM 5445 C C . THR B 1 245 ? -13.633 -35.5 -29.812 1 85.62 245 THR B C 1
ATOM 5447 O O . THR B 1 245 ? -12.531 -36.031 -29.734 1 85.62 245 THR B O 1
ATOM 5450 N N . GLU B 1 246 ? -14.531 -35.844 -30.641 1 84.62 246 GLU B N 1
ATOM 5451 C CA . GLU B 1 246 ? -14.281 -36.938 -31.578 1 84.62 246 GLU B CA 1
ATOM 5452 C C . GLU B 1 246 ? -13.438 -36.469 -32.75 1 84.62 246 GLU B C 1
ATOM 5454 O O . GLU B 1 246 ? -12.602 -37.219 -33.281 1 84.62 246 GLU B O 1
ATOM 5459 N N . GLU B 1 247 ? -13.664 -35.25 -33 1 88.06 247 GLU B N 1
ATOM 5460 C CA . GLU B 1 247 ? -12.992 -34.719 -34.188 1 88.06 247 GLU B CA 1
ATOM 5461 C C . GLU B 1 247 ? -11.766 -33.875 -33.812 1 88.06 247 GLU B C 1
ATOM 5463 O O . GLU B 1 247 ? -10.867 -33.688 -34.625 1 88.06 247 GLU B O 1
ATOM 5468 N N . TYR B 1 248 ? -11.805 -33.469 -32.594 1 92.44 248 TYR B N 1
ATOM 5469 C CA . TYR B 1 248 ? -10.727 -32.594 -32.156 1 92.44 248 TYR B CA 1
ATOM 5470 C C . TYR B 1 248 ? -10.109 -33.094 -30.859 1 92.44 248 TYR B C 1
ATOM 5472 O O . TYR B 1 248 ? -10.82 -33.562 -29.953 1 92.44 248 TYR B O 1
ATOM 5480 N N . TYR B 1 249 ? -8.781 -33.062 -30.828 1 94.75 249 TYR B N 1
ATOM 5481 C CA . TYR B 1 249 ? -8.133 -33.094 -29.516 1 94.75 249 TYR B CA 1
ATOM 5482 C C . TYR B 1 249 ? -8.398 -31.812 -28.734 1 94.75 249 TYR B C 1
ATOM 5484 O O . TYR B 1 249 ? -8.438 -30.719 -29.312 1 94.75 249 TYR B O 1
ATOM 5492 N N . GLN B 1 250 ? -8.688 -31.969 -27.453 1 95.88 250 GLN B N 1
ATOM 5493 C CA . GLN B 1 250 ? -8.953 -30.797 -26.609 1 95.88 250 GLN B CA 1
ATOM 5494 C C . GLN B 1 250 ? -8.141 -30.859 -25.328 1 95.88 250 GLN B C 1
ATOM 5496 O O . GLN B 1 250 ? -7.887 -31.938 -24.797 1 95.88 250 GLN B O 1
ATOM 5501 N N . ARG B 1 251 ? -7.746 -29.766 -24.891 1 97.31 251 ARG B N 1
ATOM 5502 C CA . ARG B 1 251 ? -7.117 -29.594 -23.594 1 97.31 251 ARG B CA 1
ATOM 5503 C C . ARG B 1 251 ? -7.402 -28.203 -23.016 1 97.31 251 ARG B C 1
ATOM 5505 O O . ARG B 1 251 ? -7.711 -27.266 -23.766 1 97.31 251 ARG B O 1
ATOM 5512 N N . ALA B 1 252 ? -7.414 -28.047 -21.734 1 98.25 252 ALA B N 1
ATOM 5513 C CA . ALA B 1 252 ? -7.465 -26.75 -21.062 1 98.25 252 ALA B CA 1
ATOM 5514 C C . ALA B 1 252 ? -6.254 -26.562 -20.141 1 98.25 252 ALA B C 1
ATOM 5516 O O . ALA B 1 252 ? -5.973 -27.406 -19.297 1 98.25 252 ALA B O 1
ATOM 5517 N N . THR B 1 253 ? -5.535 -25.5 -20.406 1 98.69 253 THR B N 1
ATOM 5518 C CA . THR B 1 253 ? -4.238 -25.312 -19.766 1 98.69 253 THR B CA 1
ATOM 5519 C C . THR B 1 253 ? -4.164 -23.953 -19.094 1 98.69 253 THR B C 1
ATOM 5521 O O . THR B 1 253 ? -4.547 -22.938 -19.672 1 98.69 253 THR B O 1
ATOM 5524 N N . LEU B 1 254 ? -3.809 -23.922 -17.734 1 98.81 254 LEU B N 1
ATOM 5525 C CA . LEU B 1 254 ? -3.322 -22.672 -17.141 1 98.81 254 LEU B CA 1
ATOM 5526 C C . LEU B 1 254 ? -1.926 -22.344 -17.656 1 98.81 254 LEU B C 1
ATOM 5528 O O . LEU B 1 254 ? -0.931 -22.859 -17.141 1 98.81 254 LEU B O 1
ATOM 5532 N N . ASP B 1 255 ? -1.877 -21.469 -18.578 1 98.25 255 ASP B N 1
ATOM 5533 C CA . ASP B 1 255 ? -0.628 -21.188 -19.281 1 98.25 255 ASP B CA 1
ATOM 5534 C C . ASP B 1 255 ? 0.35 -20.438 -18.391 1 98.25 255 ASP B C 1
ATOM 5536 O O . ASP B 1 255 ? -0.038 -19.906 -17.344 1 98.25 255 ASP B O 1
ATOM 5540 N N . TYR B 1 256 ? 1.604 -20.328 -18.906 1 97.62 256 TYR B N 1
ATOM 5541 C CA . TYR B 1 256 ? 2.682 -19.688 -18.156 1 97.62 256 TYR B CA 1
ATOM 5542 C C . TYR B 1 256 ? 2.396 -18.203 -17.938 1 97.62 256 TYR B C 1
ATOM 5544 O O . TYR B 1 256 ? 3.008 -17.578 -17.078 1 97.62 256 TYR B O 1
ATOM 5552 N N . ASP B 1 257 ? 1.437 -17.594 -18.672 1 97.88 257 ASP B N 1
ATOM 5553 C CA . ASP B 1 257 ? 1.109 -16.188 -18.594 1 97.88 257 ASP B CA 1
ATOM 5554 C C . ASP B 1 257 ? -0.08 -15.945 -17.656 1 97.88 257 ASP B C 1
ATOM 5556 O O . ASP B 1 257 ? -0.572 -14.828 -17.547 1 97.88 257 ASP B O 1
ATOM 5560 N N . GLY B 1 258 ? -0.563 -16.984 -17.047 1 98.19 258 GLY B N 1
ATOM 5561 C CA . GLY B 1 258 ? -1.587 -16.859 -16.031 1 98.19 258 GLY B CA 1
ATOM 5562 C C . GLY B 1 258 ? -2.998 -16.938 -16.578 1 98.19 258 GLY B C 1
ATOM 5563 O O . GLY B 1 258 ? -3.969 -16.797 -15.836 1 98.19 258 GLY B O 1
ATOM 5564 N N . VAL B 1 259 ? -3.15 -17.172 -17.844 1 98.56 259 VAL B N 1
ATOM 5565 C CA . VAL B 1 259 ? -4.473 -17.25 -18.469 1 98.56 259 VAL B CA 1
ATOM 5566 C C . VAL B 1 259 ? -4.852 -18.719 -18.688 1 98.56 259 VAL B C 1
ATOM 5568 O O . VAL B 1 259 ? -4.043 -19.516 -19.188 1 98.56 259 VAL B O 1
ATOM 5571 N N . PHE B 1 260 ? -6.051 -19.078 -18.219 1 98.44 260 PHE B N 1
ATOM 5572 C CA . PHE B 1 260 ? -6.605 -20.406 -18.469 1 98.44 260 PHE B CA 1
ATOM 5573 C C . PHE B 1 260 ? -7.285 -20.453 -19.844 1 98.44 260 PHE B C 1
ATOM 5575 O O . PHE B 1 260 ? -8.211 -19.688 -20.109 1 98.44 260 PHE B O 1
ATOM 5582 N N . ARG B 1 261 ? -6.809 -21.422 -20.734 1 97.81 261 ARG B N 1
ATOM 5583 C CA . ARG B 1 261 ? -7.328 -21.5 -22.109 1 97.81 261 ARG B CA 1
ATOM 5584 C C . ARG B 1 261 ? -7.73 -22.922 -22.469 1 97.81 261 ARG B C 1
ATOM 5586 O O . ARG B 1 261 ? -7.035 -23.875 -22.109 1 97.81 261 ARG B O 1
ATOM 5593 N N . GLN B 1 262 ? -8.812 -22.984 -23.125 1 97.31 262 GLN B N 1
ATOM 5594 C CA . GLN B 1 262 ? -9.141 -24.25 -23.766 1 97.31 262 GLN B CA 1
ATOM 5595 C C . GLN B 1 262 ? -8.664 -24.266 -25.219 1 97.31 262 GLN B C 1
ATOM 5597 O O . GLN B 1 262 ? -8.969 -23.359 -25.984 1 97.31 262 GLN B O 1
ATOM 5602 N N . TYR B 1 263 ? -7.93 -25.297 -25.547 1 96.31 263 TYR B N 1
ATOM 5603 C CA . TYR B 1 263 ? -7.355 -25.453 -26.875 1 96.31 263 TYR B CA 1
ATOM 5604 C C . TYR B 1 263 ? -8 -26.625 -27.609 1 96.31 263 TYR B C 1
ATOM 5606 O O . TYR B 1 263 ? -8.422 -27.594 -27 1 96.31 263 TYR B O 1
ATOM 5614 N N . THR B 1 264 ? -8.016 -26.469 -28.953 1 94.69 264 THR B N 1
ATOM 5615 C CA . THR B 1 264 ? -8.484 -27.547 -29.812 1 94.69 264 THR B CA 1
ATOM 5616 C C . THR B 1 264 ? -7.492 -27.797 -30.953 1 94.69 264 THR B C 1
ATOM 5618 O O . THR B 1 264 ? -6.797 -26.891 -31.391 1 94.69 264 THR B O 1
ATOM 5621 N N . TYR B 1 265 ? -7.352 -29.031 -31.328 1 94.06 265 TYR B N 1
ATOM 5622 C CA . TYR B 1 265 ? -6.508 -29.5 -32.406 1 94.06 265 TYR B CA 1
ATOM 5623 C C . TYR B 1 265 ? -7.234 -30.531 -33.281 1 94.06 265 TYR B C 1
ATOM 5625 O O . TYR B 1 265 ? -7.699 -31.547 -32.75 1 94.06 265 TYR B O 1
ATOM 5633 N N . PRO B 1 266 ? -7.281 -30.359 -34.562 1 91.31 266 PRO B N 1
ATOM 5634 C CA . PRO B 1 266 ? -7.996 -31.328 -35.406 1 91.31 266 PRO B CA 1
ATOM 5635 C C . PRO B 1 266 ? -7.293 -32.688 -35.438 1 91.31 266 PRO B C 1
ATOM 5637 O O . PRO B 1 266 ? -6.074 -32.75 -35.625 1 91.31 266 PRO B O 1
ATOM 5640 N N . LYS B 1 267 ? -7.977 -33.781 -35.281 1 88.31 267 LYS B N 1
ATOM 5641 C CA . LYS B 1 267 ? -7.43 -35.125 -35.312 1 88.31 267 LYS B CA 1
ATOM 5642 C C . LYS B 1 267 ? -7.113 -35.562 -36.719 1 88.31 267 LYS B C 1
ATOM 5644 O O . LYS B 1 267 ? -6.207 -36.375 -36.938 1 88.31 267 LYS B O 1
ATOM 5649 N N . SER B 1 268 ? -7.926 -35.281 -37.625 1 79.12 268 SER B N 1
ATOM 5650 C CA . SER B 1 268 ? -7.695 -35.625 -39.031 1 79.12 268 SER B CA 1
ATOM 5651 C C . SER B 1 268 ? -7.473 -34.375 -39.875 1 79.12 268 SER B C 1
ATOM 5653 O O . SER B 1 268 ? -7.949 -33.312 -39.531 1 79.12 268 SER B O 1
ATOM 5655 N N . SER B 1 269 ? -6.285 -34.438 -40.594 1 64.62 269 SER B N 1
ATOM 5656 C CA . SER B 1 269 ? -5.938 -33.344 -41.5 1 64.62 269 SER B CA 1
ATOM 5657 C C . SER B 1 269 ? -7.156 -32.844 -42.25 1 64.62 269 SER B C 1
ATOM 5659 O O . SER B 1 269 ? -7.82 -33.594 -42.938 1 64.62 269 SER B O 1
ATOM 5661 N N . PRO B 1 270 ? -7.633 -31.672 -41.75 1 55.22 270 PRO B N 1
ATOM 5662 C CA . PRO B 1 270 ? -8.727 -31.203 -42.594 1 55.22 270 PRO B CA 1
ATOM 5663 C C . PRO B 1 270 ? -8.352 -31.172 -44.094 1 55.22 270 PRO B C 1
ATOM 5665 O O . PRO B 1 270 ? -7.176 -30.969 -44.406 1 55.22 270 PRO B O 1
ATOM 5668 N N . THR B 1 271 ? -9.016 -31.922 -44.875 1 52.12 271 THR B N 1
ATOM 5669 C CA . THR B 1 271 ? -8.781 -31.828 -46.312 1 52.12 271 THR B CA 1
ATOM 5670 C C . THR B 1 271 ? -8.477 -30.391 -46.719 1 52.12 271 THR B C 1
ATOM 5672 O O . THR B 1 271 ? -7.906 -30.141 -47.781 1 52.12 271 THR B O 1
ATOM 5675 N N . ASN B 1 272 ? -9.102 -29.453 -46.156 1 48.03 272 ASN B N 1
ATOM 5676 C CA . ASN B 1 272 ? -9.125 -28.109 -46.719 1 48.03 272 ASN B CA 1
ATOM 5677 C C . ASN B 1 272 ? -8.031 -27.234 -46.125 1 48.03 272 ASN B C 1
ATOM 5679 O O . ASN B 1 272 ? -8.148 -26 -46.125 1 48.03 272 ASN B O 1
ATOM 5683 N N . GLY B 1 273 ? -6.852 -27.719 -45.781 1 51.34 273 GLY B N 1
ATOM 5684 C CA . GLY B 1 273 ? -5.711 -26.828 -45.594 1 51.34 273 GLY B CA 1
ATOM 5685 C C . GLY B 1 273 ? -5.582 -26.266 -44.188 1 51.34 273 GLY B C 1
ATOM 5686 O O . GLY B 1 273 ? -4.879 -25.281 -43.969 1 51.34 273 GLY B O 1
ATOM 5687 N N . TRP B 1 274 ? -6.379 -26.609 -43.375 1 54.28 274 TRP B N 1
ATOM 5688 C CA . TRP B 1 274 ? -6.219 -25.938 -42.062 1 54.28 274 TRP B CA 1
ATOM 5689 C C . TRP B 1 274 ? -4.914 -26.344 -41.406 1 54.28 274 TRP B C 1
ATOM 5691 O O . TRP B 1 274 ? -4.504 -27.5 -41.5 1 54.28 274 TRP B O 1
ATOM 5701 N N . PRO B 1 275 ? -4.273 -25.375 -40.875 1 61.47 275 PRO B N 1
ATOM 5702 C CA . PRO B 1 275 ? -2.973 -25.656 -40.25 1 61.47 275 PRO B CA 1
ATOM 5703 C C . PRO B 1 275 ? -3.07 -26.625 -39.062 1 61.47 275 PRO B C 1
ATOM 5705 O O . PRO B 1 275 ? -4.043 -26.578 -38.312 1 61.47 275 PRO B O 1
ATOM 5708 N N . GLU B 1 276 ? -2.436 -27.672 -39.062 1 75.75 276 GLU B N 1
ATOM 5709 C CA . GLU B 1 276 ? -2.248 -28.641 -38 1 75.75 276 GLU B CA 1
ATOM 5710 C C . GLU B 1 276 ? -1.561 -28 -36.781 1 75.75 276 GLU B C 1
ATOM 5712 O O . GLU B 1 276 ? -0.413 -28.328 -36.469 1 75.75 276 GLU B O 1
ATOM 5717 N N . SER B 1 277 ? -2.418 -26.984 -36.156 1 88.69 277 SER B N 1
ATOM 5718 C CA . SER B 1 277 ? -1.905 -26.281 -34.969 1 88.69 277 SER B CA 1
ATOM 5719 C C . SER B 1 277 ? -2.98 -26.156 -33.906 1 88.69 277 SER B C 1
ATOM 5721 O O . SER B 1 277 ? -4.172 -26.297 -34.188 1 88.69 277 SER B O 1
ATOM 5723 N N . TRP B 1 278 ? -2.582 -26.031 -32.75 1 93.75 278 TRP B N 1
ATOM 5724 C CA . TRP B 1 278 ? -3.512 -25.766 -31.641 1 93.75 278 TRP B CA 1
ATOM 5725 C C . TRP B 1 278 ? -4.184 -24.406 -31.812 1 93.75 278 TRP B C 1
ATOM 5727 O O . TRP B 1 278 ? -3.527 -23.422 -32.156 1 93.75 278 TRP B O 1
ATOM 5737 N N . SER B 1 279 ? -5.527 -24.328 -31.609 1 92.56 279 SER B N 1
ATOM 5738 C CA . SER B 1 279 ? -6.297 -23.094 -31.609 1 92.56 279 SER B CA 1
ATOM 5739 C C . SER B 1 279 ? -6.961 -22.844 -30.266 1 92.56 279 SER B C 1
ATOM 5741 O O . SER B 1 279 ? -7.445 -23.781 -29.625 1 92.56 279 SER B O 1
ATOM 5743 N N . THR B 1 280 ? -6.887 -21.594 -29.859 1 93.62 280 THR B N 1
ATOM 5744 C CA . THR B 1 280 ? -7.566 -21.234 -28.609 1 93.62 280 THR B CA 1
ATOM 5745 C C . THR B 1 280 ? -9.07 -21.109 -28.844 1 93.62 280 THR B C 1
ATOM 5747 O O . THR B 1 280 ? -9.508 -20.359 -29.719 1 93.62 280 THR B O 1
ATOM 5750 N N . PHE B 1 281 ? -9.781 -21.781 -28.078 1 93.62 281 PHE B N 1
ATOM 5751 C CA . PHE B 1 281 ? -11.242 -21.766 -28.172 1 93.62 281 PHE B CA 1
ATOM 5752 C C . PHE B 1 281 ? -11.82 -20.656 -27.281 1 93.62 281 PHE B C 1
ATOM 5754 O O . PHE B 1 281 ? -12.633 -19.859 -27.75 1 93.62 281 PHE B O 1
ATOM 5761 N N . TRP B 1 282 ? -11.523 -20.547 -26.031 1 95 282 TRP B N 1
ATOM 5762 C CA . TRP B 1 282 ? -11.82 -19.453 -25.109 1 95 282 TRP B CA 1
ATOM 5763 C C . TRP B 1 282 ? -10.742 -19.344 -24.031 1 95 282 TRP B C 1
ATOM 5765 O O . TRP B 1 282 ? -9.883 -20.219 -23.906 1 95 282 TRP B O 1
ATOM 5775 N N . SER B 1 283 ? -10.719 -18.25 -23.375 1 96 283 SER B N 1
ATOM 5776 C CA . SER B 1 283 ? -9.727 -18.016 -22.328 1 96 283 SER B CA 1
ATOM 5777 C C . SER B 1 283 ? -10.32 -17.25 -21.156 1 96 283 SER B C 1
ATOM 5779 O O . SER B 1 283 ? -11.328 -16.562 -21.297 1 96 283 SER B O 1
ATOM 5781 N N . LEU B 1 284 ? -9.711 -17.531 -19.969 1 96.12 284 LEU B N 1
ATOM 5782 C CA . LEU B 1 284 ? -10.094 -16.859 -18.719 1 96.12 284 LEU B CA 1
ATOM 5783 C C . LEU B 1 284 ? -8.867 -16.5 -17.891 1 96.12 284 LEU B C 1
ATOM 5785 O O . LEU B 1 284 ? -8.07 -17.375 -17.547 1 96.12 284 LEU B O 1
ATOM 5789 N N . PRO B 1 285 ? -8.695 -15.195 -17.516 1 96.38 285 PRO B N 1
ATOM 5790 C CA . PRO B 1 285 ? -9.477 -14.039 -17.953 1 96.38 285 PRO B CA 1
ATOM 5791 C C . PRO B 1 285 ? -9.195 -13.648 -19.406 1 96.38 285 PRO B C 1
ATOM 5793 O O . PRO B 1 285 ? -8.172 -14.055 -19.969 1 96.38 285 PRO B O 1
ATOM 5796 N N . GLN B 1 286 ? -10.055 -12.883 -19.938 1 94.38 286 GLN B N 1
ATOM 5797 C CA . GLN B 1 286 ? -9.867 -12.453 -21.328 1 94.38 286 GLN B CA 1
ATOM 5798 C C . GLN B 1 286 ? -8.742 -11.43 -21.438 1 94.38 286 GLN B C 1
ATOM 5800 O O . GLN B 1 286 ? -7.949 -11.477 -22.391 1 94.38 286 GLN B O 1
ATOM 5805 N N . ASP B 1 287 ? -8.703 -10.555 -20.531 1 96.19 287 ASP B N 1
ATOM 5806 C CA . ASP B 1 287 ? -7.633 -9.555 -20.453 1 96.19 287 ASP B CA 1
ATOM 5807 C C . ASP B 1 287 ? -6.996 -9.539 -19.062 1 96.19 287 ASP B C 1
ATOM 5809 O O . ASP B 1 287 ? -7.402 -8.766 -18.188 1 96.19 287 ASP B O 1
ATOM 5813 N N . ILE B 1 288 ? -5.941 -10.336 -18.969 1 97.75 288 ILE B N 1
ATOM 5814 C CA . ILE B 1 288 ? -5.305 -10.453 -17.672 1 97.75 288 ILE B CA 1
ATOM 5815 C C . ILE B 1 288 ? -4.539 -9.172 -17.344 1 97.75 288 ILE B C 1
ATOM 5817 O O . ILE B 1 288 ? -4.262 -8.883 -16.188 1 97.75 288 ILE B O 1
ATOM 5821 N N . CYS B 1 289 ? -4.156 -8.352 -18.328 1 97.62 289 CYS B N 1
ATOM 5822 C CA . CYS B 1 289 ? -3.357 -7.148 -18.125 1 97.62 289 CYS B CA 1
ATOM 5823 C C . CYS B 1 289 ? -4.125 -6.109 -17.328 1 97.62 289 CYS B C 1
ATOM 5825 O O . CYS B 1 289 ? -3.525 -5.309 -16.594 1 97.62 289 CYS B O 1
ATOM 5827 N N . THR B 1 290 ? -5.41 -6.109 -17.406 1 94.19 290 THR B N 1
ATOM 5828 C CA . THR B 1 290 ? -6.215 -5.113 -16.703 1 94.19 290 THR B CA 1
ATOM 5829 C C . THR B 1 290 ? -6.969 -5.746 -15.539 1 94.19 290 THR B C 1
ATOM 5831 O O . THR B 1 290 ? -7.895 -5.141 -14.992 1 94.19 290 THR B O 1
ATOM 5834 N N . SER B 1 291 ? -6.582 -7.035 -15.258 1 94.88 291 SER B N 1
ATOM 5835 C CA . SER B 1 291 ? -7.172 -7.684 -14.086 1 94.88 291 SER B CA 1
ATOM 5836 C C . SER B 1 291 ? -6.719 -7.016 -12.797 1 94.88 291 SER B C 1
ATOM 5838 O O . SER B 1 291 ? -5.648 -6.398 -12.75 1 94.88 291 SER B O 1
ATOM 5840 N N . SER B 1 292 ? -7.516 -7.145 -11.742 1 90.69 292 SER B N 1
ATOM 5841 C CA . SER B 1 292 ? -7.156 -6.594 -10.438 1 90.69 292 SER B CA 1
ATOM 5842 C C . SER B 1 292 ? -6.316 -7.578 -9.633 1 90.69 292 SER B C 1
ATOM 5844 O O . SER B 1 292 ? -6.762 -8.695 -9.352 1 90.69 292 SER B O 1
ATOM 5846 N N . PHE B 1 293 ? -5.086 -7.379 -9.297 1 91.12 293 PHE B N 1
ATOM 5847 C CA . PHE B 1 293 ? -4.172 -8.258 -8.578 1 91.12 293 PHE B CA 1
ATOM 5848 C C . PHE B 1 293 ? -4.074 -7.848 -7.113 1 91.12 293 PHE B C 1
ATOM 5850 O O . PHE B 1 293 ? -3.35 -8.469 -6.336 1 91.12 293 PHE B O 1
ATOM 5857 N N . GLY B 1 294 ? -4.762 -7.004 -6.57 1 87.81 294 GLY B N 1
ATOM 5858 C CA . GLY B 1 294 ? -4.656 -6.582 -5.184 1 87.81 294 GLY B CA 1
ATOM 5859 C C . GLY B 1 294 ? -3.424 -5.746 -4.906 1 87.81 294 GLY B C 1
ATOM 5860 O O . GLY B 1 294 ? -2.912 -5.07 -5.805 1 87.81 294 GLY B O 1
ATOM 5861 N N . GLU B 1 295 ? -2.859 -5.844 -3.619 1 88.75 295 GLU B N 1
ATOM 5862 C CA . GLU B 1 295 ? -1.828 -4.902 -3.193 1 88.75 295 GLU B CA 1
ATOM 5863 C C . GLU B 1 295 ? -0.44 -5.531 -3.27 1 88.75 295 GLU B C 1
ATOM 5865 O O . GLU B 1 295 ? 0.567 -4.82 -3.305 1 88.75 295 GLU B O 1
ATOM 5870 N N . PHE B 1 296 ? -0.433 -6.883 -3.314 1 93.75 296 PHE B N 1
ATOM 5871 C CA . PHE B 1 296 ? 0.864 -7.543 -3.223 1 93.75 296 PHE B CA 1
ATOM 5872 C C . PHE B 1 296 ? 1.237 -8.188 -4.551 1 93.75 296 PHE B C 1
ATOM 5874 O O . PHE B 1 296 ? 0.361 -8.586 -5.32 1 93.75 296 PHE B O 1
ATOM 5881 N N . GLY B 1 297 ? 2.533 -8.227 -4.754 1 95.31 297 GLY B N 1
ATOM 5882 C CA . GLY B 1 297 ? 3.027 -8.883 -5.957 1 95.31 297 GLY B CA 1
ATOM 5883 C C . GLY B 1 297 ? 3.211 -7.926 -7.121 1 95.31 297 GLY B C 1
ATOM 5884 O O . GLY B 1 297 ? 2.818 -6.758 -7.043 1 95.31 297 GLY B O 1
ATOM 5885 N N . SER B 1 298 ? 3.732 -8.375 -8.227 1 96.19 298 SER B N 1
ATOM 5886 C CA . SER B 1 298 ? 4.129 -7.551 -9.359 1 96.19 298 SER B CA 1
ATOM 5887 C C . SER B 1 298 ? 3.027 -7.492 -10.414 1 96.19 298 SER B C 1
ATOM 5889 O O . SER B 1 298 ? 3.074 -6.664 -11.32 1 96.19 298 SER B O 1
ATOM 5891 N N . GLY B 1 299 ? 2.027 -8.312 -10.266 1 95.94 299 GLY B N 1
ATOM 5892 C CA . GLY B 1 299 ? 1.062 -8.469 -11.336 1 95.94 299 GLY B CA 1
ATOM 5893 C C . GLY B 1 299 ? 1.487 -9.5 -12.375 1 95.94 299 GLY B C 1
ATOM 5894 O O . GLY B 1 299 ? 2.023 -10.555 -12.023 1 95.94 299 GLY B O 1
ATOM 5895 N N . VAL B 1 300 ? 1.274 -9.227 -13.617 1 97.19 300 VAL B N 1
ATOM 5896 C CA . VAL B 1 300 ? 1.461 -10.211 -14.68 1 97.19 300 VAL B CA 1
ATOM 5897 C C . VAL B 1 300 ? 2.93 -10.25 -15.094 1 97.19 300 VAL B C 1
ATOM 5899 O O . VAL B 1 300 ? 3.531 -11.32 -15.172 1 97.19 300 VAL B O 1
ATOM 5902 N N . CYS B 1 301 ? 3.566 -9.125 -15.32 1 97.44 301 CYS B N 1
ATOM 5903 C CA . CYS B 1 301 ? 4.809 -9.039 -16.078 1 97.44 301 CYS B CA 1
ATOM 5904 C C . CYS B 1 301 ? 5.996 -8.789 -15.156 1 97.44 301 CYS B C 1
ATOM 5906 O O . CYS B 1 301 ? 7.109 -8.547 -15.633 1 97.44 301 CYS B O 1
ATOM 5908 N N . GLY B 1 302 ? 5.863 -8.867 -13.898 1 96.69 302 GLY B N 1
ATOM 5909 C CA . GLY B 1 302 ? 6.973 -8.57 -13.016 1 96.69 302 GLY B CA 1
ATOM 5910 C C . GLY B 1 302 ? 7.105 -7.094 -12.695 1 96.69 302 GLY B C 1
ATOM 5911 O O . GLY B 1 302 ? 6.426 -6.262 -13.305 1 96.69 302 GLY B O 1
ATOM 5912 N N . PHE B 1 303 ? 8.047 -6.758 -11.836 1 97.56 303 PHE B N 1
ATOM 5913 C CA . PHE B 1 303 ? 8.211 -5.391 -11.359 1 97.56 303 PHE B CA 1
ATOM 5914 C C . PHE B 1 303 ? 8.82 -4.508 -12.438 1 97.56 303 PHE B C 1
ATOM 5916 O O . PHE B 1 303 ? 9.648 -4.969 -13.227 1 97.56 303 PHE B O 1
ATOM 5923 N N . ASN B 1 304 ? 8.43 -3.234 -12.484 1 98 304 ASN B N 1
ATOM 5924 C CA . ASN B 1 304 ? 8.945 -2.166 -13.336 1 98 304 ASN B CA 1
ATOM 5925 C C . ASN B 1 304 ? 8.641 -2.426 -14.805 1 98 304 ASN B C 1
ATOM 5927 O O . ASN B 1 304 ? 9.289 -1.857 -15.688 1 98 304 ASN B O 1
ATOM 5931 N N . SER B 1 305 ? 7.773 -3.4 -15.102 1 98.38 305 SER B N 1
ATOM 5932 C CA . SER B 1 305 ? 7.305 -3.688 -16.453 1 98.38 305 SER B CA 1
ATOM 5933 C C . SER B 1 305 ? 5.816 -3.381 -16.594 1 98.38 305 SER B C 1
ATOM 5935 O O . SER B 1 305 ? 5.168 -2.957 -15.641 1 98.38 305 SER B O 1
ATOM 5937 N N . TYR B 1 306 ? 5.328 -3.443 -17.812 1 98.44 306 TYR B N 1
ATOM 5938 C CA . TYR B 1 306 ? 3.889 -3.311 -18 1 98.44 306 TYR B CA 1
ATOM 5939 C C . TYR B 1 306 ? 3.373 -4.316 -19.016 1 98.44 306 TYR B C 1
ATOM 5941 O O . TYR B 1 306 ? 4.121 -4.762 -19.891 1 98.44 306 TYR B O 1
ATOM 5949 N N . CYS B 1 307 ? 2.156 -4.715 -18.812 1 98.56 307 CYS B N 1
ATOM 5950 C CA . CYS B 1 307 ? 1.468 -5.746 -19.578 1 98.56 307 CYS B CA 1
ATOM 5951 C C . CYS B 1 307 ? 0.579 -5.125 -20.641 1 98.56 307 CYS B C 1
ATOM 5953 O O . CYS B 1 307 ? -0.151 -4.172 -20.375 1 98.56 307 CYS B O 1
ATOM 5955 N N . LYS B 1 308 ? 0.713 -5.586 -21.828 1 97.88 308 LYS B N 1
ATOM 5956 C CA . LYS B 1 308 ? -0.186 -5.227 -22.922 1 97.88 308 LYS B CA 1
ATOM 5957 C C . LYS B 1 308 ? -0.605 -6.457 -23.719 1 97.88 308 LYS B C 1
ATOM 5959 O O . LYS B 1 308 ? 0.152 -7.426 -23.812 1 97.88 308 LYS B O 1
ATOM 5964 N N . LEU B 1 309 ? -1.832 -6.48 -24.219 1 97.12 309 LEU B N 1
ATOM 5965 C CA . LEU B 1 309 ? -2.24 -7.59 -25.078 1 97.12 309 LEU B CA 1
ATOM 5966 C C . LEU B 1 309 ? -1.663 -7.441 -26.469 1 97.12 309 LEU B C 1
ATOM 5968 O O . LEU B 1 309 ? -1.672 -6.344 -27.031 1 97.12 309 LEU B O 1
ATOM 5972 N N . ASP B 1 310 ? -1.143 -8.469 -26.953 1 95.31 310 ASP B N 1
ATOM 5973 C CA . ASP B 1 310 ? -0.635 -8.445 -28.312 1 95.31 310 ASP B CA 1
ATOM 5974 C C . ASP B 1 310 ? -1.752 -8.711 -29.328 1 95.31 310 ASP B C 1
ATOM 5976 O O . ASP B 1 310 ? -2.932 -8.695 -28.969 1 95.31 310 ASP B O 1
ATOM 5980 N N . LYS B 1 311 ? -1.402 -8.93 -30.562 1 93.19 311 LYS B N 1
ATOM 5981 C CA . LYS B 1 311 ? -2.377 -9.125 -31.641 1 93.19 311 LYS B CA 1
ATOM 5982 C C . LYS B 1 311 ? -3.172 -10.406 -31.438 1 93.19 311 LYS B C 1
ATOM 5984 O O . LYS B 1 311 ? -4.328 -10.5 -31.859 1 93.19 311 LYS B O 1
ATOM 5989 N N . ASP B 1 312 ? -2.57 -11.422 -30.812 1 91.44 312 ASP B N 1
ATOM 5990 C CA . ASP B 1 312 ? -3.223 -12.711 -30.562 1 91.44 312 ASP B CA 1
ATOM 5991 C C . ASP B 1 312 ? -3.955 -12.703 -29.219 1 91.44 312 ASP B C 1
ATOM 5993 O O . ASP B 1 312 ? -4.344 -13.758 -28.719 1 91.44 312 ASP B O 1
ATOM 5997 N N . GLN B 1 313 ? -4.023 -11.555 -28.562 1 91.94 313 GLN B N 1
ATOM 5998 C CA . GLN B 1 313 ? -4.734 -11.344 -27.312 1 91.94 313 GLN B CA 1
ATOM 5999 C C . GLN B 1 313 ? -4.035 -12.07 -26.156 1 91.94 313 GLN B C 1
ATOM 6001 O O . GLN B 1 313 ? -4.691 -12.555 -25.234 1 91.94 313 GLN B O 1
ATOM 6006 N N . ARG B 1 314 ? -2.762 -12.203 -26.328 1 95.69 314 ARG B N 1
ATOM 6007 C CA . ARG B 1 314 ? -1.938 -12.75 -25.266 1 95.69 314 ARG B CA 1
ATOM 6008 C C . ARG B 1 314 ? -1.144 -11.648 -24.562 1 95.69 314 ARG B C 1
ATOM 6010 O O . ARG B 1 314 ? -0.752 -10.664 -25.203 1 95.69 314 ARG B O 1
ATOM 6017 N N . PRO B 1 315 ? -0.943 -11.789 -23.297 1 97.25 315 PRO B N 1
ATOM 6018 C CA . PRO B 1 315 ? -0.166 -10.758 -22.609 1 97.25 315 PRO B CA 1
ATOM 6019 C C . PRO B 1 315 ? 1.273 -10.672 -23.109 1 97.25 315 PRO B C 1
ATOM 6021 O O . PRO B 1 315 ? 1.937 -11.695 -23.281 1 97.25 315 PRO B O 1
ATOM 6024 N N . GLU B 1 316 ? 1.66 -9.531 -23.406 1 97.62 316 GLU B N 1
ATOM 6025 C CA . GLU B 1 316 ? 3.037 -9.18 -23.75 1 97.62 316 GLU B CA 1
ATOM 6026 C C . GLU B 1 316 ? 3.652 -8.273 -22.688 1 97.62 316 GLU B C 1
ATOM 6028 O O . GLU B 1 316 ? 3.057 -7.266 -22.297 1 97.62 316 GLU B O 1
ATOM 6033 N N . CYS B 1 317 ? 4.789 -8.656 -22.172 1 98.25 317 CYS B N 1
ATOM 6034 C CA . CYS B 1 317 ? 5.473 -7.871 -21.141 1 98.25 317 CYS B CA 1
ATOM 6035 C C . CYS B 1 317 ? 6.531 -6.969 -21.766 1 98.25 317 CYS B C 1
ATOM 6037 O O . CYS B 1 317 ? 7.359 -7.426 -22.547 1 98.25 317 CYS B O 1
ATOM 6039 N N . LEU B 1 318 ? 6.492 -5.703 -21.406 1 98.38 318 LEU B N 1
ATOM 6040 C CA . LEU B 1 318 ? 7.41 -4.719 -21.969 1 98.38 318 LEU B CA 1
ATOM 6041 C C . LEU B 1 318 ? 8.094 -3.926 -20.859 1 98.38 318 LEU B C 1
ATOM 6043 O O . LEU B 1 318 ? 7.539 -3.756 -19.766 1 98.38 318 LEU B O 1
ATOM 6047 N N . CYS B 1 319 ? 9.281 -3.508 -21.172 1 98.38 319 CYS B N 1
ATOM 6048 C CA . CYS B 1 319 ? 9.984 -2.588 -20.281 1 98.38 319 CYS B CA 1
ATOM 6049 C C . CYS B 1 319 ? 9.773 -1.143 -20.719 1 98.38 319 CYS B C 1
ATOM 6051 O O . CYS B 1 319 ? 9.734 -0.848 -21.906 1 98.38 319 CYS B O 1
ATOM 6053 N N . PRO B 1 320 ? 9.586 -0.246 -19.781 1 97.88 320 PRO B N 1
ATOM 6054 C CA . PRO B 1 320 ? 9.508 1.167 -20.156 1 97.88 320 PRO B CA 1
ATOM 6055 C C . PRO B 1 320 ? 10.852 1.729 -20.625 1 97.88 320 PRO B C 1
ATOM 6057 O O . PRO B 1 320 ? 11.883 1.061 -20.5 1 97.88 320 PRO B O 1
ATOM 6060 N N . PRO B 1 321 ? 10.773 2.941 -21.234 1 96.19 321 PRO B N 1
ATOM 6061 C CA . PRO B 1 321 ? 12.039 3.553 -21.641 1 96.19 321 PRO B CA 1
ATOM 6062 C C . PRO B 1 321 ? 13.047 3.633 -20.5 1 96.19 321 PRO B C 1
ATOM 6064 O O . PRO B 1 321 ? 12.68 3.953 -19.359 1 96.19 321 PRO B O 1
ATOM 6067 N N . GLY B 1 322 ? 14.305 3.26 -20.812 1 95.06 322 GLY B N 1
ATOM 6068 C CA . GLY B 1 322 ? 15.359 3.348 -19.812 1 95.06 322 GLY B CA 1
ATOM 6069 C C . GLY B 1 322 ? 15.492 2.09 -18.969 1 95.06 322 GLY B C 1
ATOM 6070 O O . GLY B 1 322 ? 16.359 2.014 -18.094 1 95.06 322 GLY B O 1
ATOM 6071 N N . TYR B 1 323 ? 14.695 1.133 -19.234 1 96.38 323 TYR B N 1
ATOM 6072 C CA . TYR B 1 323 ? 14.719 -0.124 -18.5 1 96.38 323 TYR B CA 1
ATOM 6073 C C . TYR B 1 323 ? 14.984 -1.301 -19.438 1 96.38 323 TYR B C 1
ATOM 6075 O O . TYR B 1 323 ? 14.703 -1.226 -20.625 1 96.38 323 TYR B O 1
ATOM 6083 N N . SER B 1 324 ? 15.547 -2.342 -18.906 1 96.75 324 SER B N 1
ATOM 6084 C CA . SER B 1 324 ? 15.734 -3.598 -19.625 1 96.75 324 SER B CA 1
ATOM 6085 C C . SER B 1 324 ? 15.297 -4.789 -18.781 1 96.75 324 SER B C 1
ATOM 6087 O O . SER B 1 324 ? 15.156 -4.68 -17.562 1 96.75 324 SER B O 1
ATOM 6089 N N . PHE B 1 325 ? 15.047 -5.859 -19.406 1 96.31 325 PHE B N 1
ATOM 6090 C CA . PHE B 1 325 ? 14.578 -7.055 -18.703 1 96.31 325 PHE B CA 1
ATOM 6091 C C . PHE B 1 325 ? 15.625 -7.535 -17.703 1 96.31 325 PHE B C 1
ATOM 6093 O O . PHE B 1 325 ? 16.828 -7.523 -17.984 1 96.31 325 PHE B O 1
ATOM 6100 N N . ILE B 1 326 ? 15.203 -7.906 -16.5 1 94.12 326 ILE B N 1
ATOM 6101 C CA . ILE B 1 326 ? 16.078 -8.5 -15.508 1 94.12 326 ILE B CA 1
ATOM 6102 C C . ILE B 1 326 ? 16.688 -9.789 -16.047 1 94.12 326 ILE B C 1
ATOM 6104 O O . ILE B 1 326 ? 17.891 -10.023 -15.898 1 94.12 326 ILE B O 1
ATOM 6108 N N . ASP B 1 327 ? 15.844 -10.625 -16.625 1 91.88 327 ASP B N 1
ATOM 6109 C CA . ASP B 1 327 ? 16.219 -11.844 -17.344 1 91.88 327 ASP B CA 1
ATOM 6110 C C . ASP B 1 327 ? 15.805 -11.766 -18.812 1 91.88 327 ASP B C 1
ATOM 6112 O O . ASP B 1 327 ? 14.617 -11.852 -19.125 1 91.88 327 ASP B O 1
ATOM 6116 N N . PRO B 1 328 ? 16.75 -11.633 -19.656 1 91.56 328 PRO B N 1
ATOM 6117 C CA . PRO B 1 328 ? 16.422 -11.477 -21.078 1 91.56 328 PRO B CA 1
ATOM 6118 C C . PRO B 1 328 ? 15.672 -12.68 -21.641 1 91.56 328 PRO B C 1
ATOM 6120 O O . PRO B 1 328 ? 15 -12.555 -22.672 1 91.56 328 PRO B O 1
ATOM 6123 N N . ASP B 1 329 ? 15.734 -13.844 -20.969 1 90 329 ASP B N 1
ATOM 6124 C CA . ASP B 1 329 ? 15.094 -15.047 -21.484 1 90 329 ASP B CA 1
ATOM 6125 C C . ASP B 1 329 ? 13.703 -15.234 -20.875 1 90 329 ASP B C 1
ATOM 6127 O O . ASP B 1 329 ? 13 -16.188 -21.203 1 90 329 ASP B O 1
ATOM 6131 N N . ASN B 1 330 ? 13.359 -14.328 -20 1 93.38 330 ASN B N 1
ATOM 6132 C CA . ASN B 1 330 ? 12.055 -14.391 -19.344 1 93.38 330 ASN B CA 1
ATOM 6133 C C . ASN B 1 330 ? 11.484 -13 -19.109 1 93.38 330 ASN B C 1
ATOM 6135 O O . ASN B 1 330 ? 11.695 -12.398 -18.047 1 93.38 330 ASN B O 1
ATOM 6139 N N . SER B 1 331 ? 10.672 -12.555 -20.016 1 95.12 331 SER B N 1
ATOM 6140 C CA . SER B 1 331 ? 10.117 -11.203 -19.984 1 95.12 331 SER B CA 1
ATOM 6141 C C . SER B 1 331 ? 9.133 -11.047 -18.828 1 95.12 331 SER B C 1
ATOM 6143 O O . SER B 1 331 ? 8.758 -9.922 -18.469 1 95.12 331 SER B O 1
ATOM 6145 N N . PHE B 1 332 ? 8.711 -12.125 -18.172 1 96.06 332 PHE B N 1
ATOM 6146 C CA . PHE B 1 332 ? 7.707 -12.078 -17.109 1 96.06 332 PHE B CA 1
ATOM 6147 C C . PHE B 1 332 ? 8.367 -11.828 -15.758 1 96.06 332 PHE B C 1
ATOM 6149 O O . PHE B 1 332 ? 7.688 -11.758 -14.734 1 96.06 332 PHE B O 1
ATOM 6156 N N . LYS B 1 333 ? 9.68 -11.641 -15.758 1 94.31 333 LYS B N 1
ATOM 6157 C CA . LYS B 1 333 ? 10.414 -11.453 -14.508 1 94.31 333 LYS B CA 1
ATOM 6158 C C . LYS B 1 333 ? 10.602 -9.977 -14.195 1 94.31 333 LYS B C 1
ATOM 6160 O O . LYS B 1 333 ? 11.164 -9.617 -13.156 1 94.31 333 LYS B O 1
ATOM 6165 N N . GLY B 1 334 ? 10.164 -9.125 -15.094 1 96.5 334 GLY B N 1
ATOM 6166 C CA . GLY B 1 334 ? 10.219 -7.691 -14.836 1 96.5 334 GLY B CA 1
ATOM 6167 C C . GLY B 1 334 ? 11.438 -7.023 -15.445 1 96.5 334 GLY B C 1
ATOM 6168 O O . GLY B 1 334 ? 12.117 -7.609 -16.281 1 96.5 334 GLY B O 1
ATOM 6169 N N . CYS B 1 335 ? 11.617 -5.781 -15.078 1 97.5 335 CYS B N 1
ATOM 6170 C CA . CYS B 1 335 ? 12.648 -4.938 -15.672 1 97.5 335 CYS B CA 1
ATOM 6171 C C . CYS B 1 335 ? 13.508 -4.293 -14.594 1 97.5 335 CYS B C 1
ATOM 6173 O O . CYS B 1 335 ? 13.102 -4.223 -13.43 1 97.5 335 CYS B O 1
ATOM 6175 N N . LYS B 1 336 ? 14.68 -3.916 -14.992 1 95.62 336 LYS B N 1
ATOM 6176 C CA . LYS B 1 336 ? 15.594 -3.135 -14.164 1 95.62 336 LYS B CA 1
ATOM 6177 C C . LYS B 1 336 ? 15.992 -1.836 -14.859 1 95.62 336 LYS B C 1
ATOM 6179 O O . LYS B 1 336 ? 16.109 -1.791 -16.094 1 95.62 336 LYS B O 1
ATOM 6184 N N . PRO B 1 337 ? 16.188 -0.748 -14.047 1 94.31 337 PRO B N 1
ATOM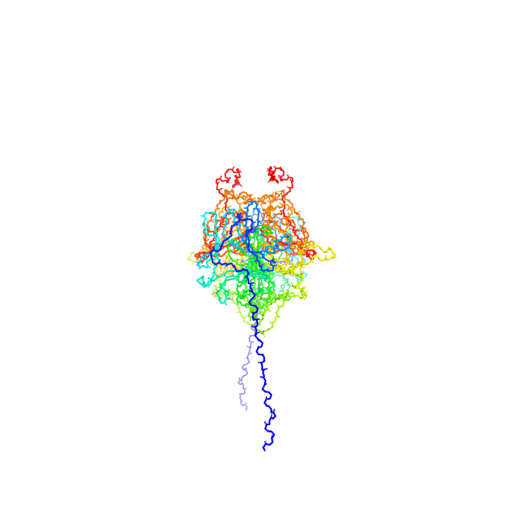 6185 C CA . PRO B 1 337 ? 16.672 0.484 -14.68 1 94.31 337 PRO B CA 1
ATOM 6186 C C . PRO B 1 337 ? 18.094 0.348 -15.227 1 94.31 337 PRO B C 1
ATOM 6188 O O . PRO B 1 337 ? 18.938 -0.317 -14.617 1 94.31 337 PRO B O 1
ATOM 6191 N N . ASN B 1 338 ? 18.297 0.989 -16.359 1 92.88 338 ASN B N 1
ATOM 6192 C CA . ASN B 1 338 ? 19.641 1.008 -16.953 1 92.88 338 ASN B CA 1
ATOM 6193 C C . ASN B 1 338 ? 20.484 2.154 -16.391 1 92.88 338 ASN B C 1
ATOM 6195 O O . ASN B 1 338 ? 21.469 2.551 -17.016 1 92.88 338 ASN B O 1
ATOM 6199 N N . PHE B 1 339 ? 20 2.77 -15.359 1 90.38 339 PHE B N 1
ATOM 6200 C CA . PHE B 1 339 ? 20.641 3.936 -14.766 1 90.38 339 PHE B CA 1
ATOM 6201 C C . PHE B 1 339 ? 20.562 3.883 -13.242 1 90.38 339 PHE B C 1
ATOM 6203 O O . PHE B 1 339 ? 19.828 3.057 -12.688 1 90.38 339 PHE B O 1
ATOM 6210 N N . VAL B 1 340 ? 21.375 4.723 -12.625 1 86.31 340 VAL B N 1
ATOM 6211 C CA . VAL B 1 340 ? 21.312 4.863 -11.172 1 86.31 340 VAL B CA 1
ATOM 6212 C C . VAL B 1 340 ? 20.25 5.906 -10.805 1 86.31 340 VAL B C 1
ATOM 6214 O O . VAL B 1 340 ? 20.203 6.984 -11.398 1 86.31 340 VAL B O 1
ATOM 6217 N N . GLN B 1 341 ? 19.46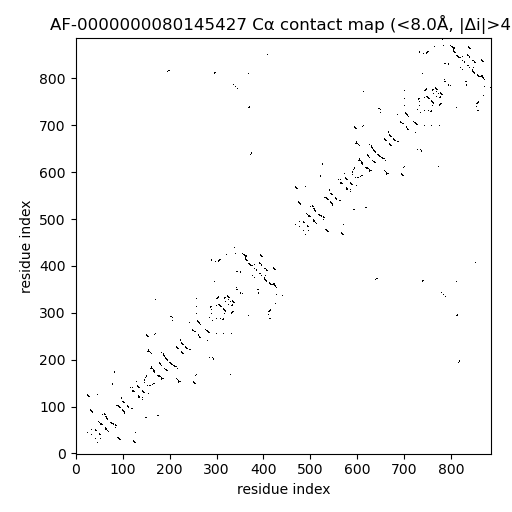9 5.523 -9.844 1 85.62 341 GLN B N 1
ATOM 6218 C CA . GLN B 1 341 ? 18.406 6.426 -9.422 1 85.62 341 GLN B CA 1
ATOM 6219 C C . GLN B 1 341 ? 18.969 7.73 -8.875 1 85.62 341 GLN B C 1
ATOM 6221 O O . GLN B 1 341 ? 20.094 7.762 -8.359 1 85.62 341 GLN B O 1
ATOM 6226 N N . GLN B 1 342 ? 18.156 8.727 -8.969 1 84.81 342 GLN B N 1
ATOM 6227 C CA . GLN B 1 342 ? 18.531 10.07 -8.547 1 84.81 342 GLN B CA 1
ATOM 6228 C C . GLN B 1 342 ? 18.828 10.109 -7.047 1 84.81 342 GLN B C 1
ATOM 6230 O O . GLN B 1 342 ? 18.141 9.461 -6.254 1 84.81 342 GLN B O 1
ATOM 6235 N N . VAL B 1 343 ? 19.828 10.875 -6.711 1 84.88 343 VAL B N 1
ATOM 6236 C CA . VAL B 1 343 ? 20.188 11.07 -5.309 1 84.88 343 VAL B CA 1
ATOM 6237 C C . VAL B 1 343 ? 19.781 12.469 -4.863 1 84.88 343 VAL B C 1
ATOM 6239 O O . VAL B 1 343 ? 19.875 13.422 -5.637 1 84.88 343 VAL B O 1
ATOM 6242 N N . CYS B 1 344 ? 19.266 12.523 -3.596 1 87.12 344 CYS B N 1
ATOM 6243 C CA . CYS B 1 344 ? 18.844 13.812 -3.061 1 87.12 344 CYS B CA 1
ATOM 6244 C C . CYS B 1 344 ? 20.047 14.711 -2.785 1 87.12 344 CYS B C 1
ATOM 6246 O O . CYS B 1 344 ? 20.984 14.305 -2.105 1 87.12 344 CYS B O 1
ATOM 6248 N N . LYS B 1 345 ? 20.016 15.852 -3.438 1 78.75 345 LYS B N 1
ATOM 6249 C CA . LYS B 1 345 ? 21.078 16.828 -3.227 1 78.75 345 LYS B CA 1
ATOM 6250 C C . LYS B 1 345 ? 20.547 18.078 -2.516 1 78.75 345 LYS B C 1
ATOM 6252 O O . LYS B 1 345 ? 19.359 18.375 -2.576 1 78.75 345 LYS B O 1
ATOM 6257 N N . ALA B 1 346 ? 21.406 18.672 -1.803 1 68.69 346 ALA B N 1
ATOM 6258 C CA . ALA B 1 346 ? 21.047 19.891 -1.078 1 68.69 346 ALA B CA 1
ATOM 6259 C C . ALA B 1 346 ? 20.672 21.016 -2.041 1 68.69 346 ALA B C 1
ATOM 6261 O O . ALA B 1 346 ? 19.734 21.781 -1.787 1 68.69 346 ALA B O 1
ATOM 6262 N N . ASP B 1 347 ? 21.422 20.953 -3.094 1 64.19 347 ASP B N 1
ATOM 6263 C CA . ASP B 1 347 ? 21.188 22.016 -4.078 1 64.19 347 ASP B CA 1
ATOM 6264 C C . ASP B 1 347 ? 20.094 21.594 -5.066 1 64.19 347 ASP B C 1
ATOM 6266 O O . ASP B 1 347 ? 20.328 20.734 -5.914 1 64.19 347 ASP B O 1
ATOM 6270 N N . GLU B 1 348 ? 19 22.219 -4.922 1 61.88 348 GLU B N 1
ATOM 6271 C CA . GLU B 1 348 ? 17.812 21.891 -5.719 1 61.88 348 GLU B CA 1
ATOM 6272 C C . GLU B 1 348 ? 18.062 22.141 -7.203 1 61.88 348 GLU B C 1
ATOM 6274 O O . GLU B 1 348 ? 17.469 21.469 -8.055 1 61.88 348 GLU B O 1
ATOM 6279 N N . SER B 1 349 ? 18.844 23.125 -7.438 1 56.81 349 SER B N 1
ATOM 6280 C CA . SER B 1 349 ? 19.062 23.531 -8.828 1 56.81 349 SER B CA 1
ATOM 6281 C C . SER B 1 349 ? 19.781 22.422 -9.609 1 56.81 349 SER B C 1
ATOM 6283 O O . SER B 1 349 ? 19.719 22.391 -10.844 1 56.81 349 SER B O 1
ATOM 6285 N N . ARG B 1 350 ? 20.328 21.516 -8.984 1 57.72 350 ARG B N 1
ATOM 6286 C CA . ARG B 1 350 ? 21.141 20.516 -9.68 1 57.72 350 ARG B CA 1
ATOM 6287 C C . ARG B 1 350 ? 20.5 19.141 -9.609 1 57.72 350 ARG B C 1
ATOM 6289 O O . ARG B 1 350 ? 21.016 18.172 -10.164 1 57.72 350 ARG B O 1
ATOM 6296 N N . ILE B 1 351 ? 19.328 19.156 -8.969 1 64.56 351 ILE B N 1
ATOM 6297 C CA . ILE B 1 351 ? 18.703 17.859 -8.727 1 64.56 351 ILE B CA 1
ATOM 6298 C C . ILE B 1 351 ? 18.234 17.25 -10.047 1 64.56 351 ILE B C 1
ATOM 6300 O O . ILE B 1 351 ? 18.328 16.047 -10.258 1 64.56 351 ILE B O 1
ATOM 6304 N N . VAL B 1 352 ? 17.953 18.172 -10.906 1 72.56 352 VAL B N 1
ATOM 6305 C CA . VAL B 1 352 ? 17.297 17.703 -12.125 1 72.56 352 VAL B CA 1
ATOM 6306 C C . VAL B 1 352 ? 18.359 17.359 -13.172 1 72.56 352 VAL B C 1
ATOM 6308 O O . VAL B 1 352 ? 18.047 16.734 -14.195 1 72.56 352 VAL B O 1
ATOM 6311 N N . ASP B 1 353 ? 19.531 17.578 -12.75 1 76.69 353 ASP B N 1
ATOM 6312 C CA . ASP B 1 353 ? 20.562 17.422 -13.773 1 76.69 353 ASP B CA 1
ATOM 6313 C C . ASP B 1 353 ? 20.734 15.945 -14.141 1 76.69 353 ASP B C 1
ATOM 6315 O O . ASP B 1 353 ? 20.891 15.094 -13.266 1 76.69 353 ASP B O 1
ATOM 6319 N N . GLY B 1 354 ? 20.578 15.664 -15.438 1 86.19 354 GLY B N 1
ATOM 6320 C CA . GLY B 1 354 ? 20.844 14.352 -15.992 1 86.19 354 GLY B CA 1
ATOM 6321 C C . GLY B 1 354 ? 19.625 13.461 -16.062 1 86.19 354 GLY B C 1
ATOM 6322 O O . GLY B 1 354 ? 19.734 12.273 -16.391 1 86.19 354 GLY B O 1
ATOM 6323 N N . PHE B 1 355 ? 18.5 14.086 -15.664 1 92.56 355 PHE B N 1
ATOM 6324 C CA . PHE B 1 355 ? 17.281 13.281 -15.703 1 92.56 355 PHE B CA 1
ATOM 6325 C C . PHE B 1 355 ? 16.219 13.953 -16.547 1 92.56 355 PHE B C 1
ATOM 6327 O O . PHE B 1 355 ? 16.219 15.18 -16.703 1 92.56 355 PHE B O 1
ATOM 6334 N N . GLU B 1 356 ? 15.422 13.211 -17.156 1 94.62 356 GLU B N 1
ATOM 6335 C CA . GLU B 1 356 ? 14.289 13.695 -17.938 1 94.62 356 GLU B CA 1
ATOM 6336 C C . GLU B 1 356 ? 13.078 12.789 -17.766 1 94.62 356 GLU B C 1
ATOM 6338 O O . GLU B 1 356 ? 13.195 11.68 -17.25 1 94.62 356 GLU B O 1
ATOM 6343 N N . MET B 1 357 ? 11.914 13.336 -18.125 1 96.25 357 MET B N 1
ATOM 6344 C CA . MET B 1 357 ? 10.688 12.547 -18.062 1 96.25 357 MET B CA 1
ATOM 6345 C C . MET B 1 357 ? 10.305 12.023 -19.438 1 96.25 357 MET B C 1
ATOM 6347 O O . MET B 1 357 ? 10.445 12.727 -20.438 1 96.25 357 MET B O 1
ATOM 6351 N N . GLN B 1 358 ? 9.945 10.805 -19.516 1 97.25 358 GLN B N 1
ATOM 6352 C CA . GLN B 1 358 ? 9.391 10.211 -20.734 1 97.25 358 GLN B CA 1
ATOM 6353 C C . GLN B 1 358 ? 7.926 9.828 -20.547 1 97.25 358 GLN B C 1
ATOM 6355 O O . GLN B 1 358 ? 7.539 9.336 -19.484 1 97.25 358 GLN B O 1
ATOM 6360 N N . VAL B 1 359 ? 7.176 10.055 -21.594 1 97.62 359 VAL B N 1
ATOM 6361 C CA . VAL B 1 359 ? 5.73 9.875 -21.5 1 97.62 359 VAL B CA 1
ATOM 6362 C C . VAL B 1 359 ? 5.332 8.547 -22.125 1 97.62 359 VAL B C 1
ATOM 6364 O O . VAL B 1 359 ? 5.801 8.195 -23.203 1 97.62 359 VAL B O 1
ATOM 6367 N N . LEU B 1 360 ? 4.512 7.777 -21.406 1 97.75 360 LEU B N 1
ATOM 6368 C CA . LEU B 1 360 ? 3.838 6.586 -21.922 1 97.75 360 LEU B CA 1
ATOM 6369 C C . LEU B 1 360 ? 2.322 6.738 -21.828 1 97.75 360 LEU B C 1
ATOM 6371 O O . LEU B 1 360 ? 1.745 6.633 -20.75 1 97.75 360 LEU B O 1
ATOM 6375 N N . SER B 1 361 ? 1.764 6.863 -22.969 1 97.31 361 SER B N 1
ATOM 6376 C CA . SER B 1 361 ? 0.317 7.055 -22.984 1 97.31 361 SER B CA 1
ATOM 6377 C C . SER B 1 361 ? -0.417 5.758 -22.656 1 97.31 361 SER B C 1
ATOM 6379 O O . SER B 1 361 ? 0.092 4.668 -22.906 1 97.31 361 SER B O 1
ATOM 6381 N N . ASN B 1 362 ? -1.606 5.852 -22.047 1 97.88 362 ASN B N 1
ATOM 6382 C CA . ASN B 1 362 ? -2.52 4.746 -21.766 1 97.88 362 ASN B CA 1
ATOM 6383 C C . ASN B 1 362 ? -1.872 3.701 -20.859 1 97.88 362 ASN B C 1
ATOM 6385 O O . ASN B 1 362 ? -2.135 2.506 -21 1 97.88 362 ASN B O 1
ATOM 6389 N N . THR B 1 363 ? -0.959 4.129 -20.047 1 98.06 363 THR B N 1
ATOM 6390 C CA . THR B 1 363 ? -0.182 3.236 -19.188 1 98.06 363 THR B CA 1
ATOM 6391 C C . THR B 1 363 ? -0.318 3.633 -17.719 1 98.06 363 THR B C 1
ATOM 6393 O O . THR B 1 363 ? -0.395 4.82 -17.406 1 98.06 363 THR B O 1
ATOM 6396 N N . ASP B 1 364 ? -0.432 2.654 -16.891 1 97.5 364 ASP B N 1
ATOM 6397 C CA . ASP B 1 364 ? -0.569 2.918 -15.461 1 97.5 364 ASP B CA 1
ATOM 6398 C C . ASP B 1 364 ? 0.125 1.838 -14.633 1 97.5 364 ASP B C 1
ATOM 6400 O O . ASP B 1 364 ? 0.377 0.737 -15.133 1 97.5 364 ASP B O 1
ATOM 6404 N N . TRP B 1 365 ? 0.655 2.15 -13.523 1 97.06 365 TRP B N 1
ATOM 6405 C CA . TRP B 1 365 ? 1.038 1.262 -12.43 1 97.06 365 TRP B CA 1
ATOM 6406 C C . TRP B 1 365 ? 0.184 1.52 -11.188 1 97.06 365 TRP B C 1
ATOM 6408 O O . TRP B 1 365 ? 0.562 2.307 -10.32 1 97.06 365 TRP B O 1
ATOM 6418 N N . PRO B 1 366 ? -0.878 0.783 -11.031 1 93.88 366 PRO B N 1
ATOM 6419 C CA . PRO B 1 366 ? -1.854 1.116 -9.992 1 93.88 366 PRO B CA 1
ATOM 6420 C C . PRO B 1 366 ? -1.337 0.833 -8.586 1 93.88 366 PRO B C 1
ATOM 6422 O O . PRO B 1 366 ? -0.521 -0.072 -8.391 1 93.88 366 PRO B O 1
ATOM 6425 N N . PHE B 1 367 ? -1.73 1.672 -7.617 1 87.56 367 PHE B N 1
ATOM 6426 C CA . PHE B 1 367 ? -1.503 1.556 -6.18 1 87.56 367 PHE B CA 1
ATOM 6427 C C . PHE B 1 367 ? -0.066 1.921 -5.828 1 87.56 367 PHE B C 1
ATOM 6429 O O . PHE B 1 367 ? 0.712 2.311 -6.699 1 87.56 367 PHE B O 1
ATOM 6436 N N . ALA B 1 368 ? 0.238 1.925 -4.625 1 89.75 368 ALA B N 1
ATOM 6437 C CA . ALA B 1 368 ? 1.558 2.199 -4.062 1 89.75 368 ALA B CA 1
ATOM 6438 C C . ALA B 1 368 ? 2.018 3.613 -4.41 1 89.75 368 ALA B C 1
ATOM 6440 O O . ALA B 1 368 ? 3.129 3.805 -4.91 1 89.75 368 ALA B O 1
ATOM 6441 N N . ASP B 1 369 ? 1.111 4.559 -4.375 1 94.5 369 ASP B N 1
ATOM 6442 C CA . ASP B 1 369 ? 1.412 5.98 -4.504 1 94.5 369 ASP B CA 1
ATOM 6443 C C . ASP B 1 369 ? 1.872 6.566 -3.174 1 94.5 369 ASP B C 1
ATOM 6445 O O . ASP B 1 369 ? 1.304 6.262 -2.123 1 94.5 369 ASP B O 1
ATOM 6449 N N . TYR B 1 370 ? 2.889 7.352 -3.256 1 95.75 370 TYR B N 1
ATOM 6450 C CA . TYR B 1 370 ? 3.266 7.945 -1.979 1 95.75 370 TYR B CA 1
ATOM 6451 C C . TYR B 1 370 ? 2.744 9.375 -1.869 1 95.75 370 TYR B C 1
ATOM 6453 O O . TYR B 1 370 ? 2.654 9.93 -0.77 1 95.75 370 TYR B O 1
ATOM 6461 N N . GLU B 1 371 ? 2.373 9.984 -2.957 1 97.12 371 GLU B N 1
ATOM 6462 C CA . GLU B 1 371 ? 1.709 11.281 -2.953 1 97.12 371 GLU B CA 1
ATOM 6463 C C . GLU B 1 371 ? 0.574 11.32 -3.973 1 97.12 371 GLU B C 1
ATOM 6465 O O . GLU B 1 371 ? 0.647 10.68 -5.02 1 97.12 371 GLU B O 1
ATOM 6470 N N . TRP B 1 372 ? -0.501 12 -3.678 1 97.5 372 TRP B N 1
ATOM 6471 C CA . TRP B 1 372 ? -1.62 12.289 -4.566 1 97.5 372 TRP B CA 1
ATOM 6472 C C . TRP B 1 372 ? -1.985 13.766 -4.516 1 97.5 372 TRP B C 1
ATOM 6474 O O . TRP B 1 372 ? -2.436 14.266 -3.482 1 97.5 372 TRP B O 1
ATOM 6484 N N . PHE B 1 373 ? -1.71 14.461 -5.57 1 98.38 373 PHE B N 1
ATOM 6485 C CA . PHE B 1 373 ? -2.012 15.875 -5.695 1 98.38 373 PHE B CA 1
ATOM 6486 C C . PHE B 1 373 ? -3.252 16.094 -6.551 1 98.38 373 PHE B C 1
ATOM 6488 O O . PHE B 1 373 ? -3.539 15.305 -7.449 1 98.38 373 PHE B O 1
ATOM 6495 N N . LYS B 1 374 ? -3.99 17.125 -6.277 1 97.5 374 LYS B N 1
ATOM 6496 C CA . LYS B 1 374 ? -5.18 17.5 -7.043 1 97.5 374 LYS B CA 1
ATOM 6497 C C . LYS B 1 374 ? -5.086 18.922 -7.559 1 97.5 374 LYS B C 1
ATOM 6499 O O . LYS B 1 374 ? -4.285 19.719 -7.059 1 97.5 374 LYS B O 1
ATOM 6504 N N . SER B 1 375 ? -5.895 19.203 -8.633 1 97.75 375 SER B N 1
ATOM 6505 C CA . SER B 1 375 ? -5.98 20.516 -9.273 1 97.75 375 SER B CA 1
ATOM 6506 C C . SER B 1 375 ? -4.652 20.891 -9.914 1 97.75 375 SER B C 1
ATOM 6508 O O . SER B 1 375 ? -4.191 22.031 -9.773 1 97.75 375 SER B O 1
ATOM 6510 N N . VAL B 1 376 ? -4.031 19.906 -10.469 1 98.06 376 VAL B N 1
ATOM 6511 C CA . VAL B 1 376 ? -2.766 20.125 -11.164 1 98.06 376 VAL B CA 1
ATOM 6512 C C . VAL B 1 376 ? -2.83 19.5 -12.555 1 98.06 376 VAL B C 1
ATOM 6514 O O . VAL B 1 376 ? -3.641 18.609 -12.805 1 98.06 376 VAL B O 1
ATOM 6517 N N . ASN B 1 377 ? -2.031 19.984 -13.477 1 97.19 377 ASN B N 1
ATOM 6518 C CA . ASN B 1 377 ? -2.023 19.422 -14.828 1 97.19 377 ASN B CA 1
ATOM 6519 C C . ASN B 1 377 ? -0.814 18.516 -15.055 1 97.19 377 ASN B C 1
ATOM 6521 O O . ASN B 1 377 ? -0.002 18.328 -14.148 1 97.19 377 ASN B O 1
ATOM 6525 N N . GLN B 1 378 ? -0.749 17.984 -16.203 1 97.31 378 GLN B N 1
ATOM 6526 C CA . GLN B 1 378 ? 0.284 17 -16.531 1 97.31 378 GLN B CA 1
ATOM 6527 C C . GLN B 1 378 ? 1.674 17.625 -16.469 1 97.31 378 GLN B C 1
ATOM 6529 O O . GLN B 1 378 ? 2.625 16.984 -16 1 97.31 378 GLN B O 1
ATOM 6534 N N . ASP B 1 379 ? 1.828 18.875 -16.969 1 97.31 379 ASP B N 1
ATOM 6535 C CA . ASP B 1 379 ? 3.119 19.547 -16.938 1 97.31 379 ASP B CA 1
ATOM 6536 C C . ASP B 1 379 ? 3.619 19.734 -15.516 1 97.31 379 ASP B C 1
ATOM 6538 O O . ASP B 1 379 ? 4.805 19.531 -15.234 1 97.31 379 ASP B O 1
ATOM 6542 N N . TRP B 1 380 ? 2.717 20.125 -14.672 1 97.81 380 TRP B N 1
ATOM 6543 C CA . TRP B 1 380 ? 3.053 20.266 -13.258 1 97.81 380 TRP B CA 1
ATOM 6544 C C . TRP B 1 380 ? 3.5 18.938 -12.664 1 97.81 380 TRP B C 1
ATOM 6546 O O . TRP B 1 380 ? 4.473 18.875 -11.914 1 97.81 380 TRP B O 1
ATOM 6556 N N . CYS B 1 381 ? 2.758 17.906 -13.008 1 98.12 381 CYS B N 1
ATOM 6557 C CA . CYS B 1 381 ? 3.051 16.562 -12.516 1 98.12 381 CYS B CA 1
ATOM 6558 C C . CYS B 1 381 ? 4.441 16.109 -12.953 1 98.12 381 CYS B C 1
ATOM 6560 O O . CYS B 1 381 ? 5.203 15.578 -12.148 1 98.12 381 CYS B O 1
ATOM 6562 N N . GLU B 1 382 ? 4.84 16.359 -14.188 1 97.12 382 GLU B N 1
ATOM 6563 C CA . GLU B 1 382 ? 6.148 16.016 -14.734 1 97.12 382 GLU B CA 1
ATOM 6564 C C . GLU B 1 382 ? 7.266 16.734 -14 1 97.12 382 GLU B C 1
ATOM 6566 O O . GLU B 1 382 ? 8.266 16.125 -13.609 1 97.12 382 GLU B O 1
ATOM 6571 N N . LYS B 1 383 ? 7.086 18.016 -13.773 1 96.25 383 LYS B N 1
ATOM 6572 C CA . LYS B 1 383 ? 8.109 18.828 -13.117 1 96.25 383 LYS B CA 1
ATOM 6573 C C . LYS B 1 383 ? 8.273 18.422 -11.656 1 96.25 383 LYS B C 1
ATOM 6575 O O . LYS B 1 383 ? 9.391 18.391 -11.133 1 96.25 383 LYS B O 1
ATOM 6580 N N . THR B 1 384 ? 7.16 18.094 -11.039 1 96.56 384 THR B N 1
ATOM 6581 C CA . THR B 1 384 ? 7.188 17.703 -9.641 1 96.56 384 THR B CA 1
ATOM 6582 C C . THR B 1 384 ? 7.953 16.391 -9.461 1 96.56 384 THR B C 1
ATOM 6584 O O . THR B 1 384 ? 8.781 16.266 -8.555 1 96.56 384 THR B O 1
ATOM 6587 N N . CYS B 1 385 ? 7.645 15.445 -10.312 1 96.81 385 CYS B N 1
ATOM 6588 C CA . CYS B 1 385 ? 8.359 14.18 -10.242 1 96.81 385 CYS B CA 1
ATOM 6589 C C . CYS B 1 385 ? 9.836 14.359 -10.562 1 96.81 385 CYS B C 1
ATOM 6591 O O . CYS B 1 385 ? 10.695 13.758 -9.922 1 96.81 385 CYS B O 1
ATOM 6593 N N . LEU B 1 386 ? 10.125 15.18 -11.562 1 95.5 386 LEU B N 1
ATOM 6594 C CA . LEU B 1 386 ? 11.508 15.414 -11.977 1 95.5 386 LEU B CA 1
ATOM 6595 C C . LEU B 1 386 ? 12.32 16.016 -10.836 1 95.5 386 LEU B C 1
ATOM 6597 O O . LEU B 1 386 ? 13.492 15.68 -10.656 1 95.5 386 LEU B O 1
ATOM 6601 N N . LYS B 1 387 ? 11.688 16.828 -10 1 93.44 387 LYS B N 1
ATOM 6602 C CA . LYS B 1 387 ? 12.383 17.531 -8.93 1 93.44 387 LYS B CA 1
ATOM 6603 C C . LYS B 1 387 ? 12.469 16.688 -7.668 1 93.44 387 LYS B C 1
ATOM 6605 O O . LYS B 1 387 ? 13.242 16.984 -6.762 1 93.44 387 LYS B O 1
ATOM 6610 N N . ASP B 1 388 ? 11.656 15.703 -7.559 1 94.06 388 ASP B N 1
ATOM 6611 C CA . ASP B 1 388 ? 11.625 14.828 -6.391 1 94.06 388 ASP B CA 1
ATOM 6612 C C . ASP B 1 388 ? 12.617 13.68 -6.535 1 94.06 388 ASP B C 1
ATOM 6614 O O . ASP B 1 388 ? 12.422 12.789 -7.363 1 94.06 388 ASP B O 1
ATOM 6618 N N . CYS B 1 389 ? 13.594 13.594 -5.738 1 93.19 389 CYS B N 1
ATOM 6619 C CA . CYS B 1 389 ? 14.688 12.633 -5.875 1 93.19 389 CYS B CA 1
ATOM 6620 C C . CYS B 1 389 ? 14.211 11.219 -5.57 1 93.19 389 CYS B C 1
ATOM 6622 O O . CYS B 1 389 ? 14.922 10.25 -5.852 1 93.19 389 CYS B O 1
ATOM 6624 N N . PHE B 1 390 ? 12.961 11.062 -5.02 1 94.69 390 PHE B N 1
ATOM 6625 C CA . PHE B 1 390 ? 12.445 9.734 -4.719 1 94.69 390 PHE B CA 1
ATOM 6626 C C . PHE B 1 390 ? 11.531 9.242 -5.828 1 94.69 390 PHE B C 1
ATOM 6628 O O . PHE B 1 390 ? 11.156 8.062 -5.863 1 94.69 390 PHE B O 1
ATOM 6635 N N . CYS B 1 391 ? 11.211 10.148 -6.746 1 95.69 391 CYS B N 1
ATOM 6636 C CA . CYS B 1 391 ? 10.188 9.82 -7.734 1 95.69 391 CYS B CA 1
ATOM 6637 C C . CYS B 1 391 ? 10.773 9.039 -8.898 1 95.69 391 CYS B C 1
ATOM 6639 O O . CYS B 1 391 ? 11.734 9.492 -9.531 1 95.69 391 CYS B O 1
ATOM 6641 N N . ALA B 1 392 ? 10.203 7.875 -9.148 1 94.88 392 ALA B N 1
ATOM 6642 C CA . ALA B 1 392 ? 10.586 7.082 -10.312 1 94.88 392 ALA B CA 1
ATOM 6643 C C . ALA B 1 392 ? 9.586 7.266 -11.453 1 94.88 392 ALA B C 1
ATOM 6645 O O . ALA B 1 392 ? 9.953 7.184 -12.625 1 94.88 392 ALA B O 1
ATOM 6646 N N . ALA B 1 393 ? 8.398 7.457 -11.07 1 98 393 ALA B N 1
ATOM 6647 C CA . ALA B 1 393 ? 7.332 7.633 -12.047 1 98 393 ALA B CA 1
ATOM 6648 C C . ALA B 1 393 ? 6.148 8.391 -11.445 1 98 393 ALA B C 1
ATOM 6650 O O . ALA B 1 393 ? 5.957 8.383 -10.227 1 98 393 ALA B O 1
ATOM 6651 N N . ALA B 1 394 ? 5.438 9.07 -12.258 1 98.62 394 ALA B N 1
ATOM 6652 C CA . ALA B 1 394 ? 4.195 9.75 -11.891 1 98.62 394 ALA B CA 1
ATOM 6653 C C . ALA B 1 394 ? 3.074 9.406 -12.867 1 98.62 394 ALA B C 1
ATOM 6655 O O . ALA B 1 394 ? 3.334 9.055 -14.023 1 98.62 394 ALA B O 1
ATOM 6656 N N . ILE B 1 395 ? 1.863 9.359 -12.383 1 98.75 395 ILE B N 1
ATOM 6657 C CA . ILE B 1 395 ? 0.705 9.078 -13.219 1 98.75 395 ILE B CA 1
ATOM 6658 C C . ILE B 1 395 ? -0.217 10.289 -13.258 1 98.75 395 ILE B C 1
ATOM 6660 O O . ILE B 1 395 ? -0.523 10.883 -12.227 1 98.75 395 ILE B O 1
ATOM 6664 N N . SER B 1 396 ? -0.548 10.711 -14.383 1 98.12 396 SER B N 1
ATOM 6665 C CA . SER B 1 396 ? -1.56 11.742 -14.617 1 98.12 396 SER B CA 1
ATOM 6666 C C . SER B 1 396 ? -2.727 11.188 -15.43 1 98.12 396 SER B C 1
ATOM 6668 O O . SER B 1 396 ? -2.752 10 -15.758 1 98.12 396 SER B O 1
ATOM 6670 N N . ARG B 1 397 ? -3.818 11.945 -15.57 1 96.31 397 ARG B N 1
ATOM 6671 C CA . ARG B 1 397 ? -4.98 11.562 -16.375 1 96.31 397 ARG B CA 1
ATOM 6672 C C . ARG B 1 397 ? -5.207 12.547 -17.516 1 96.31 397 ARG B C 1
ATOM 6674 O O . ARG B 1 397 ? -5.035 13.75 -17.344 1 96.31 397 ARG B O 1
ATOM 6681 N N . ARG B 1 398 ? -5.551 11.969 -18.656 1 94.38 398 ARG B N 1
ATOM 6682 C CA . ARG B 1 398 ? -5.887 12.828 -19.781 1 94.38 398 ARG B CA 1
ATOM 6683 C C . ARG B 1 398 ? -7.066 13.734 -19.453 1 94.38 398 ARG B C 1
ATOM 6685 O O . ARG B 1 398 ? -8.141 13.25 -19.094 1 94.38 398 ARG B O 1
ATOM 6692 N N . GLY B 1 399 ? -6.887 14.961 -19.562 1 91.94 399 GLY B N 1
ATOM 6693 C CA . GLY B 1 399 ? -7.938 15.922 -19.266 1 91.94 399 GLY B CA 1
ATOM 6694 C C . GLY B 1 399 ? -8.234 16.031 -17.781 1 91.94 399 GLY B C 1
ATOM 6695 O O . GLY B 1 399 ? -9.203 16.688 -17.391 1 91.94 399 GLY B O 1
ATOM 6696 N N . GLY B 1 400 ? -7.465 15.359 -16.969 1 94.06 400 GLY B N 1
ATOM 6697 C CA . GLY B 1 400 ? -7.707 15.391 -15.539 1 94.06 400 GLY B CA 1
ATOM 6698 C C . GLY B 1 400 ? -6.805 16.359 -14.797 1 94.06 400 GLY B C 1
ATOM 6699 O O . GLY B 1 400 ? -6.082 17.141 -15.422 1 94.06 400 GLY B O 1
ATOM 6700 N N . ASP B 1 401 ? -6.949 16.406 -13.445 1 97 401 ASP B N 1
ATOM 6701 C CA . ASP B 1 401 ? -6.188 17.328 -12.617 1 97 401 ASP B CA 1
ATOM 6702 C C . ASP B 1 401 ? -5.504 16.609 -11.461 1 97 401 ASP B C 1
ATOM 6704 O O . ASP B 1 401 ? -5.25 17.188 -10.406 1 97 401 ASP B O 1
ATOM 6708 N N . ASP B 1 402 ? -5.32 15.289 -11.656 1 97.44 402 ASP B N 1
ATOM 6709 C CA . ASP B 1 402 ? -4.688 14.461 -10.633 1 97.44 402 ASP B CA 1
ATOM 6710 C C . ASP B 1 402 ? -3.223 14.195 -10.969 1 97.44 402 ASP B C 1
ATOM 6712 O O . ASP B 1 402 ? -2.846 14.156 -12.141 1 97.44 402 ASP B O 1
ATOM 6716 N N . CYS B 1 403 ? -2.428 14.055 -9.984 1 98.38 403 CYS B N 1
ATOM 6717 C CA . CYS B 1 403 ? -1.039 13.625 -10.094 1 98.38 403 CYS B CA 1
ATOM 6718 C C . CYS B 1 403 ? -0.671 12.664 -8.977 1 98.38 403 CYS B C 1
ATOM 6720 O O . CYS B 1 403 ? -0.694 13.039 -7.801 1 98.38 403 CYS B O 1
ATOM 6722 N N . TRP B 1 404 ? -0.387 11.438 -9.32 1 98.19 404 TRP B N 1
ATOM 6723 C CA . TRP B 1 404 ? 0.045 10.43 -8.359 1 98.19 404 TRP B CA 1
ATOM 6724 C C . TRP B 1 404 ? 1.538 10.156 -8.5 1 98.19 404 TRP B C 1
ATOM 6726 O O . TRP B 1 404 ? 2.014 9.797 -9.578 1 98.19 404 TRP B O 1
ATOM 6736 N N . LEU B 1 405 ? 2.336 10.312 -7.473 1 98.12 405 LEU B N 1
ATOM 6737 C CA . LEU B 1 405 ? 3.73 9.883 -7.461 1 98.12 405 LEU B CA 1
ATOM 6738 C C . LEU B 1 405 ? 3.855 8.445 -6.973 1 98.12 405 LEU B C 1
ATOM 6740 O O . LEU B 1 405 ? 3.283 8.086 -5.941 1 98.12 405 LEU B O 1
ATOM 6744 N N . LYS B 1 406 ? 4.578 7.648 -7.742 1 97.38 406 LYS B N 1
ATOM 6745 C CA . LYS B 1 406 ? 4.609 6.207 -7.5 1 97.38 406 LYS B CA 1
ATOM 6746 C C . LYS B 1 406 ? 5.824 5.816 -6.668 1 97.38 406 LYS B C 1
ATOM 6748 O O . LYS B 1 406 ? 6.895 6.418 -6.797 1 97.38 406 LYS B O 1
ATOM 6753 N N . LYS B 1 407 ? 5.637 4.773 -5.797 1 96.06 407 LYS B N 1
ATOM 6754 C CA . LYS B 1 407 ? 6.746 4.148 -5.078 1 96.06 407 LYS B CA 1
ATOM 6755 C C . LYS B 1 407 ? 7.461 3.127 -5.953 1 96.06 407 LYS B C 1
ATOM 6757 O O . LYS B 1 407 ? 6.883 2.604 -6.91 1 96.06 407 LYS B O 1
ATOM 6762 N N . PHE B 1 408 ? 8.711 2.92 -5.664 1 96.5 408 PHE B N 1
ATOM 6763 C CA . PHE B 1 408 ? 9.539 1.981 -6.41 1 96.5 408 PHE B CA 1
ATOM 6764 C C . PHE B 1 408 ? 9.75 0.695 -5.621 1 96.5 408 PHE B C 1
ATOM 6766 O O . PHE B 1 408 ? 9.93 0.731 -4.402 1 96.5 408 PHE B O 1
ATOM 6773 N N . PRO B 1 409 ? 9.688 -0.514 -6.227 1 97.19 409 PRO B N 1
ATOM 6774 C CA . PRO B 1 409 ? 9.523 -0.773 -7.656 1 97.19 409 PRO B CA 1
ATOM 6775 C C . PRO B 1 409 ? 8.07 -0.641 -8.117 1 97.19 409 PRO B C 1
ATOM 6777 O O . PRO B 1 409 ? 7.148 -0.77 -7.309 1 97.19 409 PRO B O 1
ATOM 6780 N N . LEU B 1 410 ? 7.898 -0.391 -9.391 1 97.56 410 LEU B N 1
ATOM 6781 C CA . LEU B 1 410 ? 6.574 -0.252 -9.984 1 97.56 410 LEU B CA 1
ATOM 6782 C C . LEU B 1 410 ? 5.906 -1.614 -10.148 1 97.56 410 LEU B C 1
ATOM 6784 O O . LEU B 1 410 ? 6.559 -2.588 -10.531 1 97.56 410 LEU B O 1
ATOM 6788 N N . SER B 1 411 ? 4.598 -1.694 -9.758 1 96.69 411 SER B N 1
ATOM 6789 C CA . SER B 1 411 ? 3.895 -2.971 -9.789 1 96.69 411 SER B CA 1
ATOM 6790 C C . SER B 1 411 ? 2.637 -2.891 -10.648 1 96.69 411 SER B C 1
ATOM 6792 O O . SER B 1 411 ? 2.035 -1.823 -10.773 1 96.69 411 SER B O 1
ATOM 6794 N N . ARG B 1 412 ? 2.271 -4.023 -11.281 1 96.88 412 ARG B N 1
ATOM 6795 C CA . ARG B 1 412 ? 0.986 -4.242 -11.938 1 96.88 412 ARG B CA 1
ATOM 6796 C C . ARG B 1 412 ? 0.792 -3.27 -13.094 1 96.88 412 ARG B C 1
ATOM 6798 O O . ARG B 1 412 ? -0.294 -2.715 -13.273 1 96.88 412 ARG B O 1
ATOM 6805 N N . GLY B 1 413 ? 1.866 -3.02 -13.812 1 97.75 413 GLY B N 1
ATOM 6806 C CA . GLY B 1 413 ? 1.802 -2.104 -14.938 1 97.75 413 GLY B CA 1
ATOM 6807 C C . GLY B 1 413 ? 0.994 -2.648 -16.109 1 97.75 413 GLY B C 1
ATOM 6808 O O . GLY B 1 413 ? 1.049 -3.844 -16.391 1 97.75 413 GLY B O 1
ATOM 6809 N N . PHE B 1 414 ? 0.236 -1.786 -16.719 1 98.12 414 PHE B N 1
ATOM 6810 C CA . PHE B 1 414 ? -0.49 -2.195 -17.906 1 98.12 414 PHE B CA 1
ATOM 6811 C C . PHE B 1 414 ? -0.606 -1.038 -18.891 1 98.12 414 PHE B C 1
ATOM 6813 O O . PHE B 1 414 ? -0.486 0.127 -18.516 1 98.12 414 PHE B O 1
ATOM 6820 N N . MET B 1 415 ? -0.684 -1.332 -20.094 1 98.06 415 MET B N 1
ATOM 6821 C CA . MET B 1 415 ? -1.042 -0.402 -21.172 1 98.06 415 MET B CA 1
ATOM 6822 C C . MET B 1 415 ? -2.344 -0.823 -21.844 1 98.06 415 MET B C 1
ATOM 6824 O O . MET B 1 415 ? -2.482 -1.97 -22.266 1 98.06 415 MET B O 1
ATOM 6828 N N . ASN B 1 416 ? -3.25 -0.022 -21.797 1 96.5 416 ASN B N 1
ATOM 6829 C CA . ASN B 1 416 ? -4.566 -0.243 -22.391 1 96.5 416 ASN B CA 1
ATOM 6830 C C . ASN B 1 416 ? -5.035 0.975 -23.188 1 96.5 416 ASN B C 1
ATOM 6832 O O . ASN B 1 416 ? -5.207 2.057 -22.625 1 96.5 416 ASN B O 1
ATOM 6836 N N . PRO B 1 417 ? -5.316 0.837 -24.453 1 94 417 PRO B N 1
ATOM 6837 C CA . PRO B 1 417 ? -5.68 1.973 -25.297 1 94 417 PRO B CA 1
ATOM 6838 C C . PRO B 1 417 ? -6.91 2.721 -24.797 1 94 417 PRO B C 1
ATOM 6840 O O . PRO B 1 417 ? -7.082 3.906 -25.078 1 94 417 PRO B O 1
ATOM 6843 N N . SER B 1 418 ? -7.723 2.08 -24.047 1 94.38 418 SER B N 1
ATOM 6844 C CA . SER B 1 418 ? -8.945 2.701 -23.547 1 94.38 418 SER B CA 1
ATOM 6845 C C . SER B 1 418 ? -8.695 3.455 -22.25 1 94.38 418 SER B C 1
ATOM 6847 O O . SER B 1 418 ? -9.586 4.141 -21.734 1 94.38 418 SER B O 1
ATOM 6849 N N . SER B 1 419 ? -7.527 3.354 -21.719 1 95.19 419 SER B N 1
ATOM 6850 C CA . SER B 1 419 ? -7.207 4.016 -20.453 1 95.19 419 SER B CA 1
ATOM 6851 C C . SER B 1 419 ? -6.852 5.48 -20.672 1 95.19 419 SER B C 1
ATOM 6853 O O . SER B 1 419 ? -6.176 5.824 -21.641 1 95.19 419 SER B O 1
ATOM 6855 N N . ASP B 1 420 ? -7.297 6.316 -19.766 1 96.75 420 ASP B N 1
ATOM 6856 C CA . ASP B 1 420 ? -6.98 7.742 -19.844 1 96.75 420 ASP B CA 1
ATOM 6857 C C . ASP B 1 420 ? -5.746 8.078 -19 1 96.75 420 ASP B C 1
ATOM 6859 O O . ASP B 1 420 ? -5.395 9.242 -18.844 1 96.75 420 ASP B O 1
ATOM 6863 N N . ARG B 1 421 ? -5.121 7.051 -18.484 1 97.5 421 ARG B N 1
ATOM 6864 C CA . ARG B 1 421 ? -3.949 7.258 -17.641 1 97.5 421 ARG B CA 1
ATOM 6865 C C . ARG B 1 421 ? -2.709 7.543 -18.484 1 97.5 421 ARG B C 1
ATOM 6867 O O . ARG B 1 421 ? -2.537 6.969 -19.562 1 97.5 421 ARG B O 1
ATOM 6874 N N . ILE B 1 422 ? -1.912 8.43 -18.016 1 98.25 422 ILE B N 1
ATOM 6875 C CA . ILE B 1 422 ? -0.641 8.789 -18.641 1 98.25 422 ILE B CA 1
ATOM 6876 C C . ILE B 1 422 ? 0.498 8.57 -17.641 1 98.25 422 ILE B C 1
ATOM 6878 O O . ILE B 1 422 ? 0.527 9.195 -16.578 1 98.25 422 ILE B O 1
ATOM 6882 N N . ALA B 1 423 ? 1.384 7.695 -18.047 1 98.56 423 ALA B N 1
ATOM 6883 C CA . ALA B 1 423 ? 2.545 7.438 -17.203 1 98.56 423 ALA B CA 1
ATOM 6884 C C . ALA B 1 423 ? 3.717 8.336 -17.578 1 98.56 423 ALA B C 1
ATOM 6886 O O . ALA B 1 423 ? 4.031 8.484 -18.766 1 98.56 423 ALA B O 1
ATOM 6887 N N . LEU B 1 424 ? 4.281 8.977 -16.594 1 98.44 424 LEU B N 1
ATOM 6888 C CA . LEU B 1 424 ? 5.48 9.797 -16.719 1 98.44 424 LEU B CA 1
ATOM 6889 C C . LEU B 1 424 ? 6.664 9.141 -16.016 1 98.44 424 LEU B C 1
ATOM 6891 O O . LEU B 1 424 ? 6.762 9.18 -14.781 1 98.44 424 LEU B O 1
ATOM 6895 N N . ILE B 1 425 ? 7.598 8.609 -16.781 1 97.75 425 ILE B N 1
ATOM 6896 C CA . ILE B 1 425 ? 8.695 7.836 -16.219 1 97.75 425 ILE B CA 1
ATOM 6897 C C . ILE B 1 425 ? 9.969 8.672 -16.219 1 97.75 425 ILE B C 1
ATOM 6899 O O . ILE B 1 425 ? 10.297 9.32 -17.203 1 97.75 425 ILE B O 1
ATOM 6903 N N . LYS B 1 426 ? 10.664 8.672 -15.086 1 96.75 426 LYS B N 1
ATOM 6904 C CA . LYS B 1 426 ? 11.922 9.406 -14.945 1 96.75 426 LYS B CA 1
ATOM 6905 C C . LYS B 1 426 ? 13.109 8.562 -15.391 1 96.75 426 LYS B C 1
ATOM 6907 O O . LYS B 1 426 ? 13.32 7.461 -14.867 1 96.75 426 LYS B O 1
ATOM 6912 N N . ILE B 1 427 ? 13.875 9.023 -16.328 1 95.12 427 ILE B N 1
ATOM 6913 C CA . ILE B 1 427 ? 15.031 8.289 -16.828 1 95.12 427 ILE B CA 1
ATOM 6914 C C . ILE B 1 427 ? 16.25 9.203 -16.875 1 95.12 427 ILE B C 1
ATOM 6916 O O . ILE B 1 427 ? 16.109 10.43 -16.828 1 95.12 427 ILE B O 1
ATOM 6920 N N . GLN B 1 428 ? 17.375 8.617 -16.797 1 91.69 428 GLN B N 1
ATOM 6921 C CA . GLN B 1 428 ? 18.594 9.398 -16.984 1 91.69 428 GLN B CA 1
ATOM 6922 C C . GLN B 1 428 ? 18.828 9.727 -18.453 1 91.69 428 GLN B C 1
ATOM 6924 O O . GLN B 1 428 ? 18.609 8.883 -19.328 1 91.69 428 GLN B O 1
ATOM 6929 N N . THR B 1 429 ? 19.266 10.906 -18.656 1 87.38 429 THR B N 1
ATOM 6930 C CA . THR B 1 429 ? 19.5 11.352 -20.016 1 87.38 429 THR B CA 1
ATOM 6931 C C . THR B 1 429 ? 20.672 10.594 -20.641 1 87.38 429 THR B C 1
ATOM 6933 O O . THR B 1 429 ? 21.594 10.203 -19.938 1 87.38 429 THR B O 1
ATOM 6936 N N . LEU B 1 430 ? 20.594 10.367 -21.875 1 74.38 430 LEU B N 1
ATOM 6937 C CA . LEU B 1 430 ? 21.625 9.641 -22.625 1 74.38 430 LEU B CA 1
ATOM 6938 C C . LEU B 1 430 ? 22.969 10.328 -22.484 1 74.38 430 LEU B C 1
ATOM 6940 O O . LEU B 1 430 ? 24.016 9.664 -22.422 1 74.38 430 LEU B O 1
ATOM 6944 N N . GLU B 1 431 ? 22.984 11.633 -22.453 1 67.94 431 GLU B N 1
ATOM 6945 C CA . GLU B 1 431 ? 24.234 12.383 -22.344 1 67.94 431 GLU B CA 1
ATOM 6946 C C . GLU B 1 431 ? 24.938 12.062 -21.031 1 67.94 431 GLU B C 1
ATOM 6948 O O . GLU B 1 431 ? 26.172 11.891 -21.016 1 67.94 431 GLU B O 1
ATOM 6953 N N . HIS B 1 432 ? 24.266 11.883 -20.047 1 69.25 432 HIS B N 1
ATOM 6954 C CA . HIS B 1 432 ? 24.844 11.609 -18.734 1 69.25 432 HIS B CA 1
ATOM 6955 C C . HIS B 1 432 ? 25.25 10.148 -18.594 1 69.25 432 HIS B C 1
ATOM 6957 O O . HIS B 1 432 ? 26.203 9.828 -17.891 1 69.25 432 HIS B O 1
ATOM 6963 N N . LEU B 1 433 ? 24.516 9.344 -19.219 1 62.84 433 LEU B N 1
ATOM 6964 C CA . LEU B 1 433 ? 24.859 7.922 -19.219 1 62.84 433 LEU B CA 1
ATOM 6965 C C . LEU B 1 433 ? 26.203 7.68 -19.875 1 62.84 433 LEU B C 1
ATOM 6967 O O . LEU B 1 433 ? 27 6.863 -19.391 1 62.84 433 LEU B O 1
ATOM 6971 N N . ASN B 1 434 ? 26.422 8.406 -20.875 1 58 434 ASN B N 1
ATOM 6972 C CA . ASN B 1 434 ? 27.688 8.297 -21.594 1 58 434 ASN B CA 1
ATOM 6973 C C . ASN B 1 434 ? 28.844 8.898 -20.812 1 58 434 ASN B C 1
ATOM 6975 O O . ASN B 1 434 ? 29.969 8.398 -20.875 1 58 434 ASN B O 1
ATOM 6979 N N . ASN B 1 435 ? 28.562 9.875 -20.094 1 54.5 435 ASN B N 1
ATOM 6980 C CA . ASN B 1 435 ? 29.641 10.547 -19.375 1 54.5 435 ASN B CA 1
ATOM 6981 C C . ASN B 1 435 ? 30.062 9.75 -18.125 1 54.5 435 ASN B C 1
ATOM 6983 O O . ASN B 1 435 ? 31.219 9.805 -17.719 1 54.5 435 ASN B O 1
ATOM 6987 N N . ASN B 1 436 ? 29.141 9.297 -17.469 1 51.16 436 ASN B N 1
ATOM 6988 C CA . ASN B 1 436 ? 29.516 8.609 -16.234 1 51.16 436 ASN B CA 1
ATOM 6989 C C . ASN B 1 436 ? 30 7.188 -16.5 1 51.16 436 ASN B C 1
ATOM 6991 O O . ASN B 1 436 ? 30.281 6.438 -15.57 1 51.16 436 ASN B O 1
ATOM 6995 N N . GLY B 1 437 ? 30.688 6.938 -17.703 1 46.19 437 GLY B N 1
ATOM 6996 C CA . GLY B 1 437 ? 31.328 5.672 -18.016 1 46.19 437 GLY B CA 1
ATOM 6997 C C . GLY B 1 437 ? 30.438 4.469 -17.75 1 46.19 437 GLY B C 1
ATOM 6998 O O . GLY B 1 437 ? 30.938 3.34 -17.656 1 46.19 437 GLY B O 1
ATOM 6999 N N . MET B 1 438 ? 29.391 4.645 -17.234 1 43.28 438 MET B N 1
ATOM 7000 C CA . MET B 1 438 ? 28.516 3.494 -17.047 1 43.28 438 MET B CA 1
ATOM 7001 C C . MET B 1 438 ? 28 2.98 -18.391 1 43.28 438 MET B C 1
ATOM 7003 O O . MET B 1 438 ? 26.922 3.385 -18.844 1 43.28 438 MET B O 1
ATOM 7007 N N . ASN B 1 439 ? 28.844 2.875 -19.406 1 36.84 439 ASN B N 1
ATOM 7008 C CA . ASN B 1 439 ? 28.5 1.961 -20.5 1 36.84 439 ASN B CA 1
ATOM 7009 C C . ASN B 1 439 ? 28 0.62 -19.953 1 36.84 439 ASN B C 1
ATOM 7011 O O . ASN B 1 439 ? 28.797 -0.282 -19.703 1 36.84 439 ASN B O 1
ATOM 7015 N N . LEU B 1 440 ? 27.109 0.526 -19.266 1 37.34 440 LEU B N 1
ATOM 7016 C CA . LEU B 1 440 ? 26.5 -0.787 -19.078 1 37.34 440 LEU B CA 1
ATOM 7017 C C . LEU B 1 440 ? 26.281 -1.488 -20.406 1 37.34 440 LEU B C 1
ATOM 7019 O O . LEU B 1 440 ? 25.469 -1.044 -21.219 1 37.34 440 LEU B O 1
ATOM 7023 N N . SER B 1 441 ? 27.266 -1.973 -21.234 1 29.66 441 SER B N 1
ATOM 7024 C CA . SER B 1 441 ? 27.188 -2.854 -22.391 1 29.66 441 SER B CA 1
ATOM 7025 C C . SER B 1 441 ? 25.969 -3.77 -22.297 1 29.66 441 SER B C 1
ATOM 7027 O O . SER B 1 441 ? 25.703 -4.363 -21.25 1 29.66 441 SER B O 1
ATOM 7029 N N . ALA B 1 442 ? 25.031 -3.637 -23.25 1 30 442 ALA B N 1
ATOM 7030 C CA . ALA B 1 442 ? 24.203 -4.723 -23.75 1 30 442 ALA B CA 1
ATOM 7031 C C . ALA B 1 442 ? 25 -6.016 -23.875 1 30 442 ALA B C 1
ATOM 7033 O O . ALA B 1 442 ? 24.672 -6.879 -24.688 1 30 442 ALA B O 1
ATOM 7034 N N . GLU B 1 443 ? 26.234 -6.129 -23.344 1 22.5 443 GLU B N 1
ATOM 7035 C CA . GLU B 1 443 ? 26.781 -7.473 -23.5 1 22.5 443 GLU B CA 1
ATOM 7036 C C . GLU B 1 443 ? 26.062 -8.469 -22.594 1 22.5 443 GLU B C 1
ATOM 7038 O O . GLU B 1 443 ? 25.781 -8.172 -21.438 1 22.5 443 GLU B O 1
#

Organism: Aquilegia coerulea (NCBI:txid218851)

Radius of gyration: 39.26 Å; Cα contacts (8 Å, |Δi|>4): 2156; chains: 2; bounding box: 102×134×104 Å

Secondary structure (DSSP, 8-state):
-----TT--------------------EETT-EEETTSSS-EEE-TTSSEEEEEEE-GGG-EEEEEEESSSTT--EEEESGGG--B-TT-EEEE-TTS-EEEE-TT--EEEE---S-GGG--EEEE-TTS-EEEE-TTS-EEEEGGGS-SSEE-TTEEEETT-EEEEESSSS--SEEEEEEEE-TTS-EEEEEEETTTTEE---SEE---TTTEEEEEE-TTS-EEEEETTS-EEES--SPPPPTTTEEEEEEE-TTS-EEEEEEESS--TT---SS-EEEEEESS-GGGS---SSS--SS-TT-EEEE-TTS-EEEEPPTTEEESSTT-GGG-EEESSPPP---S-GGGTTTTEEEEEEETEE--S-EEEEEES--HHHHHHHHHH-TT-SEEEEETT--EEEEEPBS--SEEE-TT--EEEEEEEE-HHHHHHTT------/--TTSS---------------------EETT-EEETTSSS-EEE-TTSSEEEEEEE-GGG-EEEEEEESSSTT--EEEESGGG--B-TT-EEEE-TTS-EEEE-TT--EEEE---S-GGG--EEEE-TTS-EEEE-TTS-EEEEGGGS-SSEE-TTEEEETT-EEEEESSSS--SEEEEEEEE-TTS-EEEEEEETTTTEE---SEE---TTTEEEEEE-TTS-EEEEETTS-EEES--SPPPPTTTEEEEEEE-TTS-EEEEEEESS--TT---SS-EEEEEESS-GGGS---SSS--SS-TT-EEEE-TTS-EEEEPPTTEEESSTT-GGG-EEESSPPP---S-GGGTTTTEEEEEEETEE--S-EEEEEES--HHHHHHHHHH-TT-SEEEEETT--EEEEEPBS--SEEE-TT--EEEEEEEE-HHHHHHTT------

InterPro domains:
  IPR001480 Bulb-type lectin domain [PF01453] (75-162)
  IPR001480 Bulb-type lectin domain [PS50927] (28-147)
  IPR001480 Bulb-type lectin domain [SM00108] (32-149)
  IPR003609 PAN/Apple domain [PF08276] (357-406)
  IPR036426 Bulb-type lectin domain superfamily [G3DSA:2.90.10.10] (23-148)
  IPR036426 Bulb-type lectin domain superfamily [SSF51110] (62-210)
  IPR051343 G-type lectin S-receptor-like kinases and EP1-like glycoproteins [PTHR47976] (33-429)